Protein 8W8H (pdb70)

Solvent-accessible surface area: 39052 Å² total

Radius of gyration: 32.16 Å; Cα contacts (8 Å, |Δi|>4): 2302; chains: 4; bounding box: 57×82×91 Å

Structure (mmCIF, N/CA/C/O backbone):
data_8W8H
#
_entry.id   8W8H
#
_cell.length_a   45.145
_cell.length_b   129.628
_cell.length_c   153.684
_cell.angle_alpha   90.00
_cell.angle_beta   90.00
_cell.angle_gamma   90.00
#
_symmetry.space_group_name_H-M   'P 21 21 21'
#
loop_
_entity.id
_entity.type
_entity.pdbx_description
1 polymer '2OG-Fe dioxygenase family protein'
2 non-polymer ISOLEUCINE
#
loop_
_atom_site.group_PDB
_atom_site.id
_atom_site.type_symbol
_atom_site.label_atom_id
_atom_site.label_alt_id
_atom_site.label_comp_id
_atom_site.label_asym_id
_atom_site.label_entity_id
_atom_site.label_seq_id
_atom_site.pdbx_PDB_ins_code
_atom_site.Cartn_x
_atom_site.Cartn_y
_atom_site.Cartn_z
_atom_site.occupancy
_atom_site.B_iso_or_equiv
_atom_site.auth_seq_id
_atom_site.auth_comp_id
_atom_site.auth_asym_id
_atom_site.auth_atom_id
_atom_site.pdbx_PDB_model_num
ATOM 1 N N . GLY A 1 13 ? -32.589 8.530 -16.562 1.00 76.41 -21 GLY A N 1
ATOM 2 C CA . GLY A 1 13 ? -31.396 9.128 -17.232 1.00 78.15 -21 GLY A CA 1
ATOM 3 C C . GLY A 1 13 ? -31.815 10.224 -18.191 1.00 77.47 -21 GLY A C 1
ATOM 4 O O . GLY A 1 13 ? -32.582 9.977 -19.120 1.00 76.61 -21 GLY A O 1
ATOM 5 N N . LEU A 1 14 ? -31.323 11.437 -17.961 1.00 75.80 -20 LEU A N 1
ATOM 6 C CA . LEU A 1 14 ? -31.713 12.587 -18.773 1.00 75.57 -20 LEU A CA 1
ATOM 7 C C . LEU A 1 14 ? -30.793 12.778 -19.982 1.00 72.48 -20 LEU A C 1
ATOM 8 O O . LEU A 1 14 ? -31.198 13.357 -20.992 1.00 71.82 -20 LEU A O 1
ATOM 13 N N . VAL A 1 15 ? -29.559 12.295 -19.872 1.00 68.53 -19 VAL A N 1
ATOM 14 C CA . VAL A 1 15 ? -28.616 12.298 -20.992 1.00 67.20 -19 VAL A CA 1
ATOM 15 C C . VAL A 1 15 ? -29.034 11.279 -22.085 1.00 66.58 -19 VAL A C 1
ATOM 16 O O . VAL A 1 15 ? -29.516 10.184 -21.765 1.00 67.93 -19 VAL A O 1
ATOM 20 N N . PRO A 1 16 ? -28.879 11.648 -23.378 1.00 63.47 -18 PRO A N 1
ATOM 21 C CA . PRO A 1 16 ? -29.066 10.739 -24.533 1.00 62.24 -18 PRO A CA 1
ATOM 22 C C . PRO A 1 16 ? -28.109 9.545 -24.559 1.00 61.96 -18 PRO A C 1
ATOM 23 O O . PRO A 1 16 ? -27.146 9.524 -23.802 1.00 63.38 -18 PRO A O 1
ATOM 27 N N . ARG A 1 17 ? -28.352 8.579 -25.445 1.00 62.48 -17 ARG A N 1
ATOM 28 C CA . ARG A 1 17 ? -27.578 7.322 -25.455 1.00 63.39 -17 ARG A CA 1
ATOM 29 C C . ARG A 1 17 ? -26.165 7.450 -26.013 1.00 62.04 -17 ARG A C 1
ATOM 30 O O . ARG A 1 17 ? -25.170 7.103 -25.342 1.00 62.94 -17 ARG A O 1
ATOM 38 N N . GLY A 1 18 ? -26.079 7.926 -27.249 1.00 57.54 -16 GLY A N 1
ATOM 39 C CA . GLY A 1 18 ? -24.787 8.102 -27.896 1.00 55.97 -16 GLY A CA 1
ATOM 40 C C . GLY A 1 18 ? -23.971 9.251 -27.325 1.00 52.68 -16 GLY A C 1
ATOM 41 O O . GLY A 1 18 ? -22.781 9.376 -27.617 1.00 50.54 -16 GLY A O 1
ATOM 42 N N . SER A 1 19 ? -24.618 10.103 -26.533 1.00 50.08 -15 SER A N 1
ATOM 43 C CA . SER A 1 19 ? -23.962 11.224 -25.869 1.00 47.91 -15 SER A CA 1
ATOM 44 C C . SER A 1 19 ? -22.635 10.849 -25.243 1.00 47.18 -15 SER A C 1
ATOM 45 O O . SER A 1 19 ? -22.565 9.942 -24.413 1.00 46.23 -15 SER A O 1
ATOM 48 N N . HIS A 1 20 ? -21.589 11.572 -25.630 1.00 47.00 -14 HIS A N 1
ATOM 49 C CA . HIS A 1 20 ? -20.287 11.449 -24.986 1.00 46.12 -14 HIS A CA 1
ATOM 50 C C . HIS A 1 20 ? -20.420 11.534 -23.461 1.00 45.46 -14 HIS A C 1
ATOM 51 O O . HIS A 1 20 ? -19.661 10.884 -22.745 1.00 44.03 -14 HIS A O 1
ATOM 58 N N . MET A 1 21 ? -21.394 12.322 -22.983 1.00 45.66 -13 MET A N 1
ATOM 59 C CA . MET A 1 21 ? -21.654 12.513 -21.544 1.00 44.78 -13 MET A CA 1
ATOM 60 C C . MET A 1 21 ? -21.930 11.217 -20.811 1.00 44.37 -13 MET A C 1
ATOM 61 O O . MET A 1 21 ? -21.740 11.166 -19.602 1.00 46.31 -13 MET A O 1
ATOM 66 N N . ALA A 1 22 ? -22.396 10.188 -21.526 1.00 43.69 -12 ALA A N 1
ATOM 67 C CA . ALA A 1 22 ? -22.584 8.842 -20.955 1.00 41.98 -12 ALA A CA 1
ATOM 68 C C . ALA A 1 22 ? -21.273 8.240 -20.441 1.00 41.23 -12 ALA A C 1
ATOM 69 O O . ALA A 1 22 ? -21.284 7.420 -19.524 1.00 40.44 -12 ALA A O 1
ATOM 71 N N . SER A 1 23 ? -20.154 8.661 -21.036 1.00 42.02 -11 SER A N 1
ATOM 72 C CA . SER A 1 23 ? -18.814 8.270 -20.584 1.00 42.27 -11 SER A CA 1
ATOM 73 C C . SER A 1 23 ? -18.322 9.090 -19.398 1.00 42.33 -11 SER A C 1
ATOM 74 O O . SER A 1 23 ? -17.217 8.846 -18.910 1.00 44.51 -11 SER A O 1
ATOM 77 N N . MET A 1 24 ? -19.107 10.075 -18.962 1.00 42.66 -10 MET A N 1
ATOM 78 C CA . MET A 1 24 ? -18.742 10.900 -17.814 1.00 43.49 -10 MET A CA 1
ATOM 79 C C . MET A 1 24 ? -19.202 10.216 -16.532 1.00 46.40 -10 MET A C 1
ATOM 80 O O . MET A 1 24 ? -20.246 9.562 -16.525 1.00 49.50 -10 MET A O 1
ATOM 85 N N . THR A 1 25 ? -18.409 10.336 -15.465 1.00 48.41 -9 THR A N 1
ATOM 86 C CA . THR A 1 25 ? -18.765 9.760 -14.170 1.00 50.67 -9 THR A CA 1
ATOM 87 C C . THR A 1 25 ? -20.055 10.407 -13.703 1.00 51.06 -9 THR A C 1
ATOM 88 O O . THR A 1 25 ? -20.256 11.610 -13.874 1.00 51.28 -9 THR A O 1
ATOM 92 N N . GLY A 1 26 ? -20.944 9.598 -13.143 1.00 52.73 -8 GLY A N 1
ATOM 93 C CA . GLY A 1 26 ? -22.237 10.094 -12.712 1.00 54.15 -8 GLY A CA 1
ATOM 94 C C . GLY A 1 26 ? -22.976 10.819 -13.810 1.00 55.07 -8 GLY A C 1
ATOM 95 O O . GLY A 1 26 ? -23.609 11.838 -13.561 1.00 57.33 -8 GLY A O 1
ATOM 96 N N . GLY A 1 27 ? -22.850 10.310 -15.031 1.00 56.18 -7 GLY A N 1
ATOM 97 C CA . GLY A 1 27 ? -23.644 10.767 -16.161 1.00 57.55 -7 GLY A CA 1
ATOM 98 C C . GLY A 1 27 ? -24.097 9.607 -17.021 1.00 60.25 -7 GLY A C 1
ATOM 99 O O . GLY A 1 27 ? -24.515 9.808 -18.150 1.00 60.50 -7 GLY A O 1
ATOM 100 N N . GLN A 1 28 ? -24.028 8.394 -16.479 1.00 67.35 -6 GLN A N 1
ATOM 101 C CA . GLN A 1 28 ? -24.441 7.196 -17.197 1.00 73.34 -6 GLN A CA 1
ATOM 102 C C . GLN A 1 28 ? -25.943 7.017 -16.990 1.00 80.78 -6 GLN A C 1
ATOM 103 O O . GLN A 1 28 ? -26.514 7.525 -16.017 1.00 85.96 -6 GLN A O 1
ATOM 109 N N . GLN A 1 29 ? -26.586 6.318 -17.917 1.00 86.28 -5 GLN A N 1
ATOM 110 C CA . GLN A 1 29 ? -27.967 5.889 -17.723 1.00 89.83 -5 GLN A CA 1
ATOM 111 C C . GLN A 1 29 ? -27.866 4.392 -17.551 1.00 88.02 -5 GLN A C 1
ATOM 112 O O . GLN A 1 29 ? -26.876 3.785 -17.959 1.00 85.71 -5 GLN A O 1
ATOM 118 N N . MET A 1 30 ? -28.887 3.797 -16.954 1.00 89.26 -4 MET A N 1
ATOM 119 C CA . MET A 1 30 ? -28.805 2.413 -16.511 1.00 92.13 -4 MET A CA 1
ATOM 120 C C . MET A 1 30 ? -29.203 1.430 -17.615 1.00 89.91 -4 MET A C 1
ATOM 121 O O . MET A 1 30 ? -29.948 1.774 -18.532 1.00 89.63 -4 MET A O 1
ATOM 126 N N . GLY A 1 31 ? -28.687 0.208 -17.523 1.00 87.81 -3 GLY A N 1
ATOM 127 C CA . GLY A 1 31 ? -29.031 -0.856 -18.462 1.00 86.27 -3 GLY A CA 1
ATOM 128 C C . GLY A 1 31 ? -28.330 -0.746 -19.802 1.00 87.04 -3 GLY A C 1
ATOM 129 O O . GLY A 1 31 ? -27.655 0.243 -20.087 1.00 85.34 -3 GLY A O 1
ATOM 130 N N . ARG A 1 32 ? -28.486 -1.788 -20.617 1.00 90.15 -2 ARG A N 1
ATOM 131 C CA . ARG A 1 32 ? -28.017 -1.792 -22.004 1.00 87.77 -2 ARG A CA 1
ATOM 132 C C . ARG A 1 32 ? -28.947 -0.890 -22.806 1.00 83.70 -2 ARG A C 1
ATOM 133 O O . ARG A 1 32 ? -30.139 -0.824 -22.510 1.00 87.34 -2 ARG A O 1
ATOM 141 N N . GLY A 1 33 ? -28.411 -0.186 -23.800 1.00 77.79 -1 GLY A N 1
ATOM 142 C CA . GLY A 1 33 ? -29.231 0.630 -24.703 1.00 74.20 -1 GLY A CA 1
ATOM 143 C C . GLY A 1 33 ? -29.590 -0.180 -25.927 1.00 71.18 -1 GLY A C 1
ATOM 144 O O . GLY A 1 33 ? -28.819 -1.039 -26.344 1.00 76.74 -1 GLY A O 1
ATOM 145 N N . SER A 1 34 ? -30.757 0.062 -26.510 1.00 66.56 0 SER A N 1
ATOM 146 C CA . SER A 1 34 ? -31.101 -0.644 -27.733 1.00 66.16 0 SER A CA 1
ATOM 147 C C . SER A 1 34 ? -30.186 -0.099 -28.829 1.00 66.50 0 SER A C 1
ATOM 148 O O . SER A 1 34 ? -29.782 1.081 -28.797 1.00 64.50 0 SER A O 1
ATOM 151 N N . MET A 1 35 ? -29.841 -0.967 -29.781 1.00 69.60 1 MET A N 1
ATOM 152 C CA . MET A 1 35 ? -28.883 -0.624 -30.840 1.00 70.25 1 MET A CA 1
ATOM 153 C C . MET A 1 35 ? -29.257 0.625 -31.627 1.00 67.78 1 MET A C 1
ATOM 154 O O . MET A 1 35 ? -28.428 1.479 -31.843 1.00 69.33 1 MET A O 1
ATOM 159 N N . SER A 1 36 ? -30.503 0.670 -32.090 1.00 64.64 2 SER A N 1
ATOM 160 C CA . SER A 1 36 ? -31.005 1.742 -32.936 1.00 60.83 2 SER A CA 1
ATOM 161 C C . SER A 1 36 ? -30.885 3.114 -32.285 1.00 58.56 2 SER A C 1
ATOM 162 O O . SER A 1 36 ? -30.762 4.114 -32.990 1.00 58.48 2 SER A O 1
ATOM 165 N N . ASN A 1 37 ? -30.921 3.161 -30.955 1.00 58.64 3 ASN A N 1
ATOM 166 C CA . ASN A 1 37 ? -30.653 4.401 -30.210 1.00 60.47 3 ASN A CA 1
ATOM 167 C C . ASN A 1 37 ? -29.301 5.023 -30.576 1.00 59.00 3 ASN A C 1
ATOM 168 O O . ASN A 1 37 ? -29.205 6.210 -30.910 1.00 62.85 3 ASN A O 1
ATOM 173 N N . TYR A 1 38 ? -28.262 4.194 -30.512 1.00 55.77 4 TYR A N 1
ATOM 174 C CA . TYR A 1 38 ? -26.894 4.616 -30.824 1.00 52.61 4 TYR A CA 1
ATOM 175 C C . TYR A 1 38 ? -26.713 4.922 -32.315 1.00 52.89 4 TYR A C 1
ATOM 176 O O . TYR A 1 38 ? -26.010 5.852 -32.684 1.00 52.58 4 TYR A O 1
ATOM 185 N N . ALA A 1 39 ? -27.338 4.124 -33.169 1.00 53.65 5 ALA A N 1
ATOM 186 C CA . ALA A 1 39 ? -27.299 4.343 -34.611 1.00 55.40 5 ALA A CA 1
ATOM 187 C C . ALA A 1 39 ? -28.016 5.629 -35.020 1.00 55.10 5 ALA A C 1
ATOM 188 O O . ALA A 1 39 ? -27.602 6.291 -35.974 1.00 59.09 5 ALA A O 1
ATOM 190 N N . SER A 1 40 ? -29.086 5.982 -34.308 1.00 53.02 6 SER A N 1
ATOM 191 C CA . SER A 1 40 ? -29.799 7.239 -34.553 1.00 53.60 6 SER A CA 1
ATOM 192 C C . SER A 1 40 ? -28.942 8.427 -34.149 1.00 53.20 6 SER A C 1
ATOM 193 O O . SER A 1 40 ? -28.808 9.404 -34.896 1.00 53.83 6 SER A O 1
ATOM 196 N N . PHE A 1 41 ? -28.373 8.340 -32.952 1.00 52.09 7 PHE A N 1
ATOM 197 C CA . PHE A 1 41 ? -27.458 9.356 -32.457 1.00 53.11 7 PHE A CA 1
ATOM 198 C C . PHE A 1 41 ? -26.304 9.570 -33.445 1.00 53.17 7 PHE A C 1
ATOM 199 O O . PHE A 1 41 ? -25.953 10.707 -33.771 1.00 56.05 7 PHE A O 1
ATOM 207 N N . LEU A 1 42 ? -25.742 8.466 -33.926 1.00 53.04 8 LEU A N 1
ATOM 208 C CA . LEU A 1 42 ? -24.659 8.475 -34.916 1.00 54.02 8 LEU A CA 1
ATOM 209 C C . LEU A 1 42 ? -25.066 9.185 -36.203 1.00 54.35 8 LEU A C 1
ATOM 210 O O . LEU A 1 42 ? -24.304 10.008 -36.728 1.00 54.96 8 LEU A O 1
ATOM 215 N N . LYS A 1 43 ? -26.255 8.858 -36.707 1.00 55.16 9 LYS A N 1
ATOM 216 C CA . LYS A 1 43 ? -26.750 9.443 -37.939 1.00 57.70 9 LYS A CA 1
ATOM 217 C C . LYS A 1 43 ? -26.880 10.957 -37.874 1.00 57.47 9 LYS A C 1
ATOM 218 O O . LYS A 1 43 ? -26.597 11.646 -38.856 1.00 59.47 9 LYS A O 1
ATOM 224 N N . GLU A 1 44 ? -27.313 11.475 -36.727 1.00 57.89 10 GLU A N 1
ATOM 225 C CA . GLU A 1 44 ? -27.543 12.911 -36.589 1.00 58.56 10 GLU A CA 1
ATOM 226 C C . GLU A 1 44 ? -26.267 13.650 -36.211 1.00 54.44 10 GLU A C 1
ATOM 227 O O . GLU A 1 44 ? -25.883 14.611 -36.882 1.00 55.34 10 GLU A O 1
ATOM 233 N N . ASN A 1 45 ? -25.610 13.188 -35.151 1.00 50.28 11 ASN A N 1
ATOM 234 C CA . ASN A 1 45 ? -24.401 13.846 -34.641 1.00 48.65 11 ASN A CA 1
ATOM 235 C C . ASN A 1 45 ? -23.101 13.523 -35.381 1.00 45.28 11 ASN A C 1
ATOM 236 O O . ASN A 1 45 ? -22.129 14.278 -35.273 1.00 42.02 11 ASN A O 1
ATOM 241 N N . GLY A 1 46 ? -23.077 12.417 -36.125 1.00 44.99 12 GLY A N 1
ATOM 242 C CA . GLY A 1 46 ? -21.872 11.987 -36.837 1.00 45.57 12 GLY A CA 1
ATOM 243 C C . GLY A 1 46 ? -20.867 11.266 -35.943 1.00 44.25 12 GLY A C 1
ATOM 244 O O . GLY A 1 46 ? -19.682 11.107 -36.315 1.00 46.09 12 GLY A O 1
ATOM 245 N N . TYR A 1 47 ? -21.321 10.855 -34.761 1.00 43.24 13 TYR A N 1
ATOM 246 C CA . TYR A 1 47 ? -20.501 10.116 -33.813 1.00 42.08 13 TYR A CA 1
ATOM 247 C C . TYR A 1 47 ? -21.421 9.576 -32.728 1.00 40.69 13 TYR A C 1
ATOM 248 O O . TYR A 1 47 ? -22.526 10.092 -32.535 1.00 39.81 13 TYR A O 1
ATOM 257 N N . SER A 1 48 ? -20.958 8.569 -31.999 1.00 40.20 14 SER A N 1
ATOM 258 C CA . SER A 1 48 ? -21.763 8.006 -30.913 1.00 41.00 14 SER A CA 1
ATOM 259 C C . SER A 1 48 ? -20.908 7.271 -29.891 1.00 41.42 14 SER A C 1
ATOM 260 O O . SER A 1 48 ? -20.178 6.345 -30.233 1.00 40.04 14 SER A O 1
ATOM 263 N N . TYR A 1 49 ? -21.016 7.681 -28.628 1.00 43.26 15 TYR A N 1
ATOM 264 C CA . TYR A 1 49 ? -20.391 6.933 -27.548 1.00 46.44 15 TYR A CA 1
ATOM 265 C C . TYR A 1 49 ? -21.257 5.734 -27.245 1.00 47.62 15 TYR A C 1
ATOM 266 O O . TYR A 1 49 ? -22.474 5.867 -27.080 1.00 49.54 15 TYR A O 1
ATOM 275 N N . ILE A 1 50 ? -20.619 4.570 -27.161 1.00 48.46 16 ILE A N 1
ATOM 276 C CA . ILE A 1 50 ? -21.310 3.326 -26.868 1.00 49.36 16 ILE A CA 1
ATOM 277 C C . ILE A 1 50 ? -20.610 2.674 -25.681 1.00 51.89 16 ILE A C 1
ATOM 278 O O . ILE A 1 50 ? -19.436 2.307 -25.785 1.00 54.88 16 ILE A O 1
ATOM 283 N N . PRO A 1 51 ? -21.329 2.509 -24.555 1.00 53.99 17 PRO A N 1
ATOM 284 C CA . PRO A 1 51 ? -20.713 1.959 -23.349 1.00 56.16 17 PRO A CA 1
ATOM 285 C C . PRO A 1 51 ? -20.386 0.476 -23.495 1.00 57.52 17 PRO A C 1
ATOM 286 O O . PRO A 1 51 ? -20.981 -0.216 -24.342 1.00 57.22 17 PRO A O 1
ATOM 290 N N . ALA A 1 52 ? -19.455 -0.008 -22.674 1.00 59.44 18 ALA A N 1
ATOM 291 C CA . ALA A 1 52 ? -19.046 -1.412 -22.721 1.00 62.70 18 ALA A CA 1
ATOM 292 C C . ALA A 1 52 ? -20.225 -2.359 -22.475 1.00 66.36 18 ALA A C 1
ATOM 293 O O . ALA A 1 52 ? -20.244 -3.454 -23.029 1.00 69.54 18 ALA A O 1
ATOM 295 N N . ASP A 1 53 ? -21.195 -1.936 -21.659 1.00 69.07 19 ASP A N 1
ATOM 296 C CA . ASP A 1 53 ? -22.466 -2.666 -21.449 1.00 69.02 19 ASP A CA 1
ATOM 297 C C . ASP A 1 53 ? -22.971 -3.335 -22.718 1.00 69.10 19 ASP A C 1
ATOM 298 O O . ASP A 1 53 ? -23.229 -4.530 -22.760 1.00 70.04 19 ASP A O 1
ATOM 303 N N . PHE A 1 54 ? -23.111 -2.518 -23.748 1.00 69.17 20 PHE A N 1
ATOM 304 C CA . PHE A 1 54 ? -23.713 -2.920 -25.004 1.00 68.67 20 PHE A CA 1
ATOM 305 C C . PHE A 1 54 ? -22.977 -4.090 -25.671 1.00 69.01 20 PHE A C 1
ATOM 306 O O . PHE A 1 54 ? -23.594 -4.853 -26.418 1.00 66.72 20 PHE A O 1
ATOM 314 N N . TYR A 1 55 ? -21.678 -4.232 -25.398 1.00 72.14 21 TYR A N 1
ATOM 315 C CA . TYR A 1 55 ? -20.889 -5.354 -25.918 1.00 75.93 21 TYR A CA 1
ATOM 316 C C . TYR A 1 55 ? -20.588 -6.438 -24.852 1.00 81.74 21 TYR A C 1
ATOM 317 O O . TYR A 1 55 ? -20.686 -7.629 -25.129 1.00 78.03 21 TYR A O 1
ATOM 326 N N . GLN A 1 56 ? -20.245 -6.009 -23.640 1.00 92.67 22 GLN A N 1
ATOM 327 C CA . GLN A 1 56 ? -19.856 -6.910 -22.546 1.00 101.95 22 GLN A CA 1
ATOM 328 C C . GLN A 1 56 ? -21.055 -7.631 -21.939 1.00 113.06 22 GLN A C 1
ATOM 329 O O . GLN A 1 56 ? -20.873 -8.668 -21.295 1.00 119.77 22 GLN A O 1
ATOM 335 N N . GLN A 1 57 ? -22.270 -7.130 -22.167 1.00 122.08 23 GLN A N 1
ATOM 336 C CA . GLN A 1 57 ? -23.500 -7.746 -21.627 1.00 125.44 23 GLN A CA 1
ATOM 337 C C . GLN A 1 57 ? -23.451 -9.290 -21.609 1.00 123.75 23 GLN A C 1
ATOM 338 O O . GLN A 1 57 ? -23.853 -9.937 -20.645 1.00 119.72 23 GLN A O 1
ATOM 344 N N . LYS A 1 58 ? -22.906 -9.861 -22.682 1.00 124.57 24 LYS A N 1
ATOM 345 C CA . LYS A 1 58 ? -22.930 -11.288 -22.934 1.00 126.55 24 LYS A CA 1
ATOM 346 C C . LYS A 1 58 ? -21.542 -11.941 -22.940 1.00 130.39 24 LYS A C 1
ATOM 347 O O . LYS A 1 58 ? -21.391 -13.070 -23.446 1.00 135.32 24 LYS A O 1
ATOM 353 N N . ASN A 1 59 ? -20.527 -11.286 -22.382 1.00 127.77 25 ASN A N 1
ATOM 354 C CA . ASN A 1 59 ? -19.133 -11.784 -22.471 1.00 123.28 25 ASN A CA 1
ATOM 355 C C . ASN A 1 59 ? -18.458 -11.751 -21.097 1.00 115.65 25 ASN A C 1
ATOM 356 O O . ASN A 1 59 ? -18.456 -10.702 -20.430 1.00 118.26 25 ASN A O 1
ATOM 361 N N . THR A 1 60 ? -17.862 -12.868 -20.680 1.00 103.66 26 THR A N 1
ATOM 362 C CA . THR A 1 60 ? -17.104 -12.877 -19.429 1.00 96.27 26 THR A CA 1
ATOM 363 C C . THR A 1 60 ? -15.798 -12.120 -19.633 1.00 90.85 26 THR A C 1
ATOM 364 O O . THR A 1 60 ? -15.340 -11.955 -20.766 1.00 84.53 26 THR A O 1
ATOM 368 N N . ASP A 1 61 ? -15.213 -11.659 -18.526 1.00 89.16 27 ASP A N 1
ATOM 369 C CA . ASP A 1 61 ? -13.959 -10.926 -18.569 1.00 85.98 27 ASP A CA 1
ATOM 370 C C . ASP A 1 61 ? -12.814 -11.821 -19.011 1.00 80.10 27 ASP A C 1
ATOM 371 O O . ASP A 1 61 ? -11.902 -11.362 -19.699 1.00 79.27 27 ASP A O 1
ATOM 376 N N . ALA A 1 62 ? -12.876 -13.091 -18.617 1.00 76.40 28 ALA A N 1
ATOM 377 C CA . ALA A 1 62 ? -11.868 -14.076 -19.009 1.00 75.22 28 ALA A CA 1
ATOM 378 C C . ALA A 1 62 ? -11.781 -14.220 -20.530 1.00 74.43 28 ALA A C 1
ATOM 379 O O . ALA A 1 62 ? -10.678 -14.368 -21.089 1.00 74.27 28 ALA A O 1
ATOM 381 N N . ALA A 1 63 ? -12.943 -14.165 -21.188 1.00 71.96 29 ALA A N 1
ATOM 382 C CA . ALA A 1 63 ? -13.018 -14.227 -22.650 1.00 66.06 29 ALA A CA 1
ATOM 383 C C . ALA A 1 63 ? -12.409 -12.984 -23.291 1.00 59.42 29 ALA A C 1
ATOM 384 O O . ALA A 1 63 ? -11.692 -13.078 -24.289 1.00 55.42 29 ALA A O 1
ATOM 386 N N . VAL A 1 64 ? -12.698 -11.824 -22.702 1.00 56.10 30 VAL A N 1
ATOM 387 C CA . VAL A 1 64 ? -12.151 -10.558 -23.174 1.00 56.57 30 VAL A CA 1
ATOM 388 C C . VAL A 1 64 ? -10.649 -10.487 -22.915 1.00 58.08 30 VAL A C 1
ATOM 389 O O . VAL A 1 64 ? -9.917 -9.886 -23.696 1.00 59.09 30 VAL A O 1
ATOM 393 N N . ARG A 1 65 ? -10.199 -11.109 -21.832 1.00 58.91 31 ARG A N 1
ATOM 394 C CA . ARG A 1 65 ? -8.783 -11.087 -21.473 1.00 59.36 31 ARG A CA 1
ATOM 395 C C . ARG A 1 65 ? -7.926 -11.896 -22.446 1.00 57.63 31 ARG A C 1
ATOM 396 O O . ARG A 1 65 ? -6.750 -11.561 -22.663 1.00 55.86 31 ARG A O 1
ATOM 404 N N . GLU A 1 66 ? -8.494 -12.968 -23.007 1.00 56.36 32 GLU A N 1
ATOM 405 C CA . GLU A 1 66 ? -7.779 -13.746 -24.009 1.00 54.78 32 GLU A CA 1
ATOM 406 C C . GLU A 1 66 ? -7.386 -12.873 -25.183 1.00 52.74 32 GLU A C 1
ATOM 407 O O . GLU A 1 66 ? -6.230 -12.869 -25.593 1.00 52.10 32 GLU A O 1
ATOM 413 N N . LEU A 1 67 ? -8.371 -12.143 -25.697 1.00 52.59 33 LEU A N 1
ATOM 414 C CA . LEU A 1 67 ? -8.158 -11.195 -26.786 1.00 51.63 33 LEU A CA 1
ATOM 415 C C . LEU A 1 67 ? -7.119 -10.144 -26.419 1.00 50.65 33 LEU A C 1
ATOM 416 O O . LEU A 1 67 ? -6.236 -9.841 -27.220 1.00 50.60 33 LEU A O 1
ATOM 421 N N . GLN A 1 68 ? -7.218 -9.600 -25.208 1.00 50.54 34 GLN A N 1
ATOM 422 C CA . GLN A 1 68 ? -6.269 -8.586 -24.745 1.00 51.55 34 GLN A CA 1
ATOM 423 C C . GLN A 1 68 ? -4.828 -9.017 -24.906 1.00 49.42 34 GLN A C 1
ATOM 424 O O . GLN A 1 68 ? -3.973 -8.203 -25.237 1.00 50.07 34 GLN A O 1
ATOM 430 N N . LEU A 1 69 ? -4.562 -10.294 -24.655 1.00 48.36 35 LEU A N 1
ATOM 431 C CA . LEU A 1 69 ? -3.197 -10.811 -24.680 1.00 48.00 35 LEU A CA 1
ATOM 432 C C . LEU A 1 69 ? -2.628 -10.944 -26.081 1.00 46.56 35 LEU A C 1
ATOM 433 O O . LEU A 1 69 ? -1.420 -10.882 -26.252 1.00 44.84 35 LEU A O 1
ATOM 438 N N . THR A 1 70 ? -3.488 -11.117 -27.081 1.00 46.74 36 THR A N 1
ATOM 439 C CA . THR A 1 70 ? -3.028 -11.186 -28.475 1.00 47.38 36 THR A CA 1
ATOM 440 C C . THR A 1 70 ? -2.247 -9.927 -28.860 1.00 47.20 36 THR A C 1
ATOM 441 O O . THR A 1 70 ? -1.369 -9.972 -29.718 1.00 48.33 36 THR A O 1
ATOM 445 N N . TYR A 1 71 ? -2.573 -8.807 -28.212 1.00 46.85 37 TYR A N 1
ATOM 446 C CA . TYR A 1 71 ? -1.910 -7.529 -28.467 1.00 47.22 37 TYR A CA 1
ATOM 447 C C . TYR A 1 71 ? -0.398 -7.552 -28.216 1.00 51.08 37 TYR A C 1
ATOM 448 O O . TYR A 1 71 ? 0.334 -6.745 -28.781 1.00 54.56 37 TYR A O 1
ATOM 457 N N . GLU A 1 72 ? 0.072 -8.477 -27.385 1.00 53.94 38 GLU A N 1
ATOM 458 C CA . GLU A 1 72 ? 1.500 -8.564 -27.069 1.00 54.50 38 GLU A CA 1
ATOM 459 C C . GLU A 1 72 ? 2.326 -9.076 -28.258 1.00 52.98 38 GLU A C 1
ATOM 460 O O . GLU A 1 72 ? 3.526 -8.802 -28.341 1.00 51.65 38 GLU A O 1
ATOM 466 N N . ASP A 1 73 ? 1.681 -9.799 -29.175 1.00 50.46 39 ASP A N 1
ATOM 467 C CA . ASP A 1 73 ? 2.363 -10.391 -30.329 1.00 49.70 39 ASP A CA 1
ATOM 468 C C . ASP A 1 73 ? 2.396 -9.503 -31.575 1.00 47.89 39 ASP A C 1
ATOM 469 O O . ASP A 1 73 ? 3.067 -9.843 -32.550 1.00 48.41 39 ASP A O 1
ATOM 474 N N . LEU A 1 74 ? 1.684 -8.375 -31.555 1.00 46.59 40 LEU A N 1
ATOM 475 C CA . LEU A 1 74 ? 1.578 -7.520 -32.734 1.00 45.73 40 LEU A CA 1
ATOM 476 C C . LEU A 1 74 ? 2.933 -6.964 -33.133 1.00 45.93 40 LEU A C 1
ATOM 477 O O . LEU A 1 74 ? 3.759 -6.661 -32.272 1.00 47.57 40 LEU A O 1
ATOM 482 N N . LYS A 1 75 ? 3.161 -6.834 -34.437 1.00 46.75 41 LYS A N 1
ATOM 483 C CA . LYS A 1 75 ? 4.434 -6.323 -34.938 1.00 47.53 41 LYS A CA 1
ATOM 484 C C . LYS A 1 75 ? 4.371 -4.826 -35.162 1.00 43.13 41 LYS A C 1
ATOM 485 O O . LYS A 1 75 ? 3.295 -4.254 -35.342 1.00 42.53 41 LYS A O 1
ATOM 491 N N . ALA A 1 76 ? 5.545 -4.207 -35.173 1.00 40.90 42 ALA A N 1
ATOM 492 C CA . ALA A 1 76 ? 5.673 -2.763 -35.314 1.00 40.49 42 ALA A CA 1
ATOM 493 C C . ALA A 1 76 ? 5.035 -2.264 -36.597 1.00 39.55 42 ALA A C 1
ATOM 494 O O . ALA A 1 76 ? 5.179 -2.890 -37.642 1.00 38.39 4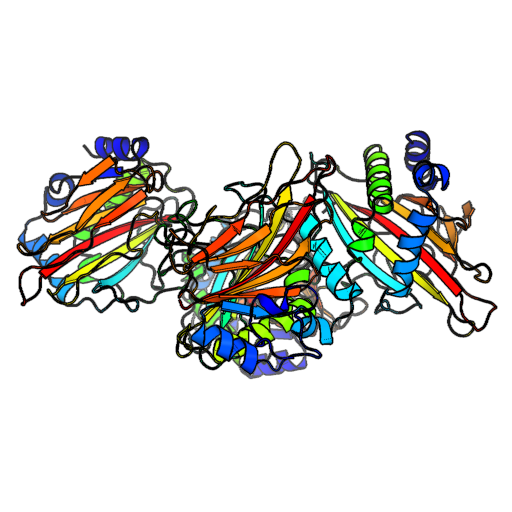2 ALA A O 1
ATOM 496 N N . ASP A 1 77 ? 4.316 -1.144 -36.501 1.00 40.91 43 ASP A N 1
ATOM 497 C CA . ASP A 1 77 ? 3.831 -0.413 -37.668 1.00 42.19 43 ASP A CA 1
ATOM 498 C C . ASP A 1 77 ? 5.070 0.141 -38.373 1.00 41.83 43 ASP A C 1
ATOM 499 O O . ASP A 1 77 ? 5.856 0.856 -37.751 1.00 39.98 43 ASP A O 1
ATOM 504 N N . PRO A 1 78 ? 5.255 -0.199 -39.664 1.00 41.29 44 PRO A N 1
ATOM 505 C CA . PRO A 1 78 ? 6.377 0.291 -40.451 1.00 41.97 44 PRO A CA 1
ATOM 506 C C . PRO A 1 78 ? 6.644 1.786 -40.283 1.00 43.61 44 PRO A C 1
ATOM 507 O O . PRO A 1 78 ? 7.787 2.174 -40.055 1.00 45.66 44 PRO A O 1
ATOM 511 N N . LYS A 1 79 ? 5.598 2.610 -40.377 1.00 46.25 45 LYS A N 1
ATOM 512 C CA . LYS A 1 79 ? 5.742 4.072 -40.270 1.00 47.35 45 LYS A CA 1
ATOM 513 C C . LYS A 1 79 ? 5.998 4.567 -38.835 1.00 44.22 45 LYS A C 1
ATOM 514 O O . LYS A 1 79 ? 6.238 5.757 -38.636 1.00 43.70 45 LYS A O 1
ATOM 520 N N . GLY A 1 80 ? 5.918 3.672 -37.848 1.00 41.71 46 GLY A N 1
ATOM 521 C CA . GLY A 1 80 ? 6.439 3.945 -36.505 1.00 41.77 46 GLY A CA 1
ATOM 522 C C . GLY A 1 80 ? 5.413 4.404 -35.487 1.00 41.46 46 GLY A C 1
ATOM 523 O O . GLY A 1 80 ? 4.408 3.739 -35.267 1.00 42.06 46 GLY A O 1
ATOM 524 N N . GLY A 1 81 ? 5.691 5.535 -34.846 1.00 41.37 47 GLY A N 1
ATOM 525 C CA . GLY A 1 81 ? 4.781 6.127 -33.861 1.00 41.03 47 GLY A CA 1
ATOM 526 C C . GLY A 1 81 ? 4.464 5.251 -32.665 1.00 40.17 47 GLY A C 1
ATOM 527 O O . GLY A 1 81 ? 3.422 5.406 -32.040 1.00 40.88 47 GLY A O 1
ATOM 528 N N . GLY A 1 82 ? 5.359 4.324 -32.343 1.00 39.71 48 GLY A N 1
ATOM 529 C CA . GLY A 1 82 ? 5.135 3.390 -31.238 1.00 38.70 48 GLY A CA 1
ATOM 530 C C . GLY A 1 82 ? 3.951 2.454 -31.424 1.00 36.73 48 GLY A C 1
ATOM 531 O O . GLY A 1 82 ? 3.489 1.842 -30.469 1.00 35.17 48 GLY A O 1
ATOM 532 N N . ARG A 1 83 ? 3.475 2.323 -32.657 1.00 36.15 49 ARG A N 1
ATOM 533 C CA . ARG A 1 83 ? 2.275 1.549 -32.937 1.00 35.53 49 ARG A CA 1
ATOM 534 C C . ARG A 1 83 ? 2.641 0.127 -33.294 1.00 35.50 49 ARG A C 1
ATOM 535 O O . ARG A 1 83 ? 3.703 -0.119 -33.863 1.00 34.74 49 ARG A O 1
ATOM 543 N N . TYR A 1 84 ? 1.760 -0.805 -32.936 1.00 36.97 50 TYR A N 1
ATOM 544 C CA . TYR A 1 84 ? 1.917 -2.215 -33.275 1.00 37.30 50 TYR A CA 1
ATOM 545 C C . TYR A 1 84 ? 0.578 -2.708 -33.799 1.00 36.44 50 TYR A C 1
ATOM 546 O O . TYR A 1 84 ? -0.461 -2.503 -33.167 1.00 35.42 50 TYR A O 1
ATOM 555 N N . ARG A 1 85 ? 0.573 -3.321 -34.973 1.00 35.86 51 ARG A N 1
ATOM 556 C CA . ARG A 1 85 ? -0.703 -3.682 -35.515 1.00 36.45 51 ARG A CA 1
ATOM 557 C C . ARG A 1 85 ? -0.835 -4.902 -36.371 1.00 37.28 51 ARG A C 1
ATOM 558 O O . ARG A 1 85 ? 0.124 -5.622 -36.618 1.00 38.90 51 ARG A O 1
ATOM 566 N N . ALA A 1 86 ? -2.092 -5.173 -36.707 1.00 37.54 52 ALA A N 1
ATOM 567 C CA . ALA A 1 86 ? -2.458 -6.087 -37.749 1.00 37.28 52 ALA A CA 1
ATOM 568 C C . ALA A 1 86 ? -3.670 -5.511 -38.470 1.00 38.82 52 ALA A C 1
ATOM 569 O O . ALA A 1 86 ? -4.390 -4.655 -37.932 1.00 40.64 52 ALA A O 1
ATOM 571 N N . HIS A 1 87 ? -3.879 -5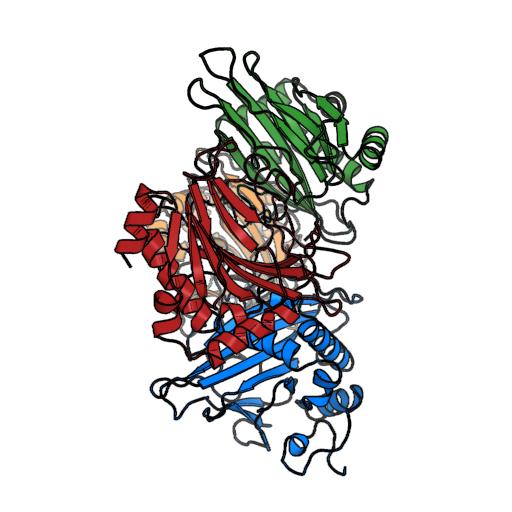.960 -39.700 1.00 39.39 53 HIS A N 1
ATOM 572 C CA . HIS A 1 87 ? -5.055 -5.582 -40.464 1.00 39.24 53 HIS A CA 1
ATOM 573 C C . HIS A 1 87 ? -5.602 -6.800 -41.178 1.00 39.52 53 HIS A C 1
ATOM 574 O O . HIS A 1 87 ? -4.857 -7.638 -41.665 1.00 40.03 53 HIS A O 1
ATOM 581 N N . SER A 1 88 ? -6.918 -6.903 -41.198 1.00 41.19 54 SER A N 1
ATOM 582 C CA . SER A 1 88 ? -7.608 -7.896 -41.993 1.00 42.96 54 SER A CA 1
ATOM 583 C C . SER A 1 88 ? -8.923 -7.269 -42.391 1.00 46.07 54 SER A C 1
ATOM 584 O O . SER A 1 88 ? -9.488 -6.472 -41.637 1.00 48.58 54 SER A O 1
ATOM 587 N N . ARG A 1 89 ? -9.396 -7.595 -43.584 1.00 50.07 55 ARG A N 1
ATOM 588 C CA . ARG A 1 89 ? -10.682 -7.078 -44.014 1.00 54.22 55 ARG A CA 1
ATOM 589 C C . ARG A 1 89 ? -11.552 -8.207 -44.508 1.00 53.55 55 ARG A C 1
ATOM 590 O O . ARG A 1 89 ? -11.051 -9.221 -44.998 1.00 54.16 55 ARG A O 1
ATOM 598 N N . TYR A 1 90 ? -12.857 -8.034 -44.315 1.00 54.07 56 TYR A N 1
ATOM 599 C CA . TYR A 1 90 ? -13.855 -8.941 -44.852 1.00 55.04 56 TYR A CA 1
ATOM 600 C C . TYR A 1 90 ? -14.629 -8.197 -45.932 1.00 54.60 56 TYR A C 1
ATOM 601 O O . TYR A 1 90 ? -14.668 -6.961 -45.941 1.00 53.52 56 TYR A O 1
ATOM 610 N N . ILE A 1 91 ? -15.258 -8.962 -46.820 1.00 55.34 57 ILE A N 1
ATOM 611 C CA . ILE A 1 91 ? -16.129 -8.414 -47.847 1.00 57.41 57 ILE A CA 1
ATOM 612 C C . ILE A 1 91 ? -17.558 -8.856 -47.578 1.00 58.34 57 ILE A C 1
ATOM 613 O O . ILE A 1 91 ? -17.799 -10.024 -47.269 1.00 60.61 57 ILE A O 1
ATOM 618 N N . LEU A 1 92 ? -18.497 -7.920 -47.709 1.00 58.46 58 LEU A N 1
ATOM 619 C CA . LEU A 1 92 ? -19.917 -8.229 -47.621 1.00 59.35 58 LEU A CA 1
ATOM 620 C C . LEU A 1 92 ? -20.582 -8.026 -48.970 1.00 60.83 58 LEU A C 1
ATOM 621 O O . LEU A 1 92 ? -20.838 -6.889 -49.381 1.00 59.36 58 LEU A O 1
ATOM 626 N N . ALA A 1 93 ? -20.868 -9.133 -49.651 1.00 63.23 59 ALA A N 1
ATOM 627 C CA . ALA A 1 93 ? -21.626 -9.090 -50.890 1.00 65.48 59 ALA A CA 1
ATOM 628 C C . ALA A 1 93 ? -23.017 -8.492 -50.620 1.00 67.06 59 ALA A C 1
ATOM 629 O O . ALA A 1 93 ? -23.584 -8.703 -49.543 1.00 66.06 59 ALA A O 1
ATOM 631 N N . PRO A 1 94 ? -23.567 -7.735 -51.592 1.00 68.70 60 PRO A N 1
ATOM 632 C CA . PRO A 1 94 ? -24.772 -6.923 -51.403 1.00 69.98 60 PRO A CA 1
ATOM 633 C C . PRO A 1 94 ? -25.900 -7.536 -50.555 1.00 74.99 60 PRO A C 1
ATOM 634 O O . PRO A 1 94 ? -26.294 -6.940 -49.562 1.00 76.35 60 PRO A O 1
ATOM 638 N N . GLN A 1 95 ? -26.425 -8.700 -50.941 1.00 81.16 61 GLN A N 1
ATOM 639 C CA . GLN A 1 95 ? -27.512 -9.344 -50.198 1.00 83.16 61 GLN A CA 1
ATOM 640 C C . GLN A 1 95 ? -27.005 -10.529 -49.379 1.00 82.08 61 GLN A C 1
ATOM 641 O O . GLN A 1 95 ? -27.627 -11.589 -49.377 1.00 84.96 61 GLN A O 1
ATOM 647 N N . SER A 1 96 ? -25.883 -10.351 -48.688 1.00 79.97 62 SER A N 1
ATOM 648 C CA . SER A 1 96 ? -25.238 -11.449 -47.968 1.00 78.79 62 SER A CA 1
ATOM 649 C C . SER A 1 96 ? -24.904 -11.044 -46.538 1.00 81.22 62 SER A C 1
ATOM 650 O O . SER A 1 96 ? -24.681 -9.869 -46.261 1.00 85.54 62 SER A O 1
ATOM 653 N N . ASP A 1 97 ? -24.895 -12.023 -45.636 1.00 80.59 63 ASP A N 1
ATOM 654 C CA . ASP A 1 97 ? -24.367 -11.842 -44.284 1.00 79.16 63 ASP A CA 1
ATOM 655 C C . ASP A 1 97 ? -23.073 -12.621 -44.080 1.00 79.10 63 ASP A C 1
ATOM 656 O O . ASP A 1 97 ? -22.509 -12.617 -42.973 1.00 77.98 63 ASP A O 1
ATOM 661 N N . THR A 1 98 ? -22.600 -13.276 -45.141 1.00 78.68 64 THR A N 1
ATOM 662 C CA . THR A 1 98 ? -21.346 -13.998 -45.081 1.00 79.44 64 THR A CA 1
ATOM 663 C C . THR A 1 98 ? -20.207 -13.003 -45.262 1.00 75.00 64 THR A C 1
ATOM 664 O O . THR A 1 98 ? -20.030 -12.420 -46.343 1.00 71.35 64 THR A O 1
ATOM 668 N N . LEU A 1 99 ? -19.464 -12.794 -44.181 1.00 69.50 65 LEU A N 1
ATOM 669 C CA . LEU A 1 99 ? -18.204 -12.082 -44.237 1.00 67.75 65 LEU A CA 1
ATOM 670 C C . LEU A 1 99 ? -17.208 -13.005 -44.925 1.00 65.27 65 LEU A C 1
ATOM 671 O O . LEU A 1 99 ? -16.991 -14.123 -44.468 1.00 63.17 65 LEU A O 1
ATOM 676 N N . GLU A 1 100 ? -16.627 -12.552 -46.030 1.00 66.10 66 GLU A N 1
ATOM 677 C CA . GLU A 1 100 ? -15.642 -13.341 -46.754 1.00 68.84 66 GLU A CA 1
ATOM 678 C C . GLU A 1 100 ? -14.271 -12.684 -46.601 1.00 65.18 66 GLU A C 1
ATOM 679 O O . GLU A 1 100 ? -14.036 -11.605 -47.134 1.00 67.24 66 GLU A O 1
ATOM 685 N N . LEU A 1 101 ? -13.375 -13.340 -45.865 1.00 60.33 67 LEU A N 1
ATOM 686 C CA . LEU A 1 101 ? -12.049 -12.791 -45.571 1.00 57.58 67 LEU A CA 1
ATOM 687 C C . LEU A 1 101 ? -11.224 -12.562 -46.835 1.00 56.13 67 LEU A C 1
ATOM 688 O O . LEU A 1 101 ? -10.975 -13.492 -47.591 1.00 58.48 67 LEU A O 1
ATOM 693 N N . ASP A 1 102 ? -10.794 -11.321 -47.041 1.00 57.01 68 ASP A N 1
ATOM 694 C CA . ASP A 1 102 ? -9.985 -10.935 -48.199 1.00 58.39 68 ASP A CA 1
ATOM 695 C C . ASP A 1 102 ? -8.550 -11.440 -48.013 1.00 60.78 68 ASP A C 1
ATOM 696 O O . ASP A 1 102 ? -7.921 -11.148 -46.995 1.00 61.56 68 ASP A O 1
ATOM 701 N N . PRO A 1 103 ? -8.027 -12.205 -48.988 1.00 63.21 69 PRO A N 1
ATOM 702 C CA . PRO A 1 103 ? -6.642 -12.665 -48.888 1.00 66.79 69 PRO A CA 1
ATOM 703 C C . PRO A 1 103 ? -5.591 -11.568 -49.088 1.00 71.22 69 PRO A C 1
ATOM 704 O O . PRO A 1 103 ? -4.443 -11.754 -48.674 1.00 70.29 69 PRO A O 1
ATOM 708 N N . ASP A 1 104 ? -5.963 -10.451 -49.718 1.00 77.03 70 ASP A N 1
ATOM 709 C CA . ASP A 1 104 ? -5.059 -9.301 -49.822 1.00 81.35 70 ASP A CA 1
ATOM 710 C C . ASP A 1 104 ? -5.125 -8.467 -48.545 1.00 81.33 70 ASP A C 1
ATOM 711 O O . ASP A 1 104 ? -6.180 -8.347 -47.920 1.00 78.94 70 ASP A O 1
ATOM 716 N N . ASN A 1 105 ? -3.987 -7.882 -48.184 1.00 81.29 71 ASN A N 1
ATOM 717 C CA . ASN A 1 105 ? -3.823 -7.207 -46.899 1.00 80.40 71 ASN A CA 1
ATOM 718 C C . ASN A 1 105 ? -3.347 -5.748 -46.957 1.00 76.38 71 ASN A C 1
ATOM 719 O O . ASN A 1 105 ? -3.333 -5.057 -45.929 1.00 72.24 71 ASN A O 1
ATOM 724 N N . GLY A 1 106 ? -2.953 -5.280 -48.144 1.00 71.06 72 GLY A N 1
ATOM 725 C CA . GLY A 1 106 ? -2.451 -3.919 -48.308 1.00 64.44 72 GLY A CA 1
ATOM 726 C C . GLY A 1 106 ? -3.477 -2.914 -47.830 1.00 58.13 72 GLY A C 1
ATOM 727 O O . GLY A 1 106 ? -4.658 -3.047 -48.127 1.00 55.20 72 GLY A O 1
ATOM 728 N N . TYR A 1 107 ? -3.028 -1.925 -47.064 1.00 52.44 73 TYR A N 1
ATOM 729 C CA . TYR A 1 107 ? -3.911 -0.894 -46.541 1.00 48.94 73 TYR A CA 1
ATOM 730 C C . TYR A 1 107 ? -3.548 0.457 -47.120 1.00 45.45 73 TYR A C 1
ATOM 731 O O . TYR A 1 107 ? -2.390 0.871 -47.081 1.00 45.83 73 TYR A O 1
ATOM 740 N N . PHE A 1 108 ? -4.547 1.152 -47.644 1.00 44.32 74 PHE A N 1
ATOM 741 C CA . PHE A 1 108 ? -4.335 2.449 -48.283 1.00 44.06 74 PHE A CA 1
ATOM 742 C C . PHE A 1 108 ? -5.364 3.461 -47.791 1.00 43.53 74 PHE A C 1
ATOM 743 O O . PHE A 1 108 ? -6.534 3.134 -47.580 1.00 43.34 74 PHE A O 1
ATOM 751 N N . GLN A 1 109 ? -4.892 4.683 -47.577 1.00 43.71 75 GLN A N 1
ATOM 752 C CA . GLN A 1 109 ? -5.748 5.840 -47.394 1.00 44.35 75 GLN A CA 1
ATOM 753 C C . GLN A 1 109 ? -5.163 6.940 -48.257 1.00 45.48 75 GLN A C 1
ATOM 754 O O . GLN A 1 109 ? -3.942 7.054 -48.370 1.00 46.61 75 GLN A O 1
ATOM 760 N N . SER A 1 110 ? -6.019 7.738 -48.886 1.00 47.25 76 SER A N 1
ATOM 761 C CA . SER A 1 110 ? -5.540 8.874 -49.683 1.00 49.75 76 SER A CA 1
ATOM 762 C C . SER A 1 110 ? -4.931 9.940 -48.771 1.00 49.69 76 SER A C 1
ATOM 763 O O . SER A 1 110 ? -5.312 10.047 -47.599 1.00 48.59 76 SER A O 1
ATOM 766 N N . LYS A 1 111 ? -3.984 10.719 -49.300 1.00 47.99 77 LYS A N 1
ATOM 767 C CA . LYS A 1 111 ? -3.382 11.800 -48.501 1.00 47.03 77 LYS A CA 1
ATOM 768 C C . LYS A 1 111 ? -4.381 12.915 -48.245 1.00 45.38 77 LYS A C 1
ATOM 769 O O . LYS A 1 111 ? -4.164 13.787 -47.403 1.00 42.38 77 LYS A O 1
ATOM 775 N N . GLU A 1 112 ? -5.482 12.863 -48.981 1.00 45.52 78 GLU A N 1
ATOM 776 C CA . GLU A 1 112 ? -6.578 13.805 -48.803 1.00 46.03 78 GLU A CA 1
ATOM 777 C C . GLU A 1 112 ? -7.326 13.603 -47.471 1.00 44.22 78 GLU A C 1
ATOM 778 O O . GLU A 1 112 ? -8.070 14.481 -47.043 1.00 40.62 78 GLU A O 1
ATOM 784 N N . TYR A 1 113 ? -7.105 12.464 -46.818 1.00 44.71 79 TYR A N 1
ATOM 785 C CA . TYR A 1 113 ? -7.691 12.168 -45.501 1.00 45.28 79 TYR A CA 1
ATOM 786 C C . TYR A 1 113 ? -6.632 11.921 -44.422 1.00 44.82 79 TYR A C 1
ATOM 787 O O . TYR A 1 113 ? -6.590 12.632 -43.423 1.00 46.24 79 TYR A O 1
ATOM 796 N N . ASN A 1 114 ? -5.788 10.920 -44.636 1.00 44.72 80 ASN A N 1
ATOM 797 C CA . ASN A 1 114 ? -4.638 10.678 -43.768 1.00 44.44 80 ASN A CA 1
ATOM 798 C C . ASN A 1 114 ? -3.432 11.438 -44.297 1.00 43.63 80 ASN A C 1
ATOM 799 O O . ASN A 1 114 ? -2.721 10.958 -45.179 1.00 44.91 80 ASN A O 1
ATOM 804 N N . TYR A 1 115 ? -3.195 12.611 -43.731 1.00 42.95 81 TYR A N 1
ATOM 805 C CA . TYR A 1 115 ? -2.136 13.512 -44.206 1.00 44.39 81 TYR A CA 1
ATOM 806 C C . TYR A 1 115 ? -0.703 13.094 -43.839 1.00 45.56 81 TYR A C 1
ATOM 807 O O . TYR A 1 115 ? 0.256 13.640 -44.394 1.00 46.77 81 TYR A O 1
ATOM 816 N N . ASP A 1 116 ? -0.544 12.141 -42.924 1.00 45.45 82 ASP A N 1
ATOM 817 C CA . ASP A 1 116 ? 0.786 11.657 -42.565 1.00 44.95 82 ASP A CA 1
ATOM 818 C C . ASP A 1 116 ? 1.193 10.499 -43.472 1.00 44.44 82 ASP A C 1
ATOM 819 O O . ASP A 1 116 ? 2.047 10.667 -44.329 1.00 47.66 82 ASP A O 1
ATOM 824 N N . ASP A 1 117 ? 0.570 9.337 -43.298 1.00 43.71 83 ASP A N 1
ATOM 825 C CA . ASP A 1 117 ? 0.999 8.119 -43.993 1.00 44.72 83 ASP A CA 1
ATOM 826 C C . ASP A 1 117 ? 0.142 7.751 -45.209 1.00 46.50 83 ASP A C 1
ATOM 827 O O . ASP A 1 117 ? 0.300 6.660 -45.775 1.00 47.73 83 ASP A O 1
ATOM 832 N N . GLY A 1 118 ? -0.753 8.652 -45.613 1.00 46.75 84 GLY A N 1
ATOM 833 C CA . GLY A 1 118 ? -1.618 8.404 -46.764 1.00 46.47 84 GLY A CA 1
ATOM 834 C C . GLY A 1 118 ? -0.872 8.562 -48.073 1.00 46.02 84 GLY A C 1
ATOM 835 O O . GLY A 1 118 ? 0.270 9.017 -48.099 1.00 45.87 84 GLY A O 1
ATOM 836 N N . GLY A 1 119 ? -1.529 8.187 -49.165 1.00 46.51 85 GLY A N 1
ATOM 837 C CA . GLY A 1 119 ? -0.946 8.306 -50.500 1.00 47.93 85 GLY A CA 1
ATOM 838 C C . GLY A 1 119 ? -0.133 7.101 -50.930 1.00 48.54 85 GLY A C 1
ATOM 839 O O . GLY A 1 119 ? 0.157 6.945 -52.111 1.00 48.00 85 GLY A O 1
ATOM 840 N N . ILE A 1 120 ? 0.230 6.246 -49.979 1.00 50.76 86 ILE A N 1
ATOM 841 C CA . ILE A 1 120 ? 0.970 5.017 -50.262 1.00 51.64 86 ILE A CA 1
ATOM 842 C C . ILE A 1 120 ? 0.278 3.833 -49.602 1.00 51.29 86 ILE A C 1
ATOM 843 O O . ILE A 1 120 ? -0.455 3.981 -48.612 1.00 52.32 86 ILE A O 1
ATOM 848 N N . VAL A 1 121 ? 0.526 2.651 -50.151 1.00 51.22 87 VAL A N 1
ATOM 849 C CA . VAL A 1 121 ? -0.046 1.424 -49.620 1.00 52.71 87 VAL A CA 1
ATOM 850 C C . VAL A 1 121 ? 0.845 0.905 -48.496 1.00 53.68 87 VAL A C 1
ATOM 851 O O . VAL A 1 121 ? 2.062 0.827 -48.665 1.00 57.56 87 VAL A O 1
ATOM 855 N N . ARG A 1 122 ? 0.250 0.559 -47.356 1.00 51.43 88 ARG A N 1
ATOM 856 C CA . ARG A 1 122 ? 1.006 0.010 -46.235 1.00 51.04 88 ARG A CA 1
ATOM 857 C C . ARG A 1 122 ? 0.741 -1.477 -46.058 1.00 51.73 88 ARG A C 1
ATOM 858 O O . ARG A 1 122 ? -0.405 -1.914 -46.066 1.00 54.67 88 ARG A O 1
ATOM 866 N N . GLU A 1 123 ? 1.813 -2.252 -45.910 1.00 51.92 89 GLU A N 1
ATOM 867 C CA . GLU A 1 123 ? 1.717 -3.677 -45.643 1.00 52.36 89 GLU A CA 1
ATOM 868 C C . GLU A 1 123 ? 1.827 -3.924 -44.154 1.00 49.63 89 GLU A C 1
ATOM 869 O O . GLU A 1 123 ? 2.870 -3.675 -43.556 1.00 49.49 89 GLU A O 1
ATOM 875 N N . PHE A 1 124 ? 0.739 -4.394 -43.566 1.00 48.12 90 PHE A N 1
ATOM 876 C CA . PHE A 1 124 ? 0.739 -4.817 -42.169 1.00 47.41 90 PHE A CA 1
ATOM 877 C C . PHE A 1 124 ? 0.629 -6.326 -42.108 1.00 47.27 90 PHE A C 1
ATOM 878 O O . PHE A 1 124 ? 0.401 -6.965 -43.130 1.00 47.63 90 PHE A O 1
ATOM 886 N N . ASP A 1 125 ? 0.791 -6.896 -40.918 1.00 46.75 91 ASP A N 1
ATOM 887 C CA . ASP A 1 125 ? 0.489 -8.308 -40.709 1.00 46.51 91 ASP A CA 1
ATOM 888 C C . ASP A 1 125 ? -1.010 -8.505 -40.726 1.00 48.05 91 ASP A C 1
ATOM 889 O O . ASP A 1 125 ? -1.767 -7.540 -40.700 1.00 49.47 91 ASP A O 1
ATOM 894 N N . LYS A 1 126 ? -1.434 -9.761 -40.788 1.00 49.47 92 LYS A N 1
ATOM 895 C CA . LYS A 1 126 ? -2.848 -10.085 -40.727 1.00 49.50 92 LYS A CA 1
ATOM 896 C C . LYS A 1 126 ? -3.255 -10.333 -39.282 1.00 47.25 92 LYS A C 1
ATOM 897 O O . LYS A 1 126 ? -2.446 -10.761 -38.460 1.00 42.51 92 LYS A O 1
ATOM 903 N N . ILE A 1 127 ? -4.511 -10.041 -38.979 1.00 47.69 93 ILE A N 1
ATOM 904 C CA . ILE A 1 127 ? -5.033 -10.265 -37.647 1.00 49.37 93 ILE A CA 1
ATOM 905 C C . ILE A 1 127 ? -5.161 -11.775 -37.444 1.00 52.70 93 ILE A C 1
ATOM 906 O O . ILE A 1 127 ? -5.807 -12.460 -38.231 1.00 53.85 93 ILE A O 1
ATOM 911 N N . SER A 1 128 ? -4.522 -12.282 -36.393 1.00 56.40 94 SER A N 1
ATOM 912 C CA . SER A 1 128 ? -4.546 -13.709 -36.070 1.00 56.71 94 SER A CA 1
ATOM 913 C C . SER A 1 128 ? -5.964 -14.258 -36.104 1.00 56.68 94 SER A C 1
ATOM 914 O O . SER A 1 128 ? -6.917 -13.583 -35.706 1.00 54.82 94 SER A O 1
ATOM 917 N N . ASN A 1 129 ? -6.095 -15.492 -36.572 1.00 58.06 95 ASN A N 1
ATOM 918 C CA . ASN A 1 129 ? -7.397 -16.143 -36.603 1.00 59.35 95 ASN A CA 1
ATOM 919 C C . ASN A 1 129 ? -7.962 -16.327 -35.205 1.00 60.32 95 ASN A C 1
ATOM 920 O O . ASN A 1 129 ? -9.168 -16.266 -35.025 1.00 57.72 95 ASN A O 1
ATOM 925 N N . GLU A 1 130 ? -7.100 -16.529 -34.213 1.00 65.83 96 GLU A N 1
ATOM 926 C CA . GLU A 1 130 ? -7.557 -16.545 -32.820 1.00 69.88 96 GLU A CA 1
ATOM 927 C C . GLU A 1 130 ? -8.413 -15.320 -32.546 1.00 63.78 96 GLU A C 1
ATOM 928 O O . GLU A 1 130 ? -9.509 -15.434 -31.998 1.00 63.42 96 GLU A O 1
ATOM 934 N N . PHE A 1 131 ? -7.908 -14.153 -32.942 1.00 57.20 97 PHE A N 1
ATOM 935 C CA . PHE A 1 131 ? -8.602 -12.890 -32.718 1.00 53.50 97 PHE A CA 1
ATOM 936 C C . PHE A 1 131 ? -9.863 -12.783 -33.572 1.00 53.20 97 PHE A C 1
ATOM 937 O O . PHE A 1 131 ? -10.939 -12.490 -33.055 1.00 51.34 97 PHE A O 1
ATOM 945 N N . LEU A 1 132 ? -9.717 -13.004 -34.875 1.00 53.33 98 LEU A N 1
ATOM 946 C CA . LEU A 1 132 ? -10.827 -12.871 -35.824 1.00 52.47 98 LEU A CA 1
ATOM 947 C C . LEU A 1 132 ? -12.037 -13.742 -35.482 1.00 53.37 98 LEU A C 1
ATOM 948 O O . LEU A 1 132 ? -13.171 -13.273 -35.527 1.00 54.96 98 LEU A O 1
ATOM 953 N N . GLN A 1 133 ? -11.786 -14.989 -35.123 1.00 55.29 99 GLN A N 1
ATOM 954 C CA . GLN A 1 133 ? -12.837 -16.003 -34.988 1.00 57.02 99 GLN A CA 1
ATOM 955 C C . GLN A 1 133 ? -13.383 -16.059 -33.554 1.00 56.72 99 GLN A C 1
ATOM 956 O O . GLN A 1 133 ? -14.435 -16.651 -33.312 1.00 54.94 99 GLN A O 1
ATOM 962 N N . HIS A 1 134 ? -12.668 -15.454 -32.609 1.00 56.71 100 HIS A N 1
ATOM 963 C CA . HIS A 1 134 ? -13.111 -15.407 -31.221 1.00 57.31 100 HIS A CA 1
ATOM 964 C C . HIS A 1 134 ? -14.554 -14.897 -31.131 1.00 58.10 100 HIS A C 1
ATOM 965 O O . HIS A 1 134 ? -14.906 -13.929 -31.812 1.00 61.40 100 HIS A O 1
ATOM 972 N N . PRO A 1 135 ? -15.394 -15.536 -30.293 1.00 55.89 101 PRO A N 1
ATOM 973 C CA . PRO A 1 135 ? -16.816 -15.174 -30.257 1.00 55.72 101 PRO A CA 1
ATOM 974 C C . PRO A 1 135 ? -17.079 -13.701 -29.965 1.00 56.49 101 PRO A C 1
ATOM 975 O O . PRO A 1 135 ? -17.988 -13.117 -30.550 1.00 57.23 101 PRO A O 1
ATOM 979 N N . VAL A 1 136 ? -16.293 -13.121 -29.061 1.00 56.88 102 VAL A N 1
ATOM 980 C CA . VAL A 1 136 ? -16.424 -11.709 -28.715 1.00 56.66 102 VAL A CA 1
ATOM 981 C C . VAL A 1 136 ? -16.245 -10.861 -29.971 1.00 58.63 102 VAL A C 1
ATOM 982 O O . VAL A 1 136 ? -17.116 -10.065 -30.327 1.00 59.32 102 VAL A O 1
ATOM 986 N N . THR A 1 137 ? -15.114 -11.059 -30.643 1.00 58.56 103 THR A N 1
ATOM 987 C CA . THR A 1 137 ? -14.800 -10.319 -31.860 1.00 56.98 103 THR A CA 1
ATOM 988 C C . THR A 1 137 ? -15.947 -10.425 -32.850 1.00 57.58 103 THR A C 1
ATOM 989 O O . THR A 1 137 ? -16.421 -9.411 -33.349 1.00 59.33 103 THR A O 1
ATOM 993 N N . GLN A 1 138 ? -16.405 -11.650 -33.105 1.00 59.92 104 GLN A N 1
ATOM 994 C CA . GLN A 1 138 ? -17.495 -11.893 -34.056 1.00 61.74 104 GLN A CA 1
ATOM 995 C C . GLN A 1 138 ? -18.805 -11.219 -33.643 1.00 62.48 104 GLN A C 1
ATOM 996 O O . GLN A 1 138 ? -19.561 -10.751 -34.496 1.00 62.04 104 GLN A O 1
ATOM 1002 N N . GLN A 1 139 ? -19.074 -11.184 -32.338 1.00 63.97 105 GLN A N 1
ATOM 1003 C CA . GLN A 1 139 ? -20.279 -10.553 -31.822 1.00 64.85 105 GLN A CA 1
ATOM 1004 C C . GLN A 1 139 ? -20.204 -9.051 -32.023 1.00 62.60 105 GLN A C 1
ATOM 1005 O O . GLN A 1 139 ? -21.201 -8.420 -32.369 1.00 65.66 105 GLN A O 1
ATOM 1011 N N . MET A 1 140 ? -19.019 -8.486 -31.808 1.00 60.24 106 MET A N 1
ATOM 1012 C CA . MET A 1 140 ? -18.805 -7.053 -31.982 1.00 59.67 106 MET A CA 1
ATOM 1013 C C . MET A 1 140 ? -18.953 -6.650 -33.435 1.00 59.83 106 MET A C 1
ATOM 1014 O O . MET A 1 140 ? -19.562 -5.628 -33.736 1.00 57.49 106 MET A O 1
ATOM 1019 N N . ILE A 1 141 ? -18.401 -7.459 -34.336 1.00 61.94 107 ILE A N 1
ATOM 1020 C CA . ILE A 1 141 ? -18.482 -7.183 -35.768 1.00 60.43 107 ILE A CA 1
ATOM 1021 C C . ILE A 1 141 ? -19.931 -7.161 -36.236 1.00 62.35 107 ILE A C 1
ATOM 1022 O O . ILE A 1 141 ? -20.317 -6.271 -36.986 1.00 61.56 107 ILE A O 1
ATOM 1027 N N . HIS A 1 142 ? -20.733 -8.123 -35.789 1.00 66.98 108 HIS A N 1
ATOM 1028 C CA . HIS A 1 142 ? -22.121 -8.194 -36.240 1.00 72.24 108 HIS A CA 1
ATOM 1029 C C . HIS A 1 142 ? -22.983 -7.077 -35.635 1.00 69.91 108 HIS A C 1
ATOM 1030 O O . HIS A 1 142 ? -23.852 -6.540 -36.316 1.00 70.09 108 HIS A O 1
ATOM 1037 N N . SER A 1 143 ? -22.711 -6.698 -34.389 1.00 66.35 109 SER A N 1
ATOM 1038 C CA . SER A 1 143 ? -23.387 -5.550 -33.773 1.00 65.77 109 SER A CA 1
ATOM 1039 C C . SER A 1 143 ? -23.058 -4.258 -34.512 1.00 61.73 109 SER A C 1
ATOM 1040 O O . SER A 1 143 ? -23.933 -3.419 -34.727 1.00 60.80 109 SER A O 1
ATOM 1043 N N . ASN A 1 144 ? -21.788 -4.102 -34.881 1.00 58.37 110 ASN A N 1
ATOM 1044 C CA . ASN A 1 144 ? -21.349 -2.964 -35.684 1.00 55.30 110 ASN A CA 1
ATOM 1045 C C . ASN A 1 144 ? -22.008 -2.981 -37.051 1.00 54.46 110 ASN A C 1
ATOM 1046 O O . ASN A 1 144 ? -22.492 -1.954 -37.524 1.00 53.59 110 ASN A O 1
ATOM 1051 N N . VAL A 1 145 ? -22.016 -4.154 -37.681 1.00 54.57 111 VAL A N 1
ATOM 1052 C CA . VAL A 1 145 ? -22.637 -4.326 -38.992 1.00 56.15 111 VAL A CA 1
ATOM 1053 C C . VAL A 1 145 ? -24.093 -3.874 -38.968 1.00 58.50 111 VAL A C 1
ATOM 1054 O O . VAL A 1 145 ? -24.530 -3.138 -39.854 1.00 56.51 111 VAL A O 1
ATOM 1058 N N . GLU A 1 146 ? -24.830 -4.312 -37.950 1.00 62.01 112 GLU A N 1
ATOM 1059 C CA . GLU A 1 146 ? -26.246 -3.972 -37.814 1.00 63.76 112 GLU A CA 1
ATOM 1060 C C . GLU A 1 146 ? -26.449 -2.477 -37.666 1.00 59.61 112 GLU A C 1
ATOM 1061 O O . GLU A 1 146 ? -27.242 -1.888 -38.396 1.00 60.40 112 GLU A O 1
ATOM 1067 N N . MET A 1 147 ? -25.735 -1.864 -36.730 1.00 56.82 113 MET A N 1
ATOM 1068 C CA . MET A 1 147 ? -25.748 -0.402 -36.596 1.00 55.57 113 MET A CA 1
ATOM 1069 C C . MET A 1 147 ? -25.467 0.263 -37.929 1.00 55.92 113 MET A C 1
ATOM 1070 O O . MET A 1 147 ? -26.209 1.137 -38.366 1.00 55.82 113 MET A O 1
ATOM 1075 N N . ALA A 1 148 ? -24.376 -0.165 -38.556 1.00 56.72 114 ALA A N 1
ATOM 1076 C CA . ALA A 1 148 ? -23.927 0.397 -39.822 1.00 56.05 114 ALA A CA 1
ATOM 1077 C C . ALA A 1 148 ? -25.020 0.319 -40.884 1.00 57.33 114 ALA A C 1
ATOM 1078 O O . ALA A 1 148 ? -25.177 1.249 -41.680 1.00 57.98 114 ALA A O 1
ATOM 1080 N N . ARG A 1 149 ? -25.777 -0.779 -40.888 1.00 57.51 115 ARG A N 1
ATOM 1081 C CA . ARG A 1 149 ? -26.873 -0.960 -41.848 1.00 57.71 115 ARG A CA 1
ATOM 1082 C C . ARG A 1 149 ? -28.027 0.016 -41.648 1.00 58.71 115 ARG A C 1
ATOM 1083 O O . ARG A 1 149 ? -28.722 0.358 -42.600 1.00 63.69 115 ARG A O 1
ATOM 1091 N N . GLN A 1 150 ? -28.220 0.482 -40.418 1.00 59.70 116 GLN A N 1
ATOM 1092 C CA . GLN A 1 150 ? -29.235 1.495 -40.135 1.00 60.72 116 GLN A CA 1
ATOM 1093 C C . GLN A 1 150 ? -28.773 2.903 -40.504 1.00 62.44 116 GLN A C 1
ATOM 1094 O O . GLN A 1 150 ? -29.437 3.878 -40.159 1.00 61.88 116 GLN A O 1
ATOM 1100 N N . THR A 1 151 ? -27.642 3.005 -41.202 1.00 64.69 117 THR A N 1
ATOM 1101 C CA . THR A 1 151 ? -27.134 4.289 -41.669 1.00 67.21 117 THR A CA 1
ATOM 1102 C C . THR A 1 151 ? -26.933 4.283 -43.179 1.00 68.75 117 THR A C 1
ATOM 1103 O O . THR A 1 151 ? -26.741 3.235 -43.807 1.00 66.70 117 THR A O 1
ATOM 1107 N N . ASP A 1 152 ? -26.956 5.486 -43.739 1.00 70.31 118 ASP A N 1
ATOM 1108 C CA . ASP A 1 152 ? -26.658 5.708 -45.149 1.00 69.64 118 ASP A CA 1
ATOM 1109 C C . ASP A 1 152 ? -25.163 5.965 -45.363 1.00 64.44 118 ASP A C 1
ATOM 1110 O O . ASP A 1 152 ? -24.765 6.394 -46.446 1.00 64.16 118 ASP A O 1
ATOM 1115 N N . PHE A 1 153 ? -24.340 5.695 -44.348 1.00 58.98 119 PHE A N 1
ATOM 1116 C CA . PHE A 1 153 ? -22.904 6.004 -44.411 1.00 54.64 119 PHE A CA 1
ATOM 1117 C C . PHE A 1 153 ? -22.172 5.213 -45.503 1.00 51.32 119 PHE A C 1
ATOM 1118 O O . PHE A 1 153 ? -21.124 5.645 -45.981 1.00 46.88 119 PHE A O 1
ATOM 1126 N N . VAL A 1 154 ? -22.723 4.067 -45.903 1.00 51.22 120 VAL A N 1
ATOM 1127 C CA . VAL A 1 154 ? -22.236 3.340 -47.085 1.00 52.68 120 VAL A CA 1
ATOM 1128 C C . VAL A 1 154 ? -23.388 2.832 -47.949 1.00 53.91 120 VAL A C 1
ATOM 1129 O O . VAL A 1 154 ? -24.516 2.682 -47.479 1.00 52.20 120 VAL A O 1
ATOM 1133 N N . ASP A 1 155 ? -23.075 2.569 -49.216 1.00 57.27 121 ASP A N 1
ATOM 1134 C CA . ASP A 1 155 ? -24.036 2.044 -50.175 1.00 60.05 121 ASP A CA 1
ATOM 1135 C C . ASP A 1 155 ? -24.092 0.535 -50.021 1.00 61.08 121 ASP A C 1
ATOM 1136 O O . ASP A 1 155 ? -23.191 -0.176 -50.465 1.00 64.07 121 ASP A O 1
ATOM 1141 N N . TRP A 1 156 ? -25.156 0.050 -49.384 1.00 61.46 122 TRP A N 1
ATOM 1142 C CA . TRP A 1 156 ? -25.325 -1.386 -49.128 1.00 62.30 122 TRP A CA 1
ATOM 1143 C C . TRP A 1 156 ? -25.753 -2.178 -50.371 1.00 63.48 122 TRP A C 1
ATOM 1144 O O . TRP A 1 156 ? -25.783 -3.412 -50.342 1.00 59.52 122 TRP A O 1
ATOM 1155 N N . GLU A 1 157 ? -26.066 -1.465 -51.454 1.00 68.77 123 GLU A N 1
ATOM 1156 C CA . GLU A 1 157 ? -26.335 -2.086 -52.754 1.00 72.20 123 GLU A CA 1
ATOM 1157 C C . GLU A 1 157 ? -25.049 -2.687 -53.311 1.00 72.02 123 GLU A C 1
ATOM 1158 O O . GLU A 1 157 ? -25.086 -3.707 -53.995 1.00 72.60 123 GLU A O 1
ATOM 1164 N N . LYS A 1 158 ? -23.920 -2.047 -53.017 1.00 69.14 124 LYS A N 1
ATOM 1165 C CA . LYS A 1 158 ? -22.622 -2.500 -53.498 1.00 69.60 124 LYS A CA 1
ATOM 1166 C C . LYS A 1 158 ? -21.855 -3.251 -52.417 1.00 66.32 124 LYS A C 1
ATOM 1167 O O . LYS A 1 158 ? -22.251 -3.265 -51.251 1.00 60.94 124 LYS A O 1
ATOM 1173 N N . GLU A 1 159 ? -20.760 -3.882 -52.825 1.00 68.22 125 GLU A N 1
ATOM 1174 C CA . GLU A 1 159 ? -19.875 -4.574 -51.894 1.00 70.14 125 GLU A CA 1
ATOM 1175 C C . GLU A 1 159 ? -19.415 -3.630 -50.803 1.00 70.21 125 GLU A C 1
ATOM 1176 O O . GLU A 1 159 ? -19.048 -2.487 -51.075 1.00 71.03 125 GLU A O 1
ATOM 1182 N N . VAL A 1 160 ? -19.431 -4.122 -49.570 1.00 70.51 126 VAL A N 1
ATOM 1183 C CA . VAL A 1 160 ? -18.983 -3.355 -48.416 1.00 70.84 126 VAL A CA 1
ATOM 1184 C C . VAL A 1 160 ? -17.739 -4.007 -47.827 1.00 69.56 126 VAL A C 1
ATOM 1185 O O . VAL A 1 160 ? -17.713 -5.221 -47.611 1.00 73.90 126 VAL A O 1
ATOM 1189 N N . ILE A 1 161 ? -16.713 -3.194 -47.575 1.00 65.02 127 ILE A N 1
ATOM 1190 C CA . ILE A 1 161 ? -15.482 -3.675 -46.953 1.00 61.03 127 ILE A CA 1
ATOM 1191 C C . ILE A 1 161 ? -15.511 -3.400 -45.452 1.00 54.82 127 ILE A C 1
ATOM 1192 O O . ILE A 1 161 ? -15.491 -2.242 -45.014 1.00 49.94 127 ILE A O 1
ATOM 1197 N N . VAL A 1 162 ? -15.558 -4.482 -44.681 1.00 51.52 128 VAL A N 1
ATOM 1198 C CA . VAL A 1 162 ? -15.486 -4.414 -43.235 1.00 50.57 128 VAL A CA 1
ATOM 1199 C C . VAL A 1 162 ? -14.030 -4.613 -42.818 1.00 49.50 128 VAL A C 1
ATOM 1200 O O . VAL A 1 162 ? -13.552 -5.748 -42.715 1.00 47.29 128 VAL A O 1
ATOM 1204 N N . GLY A 1 163 ? -13.327 -3.501 -42.593 1.00 48.30 129 GLY A N 1
ATOM 1205 C CA . GLY A 1 163 ? -11.903 -3.536 -42.278 1.00 45.92 129 GLY A CA 1
ATOM 1206 C C . GLY A 1 163 ? -11.676 -3.534 -40.786 1.00 44.73 129 GLY A C 1
ATOM 1207 O O . GLY A 1 163 ? -12.355 -2.815 -40.053 1.00 46.30 129 GLY A O 1
ATOM 1208 N N . LEU A 1 164 ? -10.716 -4.341 -40.334 1.00 43.52 130 LEU A N 1
ATOM 1209 C CA . LEU A 1 164 ? -10.383 -4.438 -38.914 1.00 42.14 130 LEU A CA 1
ATOM 1210 C C . LEU A 1 164 ? -8.948 -4.028 -38.691 1.00 40.82 130 LEU A C 1
ATOM 1211 O O . LEU A 1 164 ? -8.058 -4.526 -39.368 1.00 42.72 130 LEU A O 1
ATOM 1216 N N . HIS A 1 165 ? -8.711 -3.140 -37.728 1.00 38.64 131 HIS A N 1
ATOM 1217 C CA . HIS A 1 165 ? -7.350 -2.814 -37.345 1.00 38.13 131 HIS A CA 1
ATOM 1218 C C . HIS A 1 165 ? -7.157 -3.106 -35.875 1.00 36.76 131 HIS A C 1
ATOM 1219 O O . HIS A 1 165 ? -7.734 -2.436 -35.017 1.00 36.49 131 HIS A O 1
ATOM 1226 N N . GLN A 1 166 ? -6.352 -4.125 -35.589 1.00 35.58 132 GLN A N 1
ATOM 1227 C CA . GLN A 1 166 ? -5.900 -4.370 -34.236 1.00 35.09 132 GLN A CA 1
ATOM 1228 C C . GLN A 1 166 ? -4.663 -3.504 -34.015 1.00 33.85 132 GLN A C 1
ATOM 1229 O O . GLN A 1 166 ? -3.656 -3.666 -34.698 1.00 32.30 132 GLN A O 1
ATOM 1235 N N . ILE A 1 167 ? -4.761 -2.566 -33.080 1.00 34.15 133 ILE A N 1
ATOM 1236 C CA . ILE A 1 167 ? -3.692 -1.607 -32.841 1.00 35.09 133 ILE A CA 1
ATOM 1237 C C . ILE A 1 167 ? -3.348 -1.525 -31.355 1.00 35.02 133 ILE A C 1
ATOM 1238 O O . ILE A 1 167 ? -4.235 -1.386 -30.508 1.00 33.72 133 ILE A O 1
ATOM 1243 N N . ARG A 1 168 ? -2.054 -1.623 -31.062 1.00 35.13 134 ARG A N 1
ATOM 1244 C CA . ARG A 1 168 ? -1.526 -1.236 -29.765 1.00 36.07 134 ARG A CA 1
ATOM 1245 C C . ARG A 1 168 ? -0.715 0.034 -29.923 1.00 37.04 134 ARG A C 1
ATOM 1246 O O . ARG A 1 168 ? 0.228 0.064 -30.713 1.00 37.63 134 ARG A O 1
ATOM 1254 N N . TYR A 1 169 ? -1.076 1.065 -29.167 1.00 38.56 135 TYR A N 1
ATOM 1255 C CA . TYR A 1 169 ? -0.191 2.199 -28.950 1.00 39.85 135 TYR A CA 1
ATOM 1256 C C . TYR A 1 169 ? 0.664 1.816 -27.757 1.00 40.27 135 TYR A C 1
ATOM 1257 O O . TYR A 1 169 ? 0.149 1.596 -26.662 1.00 40.11 135 TYR A O 1
ATOM 1266 N N . HIS A 1 170 ? 1.968 1.699 -27.978 1.00 41.44 136 HIS A N 1
ATOM 1267 C CA . HIS A 1 170 ? 2.890 1.257 -26.943 1.00 41.30 136 HIS A CA 1
ATOM 1268 C C . HIS A 1 170 ? 3.760 2.429 -26.555 1.00 40.95 136 HIS A C 1
ATOM 1269 O O . HIS A 1 170 ? 4.261 3.122 -27.426 1.00 39.93 136 HIS A O 1
ATOM 1276 N N . VAL A 1 171 ? 3.948 2.646 -25.258 1.00 43.42 137 VAL A N 1
ATOM 1277 C CA . VAL A 1 171 ? 4.685 3.819 -24.787 1.00 46.71 137 VAL A CA 1
ATOM 1278 C C . VAL A 1 171 ? 5.713 3.511 -23.711 1.00 48.47 137 VAL A C 1
ATOM 1279 O O . VAL A 1 171 ? 5.544 2.590 -22.909 1.00 50.31 137 VAL A O 1
ATOM 1283 N N . THR A 1 172 ? 6.777 4.307 -23.711 1.00 48.74 138 THR A N 1
ATOM 1284 C CA . THR A 1 172 ? 7.747 4.327 -22.634 1.00 47.58 138 THR A CA 1
ATOM 1285 C C . THR A 1 172 ? 8.100 5.790 -22.422 1.00 47.88 138 THR A C 1
ATOM 1286 O O . THR A 1 172 ? 7.994 6.582 -23.353 1.00 49.22 138 THR A O 1
ATOM 1290 N N . PRO A 1 173 ? 8.540 6.159 -21.211 1.00 48.86 139 PRO A N 1
ATOM 1291 C CA . PRO A 1 173 ? 8.778 7.576 -20.897 1.00 49.71 139 PRO A CA 1
ATOM 1292 C C . PRO A 1 173 ? 9.569 8.352 -21.953 1.00 52.20 139 PRO A C 1
ATOM 1293 O O . PRO A 1 173 ? 9.352 9.553 -22.136 1.00 55.44 139 PRO A O 1
ATOM 1297 N N . ASP A 1 174 ? 10.480 7.662 -22.637 1.00 52.03 140 ASP A N 1
ATOM 1298 C CA . ASP A 1 174 ? 11.344 8.275 -23.653 1.00 52.81 140 ASP A CA 1
ATOM 1299 C C . ASP A 1 174 ? 10.664 8.425 -25.015 1.00 50.46 140 ASP A C 1
ATOM 1300 O O . ASP A 1 174 ? 11.017 9.306 -25.791 1.00 50.06 140 ASP A O 1
ATOM 1305 N N . ALA A 1 175 ? 9.706 7.550 -25.298 1.00 48.81 141 ALA A N 1
ATOM 1306 C CA . ALA A 1 175 ? 9.042 7.511 -26.595 1.00 47.36 141 ALA A CA 1
ATOM 1307 C C . ALA A 1 175 ? 7.530 7.282 -26.461 1.00 46.28 141 ALA A C 1
ATOM 1308 O O . ALA A 1 175 ? 7.086 6.170 -26.169 1.00 45.69 141 ALA A O 1
ATOM 1310 N N . PRO A 1 176 ? 6.737 8.340 -26.677 1.00 44.50 142 PRO A N 1
ATOM 1311 C CA . PRO A 1 176 ? 5.293 8.200 -26.701 1.00 42.21 142 PRO A CA 1
ATOM 1312 C C . PRO A 1 176 ? 4.778 7.655 -28.022 1.00 40.38 142 PRO A C 1
ATOM 1313 O O . PRO A 1 176 ? 5.546 7.473 -28.961 1.00 40.59 142 PRO A O 1
ATOM 1317 N N . SER A 1 177 ? 3.473 7.409 -28.076 1.00 39.32 143 SER A N 1
ATOM 1318 C CA . SER A 1 177 ? 2.814 6.866 -29.257 1.00 38.67 143 SER A CA 1
ATOM 1319 C C . SER A 1 177 ? 1.674 7.787 -29.677 1.00 38.64 143 SER A C 1
ATOM 1320 O O . SER A 1 177 ? 1.101 8.507 -28.851 1.00 37.36 143 SER A O 1
ATOM 1323 N N . TYR A 1 178 ? 1.343 7.757 -30.966 1.00 39.07 144 TYR A N 1
ATOM 1324 C CA . TYR A 1 178 ? 0.280 8.598 -31.514 1.00 41.01 144 TYR A CA 1
ATOM 1325 C C . TYR A 1 178 ? -0.313 7.991 -32.775 1.00 40.54 144 TYR A C 1
ATOM 1326 O O . TYR A 1 178 ? 0.262 7.072 -33.362 1.00 41.65 144 TYR A O 1
ATOM 1335 N N . SER A 1 179 ? -1.460 8.522 -33.190 1.00 39.79 145 SER A N 1
ATOM 1336 C CA . SER A 1 179 ? -2.188 7.969 -34.322 1.00 40.07 145 SER A CA 1
ATOM 1337 C C . SER A 1 179 ? -1.569 8.325 -35.654 1.00 39.63 145 SER A C 1
ATOM 1338 O O . SER A 1 179 ? -0.705 9.193 -35.736 1.00 39.84 145 SER A O 1
ATOM 1341 N N . SER A 1 180 ? -2.011 7.623 -36.690 1.00 40.16 146 SER A N 1
ATOM 1342 C CA . SER A 1 180 ? -1.797 8.041 -38.066 1.00 41.19 146 SER A CA 1
ATOM 1343 C C . SER A 1 180 ? -3.174 8.381 -38.654 1.00 43.35 146 SER A C 1
ATOM 1344 O O . SER A 1 180 ? -3.993 7.486 -38.819 1.00 47.26 146 SER A O 1
ATOM 1347 N N . PRO A 1 181 ? -3.463 9.650 -38.947 1.00 42.18 147 PRO A N 1
ATOM 1348 C CA . PRO A 1 181 ? -2.564 10.774 -38.716 1.00 40.79 147 PRO A CA 1
ATOM 1349 C C . PRO A 1 181 ? -2.611 11.260 -37.279 1.00 39.18 147 PRO A C 1
ATOM 1350 O O . PRO A 1 181 ? -3.442 10.828 -36.485 1.00 39.25 147 PRO A O 1
ATOM 1354 N N . ILE A 1 182 ? -1.726 12.193 -36.981 1.00 38.83 148 ILE A N 1
ATOM 1355 C CA . ILE A 1 182 ? -1.388 12.552 -35.614 1.00 38.74 148 ILE A CA 1
ATOM 1356 C C . ILE A 1 182 ? -2.471 13.335 -34.883 1.00 38.50 148 ILE A C 1
ATOM 1357 O O . ILE A 1 182 ? -2.685 13.127 -33.693 1.00 40.78 148 ILE A O 1
ATOM 1362 N N . TRP A 1 183 ? -3.159 14.215 -35.599 1.00 37.72 149 TRP A N 1
ATOM 1363 C CA . TRP A 1 183 ? -4.080 15.185 -34.994 1.00 38.07 149 TRP A CA 1
ATOM 1364 C C . TRP A 1 183 ? -5.492 14.962 -35.563 1.00 38.88 149 TRP A C 1
ATOM 1365 O O . TRP A 1 183 ? -5.834 13.833 -35.942 1.00 38.82 149 TRP A O 1
ATOM 1376 N N . LEU A 1 184 ? -6.307 16.022 -35.604 1.00 38.88 150 LEU A N 1
ATOM 1377 C CA . LEU A 1 184 ? -7.665 15.981 -36.124 1.00 37.56 150 LEU A CA 1
ATOM 1378 C C . LEU A 1 184 ? -7.669 15.593 -37.578 1.00 36.59 150 LEU A C 1
ATOM 1379 O O . LEU A 1 184 ? -6.878 16.099 -38.368 1.00 36.94 150 LEU A O 1
ATOM 1384 N N . HIS A 1 185 ? -8.573 14.694 -37.935 1.00 36.64 151 HIS A N 1
ATOM 1385 C CA . HIS A 1 185 ? -8.644 14.214 -39.294 1.00 37.97 151 HIS A CA 1
ATOM 1386 C C . HIS A 1 185 ? -9.990 13.574 -39.555 1.00 37.88 151 HIS A C 1
ATOM 1387 O O . HIS A 1 185 ? -10.809 13.422 -38.656 1.00 36.02 151 HIS A O 1
ATOM 1394 N N . ARG A 1 186 ? -10.209 13.237 -40.814 1.00 39.65 152 ARG A N 1
ATOM 1395 C CA . ARG A 1 186 ? -11.250 12.318 -41.193 1.00 41.66 152 ARG A CA 1
ATOM 1396 C C . ARG A 1 186 ? -10.553 11.135 -41.819 1.00 41.22 152 ARG A C 1
ATOM 1397 O O . ARG A 1 186 ? -9.444 11.257 -42.339 1.00 44.03 152 ARG A O 1
ATOM 1405 N N . ASP A 1 187 ? -11.200 9.981 -41.767 1.00 38.91 153 ASP A N 1
ATOM 1406 C CA . ASP A 1 187 ? -10.666 8.803 -42.415 1.00 37.84 153 ASP A CA 1
ATOM 1407 C C . ASP A 1 187 ? -11.410 8.572 -43.723 1.00 38.41 153 ASP A C 1
ATOM 1408 O O . ASP A 1 187 ? -12.561 8.985 -43.859 1.00 38.27 153 ASP A O 1
ATOM 1413 N N . ASP A 1 188 ? -10.743 7.938 -44.689 1.00 40.20 154 ASP A N 1
ATOM 1414 C CA . ASP A 1 188 ? -11.376 7.550 -45.962 1.00 40.27 154 ASP A CA 1
ATOM 1415 C C . ASP A 1 188 ? -12.671 6.777 -45.697 1.00 40.40 154 ASP A C 1
ATOM 1416 O O . ASP A 1 188 ? -13.672 6.983 -46.384 1.00 40.69 154 ASP A O 1
ATOM 1421 N N . GLU A 1 189 ? -12.635 5.909 -44.691 1.00 40.50 155 GLU A N 1
ATOM 1422 C CA . GLU A 1 189 ? -13.749 5.043 -44.368 1.00 40.88 155 GLU A CA 1
ATOM 1423 C C . GLU A 1 189 ? -14.875 5.841 -43.675 1.00 42.22 155 GLU A C 1
ATOM 1424 O O . GLU A 1 189 ? -14.668 6.379 -42.582 1.00 41.32 155 GLU A O 1
ATOM 1430 N N . PRO A 1 190 ? -16.063 5.920 -44.315 1.00 43.11 156 PRO A N 1
ATOM 1431 C CA . PRO A 1 190 ? -17.199 6.716 -43.830 1.00 42.89 156 PRO A CA 1
ATOM 1432 C C . PRO A 1 190 ? -17.644 6.439 -42.393 1.00 42.18 156 PRO A C 1
ATOM 1433 O O . PRO A 1 190 ? -18.205 7.325 -41.754 1.00 41.05 156 PRO A O 1
ATOM 1437 N N . LEU A 1 191 ? -17.431 5.217 -41.914 1.00 41.04 157 LEU A N 1
ATOM 1438 C CA . LEU A 1 191 ? -17.816 4.843 -40.560 1.00 41.25 157 LEU A CA 1
ATOM 1439 C C . LEU A 1 191 ? -16.695 4.038 -39.902 1.00 41.15 157 LEU A C 1
ATOM 1440 O O . LEU A 1 191 ? -16.268 3.010 -40.440 1.00 43.92 157 LEU A O 1
ATOM 1445 N N . VAL A 1 192 ? -16.229 4.504 -38.741 1.00 38.14 158 VAL A N 1
ATOM 1446 C CA . VAL A 1 192 ? -15.163 3.834 -38.009 1.00 36.16 158 VAL A CA 1
ATOM 1447 C C . VAL A 1 192 ? -15.580 3.616 -36.563 1.00 34.27 158 VAL A C 1
ATOM 1448 O O . VAL A 1 192 ? -15.952 4.566 -35.876 1.00 32.99 158 VAL A O 1
ATOM 1452 N N . PHE A 1 193 ? -15.503 2.366 -36.112 1.00 33.26 159 PHE A N 1
ATOM 1453 C CA . PHE A 1 193 ? -15.756 2.011 -34.712 1.00 32.79 159 PHE A CA 1
ATOM 1454 C C . PHE A 1 193 ? -14.437 1.876 -33.959 1.00 31.69 159 PHE A C 1
ATOM 1455 O O . PHE A 1 193 ? -13.541 1.168 -34.405 1.00 30.22 159 PHE A O 1
ATOM 1463 N N . VAL A 1 194 ? -14.342 2.546 -32.814 1.00 32.46 160 VAL A N 1
ATOM 1464 C CA . VAL A 1 194 ? -13.162 2.477 -31.958 1.00 34.10 160 VAL A CA 1
ATOM 1465 C C . VAL A 1 194 ? -13.499 1.684 -30.705 1.00 35.66 160 VAL A C 1
ATOM 1466 O O . VAL A 1 194 ? -14.111 2.216 -29.775 1.00 36.56 160 VAL A O 1
ATOM 1470 N N . HIS A 1 195 ? -13.091 0.421 -30.669 1.00 36.77 161 HIS A N 1
ATOM 1471 C CA . HIS A 1 195 ? -13.271 -0.385 -29.473 1.00 37.34 161 HIS A CA 1
ATOM 1472 C C . HIS A 1 195 ? -11.987 -0.379 -28.674 1.00 38.79 161 HIS A C 1
ATOM 1473 O O . HIS A 1 195 ? -10.925 -0.723 -29.193 1.00 39.71 161 HIS A O 1
ATOM 1480 N N . LEU A 1 196 ? -12.080 0.021 -27.412 1.00 39.33 162 LEU A N 1
ATOM 1481 C CA . LEU A 1 196 ? -10.952 -0.091 -26.516 1.00 39.54 162 LEU A CA 1
ATOM 1482 C C . LEU A 1 196 ? -10.895 -1.511 -25.978 1.00 41.16 162 LEU A C 1
ATOM 1483 O O . LEU A 1 196 ? -11.924 -2.073 -25.596 1.00 41.22 162 LEU A O 1
ATOM 1488 N N . PHE A 1 197 ? -9.692 -2.082 -25.935 1.00 42.50 163 PHE A N 1
ATOM 1489 C CA . PHE A 1 197 ? -9.484 -3.394 -25.320 1.00 42.99 163 PHE A CA 1
ATOM 1490 C C . PHE A 1 197 ? -8.697 -3.309 -24.009 1.00 44.17 163 PHE A C 1
ATOM 1491 O O . PHE A 1 197 ? -9.024 -4.002 -23.045 1.00 44.33 163 PHE A O 1
ATOM 1499 N N . LYS A 1 198 ? -7.679 -2.456 -23.956 1.00 45.27 164 LYS A N 1
ATOM 1500 C CA . LYS A 1 198 ? -6.979 -2.204 -22.697 1.00 46.55 164 LYS A CA 1
ATOM 1501 C C . LYS A 1 198 ? -6.357 -0.820 -22.648 1.00 45.00 164 LYS A C 1
ATOM 1502 O O . LYS A 1 198 ? -5.962 -0.288 -23.676 1.00 42.43 164 LYS A O 1
ATOM 1508 N N . LEU A 1 199 ? -6.306 -0.248 -21.445 1.00 45.10 165 LEU A N 1
ATOM 1509 C CA . LEU A 1 199 ? -5.594 1.002 -21.186 1.00 44.88 165 LEU A CA 1
ATOM 1510 C C . LEU A 1 199 ? -4.878 0.933 -19.826 1.00 45.27 165 LEU A C 1
ATOM 1511 O O . LEU A 1 199 ? -5.515 1.007 -18.779 1.00 44.27 165 LEU A O 1
ATOM 1516 N N . SER A 1 200 ? -3.550 0.793 -19.859 1.00 46.66 166 SER A N 1
ATOM 1517 C CA . SER A 1 200 ? -2.758 0.658 -18.639 1.00 50.76 166 SER A CA 1
ATOM 1518 C C . SER A 1 200 ? -2.977 1.838 -17.711 1.00 53.77 166 SER A C 1
ATOM 1519 O O . SER A 1 200 ? -2.972 2.977 -18.151 1.00 55.48 166 SER A O 1
ATOM 1522 N N . GLU A 1 201 ? -3.148 1.556 -16.421 1.00 57.24 167 GLU A N 1
ATOM 1523 C CA . GLU A 1 201 ? -3.551 2.582 -15.450 1.00 59.32 167 GLU A CA 1
ATOM 1524 C C . GLU A 1 201 ? -2.571 3.739 -15.338 1.00 57.72 167 GLU A C 1
ATOM 1525 O O . GLU A 1 201 ? -2.964 4.830 -14.937 1.00 57.41 167 GLU A O 1
ATOM 1531 N N . ASP A 1 202 ? -1.309 3.520 -15.702 1.00 58.02 168 ASP A N 1
ATOM 1532 C CA . ASP A 1 202 ? -0.330 4.617 -15.743 1.00 58.94 168 ASP A CA 1
ATOM 1533 C C . ASP A 1 202 ? 0.017 5.072 -17.176 1.00 53.60 168 ASP A C 1
ATOM 1534 O O . ASP A 1 202 ? 1.173 5.399 -17.499 1.00 51.48 168 ASP A O 1
ATOM 1539 N N . ALA A 1 203 ? -1.024 5.141 -18.014 1.00 49.18 169 ALA A N 1
ATOM 1540 C CA . ALA A 1 203 ? -0.956 5.724 -19.351 1.00 46.32 169 ALA A CA 1
ATOM 1541 C C . ALA A 1 203 ? -1.678 7.083 -19.373 1.00 44.79 169 ALA A C 1
ATOM 1542 O O . ALA A 1 203 ? -2.773 7.220 -18.831 1.00 46.15 169 ALA A O 1
ATOM 1544 N N . ILE A 1 204 ? -1.069 8.074 -20.016 1.00 41.65 170 ILE A N 1
ATOM 1545 C CA . ILE A 1 204 ? -1.684 9.390 -20.176 1.00 41.29 170 ILE A CA 1
ATOM 1546 C C . ILE A 1 204 ? -2.047 9.566 -21.641 1.00 40.21 170 ILE A C 1
ATOM 1547 O O . ILE A 1 204 ? -1.489 8.893 -22.497 1.00 39.01 170 ILE A O 1
ATOM 1552 N N . GLY A 1 205 ? -2.969 10.481 -21.923 1.00 40.16 171 GLY A N 1
ATOM 1553 C CA . GLY A 1 205 ? -3.408 10.717 -23.287 1.00 39.45 171 GLY A CA 1
ATOM 1554 C C . GLY A 1 205 ? -4.377 9.642 -23.720 1.00 38.78 171 GLY A C 1
ATOM 1555 O O . GLY A 1 205 ? -4.928 8.937 -22.896 1.00 41.12 171 GLY A O 1
ATOM 1556 N N . GLY A 1 206 ? -4.586 9.504 -25.019 1.00 37.13 172 GLY A N 1
ATOM 1557 C CA . GLY A 1 206 ? -5.617 8.597 -25.512 1.00 36.60 172 GLY A CA 1
ATOM 1558 C C . GLY A 1 206 ? -7.023 9.131 -25.266 1.00 35.88 172 GLY A C 1
ATOM 1559 O O . GLY A 1 206 ? -7.990 8.336 -25.263 1.00 33.31 172 GLY A O 1
ATOM 1560 N N . ASP A 1 207 ? -7.123 10.458 -25.057 1.00 34.67 173 ASP A N 1
ATOM 1561 C CA . ASP A 1 207 ? -8.405 11.147 -25.055 1.00 33.30 173 ASP A CA 1
ATOM 1562 C C . ASP A 1 207 ? -8.804 11.214 -26.520 1.00 32.07 173 ASP A C 1
ATOM 1563 O O . ASP A 1 207 ? -7.976 11.571 -27.362 1.00 30.44 173 ASP A O 1
ATOM 1568 N N . ASN A 1 208 ? -10.049 10.863 -26.815 1.00 31.59 174 ASN A N 1
ATOM 1569 C CA . ASN A 1 208 ? -10.602 11.044 -28.147 1.00 30.52 174 ASN A CA 1
ATOM 1570 C C . ASN A 1 208 ? -11.231 12.412 -28.220 1.00 30.50 174 ASN A C 1
ATOM 1571 O O . ASN A 1 208 ? -11.887 12.845 -27.273 1.00 29.99 174 ASN A O 1
ATOM 1576 N N . LEU A 1 209 ? -11.031 13.085 -29.349 1.00 31.02 175 LEU A N 1
ATOM 1577 C CA . LEU A 1 209 ? -11.567 14.420 -29.572 1.00 30.37 175 LEU A CA 1
ATOM 1578 C C . LEU A 1 209 ? -12.583 14.374 -30.694 1.00 30.83 175 LEU A C 1
ATOM 1579 O O . LEU A 1 209 ? -12.362 13.663 -31.687 1.00 30.88 175 LEU A O 1
ATOM 1584 N N . ILE A 1 210 ? -13.696 15.092 -30.512 1.00 30.82 176 ILE A N 1
ATOM 1585 C CA . ILE A 1 210 ? -14.661 15.327 -31.583 1.00 31.35 176 ILE A CA 1
ATOM 1586 C C . ILE A 1 210 ? -14.696 16.828 -31.861 1.00 32.39 176 ILE A C 1
ATOM 1587 O O . ILE A 1 210 ? -14.790 17.638 -30.935 1.00 32.44 176 ILE A O 1
ATOM 1592 N N . ALA A 1 211 ? -14.627 17.190 -33.141 1.00 34.12 177 ALA A N 1
ATOM 1593 C CA . ALA A 1 211 ? -14.543 18.587 -33.547 1.00 34.71 177 ALA A CA 1
ATOM 1594 C C . ALA A 1 211 ? -15.302 18.849 -34.854 1.00 36.05 177 ALA A C 1
ATOM 1595 O O . ALA A 1 211 ? -15.206 18.061 -35.800 1.00 36.47 177 ALA A O 1
ATOM 1597 N N . PRO A 1 212 ? -16.052 19.961 -34.904 1.00 37.81 178 PRO A N 1
ATOM 1598 C CA . PRO A 1 212 ? -16.758 20.366 -36.114 1.00 38.24 178 PRO A CA 1
ATOM 1599 C C . PRO A 1 212 ? -15.847 21.070 -37.114 1.00 36.99 178 PRO A C 1
ATOM 1600 O O . PRO A 1 212 ? -16.150 21.110 -38.301 1.00 36.50 178 PRO A O 1
ATOM 1604 N N . SER A 1 213 ? -14.755 21.639 -36.624 1.00 37.29 179 SER A N 1
ATOM 1605 C CA . SER A 1 213 ? -13.748 22.238 -37.474 1.00 38.43 179 SER A CA 1
ATOM 1606 C C . SER A 1 213 ? -12.390 21.974 -36.847 1.00 38.69 179 SER A C 1
ATOM 1607 O O . SER A 1 213 ? -12.293 21.335 -35.805 1.00 39.12 179 SER A O 1
ATOM 1610 N N . VAL A 1 214 ? -11.348 22.463 -37.495 1.00 39.52 180 VAL A N 1
ATOM 1611 C CA . VAL A 1 214 ? -9.993 22.346 -36.970 1.00 40.39 180 VAL A CA 1
ATOM 1612 C C . VAL A 1 214 ? -9.642 23.505 -36.033 1.00 42.13 180 VAL A C 1
ATOM 1613 O O . VAL A 1 214 ? -8.557 23.522 -35.469 1.00 44.35 180 VAL A O 1
ATOM 1617 N N . LYS A 1 215 ? -10.553 24.474 -35.879 1.00 44.05 181 LYS A N 1
ATOM 1618 C CA . LYS A 1 215 ? -10.338 25.614 -34.989 1.00 45.53 181 LYS A CA 1
ATOM 1619 C C . LYS A 1 215 ? -11.066 25.475 -33.659 1.00 44.75 181 LYS A C 1
ATOM 1620 O O . LYS A 1 215 ? -10.899 26.310 -32.773 1.00 43.91 181 LYS A O 1
ATOM 1626 N N . GLN A 1 216 ? -11.875 24.433 -33.514 1.00 44.59 182 GLN A N 1
ATOM 1627 C CA . GLN A 1 216 ? -12.712 24.289 -32.335 1.00 45.98 182 GLN A CA 1
ATOM 1628 C C . GLN A 1 216 ? -12.957 22.831 -32.009 1.00 46.03 182 GLN A C 1
ATOM 1629 O O . GLN A 1 216 ? -13.033 21.994 -32.904 1.00 46.68 182 GLN A O 1
ATOM 1635 N N . ILE A 1 217 ? -13.109 22.543 -30.718 1.00 46.23 183 ILE A N 1
ATOM 1636 C CA . ILE A 1 217 ? -13.319 21.182 -30.231 1.00 45.59 183 ILE A CA 1
ATOM 1637 C C . ILE A 1 217 ? -14.589 21.135 -29.390 1.00 45.96 183 ILE A C 1
ATOM 1638 O O . ILE A 1 217 ? -14.722 21.895 -28.422 1.00 47.37 183 ILE A O 1
ATOM 1643 N N . ASP A 1 218 ? -15.517 20.256 -29.769 1.00 44.47 184 ASP A N 1
ATOM 1644 C CA . ASP A 1 218 ? -16.803 20.136 -29.077 1.00 44.15 184 ASP A CA 1
ATOM 1645 C C . ASP A 1 218 ? -16.777 19.108 -27.963 1.00 42.84 184 ASP A C 1
ATOM 1646 O O . ASP A 1 218 ? -17.414 19.304 -26.929 1.00 43.98 184 ASP A O 1
ATOM 1651 N N . LYS A 1 219 ? -16.080 17.999 -28.184 1.00 41.37 185 LYS A N 1
ATOM 1652 C CA . LYS A 1 219 ? -16.074 16.909 -27.216 1.00 42.01 185 LYS A CA 1
ATOM 1653 C C . LYS A 1 219 ? -14.658 16.404 -26.931 1.00 41.99 185 LYS A C 1
ATOM 1654 O O . LYS A 1 219 ? -13.877 16.154 -27.848 1.00 42.34 185 LYS A O 1
ATOM 1660 N N . VAL A 1 220 ? -14.344 16.291 -25.643 1.00 41.28 186 VAL A N 1
ATOM 1661 C CA . VAL A 1 220 ? -13.188 15.549 -25.162 1.00 39.54 186 VAL A CA 1
ATOM 1662 C C . VAL A 1 220 ? -13.769 14.426 -24.325 1.00 39.87 186 VAL A C 1
ATOM 1663 O O . VAL A 1 220 ? -14.780 14.615 -23.623 1.00 42.22 186 VAL A O 1
ATOM 1667 N N . LEU A 1 221 ? -13.125 13.270 -24.378 1.00 39.32 187 LEU A N 1
ATOM 1668 C CA . LEU A 1 221 ? -13.755 12.052 -23.915 1.00 39.65 187 LEU A CA 1
ATOM 1669 C C . LEU A 1 221 ? -12.720 10.943 -24.015 1.00 39.87 187 LEU A C 1
ATOM 1670 O O . LEU A 1 221 ? -12.049 10.820 -25.031 1.00 39.57 187 LEU A O 1
ATOM 1675 N N . ARG A 1 222 ? -12.607 10.119 -22.984 1.00 39.96 188 ARG A N 1
ATOM 1676 C CA . ARG A 1 222 ? -11.506 9.163 -22.879 1.00 39.64 188 ARG A CA 1
ATOM 1677 C C . ARG A 1 222 ? -12.000 7.752 -22.591 1.00 39.72 188 ARG A C 1
ATOM 1678 O O . ARG A 1 222 ? -12.565 7.502 -21.530 1.00 39.19 188 ARG A O 1
ATOM 1686 N N . LEU A 1 223 ? -11.761 6.834 -23.521 1.00 40.69 189 LEU A N 1
ATOM 1687 C CA . LEU A 1 223 ? -12.131 5.433 -23.320 1.00 41.65 189 LEU A CA 1
ATOM 1688 C C . LEU A 1 223 ? -11.118 4.781 -22.378 1.00 40.25 189 LEU A C 1
ATOM 1689 O O . LEU A 1 223 ? -9.922 4.870 -22.626 1.00 42.41 189 LEU A O 1
ATOM 1694 N N . THR A 1 224 ? -11.599 4.141 -21.310 1.00 39.50 190 THR A N 1
ATOM 1695 C CA . THR A 1 224 ? -10.725 3.524 -20.288 1.00 40.92 190 THR A CA 1
ATOM 1696 C C . THR A 1 224 ? -11.011 2.052 -19.955 1.00 40.98 190 THR A C 1
ATOM 1697 O O . THR A 1 224 ? -10.080 1.283 -19.698 1.00 40.80 190 THR A O 1
ATOM 1701 N N . ASP A 1 225 ? -12.286 1.671 -19.925 1.00 41.18 191 ASP A N 1
ATOM 1702 C CA . ASP A 1 225 ? -12.675 0.302 -19.597 1.00 40.36 191 ASP A CA 1
ATOM 1703 C C . ASP A 1 225 ? -12.903 -0.510 -20.871 1.00 39.50 191 ASP A C 1
ATOM 1704 O O . ASP A 1 225 ? -13.422 0.020 -21.851 1.00 39.61 191 ASP A O 1
ATOM 1709 N N . PRO A 1 226 ? -12.507 -1.796 -20.860 1.00 39.63 192 PRO A N 1
ATOM 1710 C CA . PRO A 1 226 ? -12.600 -2.675 -22.041 1.00 39.45 192 PRO A CA 1
ATOM 1711 C C . PRO A 1 226 ? -13.957 -2.664 -22.741 1.00 38.77 192 PRO A C 1
ATOM 1712 O O . PRO A 1 226 ? -15.002 -2.753 -22.088 1.00 37.70 192 PRO A O 1
ATOM 1716 N N . LEU A 1 227 ? -13.910 -2.545 -24.063 1.00 39.84 193 LEU A N 1
ATOM 1717 C CA . LEU A 1 227 ? -15.088 -2.533 -24.941 1.00 41.69 193 LEU A CA 1
ATOM 1718 C C . LEU A 1 227 ? -15.891 -1.225 -24.935 1.00 41.40 193 LEU A C 1
ATOM 1719 O O . LEU A 1 227 ? -16.911 -1.135 -25.626 1.00 39.69 193 LEU A O 1
ATOM 1724 N N . GLU A 1 228 ? -15.438 -0.218 -24.181 1.00 42.60 194 GLU A N 1
ATOM 1725 C CA . GLU A 1 228 ? -15.964 1.139 -24.349 1.00 44.01 194 GLU A CA 1
ATOM 1726 C C . GLU A 1 228 ? -15.689 1.527 -25.797 1.00 43.99 194 GLU A C 1
ATOM 1727 O O . GLU A 1 228 ? -14.558 1.391 -26.272 1.00 44.59 194 GLU A O 1
ATOM 1733 N N . THR A 1 229 ? -16.717 1.996 -26.496 1.00 41.47 195 THR A N 1
ATOM 1734 C CA . THR A 1 229 ? -16.637 2.176 -27.936 1.00 38.44 195 THR A CA 1
ATOM 1735 C C . THR A 1 229 ? -17.001 3.599 -28.336 1.00 36.97 195 THR A C 1
ATOM 1736 O O . THR A 1 229 ? -17.670 4.314 -27.591 1.00 35.82 195 THR A O 1
ATOM 1740 N N . LEU A 1 230 ? -16.512 4.014 -29.502 1.00 36.88 196 LEU A N 1
ATOM 1741 C CA . LEU A 1 230 ? -16.867 5.296 -30.094 1.00 35.94 196 LEU A CA 1
ATOM 1742 C C . LEU A 1 230 ? -16.980 5.124 -31.600 1.00 36.11 196 LEU A C 1
ATOM 1743 O O . LEU A 1 230 ? -15.994 4.810 -32.266 1.00 36.22 196 LEU A O 1
ATOM 1748 N N . ALA A 1 231 ? -18.181 5.313 -32.137 1.00 37.36 197 ALA A N 1
ATOM 1749 C CA . ALA A 1 231 ? -18.404 5.279 -33.587 1.00 37.00 197 ALA A CA 1
ATOM 1750 C C . ALA A 1 231 ? -18.206 6.682 -34.158 1.00 37.69 197 ALA A C 1
ATOM 1751 O O . ALA A 1 231 ? -18.531 7.678 -33.505 1.00 38.96 197 ALA A O 1
ATOM 1753 N N . LEU A 1 232 ? -17.672 6.759 -35.372 1.00 38.10 198 LEU A N 1
ATOM 1754 C CA . LEU A 1 232 ? -17.284 8.031 -35.973 1.00 38.31 198 LEU A CA 1
ATOM 1755 C C . LEU A 1 232 ? -17.644 8.077 -37.450 1.00 37.20 198 LEU A C 1
ATOM 1756 O O . LEU A 1 232 ? -17.160 7.278 -38.242 1.00 35.09 198 LEU A O 1
ATOM 1761 N N . GLY A 1 233 ? -18.494 9.028 -37.809 1.00 39.06 199 GLY A N 1
ATOM 1762 C CA . GLY A 1 233 ? -18.844 9.278 -39.197 1.00 42.30 199 GLY A CA 1
ATOM 1763 C C . GLY A 1 233 ? -17.996 10.386 -39.775 1.00 44.38 199 GLY A C 1
ATOM 1764 O O . GLY A 1 233 ? -17.381 11.143 -39.035 1.00 44.61 199 GLY A O 1
ATOM 1765 N N . GLN A 1 234 ? -17.964 10.486 -41.101 1.00 46.73 200 GLN A N 1
ATOM 1766 C CA . GLN A 1 234 ? -17.146 11.501 -41.757 1.00 49.34 200 GLN A CA 1
ATOM 1767 C C . GLN A 1 234 ? -17.636 12.925 -41.514 1.00 49.19 200 GLN A C 1
ATOM 1768 O O . GLN A 1 234 ? -16.906 13.874 -41.767 1.00 44.65 200 GLN A O 1
ATOM 1774 N N . LYS A 1 235 ? -18.858 13.082 -41.016 1.00 54.83 201 LYS A N 1
ATOM 1775 C CA . LYS A 1 235 ? -19.408 14.401 -40.707 1.00 58.03 201 LYS A CA 1
ATOM 1776 C C . LYS A 1 235 ? -18.439 15.268 -39.902 1.00 56.51 201 LYS A C 1
ATOM 1777 O O . LYS A 1 235 ? -18.227 16.422 -40.254 1.00 58.58 201 LYS A O 1
ATOM 1783 N N . VAL A 1 236 ? -17.849 14.705 -38.843 1.00 51.87 202 VAL A N 1
ATOM 1784 C CA . VAL A 1 236 ? -16.984 15.452 -37.922 1.00 47.07 202 VAL A CA 1
ATOM 1785 C C . VAL A 1 236 ? -15.492 15.201 -38.136 1.00 43.21 202 VAL A C 1
ATOM 1786 O O . VAL A 1 236 ? -15.105 14.373 -38.958 1.00 43.04 202 VAL A O 1
ATOM 1790 N N . PHE A 1 237 ? -14.664 15.948 -37.404 1.00 39.88 203 PHE A N 1
ATOM 1791 C CA . PHE A 1 237 ? -13.245 15.632 -37.265 1.00 39.20 203 PHE A CA 1
ATOM 1792 C C . PHE A 1 237 ? -13.072 14.882 -35.969 1.00 38.50 203 PHE A C 1
ATOM 1793 O O . PHE A 1 237 ? -13.769 15.159 -34.995 1.00 35.99 203 PHE A O 1
ATOM 1801 N N . HIS A 1 238 ? -12.147 13.929 -35.958 1.00 40.01 204 HIS A N 1
ATOM 1802 C CA . HIS A 1 238 ? -11.797 13.231 -34.734 1.00 39.56 204 HIS A CA 1
ATOM 1803 C C . HIS A 1 238 ? -10.292 13.118 -34.599 1.00 38.99 204 HIS A C 1
ATOM 1804 O O . HIS A 1 238 ? -9.551 13.242 -35.570 1.00 37.04 204 HIS A O 1
ATOM 1811 N N . ALA A 1 239 ? -9.846 12.888 -33.378 1.00 40.14 205 ALA A N 1
ATOM 1812 C CA . ALA A 1 239 ? -8.442 12.662 -33.107 1.00 41.03 205 ALA A CA 1
ATOM 1813 C C . ALA A 1 239 ? -8.300 11.745 -31.929 1.00 41.53 205 ALA A C 1
ATOM 1814 O O . ALA A 1 239 ? -9.288 11.380 -31.290 1.00 42.79 205 ALA A O 1
ATOM 1816 N N . VAL A 1 240 ? -7.063 11.368 -31.659 1.00 41.66 206 VAL A N 1
ATOM 1817 C CA . VAL A 1 240 ? -6.743 10.752 -30.393 1.00 41.63 206 VAL A CA 1
ATOM 1818 C C . VAL A 1 240 ? -5.475 11.423 -29.884 1.00 42.40 206 VAL A C 1
ATOM 1819 O O . VAL A 1 240 ? -4.467 11.494 -30.587 1.00 43.75 206 VAL A O 1
ATOM 1823 N N . THR A 1 241 ? -5.550 11.960 -28.671 1.00 41.38 207 THR A N 1
ATOM 1824 C CA . THR A 1 241 ? -4.428 12.687 -28.121 1.00 41.48 207 THR A CA 1
ATOM 1825 C C . THR A 1 241 ? -3.339 11.661 -27.888 1.00 42.14 207 THR A C 1
ATOM 1826 O O . THR A 1 241 ? -3.632 10.532 -27.510 1.00 42.39 207 THR A O 1
ATOM 1830 N N . PRO A 1 242 ? -2.082 12.033 -28.154 1.00 42.45 208 PRO A N 1
ATOM 1831 C CA . PRO A 1 242 ? -0.976 11.096 -28.021 1.00 41.90 208 PRO A CA 1
ATOM 1832 C C . PRO A 1 242 ? -0.960 10.412 -26.675 1.00 41.57 208 PRO A C 1
ATOM 1833 O O . PRO A 1 242 ? -1.274 11.036 -25.669 1.00 41.26 208 PRO A O 1
ATOM 1837 N N . VAL A 1 243 ? -0.592 9.138 -26.684 1.00 42.89 209 VAL A N 1
ATOM 1838 C CA . VAL A 1 243 ? -0.426 8.356 -25.467 1.00 45.11 209 VAL A CA 1
ATOM 1839 C C . VAL A 1 243 ? 1.017 8.474 -24.978 1.00 45.62 209 VAL A C 1
ATOM 1840 O O . VAL A 1 243 ? 1.941 8.452 -25.777 1.00 47.24 209 VAL A O 1
ATOM 1844 N N . GLY A 1 244 ? 1.194 8.611 -23.667 1.00 45.29 210 GLY A N 1
ATOM 1845 C CA . GLY A 1 244 ? 2.514 8.608 -23.019 1.00 45.28 210 GLY A CA 1
ATOM 1846 C C . GLY A 1 244 ? 2.417 7.898 -21.682 1.00 48.24 210 GLY A C 1
ATOM 1847 O O . GLY A 1 244 ? 1.362 7.382 -21.346 1.00 51.06 210 GLY A O 1
ATOM 1848 N N . THR A 1 245 ? 3.509 7.844 -20.926 1.00 49.72 211 THR A N 1
ATOM 1849 C CA . THR A 1 245 ? 3.492 7.167 -19.631 1.00 50.89 211 THR A CA 1
ATOM 1850 C C . THR A 1 245 ? 4.512 7.704 -18.629 1.00 51.79 211 THR A C 1
ATOM 1851 O O . THR A 1 245 ? 5.631 8.087 -18.987 1.00 49.65 211 THR A O 1
ATOM 1855 N N . ALA A 1 246 ? 4.113 7.702 -17.360 1.00 55.89 212 ALA A N 1
ATOM 1856 C CA . ALA A 1 246 ? 4.997 8.026 -16.248 1.00 57.64 212 ALA A CA 1
ATOM 1857 C C . ALA A 1 246 ? 6.012 6.899 -16.023 1.00 56.62 212 ALA A C 1
ATOM 1858 O O . ALA A 1 246 ? 7.189 7.147 -15.842 1.00 50.58 212 ALA A O 1
ATOM 1860 N N . ASN A 1 247 ? 5.514 5.672 -16.050 1.00 61.01 213 ASN A N 1
ATOM 1861 C CA . ASN A 1 247 ? 6.233 4.493 -15.598 1.00 65.94 213 ASN A CA 1
ATOM 1862 C C . ASN A 1 247 ? 7.231 3.940 -16.626 1.00 69.17 213 ASN A C 1
ATOM 1863 O O . ASN A 1 247 ? 6.911 3.826 -17.801 1.00 69.75 213 ASN A O 1
ATOM 1868 N N . ILE A 1 248 ? 8.418 3.565 -16.155 1.00 73.15 214 ILE A N 1
ATOM 1869 C CA . ILE A 1 248 ? 9.516 3.116 -17.035 1.00 74.98 214 ILE A CA 1
ATOM 1870 C C . ILE A 1 248 ? 9.307 1.702 -17.605 1.00 75.12 214 ILE A C 1
ATOM 1871 O O . ILE A 1 248 ? 9.911 1.356 -18.629 1.00 75.91 214 ILE A O 1
ATOM 1876 N N . ASP A 1 249 ? 8.461 0.896 -16.963 1.00 74.10 215 ASP A N 1
ATOM 1877 C CA . ASP A 1 249 ? 8.107 -0.446 -17.485 1.00 74.70 215 ASP A CA 1
ATOM 1878 C C . ASP A 1 249 ? 7.153 -0.410 -18.694 1.00 68.50 215 ASP A C 1
ATOM 1879 O O . ASP A 1 249 ? 6.853 -1.449 -19.290 1.00 64.49 215 ASP A O 1
ATOM 1884 N N . GLY A 1 250 ? 6.658 0.774 -19.028 1.00 63.60 216 GLY A N 1
ATOM 1885 C CA . GLY A 1 250 ? 5.848 0.945 -20.213 1.00 60.24 216 GLY A CA 1
ATOM 1886 C C . GLY A 1 250 ? 4.381 0.941 -19.847 1.00 56.44 216 GLY A C 1
ATOM 1887 O O . GLY A 1 250 ? 3.959 0.448 -18.793 1.00 56.20 216 GLY A O 1
ATOM 1888 N N . ALA A 1 251 ? 3.596 1.508 -20.755 1.00 52.04 217 ALA A N 1
ATOM 1889 C CA . ALA A 1 251 ? 2.156 1.400 -20.711 1.00 48.39 217 ALA A CA 1
ATOM 1890 C C . ALA A 1 251 ? 1.678 1.189 -22.131 1.00 46.36 217 ALA A C 1
ATOM 1891 O O . ALA A 1 251 ? 2.473 1.217 -23.073 1.00 47.56 217 ALA A O 1
ATOM 1893 N N . HIS A 1 252 ? 0.385 0.942 -22.287 1.00 44.25 218 HIS A N 1
ATOM 1894 C CA . HIS A 1 252 ? -0.168 0.690 -23.612 1.00 42.85 218 HIS A CA 1
ATOM 1895 C C . HIS A 1 252 ? -1.656 0.976 -23.676 1.00 41.10 218 HIS A C 1
ATOM 1896 O O . HIS A 1 252 ? -2.350 0.923 -22.666 1.00 40.88 218 HIS A O 1
ATOM 1903 N N . ARG A 1 253 ? -2.113 1.308 -24.878 1.00 39.75 219 ARG A N 1
ATOM 1904 C CA . ARG A 1 253 ? -3.522 1.494 -25.178 1.00 39.48 219 ARG A CA 1
ATOM 1905 C C . ARG A 1 253 ? -3.825 0.560 -26.344 1.00 37.98 219 ARG A C 1
ATOM 1906 O O . ARG A 1 253 ? -3.269 0.723 -27.424 1.00 37.49 219 ARG A O 1
ATOM 1914 N N . ASP A 1 254 ? -4.672 -0.441 -26.110 1.00 37.78 220 ASP A N 1
ATOM 1915 C CA . ASP A 1 254 ? -5.000 -1.443 -27.124 1.00 37.06 220 ASP A CA 1
ATOM 1916 C C . ASP A 1 254 ? -6.405 -1.225 -27.646 1.00 37.04 220 ASP A C 1
ATOM 1917 O O . ASP A 1 254 ? -7.357 -1.157 -26.861 1.00 37.20 220 ASP A O 1
ATOM 1922 N N . ILE A 1 255 ? -6.541 -1.115 -28.969 1.00 36.46 221 ILE A N 1
ATOM 1923 C CA . ILE A 1 255 ? -7.845 -0.880 -29.573 1.00 36.36 221 ILE A CA 1
ATOM 1924 C C . ILE A 1 255 ? -8.124 -1.810 -30.738 1.00 37.03 221 ILE A C 1
ATOM 1925 O O . ILE A 1 255 ? -7.210 -2.423 -31.299 1.00 37.80 221 ILE A O 1
ATOM 1930 N N . LEU A 1 256 ? -9.404 -1.914 -31.083 1.00 38.13 222 LEU A N 1
ATOM 1931 C CA . LEU A 1 256 ? -9.814 -2.549 -32.321 1.00 39.67 222 LEU A CA 1
ATOM 1932 C C . LEU A 1 256 ? -10.655 -1.566 -33.095 1.00 41.60 222 LEU A C 1
ATOM 1933 O O . LEU A 1 256 ? -11.698 -1.108 -32.595 1.00 44.73 222 LEU A O 1
ATOM 1938 N N . LEU A 1 257 ? -10.207 -1.245 -34.310 1.00 42.11 223 LEU A N 1
ATOM 1939 C CA . LEU A 1 257 ? -11.006 -0.457 -35.225 1.00 41.40 223 LEU A CA 1
ATOM 1940 C C . LEU A 1 257 ? -11.788 -1.397 -36.112 1.00 41.85 223 LEU A C 1
ATOM 1941 O O . LEU A 1 257 ? -11.280 -2.449 -36.531 1.00 40.82 223 LEU A O 1
ATOM 1946 N N . VAL A 1 258 ? -13.035 -1.024 -36.378 1.00 42.90 224 VAL A N 1
ATOM 1947 C CA . VAL A 1 258 ? -13.848 -1.717 -37.358 1.00 42.83 224 VAL A CA 1
ATOM 1948 C C . VAL A 1 258 ? -14.375 -0.665 -38.323 1.00 43.06 224 VAL A C 1
ATOM 1949 O O . VAL A 1 258 ? -15.217 0.160 -37.950 1.00 41.48 224 VAL A O 1
ATOM 1953 N N . THR A 1 259 ? -13.852 -0.696 -39.549 1.00 44.51 225 THR A N 1
ATOM 1954 C CA . THR A 1 259 ? -14.164 0.296 -40.567 1.00 45.11 225 THR A CA 1
ATOM 1955 C C . THR A 1 259 ? -15.256 -0.255 -41.463 1.00 45.30 225 THR A C 1
ATOM 1956 O O . THR A 1 259 ? -15.382 -1.470 -41.620 1.00 45.82 225 THR A O 1
ATOM 1960 N N . PHE A 1 260 ? -16.033 0.646 -42.054 1.00 45.71 226 PHE A N 1
ATOM 1961 C CA . PHE A 1 260 ? -16.997 0.293 -43.093 1.00 45.89 226 PHE A CA 1
ATOM 1962 C C . PHE A 1 260 ? -16.814 1.235 -44.271 1.00 46.51 226 PHE A C 1
ATOM 1963 O O . PHE A 1 260 ? -16.756 2.457 -44.092 1.00 45.19 226 PHE A O 1
ATOM 1971 N N . SER A 1 261 ? -16.721 0.668 -45.470 1.00 49.30 227 SER A N 1
ATOM 1972 C CA . SER A 1 261 ? -16.523 1.454 -46.689 1.00 51.38 227 SER A CA 1
ATOM 1973 C C . SER A 1 261 ? -16.935 0.654 -47.918 1.00 50.53 227 SER A C 1
ATOM 1974 O O . SER A 1 261 ? -17.141 -0.555 -47.839 1.00 48.22 227 SER A O 1
ATOM 1977 N N . ASN A 1 262 ? -17.068 1.342 -49.045 1.00 52.06 228 ASN A N 1
ATOM 1978 C CA . ASN A 1 262 ? -17.418 0.693 -50.313 1.00 54.77 228 ASN A CA 1
ATOM 1979 C C . ASN A 1 262 ? -16.153 0.378 -51.119 1.00 57.93 228 ASN A C 1
ATOM 1980 O O . ASN A 1 262 ? -15.039 0.654 -50.663 1.00 56.87 228 ASN A O 1
ATOM 1985 N N . ARG A 1 263 ? -16.300 -0.234 -52.292 1.00 63.13 229 ARG A N 1
ATOM 1986 C CA . ARG A 1 263 ? -15.140 -0.724 -53.041 1.00 66.60 229 ARG A CA 1
ATOM 1987 C C . ARG A 1 263 ? -14.535 0.327 -53.979 1.00 65.93 229 ARG A C 1
ATOM 1988 O O . ARG A 1 263 ? -15.200 0.838 -54.879 1.00 63.43 229 ARG A O 1
ATOM 1996 N N . SER B 1 34 ? 20.122 5.858 -80.177 1.00 88.55 0 SER B N 1
ATOM 1997 C CA . SER B 1 34 ? 20.741 4.522 -79.909 1.00 92.05 0 SER B CA 1
ATOM 1998 C C . SER B 1 34 ? 19.987 3.850 -78.776 1.00 92.39 0 SER B C 1
ATOM 1999 O O . SER B 1 34 ? 19.794 4.456 -77.755 1.00 90.05 0 SER B O 1
ATOM 2002 N N . MET B 1 35 ? 19.584 2.599 -78.966 1.00 94.27 1 MET B N 1
ATOM 2003 C CA . MET B 1 35 ? 18.696 1.895 -78.029 1.00 94.21 1 MET B CA 1
ATOM 2004 C C . MET B 1 35 ? 19.238 1.817 -76.608 1.00 90.47 1 MET B C 1
ATOM 2005 O O . MET B 1 35 ? 18.544 2.128 -75.646 1.00 90.15 1 MET B O 1
ATOM 2010 N N . SER B 1 36 ? 20.475 1.356 -76.490 1.00 89.65 2 SER B N 1
ATOM 2011 C CA . SER B 1 36 ? 21.120 1.154 -75.187 1.00 86.01 2 SER B CA 1
ATOM 2012 C C . SER B 1 36 ? 21.222 2.454 -74.383 1.00 83.70 2 SER B C 1
ATOM 2013 O O . SER B 1 36 ? 21.246 2.419 -73.155 1.00 74.06 2 SER B O 1
ATOM 2016 N N . ASN B 1 37 ? 21.290 3.590 -75.075 1.00 85.77 3 ASN B N 1
ATOM 2017 C CA . ASN B 1 37 ? 21.214 4.904 -74.422 1.00 86.97 3 ASN B CA 1
ATOM 2018 C C . ASN B 1 37 ? 19.959 5.060 -73.569 1.00 88.92 3 ASN B C 1
ATOM 2019 O O . ASN B 1 37 ? 20.050 5.458 -72.405 1.00 90.91 3 ASN B O 1
ATOM 2024 N N . TYR B 1 38 ? 18.801 4.750 -74.154 1.00 86.88 4 TYR B N 1
ATOM 2025 C CA . TYR B 1 38 ? 17.517 4.845 -73.452 1.00 82.91 4 TYR B CA 1
ATOM 2026 C C . TYR B 1 38 ? 17.389 3.813 -72.327 1.00 81.08 4 TYR B C 1
ATOM 2027 O O . TYR B 1 38 ? 16.855 4.110 -71.254 1.00 82.64 4 TYR B O 1
ATOM 2036 N N . ALA B 1 39 ? 17.875 2.602 -72.581 1.00 79.51 5 ALA B N 1
ATOM 2037 C CA . ALA B 1 39 ? 17.863 1.546 -71.578 1.00 78.58 5 ALA B CA 1
ATOM 2038 C C . ALA B 1 39 ? 18.787 1.862 -70.397 1.00 77.89 5 ALA B C 1
ATOM 2039 O O . ALA B 1 39 ? 18.489 1.489 -69.264 1.00 77.55 5 ALA B O 1
ATOM 2041 N N . SER B 1 40 ? 19.903 2.540 -70.662 1.00 77.64 6 SER B N 1
ATOM 2042 C CA . SER B 1 40 ? 20.819 2.976 -69.602 1.00 75.53 6 SER B CA 1
ATOM 2043 C C . SER B 1 40 ? 20.184 4.056 -68.748 1.00 69.08 6 SER B C 1
ATOM 2044 O O . SER B 1 40 ? 20.225 3.994 -67.526 1.00 62.04 6 SER B O 1
ATOM 2047 N N . PHE B 1 41 ? 19.608 5.050 -69.413 1.00 68.53 7 PHE B N 1
ATOM 2048 C CA . PHE B 1 41 ? 18.888 6.126 -68.738 1.00 72.22 7 PHE B CA 1
ATOM 2049 C C . PHE B 1 41 ? 17.789 5.543 -67.842 1.00 70.71 7 PHE B C 1
ATOM 2050 O O . PHE B 1 41 ? 17.640 5.939 -66.683 1.00 69.72 7 PHE B O 1
ATOM 2058 N N . LEU B 1 42 ? 17.045 4.585 -68.390 1.00 68.85 8 LEU B N 1
ATOM 2059 C CA . LEU B 1 42 ? 15.987 3.882 -67.665 1.00 68.93 8 LEU B CA 1
ATOM 2060 C C . LEU B 1 42 ? 16.513 3.170 -66.416 1.00 70.71 8 LEU B C 1
ATOM 2061 O O . LEU B 1 42 ? 15.917 3.260 -65.344 1.00 72.88 8 LEU B O 1
ATOM 2066 N N . LYS B 1 43 ? 17.623 2.457 -66.569 1.00 71.67 9 LYS B N 1
ATOM 2067 C CA . LYS B 1 43 ? 18.217 1.708 -65.468 1.00 70.60 9 LYS B CA 1
ATOM 2068 C C . LYS B 1 43 ? 18.622 2.594 -64.298 1.00 70.44 9 LYS B C 1
ATOM 2069 O O . LYS B 1 43 ? 18.471 2.201 -63.145 1.00 65.55 9 LYS B O 1
ATOM 2075 N N . GLU B 1 44 ? 19.137 3.786 -64.595 1.00 75.09 10 GLU B N 1
ATOM 2076 C CA . GLU B 1 44 ? 19.624 4.681 -63.547 1.00 76.44 10 GLU B CA 1
ATOM 2077 C C . GLU B 1 44 ? 18.501 5.530 -62.972 1.00 73.86 10 GLU B C 1
ATOM 2078 O O . GLU B 1 44 ? 18.314 5.559 -61.753 1.00 72.13 10 GLU B O 1
ATOM 2084 N N . ASN B 1 45 ? 17.757 6.209 -63.841 1.00 69.81 11 ASN B N 1
ATOM 2085 C CA . ASN B 1 45 ? 16.679 7.103 -63.405 1.00 66.57 11 ASN B CA 1
ATOM 2086 C C . ASN B 1 45 ? 15.352 6.427 -63.049 1.00 62.52 11 ASN B C 1
ATOM 2087 O O . ASN B 1 45 ? 14.531 7.018 -62.348 1.00 60.17 11 ASN B O 1
ATOM 2092 N N . GLY B 1 46 ? 15.139 5.203 -63.531 1.00 59.33 12 GLY B N 1
ATOM 2093 C CA . GLY B 1 46 ? 13.872 4.500 -63.317 1.00 57.20 12 GLY B CA 1
ATOM 2094 C C . GLY B 1 46 ? 12.768 4.942 -64.276 1.00 55.02 12 GLY B C 1
ATOM 2095 O O . GLY B 1 46 ? 11.593 4.649 -64.045 1.00 54.67 12 GLY B O 1
ATOM 2096 N N . TYR B 1 47 ? 13.140 5.658 -65.336 1.00 52.32 13 TYR B N 1
ATOM 2097 C CA . TYR B 1 47 ? 12.199 6.107 -66.360 1.00 49.99 13 TYR B CA 1
ATOM 2098 C C . TYR B 1 47 ? 12.991 6.633 -67.550 1.00 50.12 13 TYR B C 1
ATOM 2099 O O . TYR B 1 47 ? 14.162 6.963 -67.394 1.00 51.79 13 TYR B O 1
ATOM 2108 N N . SER B 1 48 ? 12.362 6.742 -68.718 1.00 49.36 14 SER B N 1
ATOM 2109 C CA . SER B 1 48 ? 13.057 7.238 -69.906 1.00 49.10 14 SER B CA 1
ATOM 2110 C C . SER B 1 48 ? 12.119 7.743 -70.994 1.00 49.42 14 SER B C 1
ATOM 2111 O O . SER B 1 48 ? 11.235 7.012 -71.433 1.00 50.25 14 SER B O 1
ATOM 2114 N N . TYR B 1 49 ? 12.315 8.984 -71.434 1.00 50.00 15 TYR B N 1
ATOM 2115 C CA . TYR B 1 49 ? 11.577 9.495 -72.584 1.00 50.09 15 TYR B CA 1
ATOM 2116 C C . TYR B 1 49 ? 12.205 8.944 -73.845 1.00 50.62 15 TYR B C 1
ATOM 2117 O O . TYR B 1 49 ? 13.420 9.011 -74.007 1.00 51.92 15 TYR B O 1
ATOM 2126 N N . ILE B 1 50 ? 11.367 8.416 -74.733 1.00 50.37 16 ILE B N 1
ATOM 2127 C CA . ILE B 1 50 ? 11.812 7.867 -76.002 1.00 51.12 16 ILE B CA 1
ATOM 2128 C C . ILE B 1 50 ? 11.007 8.522 -77.120 1.00 50.75 16 ILE B C 1
ATOM 2129 O O . ILE B 1 50 ? 9.789 8.367 -77.171 1.00 47.97 16 ILE B O 1
ATOM 2134 N N . PRO B 1 51 ? 11.680 9.248 -78.030 1.00 53.73 17 PRO B N 1
ATOM 2135 C CA . PRO B 1 51 ? 10.976 9.971 -79.091 1.00 55.60 17 PRO B CA 1
ATOM 2136 C C . PRO B 1 51 ? 10.371 9.038 -80.132 1.00 58.35 17 PRO B C 1
ATOM 2137 O O . PRO B 1 51 ? 10.816 7.894 -80.279 1.00 58.58 17 PRO B O 1
ATOM 2141 N N . ALA B 1 52 ? 9.371 9.536 -80.855 1.00 61.84 18 ALA B N 1
ATOM 2142 C CA . ALA B 1 52 ? 8.698 8.752 -81.891 1.00 65.47 18 ALA B CA 1
ATOM 2143 C C . ALA B 1 52 ? 9.671 8.273 -82.973 1.00 71.80 18 ALA B C 1
ATOM 2144 O O . ALA B 1 52 ? 9.462 7.203 -83.531 1.00 75.88 18 ALA B O 1
ATOM 2146 N N . ASP B 1 53 ? 10.719 9.056 -83.254 1.00 77.21 19 ASP B N 1
ATOM 2147 C CA . ASP B 1 53 ? 11.834 8.657 -84.145 1.00 79.25 19 ASP B CA 1
ATOM 2148 C C . ASP B 1 53 ? 12.155 7.167 -84.037 1.00 78.21 19 ASP B C 1
ATOM 2149 O O . ASP B 1 53 ? 12.161 6.416 -85.013 1.00 82.05 19 ASP B O 1
ATOM 2154 N N . PHE B 1 54 ? 12.437 6.774 -82.800 1.00 73.38 20 PHE B N 1
ATOM 2155 C CA . PHE B 1 54 ? 12.931 5.451 -82.479 1.00 69.18 20 PHE B CA 1
ATOM 2156 C C . PHE B 1 54 ? 11.973 4.338 -82.915 1.00 70.31 20 PHE B C 1
ATOM 2157 O O . PHE B 1 54 ? 12.408 3.222 -83.168 1.00 70.01 20 PHE B O 1
ATOM 2165 N N . TYR B 1 55 ? 10.679 4.646 -83.002 1.00 73.30 21 TYR B N 1
ATOM 2166 C CA . TYR B 1 55 ? 9.662 3.688 -83.461 1.00 78.02 21 TYR B CA 1
ATOM 2167 C C . TYR B 1 55 ? 9.154 3.974 -84.890 1.00 88.00 21 TYR B C 1
ATOM 2168 O O . TYR B 1 55 ? 8.955 3.068 -85.688 1.00 84.55 21 TYR B O 1
ATOM 2177 N N . GLN B 1 56 ? 8.938 5.243 -85.207 1.00 101.93 22 GLN B N 1
ATOM 2178 C CA . GLN B 1 56 ? 8.384 5.663 -86.502 1.00 107.77 22 GLN B CA 1
ATOM 2179 C C . GLN B 1 56 ? 9.403 5.584 -87.636 1.00 112.78 22 GLN B C 1
ATOM 2180 O O . GLN B 1 56 ? 9.018 5.656 -88.795 1.00 121.04 22 GLN B O 1
ATOM 2186 N N . GLN B 1 57 ? 10.692 5.470 -87.289 1.00 113.60 23 GLN B N 1
ATOM 2187 C CA . GLN B 1 57 ? 11.797 5.514 -88.250 1.00 116.79 23 GLN B CA 1
ATOM 2188 C C . GLN B 1 57 ? 11.475 4.997 -89.651 1.00 121.40 23 GLN B C 1
ATOM 2189 O O . GLN B 1 57 ? 11.816 5.653 -90.634 1.00 119.14 23 GLN B O 1
ATOM 2195 N N . LYS B 1 58 ? 10.808 3.855 -89.727 1.00 124.31 24 LYS B N 1
ATOM 2196 C CA . LYS B 1 58 ? 10.583 3.161 -91.010 1.00 122.00 24 LYS B CA 1
ATOM 2197 C C . LYS B 1 58 ? 9.098 3.174 -91.472 1.00 124.16 24 LYS B C 1
ATOM 2198 O O . LYS B 1 58 ? 8.793 2.995 -92.641 1.00 119.36 24 LYS B O 1
ATOM 2204 N N . ASN B 1 59 ? 8.211 3.452 -90.523 1.00 130.35 25 ASN B N 1
ATOM 2205 C CA . ASN B 1 59 ? 6.781 3.197 -90.722 1.00 128.96 25 ASN B CA 1
ATOM 2206 C C . ASN B 1 59 ? 6.072 4.428 -91.235 1.00 121.83 25 ASN B C 1
ATOM 2207 O O . ASN B 1 59 ? 6.271 5.520 -90.695 1.00 127.64 25 ASN B O 1
ATOM 2212 N N . THR B 1 60 ? 5.252 4.266 -92.273 1.00 112.04 26 THR B N 1
ATOM 2213 C CA . THR B 1 60 ? 4.508 5.400 -92.820 1.00 106.84 26 THR B CA 1
ATOM 2214 C C . THR B 1 60 ? 3.401 5.799 -91.854 1.00 99.40 26 THR B C 1
ATOM 2215 O O . THR B 1 60 ? 2.988 5.009 -91.010 1.00 89.67 26 THR B O 1
ATOM 2219 N N . ASP B 1 61 ? 2.941 7.037 -91.986 1.00 97.02 27 ASP B N 1
ATOM 2220 C CA . ASP B 1 61 ? 1.875 7.566 -91.139 1.00 94.27 27 ASP B CA 1
ATOM 2221 C C . ASP B 1 61 ? 0.559 6.863 -91.426 1.00 88.26 27 ASP B C 1
ATOM 2222 O O . ASP B 1 61 ? -0.242 6.657 -90.517 1.00 85.29 27 ASP B O 1
ATOM 2227 N N . ALA B 1 62 ? 0.345 6.494 -92.686 1.00 84.27 28 ALA B N 1
ATOM 2228 C CA . ALA B 1 62 ? -0.857 5.762 -93.090 1.00 81.47 28 ALA B CA 1
ATOM 2229 C C . ALA B 1 62 ? -0.973 4.425 -92.356 1.00 78.12 28 ALA B C 1
ATOM 2230 O O . ALA B 1 62 ? -2.073 4.007 -91.983 1.00 74.90 28 ALA B O 1
ATOM 2232 N N . ALA B 1 63 ? 0.167 3.768 -92.148 1.00 76.08 29 ALA B N 1
ATOM 2233 C CA . ALA B 1 63 ? 0.223 2.512 -91.395 1.00 74.39 29 ALA B CA 1
ATOM 2234 C C . ALA B 1 63 ? -0.099 2.738 -89.920 1.00 70.16 29 ALA B C 1
ATOM 2235 O O . ALA B 1 63 ? -0.800 1.944 -89.304 1.00 65.60 29 ALA B O 1
ATOM 2237 N N . VAL B 1 64 ? 0.426 3.820 -89.358 1.00 69.65 30 VAL B N 1
ATOM 2238 C CA . VAL B 1 64 ? 0.149 4.188 -87.968 1.00 67.46 30 VAL B CA 1
ATOM 2239 C C . VAL B 1 64 ? -1.309 4.619 -87.801 1.00 65.03 30 VAL B C 1
ATOM 2240 O O . VAL B 1 64 ? -1.913 4.392 -86.757 1.00 60.59 30 VAL B O 1
ATOM 2244 N N . ARG B 1 65 ? -1.871 5.229 -88.837 1.00 66.70 31 ARG B N 1
ATOM 2245 C CA . ARG B 1 65 ? -3.256 5.691 -88.793 1.00 67.58 31 ARG B CA 1
ATOM 2246 C C . ARG B 1 65 ? -4.263 4.540 -88.775 1.00 61.43 31 ARG B C 1
ATOM 2247 O O . ARG B 1 65 ? -5.344 4.674 -88.210 1.00 54.98 31 ARG B O 1
ATOM 2255 N N . GLU B 1 66 ? -3.915 3.424 -89.407 1.00 59.07 32 GLU B N 1
ATOM 2256 C CA . GLU B 1 66 ? -4.765 2.231 -89.377 1.00 58.38 32 GLU B CA 1
ATOM 2257 C C . GLU B 1 66 ? -4.991 1.800 -87.940 1.00 55.74 32 GLU B C 1
ATOM 2258 O O . GLU B 1 66 ? -6.131 1.586 -87.513 1.00 54.25 32 GLU B O 1
ATOM 2264 N N . LEU B 1 67 ? -3.888 1.681 -87.201 1.00 54.72 33 LEU B N 1
ATOM 2265 C CA . LEU B 1 67 ? -3.928 1.331 -85.785 1.00 53.19 33 LEU B CA 1
ATOM 2266 C C . LEU B 1 67 ? -4.745 2.342 -84.984 1.00 52.48 33 LEU B C 1
ATOM 2267 O O . LEU B 1 67 ? -5.560 1.961 -84.144 1.00 53.26 33 LEU B O 1
ATOM 2272 N N . GLN B 1 68 ? -4.534 3.629 -85.249 1.00 49.52 34 GLN B N 1
ATOM 2273 C CA . GLN B 1 68 ? -5.266 4.679 -84.551 1.00 47.65 34 GLN B CA 1
ATOM 2274 C C . GLN B 1 68 ? -6.768 4.483 -84.600 1.00 46.52 34 GLN B C 1
ATOM 2275 O O . GLN B 1 68 ? -7.453 4.778 -83.633 1.00 47.00 34 GLN B O 1
ATOM 2281 N N . LEU B 1 69 ? -7.272 3.995 -85.727 1.00 46.81 35 LEU B N 1
ATOM 2282 C CA . LEU B 1 69 ? -8.712 3.841 -85.925 1.00 47.53 35 LEU B CA 1
ATOM 2283 C C . LEU B 1 69 ? -9.308 2.698 -85.122 1.00 45.03 35 LEU B C 1
ATOM 2284 O O . LEU B 1 69 ? -10.491 2.746 -84.776 1.00 46.73 35 LEU B O 1
ATOM 2289 N N . THR B 1 70 ? -8.507 1.682 -84.812 1.00 43.84 36 THR B N 1
ATOM 2290 C CA . THR B 1 70 ? -8.985 0.567 -83.982 1.00 43.22 36 THR B CA 1
ATOM 2291 C C . THR B 1 70 ? -9.498 1.070 -82.629 1.00 42.59 36 THR B C 1
ATOM 2292 O O . THR B 1 70 ? -10.370 0.448 -82.028 1.00 43.06 36 THR B O 1
ATOM 2296 N N . TYR B 1 71 ? -8.955 2.195 -82.162 1.00 41.50 37 TYR B N 1
ATOM 2297 C CA . TYR B 1 71 ? -9.355 2.797 -80.889 1.00 41.34 37 TYR B CA 1
ATOM 2298 C C . TYR B 1 71 ? -10.839 3.166 -80.812 1.00 43.11 37 TYR B C 1
ATOM 2299 O O . TYR B 1 71 ? -11.399 3.241 -79.715 1.00 44.91 37 TYR B O 1
ATOM 2308 N N . GLU B 1 72 ? -11.482 3.384 -81.963 1.00 43.24 38 GLU B N 1
ATOM 2309 C CA . GLU B 1 72 ? -12.899 3.731 -81.972 1.00 43.87 38 GLU B CA 1
ATOM 2310 C C . GLU B 1 72 ? -13.810 2.577 -81.566 1.00 42.50 38 GLU B C 1
ATOM 2311 O O . GLU B 1 72 ? -14.930 2.803 -81.115 1.00 41.15 38 GLU B O 1
ATOM 2317 N N . ASP B 1 73 ? -13.323 1.350 -81.718 1.00 43.87 39 ASP B N 1
ATOM 2318 C CA . ASP B 1 73 ? -14.107 0.145 -81.404 1.00 45.19 39 ASP B CA 1
ATOM 2319 C C . ASP B 1 73 ? -13.961 -0.352 -79.965 1.00 43.44 39 ASP B C 1
ATOM 2320 O O . ASP B 1 73 ? -14.676 -1.261 -79.571 1.00 41.99 39 ASP B O 1
ATOM 2325 N N . LEU B 1 74 ? -13.044 0.222 -79.187 1.00 44.90 40 LEU B N 1
ATOM 2326 C CA . LEU B 1 74 ? -12.765 -0.275 -77.837 1.00 46.98 40 LEU B CA 1
ATOM 2327 C C . LEU B 1 74 ? -13.986 -0.144 -76.939 1.00 50.83 40 LEU B C 1
ATOM 2328 O O . LEU B 1 74 ? -14.734 0.823 -77.049 1.00 54.71 40 LEU B O 1
ATOM 2333 N N . LYS B 1 75 ? -14.192 -1.123 -76.062 1.00 53.75 41 LYS B N 1
ATOM 2334 C CA . LYS B 1 75 ? -15.341 -1.109 -75.162 1.00 56.39 41 LYS B CA 1
ATOM 2335 C C . LYS B 1 75 ? -14.983 -0.483 -73.824 1.00 54.85 41 LYS B C 1
ATOM 2336 O O . LYS B 1 75 ? -13.817 -0.449 -73.431 1.00 53.50 41 LYS B O 1
ATOM 2342 N N . ALA B 1 76 ? -16.007 -0.007 -73.129 1.00 53.88 42 ALA B N 1
ATOM 2343 C CA . ALA B 1 76 ? -15.844 0.693 -71.860 1.00 53.02 42 ALA B CA 1
ATOM 2344 C C . ALA B 1 76 ? -15.139 -0.167 -70.828 1.00 52.75 42 ALA B C 1
ATOM 2345 O O . ALA B 1 76 ? -15.421 -1.356 -70.718 1.00 53.98 42 ALA B O 1
ATOM 2347 N N . ASP B 1 77 ? -14.212 0.443 -70.087 1.00 51.81 43 ASP B N 1
ATOM 2348 C CA . ASP B 1 77 ? -13.609 -0.171 -68.904 1.00 49.58 43 ASP B CA 1
ATOM 2349 C C . ASP B 1 77 ? -14.719 -0.292 -67.868 1.00 50.02 43 ASP B C 1
ATOM 2350 O O . ASP B 1 77 ? -15.341 0.711 -67.512 1.00 47.59 43 ASP B O 1
ATOM 2355 N N . PRO B 1 78 ? -14.982 -1.525 -67.389 1.00 51.95 44 PRO B N 1
ATOM 2356 C CA . PRO B 1 78 ? -15.996 -1.767 -66.362 1.00 51.53 44 PRO B CA 1
ATOM 2357 C C . PRO B 1 78 ? -15.953 -0.773 -65.202 1.00 52.37 44 PRO B C 1
ATOM 2358 O O . PRO B 1 78 ? -16.993 -0.230 -64.834 1.00 52.06 44 PRO B O 1
ATOM 2362 N N . LYS B 1 79 ? -14.761 -0.524 -64.657 1.00 52.90 45 LYS B N 1
ATOM 2363 C CA . LYS B 1 79 ? -14.599 0.370 -63.496 1.00 52.37 45 LYS B CA 1
ATOM 2364 C C . LYS B 1 79 ? -14.745 1.863 -63.856 1.00 49.91 45 LYS B C 1
ATOM 2365 O O . LYS B 1 79 ? -14.756 2.712 -62.962 1.00 51.52 45 LYS B O 1
ATOM 2371 N N . GLY B 1 80 ? -14.834 2.184 -65.146 1.00 46.38 46 GLY B N 1
ATOM 2372 C CA . GLY B 1 80 ? -15.276 3.513 -65.589 1.00 43.84 46 GLY B CA 1
ATOM 2373 C C . GLY B 1 80 ? -14.163 4.476 -65.959 1.00 41.30 46 GLY B C 1
ATOM 2374 O O . GLY B 1 80 ? -13.312 4.167 -66.789 1.00 40.10 46 GLY B O 1
ATOM 2375 N N . GLY B 1 81 ? -14.202 5.662 -65.361 1.00 41.37 47 GLY B N 1
ATOM 2376 C CA . GLY B 1 81 ? -13.200 6.705 -65.595 1.00 42.99 47 GLY B CA 1
ATOM 2377 C C . GLY B 1 81 ? -13.055 7.154 -67.040 1.00 45.36 47 GLY B C 1
ATOM 2378 O O . GLY B 1 81 ? -11.994 7.629 -67.441 1.00 46.09 47 GLY B O 1
ATOM 2379 N N . GLY B 1 82 ? -14.117 7.002 -67.827 1.00 47.13 48 GLY B N 1
ATOM 2380 C CA . GLY B 1 82 ? -14.086 7.361 -69.242 1.00 46.44 48 GLY B CA 1
ATOM 2381 C C . GLY B 1 82 ? -13.111 6.554 -70.085 1.00 45.32 48 GLY B C 1
ATOM 2382 O O . GLY B 1 82 ? -12.781 6.953 -71.202 1.00 44.10 48 GLY B O 1
ATOM 2383 N N . ARG B 1 83 ? -12.671 5.408 -69.570 1.00 44.43 49 ARG B N 1
ATOM 2384 C CA . ARG B 1 83 ? -11.641 4.619 -70.234 1.00 43.78 49 ARG B CA 1
ATOM 2385 C C . ARG B 1 83 ? -12.278 3.580 -71.133 1.00 43.54 49 ARG B C 1
ATOM 2386 O O . ARG B 1 83 ? -13.371 3.100 -70.840 1.00 45.56 49 ARG B O 1
ATOM 2394 N N . TYR B 1 84 ? -11.599 3.257 -72.230 1.00 42.79 50 TYR B N 1
ATOM 2395 C CA . TYR B 1 84 ? -12.038 2.214 -73.158 1.00 41.78 50 TYR B CA 1
ATOM 2396 C C . TYR B 1 84 ? -10.828 1.362 -73.487 1.00 40.91 50 TYR B C 1
ATOM 2397 O O . TYR B 1 84 ? -9.788 1.889 -73.881 1.00 40.56 50 TYR B O 1
ATOM 2406 N N . ARG B 1 85 ? -10.967 0.050 -73.317 1.00 39.92 51 ARG B N 1
ATOM 2407 C CA . ARG B 1 85 ? -9.817 -0.836 -73.234 1.00 40.78 51 ARG B CA 1
ATOM 2408 C C . ARG B 1 85 ? -9.905 -2.124 -74.032 1.00 41.97 51 ARG B C 1
ATOM 2409 O O . ARG B 1 85 ? -10.983 -2.618 -74.370 1.00 41.36 51 ARG B O 1
ATOM 2417 N N . ALA B 1 86 ? -8.724 -2.677 -74.258 1.00 43.83 52 ALA B N 1
ATOM 2418 C CA . ALA B 1 86 ? -8.534 -4.084 -74.543 1.00 43.37 52 ALA B CA 1
ATOM 2419 C C . ALA B 1 86 ? -7.236 -4.503 -73.860 1.00 43.20 52 ALA B C 1
ATOM 2420 O O . ALA B 1 86 ? -6.369 -3.673 -73.577 1.00 42.54 52 ALA B O 1
ATOM 2422 N N . HIS B 1 87 ? -7.122 -5.790 -73.575 1.00 43.41 53 HIS B N 1
ATOM 2423 C CA . HIS B 1 87 ? -5.902 -6.348 -73.025 1.00 43.53 53 HIS B CA 1
ATOM 2424 C C . HIS B 1 87 ? -5.603 -7.669 -73.707 1.00 43.27 53 HIS B C 1
ATOM 2425 O O . HIS B 1 87 ? -6.503 -8.443 -74.008 1.00 42.53 53 HIS B O 1
ATOM 2432 N N . SER B 1 88 ? -4.328 -7.892 -73.982 1.00 44.08 54 SER B N 1
ATOM 2433 C CA . SER B 1 88 ? -3.847 -9.170 -74.449 1.00 44.85 54 SER B CA 1
ATOM 2434 C C . SER B 1 88 ? -2.433 -9.304 -73.922 1.00 45.76 54 SER B C 1
ATOM 2435 O O . SER B 1 88 ? -1.725 -8.306 -73.783 1.00 46.52 54 SER B O 1
ATOM 2438 N N . ARG B 1 89 ? -2.019 -10.522 -73.608 1.00 45.77 55 ARG B N 1
ATOM 2439 C CA . ARG B 1 89 ? -0.667 -10.736 -73.140 1.00 45.19 55 ARG B CA 1
ATOM 2440 C C . ARG B 1 89 ? -0.015 -11.853 -73.933 1.00 46.05 55 ARG B C 1
ATOM 2441 O O . ARG B 1 89 ? -0.684 -12.755 -74.424 1.00 44.58 55 ARG B O 1
ATOM 2449 N N . TYR B 1 90 ? 1.302 -11.744 -74.076 1.00 47.95 56 TYR B N 1
ATOM 2450 C CA . TYR B 1 90 ? 2.125 -12.783 -74.662 1.00 48.25 56 TYR B CA 1
ATOM 2451 C C . TYR B 1 90 ? 3.003 -13.357 -73.562 1.00 50.86 56 TYR B C 1
ATOM 2452 O O . TYR B 1 90 ? 3.263 -12.696 -72.556 1.00 48.65 56 TYR B O 1
ATOM 2461 N N . ILE B 1 91 ? 3.466 -14.585 -73.772 1.00 55.98 57 ILE B N 1
ATOM 2462 C CA . ILE B 1 91 ? 4.401 -15.238 -72.862 1.00 58.16 57 ILE B CA 1
ATOM 2463 C C . ILE B 1 91 ? 5.733 -15.435 -73.569 1.00 58.48 57 ILE B C 1
ATOM 2464 O O . ILE B 1 91 ? 5.762 -15.845 -74.726 1.00 57.58 57 ILE B O 1
ATOM 2469 N N . LEU B 1 92 ? 6.824 -15.143 -72.868 1.00 60.28 58 LEU B N 1
ATOM 2470 C CA . LEU B 1 92 ? 8.170 -15.387 -73.383 1.00 61.52 58 LEU B CA 1
ATOM 2471 C C . LEU B 1 92 ? 8.860 -16.459 -72.566 1.00 62.35 58 LEU B C 1
ATOM 2472 O O . LEU B 1 92 ? 9.318 -16.197 -71.455 1.00 60.10 58 LEU B O 1
ATOM 2477 N N . ALA B 1 93 ? 8.935 -17.662 -73.126 1.00 64.65 59 ALA B N 1
ATOM 2478 C CA . ALA B 1 93 ? 9.674 -18.751 -72.505 1.00 65.55 59 ALA B CA 1
ATOM 2479 C C . ALA B 1 93 ? 11.154 -18.355 -72.359 1.00 67.99 59 ALA B C 1
ATOM 2480 O O . ALA B 1 93 ? 11.689 -17.644 -73.209 1.00 72.23 59 ALA B O 1
ATOM 2482 N N . PRO B 1 94 ? 11.814 -18.811 -71.278 1.00 68.24 60 PRO B N 1
ATOM 2483 C CA . PRO B 1 94 ? 13.157 -18.359 -70.901 1.00 70.02 60 PRO B CA 1
ATOM 2484 C C . PRO B 1 94 ? 14.171 -18.132 -72.037 1.00 75.29 60 PRO B C 1
ATOM 2485 O O . PRO B 1 94 ? 14.686 -17.025 -72.161 1.00 78.35 60 PRO B O 1
ATOM 2489 N N . GLN B 1 95 ? 14.451 -19.145 -72.856 1.00 78.59 61 GLN B N 1
ATOM 2490 C CA . GLN B 1 95 ? 15.427 -19.006 -73.939 1.00 82.08 61 GLN B CA 1
ATOM 2491 C C . GLN B 1 95 ? 14.735 -18.880 -75.299 1.00 81.91 61 GLN B C 1
ATOM 2492 O O . GLN B 1 95 ? 15.173 -19.493 -76.274 1.00 88.15 61 GLN B O 1
ATOM 2498 N N . SER B 1 96 ? 13.666 -18.088 -75.368 1.00 78.32 62 SER B N 1
ATOM 2499 C CA . SER B 1 96 ? 12.838 -18.020 -76.566 1.00 76.70 62 SER B CA 1
ATOM 2500 C C . SER B 1 96 ? 12.583 -16.582 -76.975 1.00 73.82 62 SER B C 1
ATOM 2501 O O . SER B 1 96 ? 12.584 -15.687 -76.143 1.00 77.53 62 SER B O 1
ATOM 2504 N N . ASP B 1 97 ? 12.413 -16.366 -78.272 1.00 71.08 63 ASP B N 1
ATOM 2505 C CA . ASP B 1 97 ? 11.952 -15.090 -78.813 1.00 69.14 63 ASP B CA 1
ATOM 2506 C C . ASP B 1 97 ? 10.545 -15.215 -79.388 1.00 64.99 63 ASP B C 1
ATOM 2507 O O . ASP B 1 97 ? 10.012 -14.261 -79.951 1.00 63.32 63 ASP B O 1
ATOM 2512 N N . THR B 1 98 ? 9.941 -16.390 -79.246 1.00 64.89 64 THR B N 1
ATOM 2513 C CA . THR B 1 98 ? 8.573 -16.593 -79.682 1.00 68.52 64 THR B CA 1
ATOM 2514 C C . THR B 1 98 ? 7.645 -16.058 -78.605 1.00 65.91 64 THR B C 1
ATOM 2515 O O . THR B 1 98 ? 7.562 -16.607 -77.504 1.00 65.81 64 THR B O 1
ATOM 2519 N N . LEU B 1 99 ? 6.971 -14.960 -78.932 1.00 62.52 65 LEU B N 1
ATOM 2520 C CA . LEU B 1 99 ? 5.851 -14.481 -78.144 1.00 60.66 65 LEU B CA 1
ATOM 2521 C C . LEU B 1 99 ? 4.703 -15.447 -78.389 1.00 59.86 65 LEU B C 1
ATOM 2522 O O . LEU B 1 99 ? 4.299 -15.646 -79.535 1.00 62.28 65 LEU B O 1
ATOM 2527 N N . GLU B 1 100 ? 4.190 -16.061 -77.329 1.00 59.37 66 GLU B N 1
ATOM 2528 C CA . GLU B 1 100 ? 3.058 -16.965 -77.445 1.00 60.20 66 GLU B CA 1
ATOM 2529 C C . GLU B 1 100 ? 1.828 -16.320 -76.810 1.00 54.59 66 GLU B C 1
ATOM 2530 O O . GLU B 1 100 ? 1.769 -16.142 -75.590 1.00 52.23 66 GLU B O 1
ATOM 2536 N N . LEU B 1 101 ? 0.856 -15.960 -77.651 1.00 50.93 67 LEU B N 1
ATOM 2537 C CA . LEU B 1 101 ? -0.345 -15.255 -77.207 1.00 49.64 67 LEU B CA 1
ATOM 2538 C C . LEU B 1 101 ? -1.164 -16.085 -76.229 1.00 49.17 67 LEU B C 1
ATOM 2539 O O . LEU B 1 101 ? -1.596 -17.177 -76.553 1.00 49.79 67 LEU B O 1
ATOM 2544 N N . ASP B 1 102 ? -1.391 -15.544 -75.037 1.00 50.49 68 ASP B N 1
ATOM 2545 C CA . ASP B 1 102 ? -2.190 -16.206 -74.009 1.00 50.33 68 ASP B CA 1
ATOM 2546 C C . ASP B 1 102 ? -3.673 -16.094 -74.349 1.00 48.50 68 ASP B C 1
ATOM 2547 O O . ASP B 1 102 ? -4.172 -14.998 -74.552 1.00 46.74 68 ASP B O 1
ATOM 2552 N N . PRO B 1 103 ? -4.387 -17.230 -74.424 1.00 50.43 69 PRO B N 1
ATOM 2553 C CA . PRO B 1 103 ? -5.832 -17.162 -74.673 1.00 53.39 69 PRO B CA 1
ATOM 2554 C C . PRO B 1 103 ? -6.658 -16.640 -73.489 1.00 58.83 69 PRO B C 1
ATOM 2555 O O . PRO B 1 103 ? -7.793 -16.225 -73.677 1.00 62.40 69 PRO B O 1
ATOM 2559 N N . ASP B 1 104 ? -6.102 -16.690 -72.283 1.00 63.92 70 ASP B N 1
ATOM 2560 C CA . ASP B 1 104 ? -6.760 -16.116 -71.095 1.00 65.75 70 ASP B CA 1
ATOM 2561 C C . ASP B 1 104 ? -6.489 -14.632 -71.015 1.00 63.79 70 ASP B C 1
ATOM 2562 O O . ASP B 1 104 ? -5.410 -14.158 -71.424 1.00 60.72 70 ASP B O 1
ATOM 2567 N N . ASN B 1 105 ? -7.482 -13.892 -70.521 1.00 63.37 71 ASN B N 1
ATOM 2568 C CA . ASN B 1 105 ? -7.491 -12.433 -70.646 1.00 60.41 71 ASN B CA 1
ATOM 2569 C C . ASN B 1 105 ? -7.638 -11.630 -69.349 1.00 58.33 71 ASN B C 1
ATOM 2570 O O . ASN B 1 105 ? -7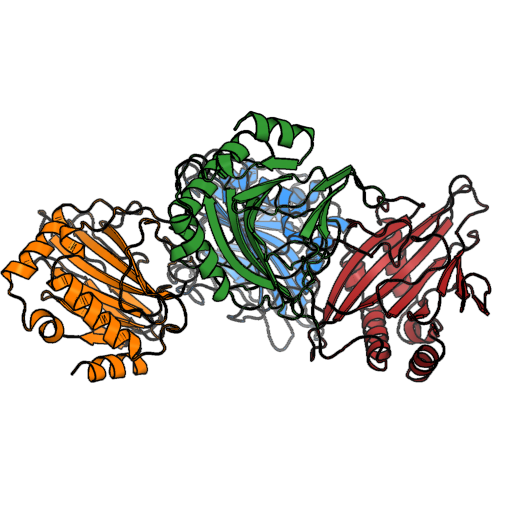.498 -10.409 -69.365 1.00 55.29 71 ASN B O 1
ATOM 2575 N N . GLY B 1 106 ? -7.933 -12.299 -68.242 1.00 59.95 72 GLY B N 1
ATOM 2576 C CA . GLY B 1 106 ? -8.147 -11.614 -66.971 1.00 58.15 72 GLY B CA 1
ATOM 2577 C C . GLY B 1 106 ? -6.943 -10.776 -66.595 1.00 55.61 72 GLY B C 1
ATOM 2578 O O . GLY B 1 106 ? -5.794 -11.222 -66.743 1.00 53.78 72 GLY B O 1
ATOM 2579 N N . TYR B 1 107 ? -7.205 -9.553 -66.142 1.00 55.40 73 TYR B N 1
ATOM 2580 C CA . TYR B 1 107 ? -6.139 -8.654 -65.719 1.00 52.62 73 TYR B CA 1
ATOM 2581 C C . TYR B 1 107 ? -6.229 -8.382 -64.230 1.00 52.69 73 TYR B C 1
ATOM 2582 O O . TYR B 1 107 ? -7.283 -7.997 -63.725 1.00 50.75 73 TYR B O 1
ATOM 2591 N N . PHE B 1 108 ? -5.107 -8.558 -63.539 1.00 54.12 74 PHE B N 1
ATOM 2592 C CA . PHE B 1 108 ? -5.050 -8.367 -62.099 1.00 56.06 74 PHE B CA 1
ATOM 2593 C C . PHE B 1 108 ? -3.851 -7.512 -61.705 1.00 56.86 74 PHE B C 1
ATOM 2594 O O . PHE B 1 108 ? -2.768 -7.639 -62.278 1.00 56.40 74 PHE B O 1
ATOM 2602 N N . GLN B 1 109 ? -4.073 -6.634 -60.734 1.00 57.83 75 GLN B N 1
ATOM 2603 C CA . GLN B 1 109 ? -3.001 -5.947 -60.030 1.00 58.87 75 GLN B CA 1
ATOM 2604 C C . GLN B 1 109 ? -3.341 -6.024 -58.554 1.00 61.63 75 GLN B C 1
ATOM 2605 O O . GLN B 1 109 ? -4.510 -5.929 -58.191 1.00 64.29 75 GLN B O 1
ATOM 2611 N N . SER B 1 110 ? -2.340 -6.213 -57.705 1.00 63.77 76 SER B N 1
ATOM 2612 C CA . SER B 1 110 ? -2.570 -6.241 -56.262 1.00 66.68 76 SER B CA 1
ATOM 2613 C C . SER B 1 110 ? -2.954 -4.849 -55.756 1.00 68.81 76 SER B C 1
ATOM 2614 O O . SER B 1 110 ? -2.572 -3.832 -56.344 1.00 69.16 76 SER B O 1
ATOM 2617 N N . LYS B 1 111 ? -3.713 -4.808 -54.664 1.00 71.97 77 LYS B N 1
ATOM 2618 C CA . LYS B 1 111 ? -4.071 -3.539 -54.010 1.00 73.84 77 LYS B CA 1
ATOM 2619 C C . LYS B 1 111 ? -2.830 -2.863 -53.422 1.00 68.14 77 LYS B C 1
ATOM 2620 O O . LYS B 1 111 ? -2.865 -1.696 -53.059 1.00 68.00 77 LYS B O 1
ATOM 2626 N N . GLU B 1 112 ? -1.752 -3.625 -53.305 1.00 65.14 78 GLU B N 1
ATOM 2627 C CA . GLU B 1 112 ? -0.453 -3.151 -52.869 1.00 65.77 78 GLU B CA 1
ATOM 2628 C C . GLU B 1 112 ? 0.169 -2.128 -53.834 1.00 62.95 78 GLU B C 1
ATOM 2629 O O . GLU B 1 112 ? 1.079 -1.390 -53.448 1.00 61.42 78 GLU B O 1
ATOM 2635 N N . TYR B 1 113 ? -0.314 -2.100 -55.082 1.00 61.96 79 TYR B N 1
ATOM 2636 C CA . TYR B 1 113 ? 0.194 -1.190 -56.114 1.00 58.64 79 TYR B CA 1
ATOM 2637 C C . TYR B 1 113 ? -0.901 -0.296 -56.702 1.00 57.99 79 TYR B C 1
ATOM 2638 O O . TYR B 1 113 ? -0.804 0.941 -56.647 1.00 58.94 79 TYR B O 1
ATOM 2647 N N . ASN B 1 114 ? -1.926 -0.918 -57.288 1.00 57.05 80 ASN B N 1
ATOM 2648 C CA . ASN B 1 114 ? -3.092 -0.197 -57.785 1.00 56.66 80 ASN B CA 1
ATOM 2649 C C . ASN B 1 114 ? -4.128 -0.095 -56.676 1.00 53.46 80 ASN B C 1
ATOM 2650 O O . ASN B 1 114 ? -4.918 -1.017 -56.469 1.00 49.54 80 ASN B O 1
ATOM 2655 N N . TYR B 1 115 ? -4.127 1.052 -55.992 1.00 53.28 81 TYR B N 1
ATOM 2656 C CA . TYR B 1 115 ? -4.984 1.265 -54.825 1.00 52.33 81 TYR B CA 1
ATOM 2657 C C . TYR B 1 115 ? -6.472 1.492 -55.139 1.00 53.10 81 TYR B C 1
ATOM 2658 O O . TYR B 1 115 ? -7.300 1.414 -54.234 1.00 53.71 81 TYR B O 1
ATOM 2667 N N . ASP B 1 116 ? -6.817 1.766 -56.398 1.00 53.35 82 ASP B N 1
ATOM 2668 C CA . ASP B 1 116 ? -8.218 1.940 -56.775 1.00 52.35 82 ASP B CA 1
ATOM 2669 C C . ASP B 1 116 ? -8.837 0.595 -57.163 1.00 53.91 82 ASP B C 1
ATOM 2670 O O . ASP B 1 116 ? -9.628 0.045 -56.411 1.00 55.26 82 ASP B O 1
ATOM 2675 N N . ASP B 1 117 ? -8.459 0.056 -58.316 1.00 56.49 83 ASP B N 1
ATOM 2676 C CA . ASP B 1 117 ? -9.110 -1.135 -58.875 1.00 58.73 83 ASP B CA 1
ATOM 2677 C C . ASP B 1 117 ? -8.337 -2.441 -58.663 1.00 61.52 83 ASP B C 1
ATOM 2678 O O . ASP B 1 117 ? -8.700 -3.484 -59.235 1.00 65.78 83 ASP B O 1
ATOM 2683 N N . GLY B 1 118 ? -7.289 -2.396 -57.844 1.00 61.13 84 GLY B N 1
ATOM 2684 C CA . GLY B 1 118 ? -6.495 -3.586 -57.548 1.00 58.97 84 GLY B CA 1
ATOM 2685 C C . GLY B 1 118 ? -7.198 -4.520 -56.589 1.00 56.90 84 GLY B C 1
ATOM 2686 O O . GLY B 1 118 ? -8.238 -4.179 -56.030 1.00 52.01 84 GLY B O 1
ATOM 2687 N N . GLY B 1 119 ? -6.637 -5.712 -56.419 1.00 58.24 85 GLY B N 1
ATOM 2688 C CA . GLY B 1 119 ? -7.201 -6.718 -55.527 1.00 61.28 85 GLY B CA 1
ATOM 2689 C C . GLY B 1 119 ? -8.242 -7.617 -56.163 1.00 60.61 85 GLY B C 1
ATOM 2690 O O . GLY B 1 119 ? -8.573 -8.662 -55.607 1.00 62.17 85 GLY B O 1
ATOM 2691 N N . ILE B 1 120 ? -8.756 -7.223 -57.324 1.00 59.65 86 ILE B N 1
ATOM 2692 C CA . ILE B 1 120 ? -9.731 -8.031 -58.058 1.00 59.87 86 ILE B CA 1
ATOM 2693 C C . ILE B 1 120 ? -9.288 -8.204 -59.501 1.00 60.14 86 ILE B C 1
ATOM 2694 O O . ILE B 1 120 ? -8.538 -7.384 -60.039 1.00 63.95 86 ILE B O 1
ATOM 2699 N N . VAL B 1 121 ? -9.776 -9.269 -60.121 1.00 58.49 87 VAL B N 1
ATOM 2700 C CA . VAL B 1 121 ? -9.486 -9.547 -61.515 1.00 58.84 87 VAL B CA 1
ATOM 2701 C C . VAL B 1 121 ? -10.454 -8.775 -62.399 1.00 57.50 87 VAL B C 1
ATOM 2702 O O . VAL B 1 121 ? -11.657 -8.813 -62.166 1.00 58.14 87 VAL B O 1
ATOM 2706 N N . ARG B 1 122 ? -9.929 -8.077 -63.407 1.00 57.26 88 ARG B N 1
ATOM 2707 C CA . ARG B 1 122 ? -10.767 -7.344 -64.347 1.00 57.91 88 ARG B CA 1
ATOM 2708 C C . ARG B 1 122 ? -10.814 -8.037 -65.704 1.00 56.22 88 ARG B C 1
ATOM 2709 O O . ARG B 1 122 ? -9.782 -8.435 -66.249 1.00 53.44 88 ARG B O 1
ATOM 2717 N N . GLU B 1 123 ? -12.030 -8.175 -66.234 1.00 57.66 89 GLU B N 1
ATOM 2718 C CA . GLU B 1 123 ? -12.244 -8.741 -67.550 1.00 59.62 89 GLU B CA 1
ATOM 2719 C C . GLU B 1 123 ? -12.377 -7.614 -68.557 1.00 53.85 89 GLU B C 1
ATOM 2720 O O . GLU B 1 123 ? -13.339 -6.849 -68.522 1.00 49.83 89 GLU B O 1
ATOM 2726 N N . PHE B 1 124 ? -11.392 -7.511 -69.441 1.00 49.82 90 PHE B N 1
ATOM 2727 C CA . PHE B 1 124 ? -11.458 -6.598 -70.567 1.00 47.52 90 PHE B CA 1
ATOM 2728 C C . PHE B 1 124 ? -11.628 -7.415 -71.832 1.00 45.84 90 PHE B C 1
ATOM 2729 O O . PHE B 1 124 ? -11.529 -8.636 -71.800 1.00 45.50 90 PHE B O 1
ATOM 2737 N N . ASP B 1 125 ? -11.892 -6.739 -72.945 1.00 46.16 91 ASP B N 1
ATOM 2738 C CA . ASP B 1 125 ? -11.880 -7.388 -74.253 1.00 45.88 91 ASP B CA 1
ATOM 2739 C C . ASP B 1 125 ? -10.447 -7.685 -74.635 1.00 46.64 91 ASP B C 1
ATOM 2740 O O . ASP B 1 125 ? -9.513 -7.224 -73.981 1.00 48.30 91 ASP B O 1
ATOM 2745 N N . LYS B 1 126 ? -10.274 -8.463 -75.691 1.00 47.70 92 LYS B N 1
ATOM 2746 C CA . LYS B 1 126 ? -8.945 -8.760 -76.204 1.00 48.33 92 LYS B CA 1
ATOM 2747 C C . LYS B 1 126 ? -8.583 -7.744 -77.269 1.00 48.11 92 LYS B C 1
ATOM 2748 O O . LYS B 1 126 ? -9.452 -7.193 -77.957 1.00 47.26 92 LYS B O 1
ATOM 2754 N N . ILE B 1 127 ? -7.290 -7.487 -77.398 1.00 47.19 93 ILE B N 1
ATOM 2755 C CA . ILE B 1 127 ? -6.809 -6.571 -78.411 1.00 47.93 93 ILE B CA 1
ATOM 2756 C C . ILE B 1 127 ? -6.979 -7.256 -79.767 1.00 48.59 93 ILE B C 1
ATOM 2757 O O . ILE B 1 127 ? -6.493 -8.367 -79.968 1.00 49.97 93 ILE B O 1
ATOM 2762 N N . SER B 1 128 ? -7.689 -6.601 -80.680 1.00 49.77 94 SER B N 1
ATOM 2763 C CA . SER B 1 128 ? -7.943 -7.153 -82.016 1.00 49.63 94 SER B CA 1
ATOM 2764 C C . SER B 1 128 ? -6.651 -7.656 -82.651 1.00 51.38 94 SER B C 1
ATOM 2765 O O . SER B 1 128 ? -5.582 -7.061 -82.470 1.00 49.69 94 SER B O 1
ATOM 2768 N N . ASN B 1 129 ? -6.757 -8.750 -83.396 1.00 51.84 95 ASN B N 1
ATOM 2769 C CA . ASN B 1 129 ? -5.604 -9.294 -84.093 1.00 51.42 95 ASN B CA 1
ATOM 2770 C C . ASN B 1 129 ? -5.040 -8.315 -85.111 1.00 50.34 95 ASN B C 1
ATOM 2771 O O . ASN B 1 129 ? -3.840 -8.268 -85.331 1.00 47.07 95 ASN B O 1
ATOM 2776 N N . GLU B 1 130 ? -5.905 -7.520 -85.723 1.00 53.84 96 GLU B N 1
ATOM 2777 C CA . GLU B 1 130 ? -5.452 -6.439 -86.598 1.00 57.62 96 GLU B CA 1
ATOM 2778 C C . GLU B 1 130 ? -4.401 -5.616 -85.886 1.00 54.46 96 GLU B C 1
ATOM 2779 O O . GLU B 1 130 ? -3.346 -5.358 -86.440 1.00 51.87 96 GLU B O 1
ATOM 2785 N N . PHE B 1 131 ? -4.690 -5.225 -84.649 1.00 53.10 97 PHE B N 1
ATOM 2786 C CA . PHE B 1 131 ? -3.777 -4.411 -83.848 1.00 50.59 97 PHE B CA 1
ATOM 2787 C C . PHE B 1 131 ? -2.521 -5.192 -83.456 1.00 49.01 97 PHE B C 1
ATOM 2788 O O . PHE B 1 131 ? -1.403 -4.728 -83.669 1.00 48.17 97 PHE B O 1
ATOM 2796 N N . LEU B 1 132 ? -2.717 -6.368 -82.865 1.00 46.30 98 LEU B N 1
ATOM 2797 C CA . LEU B 1 132 ? -1.608 -7.176 -82.368 1.00 45.63 98 LEU B CA 1
ATOM 2798 C C . LEU B 1 132 ? -0.564 -7.515 -83.429 1.00 45.73 98 LEU B C 1
ATOM 2799 O O . LEU B 1 132 ? 0.634 -7.431 -83.195 1.00 44.33 98 LEU B O 1
ATOM 2804 N N . GLN B 1 133 ? -1.039 -7.939 -84.597 1.00 48.46 99 GLN B N 1
ATOM 2805 C CA . GLN B 1 133 ? -0.178 -8.513 -85.634 1.00 49.59 99 GLN B CA 1
ATOM 2806 C C . GLN B 1 133 ? 0.319 -7.462 -86.617 1.00 51.22 99 GLN B C 1
ATOM 2807 O O . GLN B 1 133 ? 1.236 -7.721 -87.399 1.00 50.25 99 GLN B O 1
ATOM 2813 N N . HIS B 1 134 ? -0.264 -6.271 -86.571 1.00 54.76 100 HIS B N 1
ATOM 2814 C CA . HIS B 1 134 ? 0.199 -5.153 -87.391 1.00 57.72 100 HIS B CA 1
ATOM 2815 C C . HIS B 1 134 ? 1.707 -4.956 -87.246 1.00 57.74 100 HIS B C 1
ATOM 2816 O O . HIS B 1 134 ? 2.228 -5.006 -86.134 1.00 55.24 100 HIS B O 1
ATOM 2823 N N . PRO B 1 135 ? 2.417 -4.729 -88.367 1.00 62.28 101 PRO B N 1
ATOM 2824 C CA . PRO B 1 135 ? 3.882 -4.665 -88.307 1.00 63.30 101 PRO B CA 1
ATOM 2825 C C . PRO B 1 135 ? 4.416 -3.618 -87.345 1.00 61.59 101 PRO B C 1
ATOM 2826 O O . PRO B 1 135 ? 5.421 -3.868 -86.678 1.00 59.79 101 PRO B O 1
ATOM 2830 N N . VAL B 1 136 ? 3.756 -2.462 -87.285 1.00 61.37 102 VAL B N 1
ATOM 2831 C CA . VAL B 1 136 ? 4.149 -1.397 -86.362 1.00 62.71 102 VAL B CA 1
ATOM 2832 C C . VAL B 1 136 ? 4.147 -1.933 -84.929 1.00 61.02 102 VAL B C 1
ATOM 2833 O O . VAL B 1 136 ? 5.158 -1.879 -84.219 1.00 59.33 102 VAL B O 1
ATOM 2837 N N . THR B 1 137 ? 2.997 -2.466 -84.526 1.00 58.60 103 THR B N 1
ATOM 2838 C CA . THR B 1 137 ? 2.825 -3.003 -83.187 1.00 57.04 103 THR B CA 1
ATOM 2839 C C . THR B 1 137 ? 3.919 -4.010 -82.878 1.00 57.09 103 THR B C 1
ATOM 2840 O O . THR B 1 137 ? 4.576 -3.915 -81.853 1.00 55.02 103 THR B O 1
ATOM 2844 N N . GLN B 1 138 ? 4.127 -4.957 -83.786 1.00 62.07 104 GLN B N 1
ATOM 2845 C CA . GLN B 1 138 ? 5.149 -6.000 -83.611 1.00 64.23 104 GLN B CA 1
ATOM 2846 C C . GLN B 1 138 ? 6.565 -5.443 -83.510 1.00 64.29 104 GLN B C 1
ATOM 2847 O O . GLN B 1 138 ? 7.392 -5.972 -82.763 1.00 63.27 104 GLN B O 1
ATOM 2853 N N . GLN B 1 139 ? 6.843 -4.385 -84.266 1.00 66.73 105 GLN B N 1
ATOM 2854 C CA . GLN B 1 139 ? 8.156 -3.752 -84.237 1.00 70.88 105 GLN B CA 1
ATOM 2855 C C . GLN B 1 139 ? 8.374 -3.071 -82.897 1.00 66.84 105 GLN B C 1
ATOM 2856 O O . GLN B 1 139 ? 9.475 -3.123 -82.342 1.00 66.30 105 GLN B O 1
ATOM 2862 N N . MET B 1 140 ? 7.319 -2.434 -82.387 1.00 62.42 106 MET B N 1
ATOM 2863 C CA . MET B 1 140 ? 7.379 -1.759 -81.097 1.00 57.38 106 MET B CA 1
ATOM 2864 C C . MET B 1 140 ? 7.601 -2.757 -79.965 1.00 54.41 106 MET B C 1
ATOM 2865 O O . MET B 1 140 ? 8.392 -2.508 -79.060 1.00 54.51 106 MET B O 1
ATOM 2870 N N . ILE B 1 141 ? 6.901 -3.883 -80.021 1.00 51.76 107 ILE B N 1
ATOM 2871 C CA . ILE B 1 141 ? 7.021 -4.910 -78.996 1.00 49.64 107 ILE B CA 1
ATOM 2872 C C . ILE B 1 141 ? 8.443 -5.457 -78.931 1.00 52.08 107 ILE B C 1
ATOM 2873 O O . ILE B 1 141 ? 8.991 -5.632 -77.843 1.00 55.01 107 ILE B O 1
ATOM 2878 N N . HIS B 1 142 ? 9.045 -5.716 -80.085 1.00 54.80 108 HIS B N 1
ATOM 2879 C CA . HIS B 1 142 ? 10.394 -6.287 -80.101 1.00 58.22 108 HIS B CA 1
ATOM 2880 C C . HIS B 1 142 ? 11.459 -5.270 -79.669 1.00 55.49 108 HIS B C 1
ATOM 2881 O O . HIS B 1 142 ? 12.417 -5.632 -78.983 1.00 53.12 108 HIS B O 1
ATOM 2888 N N . SER B 1 143 ? 11.272 -4.002 -80.029 1.00 54.48 109 SER B N 1
ATOM 2889 C CA . SER B 1 143 ? 12.162 -2.938 -79.554 1.00 54.40 109 SER B CA 1
ATOM 2890 C C . SER B 1 143 ? 12.075 -2.789 -78.038 1.00 54.80 109 SER B C 1
ATOM 2891 O O . SER B 1 143 ? 13.092 -2.599 -77.370 1.00 55.56 109 SER B O 1
ATOM 2894 N N . ASN B 1 144 ? 10.855 -2.859 -77.508 1.00 54.23 110 ASN B N 1
ATOM 2895 C CA . ASN B 1 144 ? 10.633 -2.845 -76.066 1.00 54.61 110 ASN B CA 1
ATOM 2896 C C . ASN B 1 144 ? 11.281 -4.054 -75.405 1.00 57.01 110 ASN B C 1
ATOM 2897 O O . ASN B 1 144 ? 11.950 -3.927 -74.379 1.00 56.44 110 ASN B O 1
ATOM 2902 N N . VAL B 1 145 ? 11.067 -5.225 -75.999 1.00 59.56 111 VAL B N 1
ATOM 2903 C CA . VAL B 1 145 ? 11.643 -6.468 -75.492 1.00 61.07 111 VAL B CA 1
ATOM 2904 C C . VAL B 1 145 ? 13.160 -6.356 -75.356 1.00 62.83 111 VAL B C 1
ATOM 2905 O O . VAL B 1 145 ? 13.730 -6.723 -74.323 1.00 61.58 111 VAL B O 1
ATOM 2909 N N . GLU B 1 146 ? 13.803 -5.847 -76.405 1.00 67.32 112 GLU B N 1
ATOM 2910 C CA . GLU B 1 146 ? 15.259 -5.700 -76.421 1.00 70.51 112 GLU B CA 1
ATOM 2911 C C . GLU B 1 146 ? 15.737 -4.757 -75.323 1.00 68.64 112 GLU B C 1
ATOM 2912 O O . GLU B 1 146 ? 16.626 -5.111 -74.554 1.00 69.85 112 GLU B O 1
ATOM 2918 N N . MET B 1 147 ? 15.149 -3.566 -75.251 1.00 65.97 113 MET B N 1
ATOM 2919 C CA . MET B 1 147 ? 15.436 -2.641 -74.151 1.00 63.84 113 MET B CA 1
ATOM 2920 C C . MET B 1 147 ? 15.285 -3.337 -72.812 1.00 61.47 113 MET B C 1
ATOM 2921 O O . MET B 1 147 ? 16.177 -3.280 -71.966 1.00 58.60 113 MET B O 1
ATOM 2926 N N . ALA B 1 148 ? 14.134 -3.978 -72.633 1.00 62.19 114 ALA B N 1
ATOM 2927 C CA . ALA B 1 148 ? 13.804 -4.660 -71.392 1.00 62.78 114 ALA B CA 1
ATOM 2928 C C . ALA B 1 148 ? 14.866 -5.690 -71.015 1.00 63.08 114 ALA B C 1
ATOM 2929 O O . ALA B 1 148 ? 15.195 -5.844 -69.839 1.00 64.21 114 ALA B O 1
ATOM 2931 N N . ARG B 1 149 ? 15.401 -6.385 -72.016 1.00 64.69 115 ARG B N 1
ATOM 2932 C CA . ARG B 1 149 ? 16.448 -7.388 -71.783 1.00 65.95 115 ARG B CA 1
ATOM 2933 C C . ARG B 1 149 ? 17.773 -6.794 -71.295 1.00 66.15 115 ARG B C 1
ATOM 2934 O O . ARG B 1 149 ? 18.521 -7.462 -70.587 1.00 65.97 115 ARG B O 1
ATOM 2942 N N . GLN B 1 150 ? 18.045 -5.539 -71.646 1.00 66.67 116 GLN B N 1
ATOM 2943 C CA . GLN B 1 150 ? 19.230 -4.843 -71.147 1.00 64.98 116 GLN B CA 1
ATOM 2944 C C . GLN B 1 150 ? 19.041 -4.327 -69.717 1.00 63.97 116 GLN B C 1
ATOM 2945 O O . GLN B 1 150 ? 19.877 -3.568 -69.212 1.00 61.54 116 GLN B O 1
ATOM 2951 N N . THR B 1 151 ? 17.949 -4.730 -69.066 1.00 66.28 117 THR B N 1
ATOM 2952 C CA . THR B 1 151 ? 17.687 -4.357 -67.684 1.00 68.81 117 THR B CA 1
ATOM 2953 C C . THR B 1 151 ? 17.489 -5.583 -66.802 1.00 72.53 117 THR B C 1
ATOM 2954 O O . THR B 1 151 ? 17.104 -6.664 -67.269 1.00 74.47 117 THR B O 1
ATOM 2958 N N . ASP B 1 152 ? 17.732 -5.379 -65.512 1.00 76.02 118 ASP B N 1
ATOM 2959 C CA . ASP B 1 152 ? 17.474 -6.386 -64.491 1.00 77.49 118 ASP B CA 1
ATOM 2960 C C . ASP B 1 152 ? 16.044 -6.278 -63.945 1.00 77.21 118 ASP B C 1
ATOM 2961 O O . ASP B 1 152 ? 15.727 -6.895 -62.929 1.00 79.40 118 ASP B O 1
ATOM 2966 N N . PHE B 1 153 ? 15.188 -5.496 -64.613 1.00 74.56 119 PHE B N 1
ATOM 2967 C CA . PHE B 1 153 ? 13.846 -5.211 -64.099 1.00 70.25 119 PHE B CA 1
ATOM 2968 C C . PHE B 1 153 ? 12.962 -6.469 -64.022 1.00 65.19 119 PHE B C 1
ATOM 2969 O O . PHE B 1 153 ? 12.009 -6.502 -63.246 1.00 60.67 119 PHE B O 1
ATOM 2977 N N . VAL B 1 154 ? 13.279 -7.498 -64.808 1.00 63.13 120 VAL B N 1
ATOM 2978 C CA . VAL B 1 154 ? 12.644 -8.816 -64.650 1.00 63.40 120 VAL B CA 1
ATOM 2979 C C . VAL B 1 154 ? 13.662 -9.952 -64.733 1.00 61.89 120 VAL B C 1
ATOM 2980 O O . VAL B 1 154 ? 14.755 -9.784 -65.285 1.00 59.34 120 VAL B O 1
ATOM 2984 N N . ASP B 1 155 ? 13.275 -11.103 -64.186 1.00 61.69 121 ASP B N 1
ATOM 2985 C CA . ASP B 1 155 ? 14.099 -12.302 -64.212 1.00 64.08 121 ASP B CA 1
ATOM 2986 C C . ASP B 1 155 ? 13.878 -13.014 -65.537 1.00 67.70 121 ASP B C 1
ATOM 2987 O O . ASP B 1 155 ? 12.853 -13.669 -65.736 1.00 68.33 121 ASP B O 1
ATOM 2992 N N . TRP B 1 156 ? 14.848 -12.881 -66.439 1.00 72.63 122 TRP B N 1
ATOM 2993 C CA . TRP B 1 156 ? 14.760 -13.481 -67.775 1.00 72.64 122 TRP B CA 1
ATOM 2994 C C . TRP B 1 156 ? 15.012 -14.996 -67.776 1.00 76.42 122 TRP B C 1
ATOM 2995 O O . TRP B 1 156 ? 14.818 -15.658 -68.798 1.00 75.89 122 TRP B O 1
ATOM 3006 N N . GLU B 1 157 ? 15.428 -15.534 -66.627 1.00 78.18 123 GLU B N 1
ATOM 3007 C CA . GLU B 1 157 ? 15.557 -16.980 -66.437 1.00 77.43 123 GLU B CA 1
ATOM 3008 C C . GLU B 1 157 ? 14.174 -17.621 -66.435 1.00 75.38 123 GLU B C 1
ATOM 3009 O O . GLU B 1 157 ? 14.014 -18.754 -66.878 1.00 80.03 123 GLU B O 1
ATOM 3015 N N . LYS B 1 158 ? 13.185 -16.895 -65.923 1.00 70.93 124 LYS B N 1
ATOM 3016 C CA . LYS B 1 158 ? 11.818 -17.396 -65.837 1.00 67.23 124 LYS B CA 1
ATOM 3017 C C . LYS B 1 158 ? 10.947 -16.828 -66.954 1.00 64.40 124 LYS B C 1
ATOM 3018 O O . LYS B 1 158 ? 11.354 -15.912 -67.678 1.00 62.52 124 LYS B O 1
ATOM 3024 N N . GLU B 1 159 ? 9.751 -17.394 -67.087 1.00 61.53 125 GLU B N 1
ATOM 3025 C CA . GLU B 1 159 ? 8.754 -16.893 -68.023 1.00 60.54 125 GLU B CA 1
ATOM 3026 C C . GLU B 1 159 ? 8.505 -15.411 -67.803 1.00 60.09 125 GLU B C 1
ATOM 3027 O O . GLU B 1 159 ? 8.362 -14.964 -66.672 1.00 59.91 125 GLU B O 1
ATOM 3033 N N . VAL B 1 160 ? 8.444 -14.664 -68.897 1.00 59.12 126 VAL B N 1
ATOM 3034 C CA . VAL B 1 160 ? 8.159 -13.238 -68.863 1.00 57.24 126 VAL B CA 1
ATOM 3035 C C . VAL B 1 160 ? 6.818 -12.972 -69.540 1.00 56.87 126 VAL B C 1
ATOM 3036 O O . VAL B 1 160 ? 6.565 -13.460 -70.638 1.00 57.64 126 VAL B O 1
ATOM 3040 N N . ILE B 1 161 ? 5.960 -12.203 -68.873 1.00 54.93 127 ILE B N 1
ATOM 3041 C CA . ILE B 1 161 ? 4.665 -11.824 -69.428 1.00 53.16 127 ILE B CA 1
ATOM 3042 C C . ILE B 1 161 ? 4.751 -10.436 -70.051 1.00 52.51 127 ILE B C 1
ATOM 3043 O O . ILE B 1 161 ? 4.948 -9.436 -69.355 1.00 54.41 127 ILE B O 1
ATOM 3048 N N . VAL B 1 162 ? 4.602 -10.396 -71.372 1.00 49.95 128 VAL B N 1
ATOM 3049 C CA . VAL B 1 162 ? 4.547 -9.152 -72.122 1.00 47.20 128 VAL B CA 1
ATOM 3050 C C . VAL B 1 162 ? 3.082 -8.757 -72.292 1.00 45.01 128 VAL B C 1
ATOM 3051 O O . VAL B 1 162 ? 2.404 -9.237 -73.194 1.00 44.27 128 VAL B O 1
ATOM 3055 N N . GLY B 1 163 ? 2.600 -7.890 -71.409 1.00 43.20 129 GLY B N 1
ATOM 3056 C CA . GLY B 1 163 ? 1.199 -7.489 -71.400 1.00 42.85 129 GLY B CA 1
ATOM 3057 C C . GLY B 1 163 ? 0.977 -6.223 -72.204 1.00 42.00 129 GLY B C 1
ATOM 3058 O O . GLY B 1 163 ? 1.779 -5.302 -72.131 1.00 41.71 129 GLY B O 1
ATOM 3059 N N . LEU B 1 164 ? -0.110 -6.189 -72.972 1.00 41.38 130 LEU B N 1
ATOM 3060 C CA . LEU B 1 164 ? -0.456 -5.036 -73.789 1.00 41.23 130 LEU B CA 1
ATOM 3061 C C . LEU B 1 164 ? -1.790 -4.466 -73.366 1.00 40.47 130 LEU B C 1
ATOM 3062 O O . LEU B 1 164 ? -2.753 -5.198 -73.255 1.00 40.01 130 LEU B O 1
ATOM 3067 N N . HIS B 1 165 ? -1.853 -3.159 -73.155 1.00 39.89 131 HIS B N 1
ATOM 3068 C CA . HIS B 1 165 ? -3.123 -2.500 -72.896 1.00 39.00 131 HIS B CA 1
ATOM 3069 C C . HIS B 1 165 ? -3.365 -1.424 -73.926 1.00 38.72 131 HIS B C 1
ATOM 3070 O O . HIS B 1 165 ? -2.669 -0.420 -73.960 1.00 36.90 131 HIS B O 1
ATOM 3077 N N . GLN B 1 166 ? -4.351 -1.656 -74.778 1.00 40.34 132 GLN B N 1
ATOM 3078 C CA . GLN B 1 166 ? -4.844 -0.627 -75.671 1.00 41.97 132 GLN B CA 1
ATOM 3079 C C . GLN B 1 166 ? -5.886 0.170 -74.895 1.00 42.45 132 GLN B C 1
ATOM 3080 O O . GLN B 1 166 ? -6.908 -0.370 -74.470 1.00 42.31 132 GLN B O 1
ATOM 3086 N N . ILE B 1 167 ? -5.606 1.451 -74.687 1.00 43.11 133 ILE B N 1
ATOM 3087 C CA . ILE B 1 167 ? -6.461 2.307 -73.873 1.00 42.90 133 ILE B CA 1
ATOM 3088 C C . ILE B 1 167 ? -6.779 3.609 -74.596 1.00 41.46 133 ILE B C 1
ATOM 3089 O O . ILE B 1 167 ? -5.885 4.283 -75.110 1.00 38.17 133 ILE B O 1
ATOM 3094 N N . ARG B 1 168 ? -8.067 3.942 -74.631 1.00 41.96 134 ARG B N 1
ATOM 3095 C CA . ARG B 1 168 ? -8.512 5.284 -74.969 1.00 42.05 134 ARG B CA 1
ATOM 3096 C C . ARG B 1 168 ? -9.053 5.945 -73.716 1.00 42.64 134 ARG B C 1
ATOM 3097 O O . ARG B 1 168 ? -9.961 5.413 -73.079 1.00 42.95 134 ARG B O 1
ATOM 3105 N N . TYR B 1 169 ? -8.488 7.096 -73.360 1.00 42.77 135 TYR B N 1
ATOM 3106 C CA . TYR B 1 169 ? -9.121 7.992 -72.412 1.00 42.57 135 TYR B CA 1
ATOM 3107 C C . TYR B 1 169 ? -10.042 8.871 -73.244 1.00 44.76 135 TYR B C 1
ATOM 3108 O O . TYR B 1 169 ? -9.582 9.606 -74.127 1.00 44.06 135 TYR B O 1
ATOM 3117 N N . HIS B 1 170 ? -11.341 8.762 -72.990 1.00 47.42 136 HIS B N 1
ATOM 3118 C CA . HIS B 1 170 ? -12.334 9.476 -73.769 1.00 49.54 136 HIS B CA 1
ATOM 3119 C C . HIS B 1 170 ? -12.953 10.537 -72.889 1.00 50.81 136 HIS B C 1
ATOM 3120 O O . HIS B 1 170 ? -13.302 10.251 -71.759 1.00 52.73 136 HIS B O 1
ATOM 3127 N N . VAL B 1 171 ? -13.091 11.759 -73.400 1.00 52.16 137 VAL B N 1
ATOM 3128 C CA . VAL B 1 171 ? -13.565 12.876 -72.575 1.00 52.54 137 VAL B CA 1
ATOM 3129 C C . VAL B 1 171 ? -14.640 13.727 -73.227 1.00 53.57 137 VAL B C 1
ATOM 3130 O O . VAL B 1 171 ? -14.683 13.858 -74.439 1.00 59.44 137 VAL B O 1
ATOM 3134 N N . THR B 1 172 ? -15.497 14.300 -72.389 1.00 52.13 138 THR B N 1
ATOM 3135 C CA . THR B 1 172 ? -16.428 15.344 -72.791 1.00 51.40 138 THR B CA 1
ATOM 3136 C C . THR B 1 172 ? -16.437 16.349 -71.646 1.00 52.91 138 THR B C 1
ATOM 3137 O O . THR B 1 172 ? -16.186 15.971 -70.510 1.00 51.20 138 THR B O 1
ATOM 3141 N N . PRO B 1 173 ? -16.755 17.621 -71.918 1.00 55.21 139 PRO B N 1
ATOM 3142 C CA . PRO B 1 173 ? -16.632 18.669 -70.887 1.00 54.72 139 PRO B CA 1
ATOM 3143 C C . PRO B 1 173 ? -17.236 18.303 -69.521 1.00 54.50 139 PRO B C 1
ATOM 3144 O O . PRO B 1 173 ? -16.739 18.732 -68.480 1.00 55.01 139 PRO B O 1
ATOM 3148 N N . ASP B 1 174 ? -18.301 17.517 -69.535 1.00 54.55 140 ASP B N 1
ATOM 3149 C CA . ASP B 1 174 ? -19.029 17.137 -68.323 1.00 54.44 140 ASP B CA 1
ATOM 3150 C C . ASP B 1 174 ? -18.418 15.936 -67.622 1.00 50.13 140 ASP B C 1
ATOM 3151 O O . ASP B 1 174 ? -18.587 15.785 -66.406 1.00 48.09 140 ASP B O 1
ATOM 3156 N N . ALA B 1 175 ? -17.697 15.097 -68.362 1.00 45.57 141 ALA B N 1
ATOM 3157 C CA . ALA B 1 175 ? -17.070 13.901 -67.801 1.00 43.44 141 ALA B CA 1
ATOM 3158 C C . ALA B 1 175 ? -15.643 13.686 -68.321 1.00 40.67 141 ALA B C 1
ATOM 3159 O O . ALA B 1 175 ? -15.443 13.270 -69.473 1.00 39.51 141 ALA B O 1
ATOM 3161 N N . PRO B 1 176 ? -14.640 13.989 -67.483 1.00 38.72 142 PRO B N 1
ATOM 3162 C CA . PRO B 1 176 ? -13.254 13.759 -67.882 1.00 38.99 142 PRO B CA 1
ATOM 3163 C C . PRO B 1 176 ? -12.841 12.312 -67.661 1.00 39.24 142 PRO B C 1
ATOM 3164 O O . PRO B 1 176 ? -13.618 11.519 -67.120 1.00 38.95 142 PRO B O 1
ATOM 3168 N N . SER B 1 177 ? -11.612 11.993 -68.059 1.00 38.56 143 SER B N 1
ATOM 3169 C CA . SER B 1 177 ? -11.074 10.643 -67.947 1.00 38.34 143 SER B CA 1
ATOM 3170 C C . SER B 1 177 ? -9.763 10.670 -67.163 1.00 37.80 143 SER B C 1
ATOM 3171 O O . SER B 1 177 ? -9.064 11.683 -67.143 1.00 36.32 143 SER B O 1
ATOM 3174 N N . TYR B 1 178 ? -9.448 9.554 -66.511 1.00 38.29 144 TYR B N 1
ATOM 3175 C CA . TYR B 1 178 ? -8.259 9.446 -65.667 1.00 38.77 144 TYR B CA 1
ATOM 3176 C C . TYR B 1 178 ? -7.818 7.992 -65.511 1.00 39.68 144 TYR B C 1
ATOM 3177 O O . TYR B 1 178 ? -8.572 7.070 -65.825 1.00 38.49 144 TYR B O 1
ATOM 3186 N N . SER B 1 179 ? -6.601 7.800 -65.008 1.00 39.22 145 SER B N 1
ATOM 3187 C CA . SER B 1 179 ? -6.006 6.472 -64.913 1.00 37.58 145 SER B CA 1
ATOM 3188 C C . SER B 1 179 ? -6.567 5.669 -63.753 1.00 36.49 145 SER B C 1
ATOM 3189 O O . SER B 1 179 ? -7.253 6.190 -62.878 1.00 35.22 145 SER B O 1
ATOM 3192 N N . SER B 1 180 ? -6.282 4.374 -63.793 1.00 38.09 146 SER B N 1
ATOM 3193 C CA . SER B 1 180 ? -6.426 3.494 -62.647 1.00 39.47 146 SER B CA 1
ATOM 3194 C C . SER B 1 180 ? -5.014 3.042 -62.243 1.00 40.52 146 SER B C 1
ATOM 3195 O O . SER B 1 180 ? -4.369 2.329 -63.007 1.00 42.19 146 SER B O 1
ATOM 3198 N N . PRO B 1 181 ? -4.503 3.462 -61.086 1.00 41.32 147 PRO B N 1
ATOM 3199 C CA . PRO B 1 181 ? -5.166 4.367 -60.170 1.00 42.37 147 PRO B CA 1
ATOM 3200 C C . PRO B 1 181 ? -5.035 5.826 -60.589 1.00 44.19 147 PRO B C 1
ATOM 3201 O O . PRO B 1 181 ? -4.291 6.156 -61.518 1.00 47.71 147 PRO B O 1
ATOM 3205 N N . ILE B 1 182 ? -5.734 6.682 -59.862 1.00 43.94 148 ILE B N 1
ATOM 3206 C CA . ILE B 1 182 ? -5.982 8.046 -60.281 1.00 43.92 148 ILE B CA 1
ATOM 3207 C C . ILE B 1 182 ? -4.750 8.963 -60.228 1.00 44.49 148 ILE B C 1
ATOM 3208 O O . ILE B 1 182 ? -4.565 9.812 -61.117 1.00 46.90 148 ILE B O 1
ATOM 3213 N N . TRP B 1 183 ? -3.915 8.775 -59.205 1.00 42.85 149 TRP B N 1
ATOM 3214 C CA . TRP B 1 183 ? -2.821 9.698 -58.916 1.00 41.45 149 TRP B CA 1
ATOM 3215 C C . TRP B 1 183 ? -1.485 8.951 -58.986 1.00 41.17 149 TRP B C 1
ATOM 3216 O O . TRP B 1 183 ? -1.364 7.985 -59.742 1.00 41.69 149 TRP B O 1
ATOM 3227 N N . LEU B 1 184 ? -0.485 9.419 -58.240 1.00 41.03 150 LEU B N 1
ATOM 3228 C CA . LEU B 1 184 ? 0.845 8.819 -58.206 1.00 40.79 150 LEU B CA 1
ATOM 3229 C C . LEU B 1 184 ? 0.775 7.392 -57.698 1.00 40.43 150 LEU B C 1
ATOM 3230 O O . LEU B 1 184 ? 0.100 7.104 -56.709 1.00 41.20 150 LEU B O 1
ATOM 3235 N N . HIS B 1 185 ? 1.487 6.505 -58.380 1.00 38.96 151 HIS B N 1
ATOM 3236 C CA . HIS B 1 185 ? 1.461 5.103 -58.015 1.00 37.89 151 HIS B CA 1
ATOM 3237 C C . HIS B 1 185 ? 2.651 4.384 -58.611 1.00 37.32 151 HIS B C 1
ATOM 3238 O O . HIS B 1 185 ? 3.424 4.962 -59.380 1.00 38.15 151 HIS B O 1
ATOM 3245 N N . ARG B 1 186 ? 2.801 3.125 -58.229 1.00 36.66 152 ARG B N 1
ATOM 3246 C CA . ARG B 1 186 ? 3.643 2.202 -58.951 1.00 38.14 152 ARG B CA 1
ATOM 3247 C C . ARG B 1 186 ? 2.734 1.109 -59.468 1.00 38.31 152 ARG B C 1
ATOM 3248 O O . ARG B 1 186 ? 1.677 0.849 -58.889 1.00 39.97 152 ARG B O 1
ATOM 3256 N N . ASP B 1 187 ? 3.133 0.472 -60.557 1.00 37.59 153 ASP B N 1
ATOM 3257 C CA . ASP B 1 187 ? 2.376 -0.647 -61.079 1.00 37.41 153 ASP B CA 1
ATOM 3258 C C . ASP B 1 187 ? 3.076 -1.947 -60.703 1.00 38.20 153 ASP B C 1
ATOM 3259 O O . ASP B 1 187 ? 4.295 -1.967 -60.483 1.00 38.27 153 ASP B O 1
ATOM 3264 N N . ASP B 1 188 ? 2.287 -3.022 -60.597 1.00 37.74 154 ASP B N 1
ATOM 3265 C CA . ASP B 1 188 ? 2.819 -4.363 -60.340 1.00 37.44 154 ASP B CA 1
ATOM 3266 C C . ASP B 1 188 ? 3.933 -4.698 -61.291 1.00 36.97 154 ASP B C 1
ATOM 3267 O O . ASP B 1 188 ? 4.926 -5.300 -60.901 1.00 36.54 154 ASP B O 1
ATOM 3272 N N . GLU B 1 189 ? 3.744 -4.315 -62.552 1.00 37.03 155 GLU B N 1
ATOM 3273 C CA . GLU B 1 189 ? 4.672 -4.666 -63.611 1.00 36.50 155 GLU B CA 1
ATOM 3274 C C . GLU B 1 189 ? 5.929 -3.793 -63.522 1.00 35.88 155 GLU B C 1
ATOM 3275 O O . GLU B 1 189 ? 5.838 -2.575 -63.653 1.00 35.47 155 GLU B O 1
ATOM 3281 N N . PRO B 1 190 ? 7.107 -4.418 -63.278 1.00 35.34 156 PRO B N 1
ATOM 3282 C CA . PRO B 1 190 ? 8.374 -3.706 -63.073 1.00 36.79 156 PRO B CA 1
ATOM 3283 C C . PRO B 1 190 ? 8.774 -2.729 -64.166 1.00 38.47 156 PRO B C 1
ATOM 3284 O O . PRO B 1 190 ? 9.499 -1.775 -63.893 1.00 39.71 156 PRO B O 1
ATOM 3288 N N . LEU B 1 191 ? 8.331 -2.985 -65.390 1.00 40.41 157 LEU B N 1
ATOM 3289 C CA . LEU B 1 191 ? 8.624 -2.109 -66.516 1.00 42.54 157 LEU B CA 1
ATOM 3290 C C . LEU B 1 191 ? 7.371 -1.888 -67.361 1.00 42.03 157 LEU B C 1
ATOM 3291 O O . LEU B 1 191 ? 6.749 -2.850 -67.815 1.00 42.36 157 LEU B O 1
ATOM 3296 N N . VAL B 1 192 ? 7.002 -0.625 -67.554 1.00 40.91 158 VAL B N 1
ATOM 3297 C CA . VAL B 1 192 ? 5.823 -0.276 -68.339 1.00 42.86 158 VAL B CA 1
ATOM 3298 C C . VAL B 1 192 ? 6.191 0.756 -69.397 1.00 43.63 158 VAL B C 1
ATOM 3299 O O . VAL B 1 192 ? 6.740 1.804 -69.070 1.00 44.41 158 VAL B O 1
ATOM 3303 N N . PHE B 1 193 ? 5.887 0.440 -70.657 1.00 42.26 159 PHE B N 1
ATOM 3304 C CA . PHE B 1 193 ? 6.085 1.361 -71.771 1.00 41.68 159 PHE B CA 1
ATOM 3305 C C . PHE B 1 193 ? 4.767 2.050 -72.117 1.00 43.32 159 PHE B C 1
ATOM 3306 O O . PHE B 1 193 ? 3.744 1.392 -72.301 1.00 42.90 159 PHE B O 1
ATOM 3314 N N . VAL B 1 194 ? 4.803 3.378 -72.204 1.00 44.14 160 VAL B N 1
ATOM 3315 C CA . VAL B 1 194 ? 3.627 4.176 -72.550 1.00 43.06 160 VAL B CA 1
ATOM 3316 C C . VAL B 1 194 ? 3.796 4.736 -73.950 1.00 42.87 160 VAL B C 1
ATOM 3317 O O . VAL B 1 194 ? 4.504 5.710 -74.141 1.00 42.83 160 VAL B O 1
ATOM 3321 N N . HIS B 1 195 ? 3.154 4.113 -74.927 1.00 43.11 161 HIS B N 1
ATOM 3322 C CA . HIS B 1 195 ? 3.183 4.609 -76.289 1.00 42.35 161 HIS B CA 1
ATOM 3323 C C . HIS B 1 195 ? 1.930 5.422 -76.548 1.00 43.16 161 HIS B C 1
ATOM 3324 O O . HIS B 1 195 ? 0.821 4.936 -76.362 1.00 43.70 161 HIS B O 1
ATOM 3331 N N . LEU B 1 196 ? 2.102 6.667 -76.963 1.00 44.23 162 LEU B N 1
ATOM 3332 C CA . LEU B 1 196 ? 0.974 7.472 -77.390 1.00 45.84 162 LEU B CA 1
ATOM 3333 C C . LEU B 1 196 ? 0.633 7.119 -78.829 1.00 47.52 162 LEU B C 1
ATOM 3334 O O . LEU B 1 196 ? 1.538 6.982 -79.662 1.00 50.55 162 LEU B O 1
ATOM 3339 N N . PHE B 1 197 ? -0.658 6.978 -79.123 1.00 46.58 163 PHE B N 1
ATOM 3340 C CA . PHE B 1 197 ? -1.115 6.786 -80.498 1.00 45.33 163 PHE B CA 1
ATOM 3341 C C . PHE B 1 197 ? -1.855 8.000 -81.054 1.00 48.13 163 PHE B C 1
ATOM 3342 O O . PHE B 1 197 ? -1.666 8.344 -82.218 1.00 50.14 163 PHE B O 1
ATOM 3350 N N . LYS B 1 198 ? -2.687 8.652 -80.246 1.00 51.08 164 LYS B N 1
ATOM 3351 C CA . LYS B 1 198 ? -3.323 9.898 -80.673 1.00 53.33 164 LYS B CA 1
ATOM 3352 C C . LYS B 1 198 ? -3.688 10.792 -79.500 1.00 52.48 164 LYS B C 1
ATOM 3353 O O . LYS B 1 198 ? -3.977 10.306 -78.408 1.00 52.11 164 LYS B O 1
ATOM 3359 N N . LEU B 1 199 ? -3.665 12.104 -79.742 1.00 51.26 165 LEU B N 1
ATOM 3360 C CA . LEU B 1 199 ? -4.103 13.105 -78.765 1.00 48.42 165 LEU B CA 1
ATOM 3361 C C . LEU B 1 199 ? -4.837 14.253 -79.469 1.00 46.84 165 LEU B C 1
ATOM 3362 O O . LEU B 1 199 ? -4.217 15.080 -80.128 1.00 43.31 165 LEU B O 1
ATOM 3367 N N . SER B 1 200 ? -6.160 14.298 -79.327 1.00 49.22 166 SER B N 1
ATOM 3368 C CA . SER B 1 200 ? -6.983 15.320 -79.985 1.00 52.82 166 SER B CA 1
ATOM 3369 C C . SER B 1 200 ? -6.512 16.713 -79.604 1.00 56.74 166 SER B C 1
ATOM 3370 O O . SER B 1 200 ? -6.263 16.980 -78.432 1.00 59.91 166 SER B O 1
ATOM 3373 N N . GLU B 1 201 ? -6.423 17.605 -80.584 1.00 61.19 167 GLU B N 1
ATOM 3374 C CA . GLU B 1 201 ? -5.839 18.931 -80.360 1.00 63.40 167 GLU B CA 1
ATOM 3375 C C . GLU B 1 201 ? -6.574 19.762 -79.321 1.00 62.37 167 GLU B C 1
ATOM 3376 O O . GLU B 1 201 ? -5.968 20.659 -78.730 1.00 68.40 167 GLU B O 1
ATOM 3382 N N . ASP B 1 202 ? -7.850 19.464 -79.073 1.00 61.12 168 ASP B N 1
ATOM 3383 C CA . ASP B 1 202 ? -8.567 20.133 -77.974 1.00 62.27 168 ASP B CA 1
ATOM 3384 C C . ASP B 1 202 ? -8.767 19.246 -76.726 1.00 58.11 168 ASP B C 1
ATOM 3385 O O . ASP B 1 202 ? -9.803 19.296 -76.066 1.00 52.22 168 ASP B O 1
ATOM 3390 N N . ALA B 1 203 ? -7.737 18.461 -76.409 1.00 56.17 169 ALA B N 1
ATOM 3391 C CA . ALA B 1 203 ? -7.668 17.652 -75.189 1.00 53.46 169 ALA B CA 1
ATOM 3392 C C . ALA B 1 203 ? -6.627 18.247 -74.228 1.00 49.08 169 ALA B C 1
ATOM 3393 O O . ALA B 1 203 ? -5.517 18.573 -74.626 1.00 47.17 169 ALA B O 1
ATOM 3395 N N . ILE B 1 204 ? -6.999 18.370 -72.957 1.00 46.76 170 ILE B N 1
ATOM 3396 C CA . ILE B 1 204 ? -6.117 18.930 -71.934 1.00 47.45 170 ILE B CA 1
ATOM 3397 C C . ILE B 1 204 ? -5.746 17.816 -70.976 1.00 46.70 170 ILE B C 1
ATOM 3398 O O . ILE B 1 204 ? -6.439 16.813 -70.904 1.00 46.46 170 ILE B O 1
ATOM 3403 N N . GLY B 1 205 ? -4.664 17.993 -70.225 1.00 46.96 171 GLY B N 1
ATOM 3404 C CA . GLY B 1 205 ? -4.203 16.961 -69.302 1.00 47.43 171 GLY B CA 1
ATOM 3405 C C . GLY B 1 205 ? -3.482 15.867 -70.060 1.00 45.72 171 GLY B C 1
ATOM 3406 O O . GLY B 1 205 ? -3.070 16.068 -71.196 1.00 44.87 171 GLY B O 1
ATOM 3407 N N . GLY B 1 206 ? -3.318 14.709 -69.439 1.00 44.38 172 GLY B N 1
ATOM 3408 C CA . GLY B 1 206 ? -2.501 13.659 -70.029 1.00 45.31 172 GLY B CA 1
ATOM 3409 C C . GLY B 1 206 ? -1.020 13.983 -69.965 1.00 47.01 172 GLY B C 1
ATOM 3410 O O . GLY B 1 206 ? -0.222 13.442 -70.757 1.00 49.96 172 GLY B O 1
ATOM 3411 N N . ASP B 1 207 ? -0.654 14.885 -69.043 1.00 46.52 173 ASP B N 1
ATOM 3412 C CA . ASP B 1 207 ? 0.745 15.113 -68.692 1.00 45.98 173 ASP B CA 1
ATOM 3413 C C . ASP B 1 207 ? 1.118 13.901 -67.856 1.00 43.98 173 ASP B C 1
ATOM 3414 O O . ASP B 1 207 ? 0.366 13.516 -66.956 1.00 42.25 173 ASP B O 1
ATOM 3419 N N . ASN B 1 208 ? 2.258 13.293 -68.162 1.00 43.79 174 ASN B N 1
ATOM 3420 C CA . ASN B 1 208 ? 2.805 12.239 -67.330 1.00 43.10 174 ASN B CA 1
ATOM 3421 C C . ASN B 1 208 ? 3.713 12.877 -66.308 1.00 43.16 174 ASN B C 1
ATOM 3422 O O . ASN B 1 208 ? 4.453 13.809 -66.627 1.00 43.35 174 ASN B O 1
ATOM 3427 N N . LEU B 1 209 ? 3.650 12.371 -65.078 1.00 42.79 175 LEU B N 1
ATOM 3428 C CA . LEU B 1 209 ? 4.475 12.879 -63.986 1.00 41.06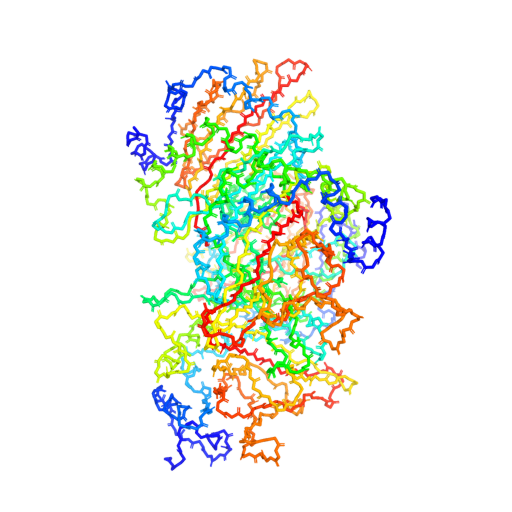 175 LEU B CA 1
ATOM 3429 C C . LEU B 1 209 ? 5.428 11.791 -63.538 1.00 39.77 175 LEU B C 1
ATOM 3430 O O . LEU B 1 209 ? 5.045 10.624 -63.470 1.00 38.60 175 LEU B O 1
ATOM 3435 N N . ILE B 1 210 ? 6.668 12.188 -63.244 1.00 39.64 176 ILE B N 1
ATOM 3436 C CA . ILE B 1 210 ? 7.650 11.315 -62.584 1.00 40.01 176 ILE B CA 1
ATOM 3437 C C . ILE B 1 210 ? 7.985 11.936 -61.235 1.00 38.58 176 ILE B C 1
ATOM 3438 O O . ILE B 1 210 ? 8.259 13.129 -61.157 1.00 37.01 176 ILE B O 1
ATOM 3443 N N . ALA B 1 211 ? 7.978 11.118 -60.186 1.00 38.84 177 ALA B N 1
ATOM 3444 C CA . ALA B 1 211 ? 8.126 11.606 -58.819 1.00 38.70 177 ALA B CA 1
ATOM 3445 C C . ALA B 1 211 ? 8.868 10.615 -57.930 1.00 38.36 177 ALA B C 1
ATOM 3446 O O . ALA B 1 211 ? 8.619 9.413 -57.996 1.00 38.10 177 ALA B O 1
ATOM 3448 N N . PRO B 1 212 ? 9.801 11.113 -57.099 1.00 38.78 178 PRO B N 1
ATOM 3449 C CA . PRO B 1 212 ? 10.515 10.279 -56.137 1.00 39.69 178 PRO B CA 1
ATOM 3450 C C . PRO B 1 212 ? 9.690 10.005 -54.886 1.00 42.08 178 PRO B C 1
ATOM 3451 O O . PRO B 1 212 ? 9.948 9.031 -54.179 1.00 44.23 178 PRO B O 1
ATOM 3455 N N . SER B 1 213 ? 8.725 10.876 -54.604 1.00 42.92 179 SER B N 1
ATOM 3456 C CA . SER B 1 213 ? 7.802 10.677 -53.499 1.00 42.51 179 SER B CA 1
ATOM 3457 C C . SER B 1 213 ? 6.459 11.248 -53.903 1.00 44.58 179 SER B C 1
ATOM 3458 O O . SER B 1 213 ? 6.304 11.734 -55.021 1.00 45.92 179 SER B O 1
ATOM 3461 N N . VAL B 1 214 ? 5.493 11.190 -52.991 1.00 46.00 180 VAL B N 1
ATOM 3462 C CA . VAL B 1 214 ? 4.184 11.780 -53.218 1.00 46.58 180 VAL B CA 1
ATOM 3463 C C . VAL B 1 214 ? 4.121 13.255 -52.808 1.00 49.94 180 VAL B C 1
ATOM 3464 O O . VAL B 1 214 ? 3.083 13.903 -52.988 1.00 51.59 180 VAL B O 1
ATOM 3468 N N . LYS B 1 215 ? 5.216 13.783 -52.272 1.00 51.99 181 LYS B N 1
ATOM 3469 C CA . LYS B 1 215 ? 5.281 15.196 -51.872 1.00 53.22 181 LYS B CA 1
ATOM 3470 C C . LYS B 1 215 ? 6.023 16.054 -52.894 1.00 50.42 181 LYS B C 1
ATOM 3471 O O . LYS B 1 215 ? 6.041 17.278 -52.781 1.00 52.21 181 LYS B O 1
ATOM 3477 N N . GLN B 1 216 ? 6.621 15.425 -53.901 1.00 48.03 182 GLN B N 1
ATOM 3478 C CA . GLN B 1 216 ? 7.481 16.145 -54.825 1.00 46.39 182 GLN B CA 1
ATOM 3479 C C . GLN B 1 216 ? 7.454 15.524 -56.207 1.00 43.34 182 GLN B C 1
ATOM 3480 O O . GLN B 1 216 ? 7.292 14.326 -56.343 1.00 39.47 182 GLN B O 1
ATOM 3486 N N . ILE B 1 217 ? 7.618 16.369 -57.216 1.00 44.89 183 ILE B N 1
ATOM 3487 C CA . ILE B 1 217 ? 7.563 15.958 -58.611 1.00 47.01 183 ILE B CA 1
ATOM 3488 C C . ILE B 1 217 ? 8.843 16.417 -59.317 1.00 47.31 183 ILE B C 1
ATOM 3489 O O . ILE B 1 217 ? 9.168 17.606 -59.323 1.00 45.37 183 ILE B O 1
ATOM 3494 N N . ASP B 1 218 ? 9.564 15.458 -59.900 1.00 48.56 184 ASP B N 1
ATOM 3495 C CA . ASP B 1 218 ? 10.834 15.725 -60.578 1.00 49.38 184 ASP B CA 1
ATOM 3496 C C . ASP B 1 218 ? 10.663 16.011 -62.059 1.00 49.45 184 ASP B C 1
ATOM 3497 O O . ASP B 1 218 ? 11.394 16.833 -62.605 1.00 50.11 184 ASP B O 1
ATOM 3502 N N . LYS B 1 219 ? 9.729 15.326 -62.714 1.00 49.81 185 LYS B N 1
ATOM 3503 C CA . LYS B 1 219 ? 9.517 15.517 -64.140 1.00 50.88 185 LYS B CA 1
ATOM 3504 C C . LYS B 1 219 ? 8.044 15.659 -64.507 1.00 47.86 185 LYS B C 1
ATOM 3505 O O . LYS B 1 219 ? 7.203 14.875 -64.061 1.00 44.84 185 LYS B O 1
ATOM 3511 N N . VAL B 1 220 ? 7.741 16.680 -65.305 1.00 46.21 186 VAL B N 1
ATOM 3512 C CA . VAL B 1 220 ? 6.465 16.801 -66.001 1.00 45.14 186 VAL B CA 1
ATOM 3513 C C . VAL B 1 220 ? 6.796 16.735 -67.475 1.00 45.35 186 VAL B C 1
ATOM 3514 O O . VAL B 1 220 ? 7.833 17.231 -67.910 1.00 46.92 186 VAL B O 1
ATOM 3518 N N . LEU B 1 221 ? 5.915 16.113 -68.240 1.00 45.63 187 LEU B N 1
ATOM 3519 C CA . LEU B 1 221 ? 6.265 15.651 -69.570 1.00 44.44 187 LEU B CA 1
ATOM 3520 C C . LEU B 1 221 ? 4.975 15.165 -70.216 1.00 42.69 187 LEU B C 1
ATOM 3521 O O . LEU B 1 221 ? 4.212 14.429 -69.601 1.00 43.75 187 LEU B O 1
ATOM 3526 N N . ARG B 1 222 ? 4.707 15.636 -71.426 1.00 40.98 188 ARG B N 1
ATOM 3527 C CA . ARG B 1 222 ? 3.410 15.420 -72.072 1.00 40.03 188 ARG B CA 1
ATOM 3528 C C . ARG B 1 222 ? 3.598 14.847 -73.469 1.00 41.53 188 ARG B C 1
ATOM 3529 O O . ARG B 1 222 ? 4.134 15.510 -74.366 1.00 43.13 188 ARG B O 1
ATOM 3537 N N . LEU B 1 223 ? 3.134 13.615 -73.659 1.00 41.86 189 LEU B N 1
ATOM 3538 C CA . LEU B 1 223 ? 3.231 12.963 -74.962 1.00 41.50 189 LEU B CA 1
ATOM 3539 C C . LEU B 1 223 ? 2.130 13.511 -75.864 1.00 42.50 189 LEU B C 1
ATOM 3540 O O . LEU B 1 223 ? 0.966 13.525 -75.466 1.00 43.97 189 LEU B O 1
ATOM 3545 N N . THR B 1 224 ? 2.501 13.975 -77.060 1.00 44.18 190 THR B N 1
ATOM 3546 C CA . THR B 1 224 ? 1.550 14.596 -78.010 1.00 46.46 190 THR B CA 1
ATOM 3547 C C . THR B 1 224 ? 1.544 14.015 -79.430 1.00 48.28 190 THR B C 1
ATOM 3548 O O . THR B 1 224 ? 0.483 13.928 -80.055 1.00 47.98 190 THR B O 1
ATOM 3552 N N . ASP B 1 225 ? 2.716 13.646 -79.944 1.00 50.49 191 ASP B N 1
ATOM 3553 C CA . ASP B 1 225 ? 2.828 13.087 -81.287 1.00 52.99 191 ASP B CA 1
ATOM 3554 C C . ASP B 1 225 ? 2.852 11.562 -81.233 1.00 53.05 191 ASP B C 1
ATOM 3555 O O . ASP B 1 225 ? 3.445 10.990 -80.315 1.00 51.23 191 ASP B O 1
ATOM 3560 N N . PRO B 1 226 ? 2.200 10.898 -82.210 1.00 52.97 192 PRO B N 1
ATOM 3561 C CA . PRO B 1 226 ? 2.128 9.436 -82.279 1.00 52.49 192 PRO B CA 1
ATOM 3562 C C . PRO B 1 226 ? 3.464 8.712 -82.081 1.00 51.96 192 PRO B C 1
ATOM 3563 O O . PRO B 1 226 ? 4.473 9.073 -82.685 1.00 48.22 192 PRO B O 1
ATOM 3567 N N . LEU B 1 227 ? 3.427 7.697 -81.218 1.00 52.43 193 LEU B N 1
ATOM 3568 C CA . LEU B 1 227 ? 4.567 6.841 -80.881 1.00 52.50 193 LEU B CA 1
ATOM 3569 C C . LEU B 1 227 ? 5.612 7.481 -79.960 1.00 52.09 193 LEU B C 1
ATOM 3570 O O . LEU B 1 227 ? 6.613 6.841 -79.644 1.00 51.45 193 LEU B O 1
ATOM 3575 N N . GLU B 1 228 ? 5.389 8.723 -79.521 1.00 52.11 194 GLU B N 1
ATOM 3576 C CA . GLU B 1 228 ? 6.170 9.288 -78.416 1.00 50.30 194 GLU B CA 1
ATOM 3577 C C . GLU B 1 228 ? 5.959 8.371 -77.227 1.00 49.59 194 GLU B C 1
ATOM 3578 O O . GLU B 1 228 ? 4.820 8.052 -76.887 1.00 50.19 194 GLU B O 1
ATOM 3584 N N . THR B 1 229 ? 7.049 7.949 -76.601 1.00 50.42 195 THR B N 1
ATOM 3585 C CA . THR B 1 229 ? 6.990 6.887 -75.611 1.00 51.98 195 THR B CA 1
ATOM 3586 C C . THR B 1 229 ? 7.618 7.323 -74.292 1.00 53.65 195 THR B C 1
ATOM 3587 O O . THR B 1 229 ? 8.424 8.252 -74.252 1.00 54.66 195 THR B O 1
ATOM 3591 N N . LEU B 1 230 ? 7.209 6.665 -73.212 1.00 55.05 196 LEU B N 1
ATOM 3592 C CA . LEU B 1 230 ? 7.802 6.862 -71.901 1.00 54.48 196 LEU B CA 1
ATOM 3593 C C . LEU B 1 230 ? 7.884 5.517 -71.188 1.00 53.55 196 LEU B C 1
ATOM 3594 O O . LEU B 1 230 ? 6.856 4.897 -70.924 1.00 53.01 196 LEU B O 1
ATOM 3599 N N . ALA B 1 231 ? 9.100 5.064 -70.895 1.00 52.03 197 ALA B N 1
ATOM 3600 C CA . ALA B 1 231 ? 9.306 3.833 -70.133 1.00 50.81 197 ALA B CA 1
ATOM 3601 C C . ALA B 1 231 ? 9.347 4.154 -68.643 1.00 49.18 197 ALA B C 1
ATOM 3602 O O . ALA B 1 231 ? 9.836 5.207 -68.252 1.00 48.75 197 ALA B O 1
ATOM 3604 N N . LEU B 1 232 ? 8.833 3.244 -67.821 1.00 49.08 198 LEU B N 1
ATOM 3605 C CA . LEU B 1 232 ? 8.679 3.486 -66.388 1.00 49.14 198 LEU B CA 1
ATOM 3606 C C . LEU B 1 232 ? 9.035 2.259 -65.565 1.00 48.77 198 LEU B C 1
ATOM 3607 O O . LEU B 1 232 ? 8.412 1.213 -65.696 1.00 47.59 198 LEU B O 1
ATOM 3612 N N . GLY B 1 233 ? 10.042 2.400 -64.715 1.00 50.90 199 GLY B N 1
ATOM 3613 C CA . GLY B 1 233 ? 10.444 1.352 -63.789 1.00 52.59 199 GLY B CA 1
ATOM 3614 C C . GLY B 1 233 ? 9.814 1.569 -62.433 1.00 53.71 199 GLY B C 1
ATOM 3615 O O . GLY B 1 233 ? 9.362 2.666 -62.125 1.00 56.35 199 GLY B O 1
ATOM 3616 N N . GLN B 1 234 ? 9.799 0.529 -61.609 1.00 53.69 200 GLN B N 1
ATOM 3617 C CA . GLN B 1 234 ? 9.199 0.628 -60.280 1.00 52.86 200 GLN B CA 1
ATOM 3618 C C . GLN B 1 234 ? 9.970 1.553 -59.335 1.00 54.98 200 GLN B C 1
ATOM 3619 O O . GLN B 1 234 ? 9.449 1.937 -58.293 1.00 54.94 200 GLN B O 1
ATOM 3625 N N . LYS B 1 235 ? 11.203 1.913 -59.691 1.00 56.90 201 LYS B N 1
ATOM 3626 C CA . LYS B 1 235 ? 12.008 2.798 -58.853 1.00 55.33 201 LYS B CA 1
ATOM 3627 C C . LYS B 1 235 ? 11.255 4.055 -58.429 1.00 51.88 201 LYS B C 1
ATOM 3628 O O . LYS B 1 235 ? 11.282 4.409 -57.263 1.00 52.78 201 LYS B O 1
ATOM 3634 N N . VAL B 1 236 ? 10.582 4.710 -59.373 1.00 49.83 202 VAL B N 1
ATOM 3635 C CA . VAL B 1 236 ? 9.890 5.991 -59.122 1.00 49.07 202 VAL B CA 1
ATOM 3636 C C . VAL B 1 236 ? 8.370 5.847 -58.978 1.00 49.59 202 VAL B C 1
ATOM 3637 O O . VAL B 1 236 ? 7.819 4.757 -59.142 1.00 49.46 202 VAL B O 1
ATOM 3641 N N . PHE B 1 237 ? 7.701 6.960 -58.673 1.00 48.49 203 PHE B N 1
ATOM 3642 C CA . PHE B 1 237 ? 6.247 7.060 -58.788 1.00 47.27 203 PHE B CA 1
ATOM 3643 C C . PHE B 1 237 ? 5.937 7.717 -60.112 1.00 46.89 203 PHE B C 1
ATOM 3644 O O . PHE B 1 237 ? 6.690 8.574 -60.577 1.00 44.94 203 PHE B O 1
ATOM 3652 N N . HIS B 1 238 ? 4.826 7.321 -60.718 1.00 47.84 204 HIS B N 1
ATOM 3653 C CA . HIS B 1 238 ? 4.351 7.990 -61.919 1.00 47.91 204 HIS B CA 1
ATOM 3654 C C . HIS B 1 238 ? 2.859 8.220 -61.830 1.00 47.57 204 HIS B C 1
ATOM 3655 O O . HIS B 1 238 ? 2.153 7.562 -61.051 1.00 46.67 204 HIS B O 1
ATOM 3662 N N . ALA B 1 239 ? 2.387 9.162 -62.638 1.00 47.76 205 ALA B N 1
ATOM 3663 C CA . ALA B 1 239 ? 0.959 9.398 -62.757 1.00 47.50 205 ALA B CA 1
ATOM 3664 C C . ALA B 1 239 ? 0.663 9.880 -64.156 1.00 46.71 205 ALA B C 1
ATOM 3665 O O . ALA B 1 239 ? 1.567 10.069 -64.979 1.00 48.21 205 ALA B O 1
ATOM 3667 N N . VAL B 1 240 ? -0.620 10.035 -64.435 1.00 44.60 206 VAL B N 1
ATOM 3668 C CA . VAL B 1 240 ? -1.033 10.747 -65.612 1.00 44.41 206 VAL B CA 1
ATOM 3669 C C . VAL B 1 240 ? -2.137 11.697 -65.191 1.00 44.85 206 VAL B C 1
ATOM 3670 O O . VAL B 1 240 ? -3.129 11.286 -64.562 1.00 45.47 206 VAL B O 1
ATOM 3674 N N . THR B 1 241 ? -1.934 12.979 -65.488 1.00 45.07 207 THR B N 1
ATOM 3675 C CA . THR B 1 241 ? -2.874 13.985 -65.052 1.00 44.42 207 THR B CA 1
ATOM 3676 C C . THR B 1 241 ? -4.135 13.735 -65.843 1.00 41.91 207 THR B C 1
ATOM 3677 O O . THR B 1 241 ? -4.063 13.378 -67.009 1.00 39.27 207 THR B O 1
ATOM 3681 N N . PRO B 1 242 ? -5.299 13.891 -65.200 1.00 41.87 208 PRO B N 1
ATOM 3682 C CA . PRO B 1 242 ? -6.557 13.605 -65.860 1.00 42.29 208 PRO B CA 1
ATOM 3683 C C . PRO B 1 242 ? -6.682 14.318 -67.186 1.00 42.83 208 PRO B C 1
ATOM 3684 O O . PRO B 1 242 ? -6.242 15.461 -67.315 1.00 42.14 208 PRO B O 1
ATOM 3688 N N . VAL B 1 243 ? -7.287 13.636 -68.151 1.00 45.41 209 VAL B N 1
ATOM 3689 C CA . VAL B 1 243 ? -7.598 14.212 -69.449 1.00 46.73 209 VAL B CA 1
ATOM 3690 C C . VAL B 1 243 ? -8.989 14.845 -69.390 1.00 47.04 209 VAL B C 1
ATOM 3691 O O . VAL B 1 243 ? -9.910 14.284 -68.792 1.00 45.40 209 VAL B O 1
ATOM 3695 N N . GLY B 1 244 ? -9.121 16.019 -70.008 1.00 48.06 210 GLY B N 1
ATOM 3696 C CA . GLY B 1 244 ? -10.402 16.713 -70.143 1.00 49.33 210 GLY B CA 1
ATOM 3697 C C . GLY B 1 244 ? -10.443 17.402 -71.487 1.00 51.36 210 GLY B C 1
ATOM 3698 O O . GLY B 1 244 ? -9.536 17.247 -72.289 1.00 52.01 210 GLY B O 1
ATOM 3699 N N . THR B 1 245 ? -11.512 18.143 -71.751 1.00 53.69 211 THR B N 1
ATOM 3700 C CA . THR B 1 245 ? -11.652 18.827 -73.033 1.00 55.29 211 THR B CA 1
ATOM 3701 C C . THR B 1 245 ? -12.502 20.090 -72.975 1.00 60.20 211 THR B C 1
ATOM 3702 O O . THR B 1 245 ? -13.488 20.167 -72.238 1.00 59.18 211 THR B O 1
ATOM 3706 N N . ALA B 1 246 ? -12.109 21.076 -73.778 1.00 66.27 212 ALA B N 1
ATOM 3707 C CA . ALA B 1 246 ? -12.875 22.294 -73.987 1.00 68.56 212 ALA B CA 1
ATOM 3708 C C . ALA B 1 246 ? -14.135 21.999 -74.806 1.00 71.26 212 ALA B C 1
ATOM 3709 O O . ALA B 1 246 ? -15.219 22.454 -74.466 1.00 72.41 212 ALA B O 1
ATOM 3711 N N . ASN B 1 247 ? -13.960 21.218 -75.866 1.00 72.32 213 ASN B N 1
ATOM 3712 C CA . ASN B 1 247 ? -14.966 21.021 -76.899 1.00 72.21 213 ASN B CA 1
ATOM 3713 C C . ASN B 1 247 ? -16.058 20.013 -76.523 1.00 70.61 213 ASN B C 1
ATOM 3714 O O . ASN B 1 247 ? -15.764 18.948 -76.005 1.00 69.45 213 ASN B O 1
ATOM 3719 N N . ILE B 1 248 ? -17.310 20.352 -76.834 1.00 72.04 214 ILE B N 1
ATOM 3720 C CA . ILE B 1 248 ? -18.478 19.536 -76.430 1.00 71.77 214 ILE B CA 1
ATOM 3721 C C . ILE B 1 248 ? -18.622 18.231 -77.236 1.00 69.65 214 ILE B C 1
ATOM 3722 O O . ILE B 1 248 ? -19.268 17.283 -76.772 1.00 66.27 214 ILE B O 1
ATOM 3727 N N . ASP B 1 249 ? -18.024 18.187 -78.428 1.00 69.22 215 ASP B N 1
ATOM 3728 C CA . ASP B 1 249 ? -18.032 16.966 -79.262 1.00 69.38 215 ASP B CA 1
ATOM 3729 C C . ASP B 1 249 ? -17.079 15.871 -78.763 1.00 64.91 215 ASP B C 1
ATOM 3730 O O . ASP B 1 249 ? -17.081 14.759 -79.295 1.00 62.95 215 ASP B O 1
ATOM 3735 N N . GLY B 1 250 ? -16.270 16.186 -77.758 1.00 61.67 216 GLY B N 1
ATOM 3736 C CA . GLY B 1 250 ? -15.395 15.206 -77.162 1.00 57.37 216 GLY B CA 1
ATOM 3737 C C . GLY B 1 250 ? -13.997 15.260 -77.726 1.00 54.66 216 GLY B C 1
ATOM 3738 O O . GLY B 1 250 ? -13.753 15.766 -78.815 1.00 55.36 216 GLY B O 1
ATOM 3739 N N . ALA B 1 251 ? -13.063 14.757 -76.925 1.00 50.85 217 ALA B N 1
ATOM 3740 C CA . ALA B 1 251 ? -11.680 14.577 -77.334 1.00 50.26 217 ALA B CA 1
ATOM 3741 C C . ALA B 1 251 ? -11.215 13.246 -76.772 1.00 48.55 217 ALA B C 1
ATOM 3742 O O . ALA B 1 251 ? -11.962 12.584 -76.049 1.00 48.09 217 ALA B O 1
ATOM 3744 N N . HIS B 1 252 ? -9.990 12.849 -77.099 1.00 47.44 218 HIS B N 1
ATOM 3745 C CA . HIS B 1 252 ? -9.478 11.569 -76.644 1.00 46.68 218 HIS B CA 1
ATOM 3746 C C . HIS B 1 252 ? -7.958 11.523 -76.624 1.00 44.48 218 HIS B C 1
ATOM 3747 O O . HIS B 1 252 ? -7.294 12.247 -77.361 1.00 42.86 218 HIS B O 1
ATOM 3754 N N . ARG B 1 253 ? -7.430 10.669 -75.753 1.00 43.74 219 ARG B N 1
ATOM 3755 C CA . ARG B 1 253 ? -6.008 10.362 -75.688 1.00 42.20 219 ARG B CA 1
ATOM 3756 C C . ARG B 1 253 ? -5.904 8.845 -75.836 1.00 41.71 219 ARG B C 1
ATOM 3757 O O . ARG B 1 253 ? -6.416 8.105 -74.994 1.00 45.05 219 ARG B O 1
ATOM 3765 N N . ASP B 1 254 ? -5.273 8.384 -76.915 1.00 39.69 220 ASP B N 1
ATOM 3766 C CA . ASP B 1 254 ? -5.144 6.955 -77.190 1.00 39.73 220 ASP B CA 1
ATOM 3767 C C . ASP B 1 254 ? -3.722 6.485 -76.934 1.00 41.21 220 ASP B C 1
ATOM 3768 O O . ASP B 1 254 ? -2.778 7.048 -77.483 1.00 42.74 220 ASP B O 1
ATOM 3773 N N . ILE B 1 255 ? -3.565 5.445 -76.116 1.00 41.71 221 ILE B N 1
ATOM 3774 C CA . ILE B 1 255 ? -2.237 4.924 -75.794 1.00 41.55 221 ILE B CA 1
ATOM 3775 C C . ILE B 1 255 ? -2.154 3.410 -75.924 1.00 41.71 221 ILE B C 1
ATOM 3776 O O . ILE B 1 255 ? -3.168 2.720 -75.954 1.00 40.04 221 ILE B O 1
ATOM 3781 N N . LEU B 1 256 ? -0.927 2.911 -76.014 1.00 43.69 222 LEU B N 1
ATOM 3782 C CA . LEU B 1 256 ? -0.653 1.491 -75.888 1.00 44.81 222 LEU B CA 1
ATOM 3783 C C . LEU B 1 256 ? 0.367 1.303 -74.785 1.00 45.09 222 LEU B C 1
ATOM 3784 O O . LEU B 1 256 ? 1.465 1.849 -74.850 1.00 44.58 222 LEU B O 1
ATOM 3789 N N . LEU B 1 257 ? -0.007 0.535 -73.770 1.00 45.42 223 LEU B N 1
ATOM 3790 C CA . LEU B 1 257 ? 0.930 0.115 -72.746 1.00 45.24 223 LEU B CA 1
ATOM 3791 C C . LEU B 1 257 ? 1.517 -1.220 -73.128 1.00 45.60 223 LEU B C 1
ATOM 3792 O O . LEU B 1 257 ? 0.814 -2.079 -73.645 1.00 45.61 223 LEU B O 1
ATOM 3797 N N . VAL B 1 258 ? 2.812 -1.373 -72.886 1.00 46.42 224 VAL B N 1
ATOM 3798 C CA . VAL B 1 258 ? 3.473 -2.657 -73.013 1.00 48.14 224 VAL B CA 1
ATOM 3799 C C . VAL B 1 258 ? 4.195 -2.929 -71.696 1.00 49.51 224 VAL B C 1
ATOM 3800 O O . VAL B 1 258 ? 5.173 -2.264 -71.368 1.00 50.01 224 VAL B O 1
ATOM 3804 N N . THR B 1 259 ? 3.675 -3.895 -70.944 1.00 50.59 225 THR B N 1
ATOM 3805 C CA . THR B 1 259 ? 4.169 -4.224 -69.616 1.00 49.51 225 THR B CA 1
ATOM 3806 C C . THR B 1 259 ? 5.132 -5.389 -69.722 1.00 47.48 225 THR B C 1
ATOM 3807 O O . THR B 1 259 ? 5.026 -6.201 -70.633 1.00 44.77 225 THR B O 1
ATOM 3811 N N . PHE B 1 260 ? 6.058 -5.466 -68.775 1.00 48.07 226 PHE B N 1
ATOM 3812 C CA . PHE B 1 260 ? 6.931 -6.627 -68.618 1.00 49.75 226 PHE B CA 1
ATOM 3813 C C . PHE B 1 260 ? 6.929 -7.054 -67.164 1.00 50.91 226 PHE B C 1
ATOM 3814 O O . PHE B 1 260 ? 7.125 -6.236 -66.283 1.00 48.94 226 PHE B O 1
ATOM 3822 N N . SER B 1 261 ? 6.722 -8.343 -66.929 1.00 54.12 227 SER B N 1
ATOM 3823 C CA . SER B 1 261 ? 6.667 -8.890 -65.576 1.00 57.15 227 SER B CA 1
ATOM 3824 C C . SER B 1 261 ? 6.907 -10.387 -65.591 1.00 59.89 227 SER B C 1
ATOM 3825 O O . SER B 1 261 ? 6.880 -11.011 -66.650 1.00 61.87 227 SER B O 1
ATOM 3828 N N . ASN B 1 262 ? 7.140 -10.959 -64.415 1.00 63.58 228 ASN B N 1
ATOM 3829 C CA . ASN B 1 262 ? 7.353 -12.395 -64.284 1.00 67.22 228 ASN B CA 1
ATOM 3830 C C . ASN B 1 262 ? 6.056 -13.116 -63.933 1.00 67.22 228 ASN B C 1
ATOM 3831 O O . ASN B 1 262 ? 4.995 -12.500 -63.842 1.00 63.76 228 ASN B O 1
ATOM 3836 N N . ARG B 1 263 ? 6.186 -14.434 -63.848 1.00 70.33 229 ARG B N 1
ATOM 3837 C CA . ARG B 1 263 ? 5.091 -15.321 -63.582 1.00 74.32 229 ARG B CA 1
ATOM 3838 C C . ARG B 1 263 ? 5.612 -16.441 -62.693 1.00 75.77 229 ARG B C 1
ATOM 3839 O O . ARG B 1 263 ? 6.236 -16.194 -61.657 1.00 73.58 229 ARG B O 1
ATOM 3847 N N . MET C 1 35 ? -19.262 -40.675 -66.999 1.00 74.80 1 MET C N 1
ATOM 3848 C CA . MET C 1 35 ? -18.696 -39.657 -66.062 1.00 77.13 1 MET C CA 1
ATOM 3849 C C . MET C 1 35 ? -19.374 -39.702 -64.696 1.00 77.62 1 MET C C 1
ATOM 3850 O O . MET C 1 35 ? -18.701 -39.812 -63.659 1.00 82.00 1 MET C O 1
ATOM 3855 N N . SER C 1 36 ? -20.700 -39.614 -64.687 1.00 77.01 2 SER C N 1
ATOM 3856 C CA . SER C 1 36 ? -21.469 -39.679 -63.435 1.00 75.37 2 SER C CA 1
ATOM 3857 C C . SER C 1 36 ? -21.251 -41.005 -62.691 1.00 72.59 2 SER C C 1
ATOM 3858 O O . SER C 1 36 ? -21.374 -41.063 -61.466 1.00 73.23 2 SER C O 1
ATOM 3861 N N . ASN C 1 37 ? -20.936 -42.063 -63.446 1.00 68.63 3 ASN C N 1
ATOM 3862 C CA . ASN C 1 37 ? -20.508 -43.344 -62.886 1.00 67.26 3 ASN C CA 1
ATOM 3863 C C . ASN C 1 37 ? -19.355 -43.193 -61.890 1.00 64.74 3 ASN C C 1
ATOM 3864 O O . ASN C 1 37 ? -19.412 -43.695 -60.766 1.00 65.77 3 ASN C O 1
ATOM 3869 N N . TYR C 1 38 ? -18.304 -42.508 -62.327 1.00 60.24 4 TYR C N 1
ATOM 3870 C CA . TYR C 1 38 ? -17.110 -42.297 -61.525 1.00 56.24 4 TYR C CA 1
ATOM 3871 C C . TYR C 1 38 ? -17.362 -41.360 -60.346 1.00 57.03 4 TYR C C 1
ATOM 3872 O O . TYR C 1 38 ? -16.850 -41.586 -59.244 1.00 54.68 4 TYR C O 1
ATOM 3881 N N . ALA C 1 39 ? -18.153 -40.320 -60.579 1.00 59.35 5 ALA C N 1
ATOM 3882 C CA . ALA C 1 39 ? -18.524 -39.386 -59.521 1.00 61.59 5 ALA C CA 1
ATOM 3883 C C . ALA C 1 39 ? -19.401 -40.052 -58.453 1.00 65.64 5 ALA C C 1
ATOM 3884 O O . ALA C 1 39 ? -19.308 -39.705 -57.283 1.00 66.10 5 ALA C O 1
ATOM 3886 N N . SER C 1 40 ? -20.249 -40.994 -58.862 1.00 72.39 6 SER C N 1
ATOM 3887 C CA . SER C 1 40 ? -21.072 -41.758 -57.920 1.00 80.04 6 SER C CA 1
ATOM 3888 C C . SER C 1 40 ? -20.221 -42.679 -57.062 1.00 81.48 6 SER C C 1
ATOM 3889 O O . SER C 1 40 ? -20.368 -42.723 -55.833 1.00 81.04 6 SER C O 1
ATOM 3892 N N . PHE C 1 41 ? -19.333 -43.416 -57.723 1.00 83.06 7 PHE C N 1
ATOM 3893 C CA . PHE C 1 41 ? -18.390 -44.297 -57.035 1.00 84.06 7 PHE C CA 1
ATOM 3894 C C . PHE C 1 41 ? -17.576 -43.496 -56.012 1.00 78.03 7 PHE C C 1
ATOM 3895 O O . PHE C 1 41 ? -17.405 -43.918 -54.862 1.00 73.78 7 PHE C O 1
ATOM 3903 N N . LEU C 1 42 ? -17.103 -42.328 -56.443 1.00 75.05 8 LEU C N 1
ATOM 3904 C CA . LEU C 1 42 ? -16.350 -41.407 -55.591 1.00 71.33 8 LEU C CA 1
ATOM 3905 C C . LEU C 1 42 ? -17.138 -40.967 -54.364 1.00 68.66 8 LEU C C 1
ATOM 3906 O O . LEU C 1 42 ? -16.621 -40.953 -53.256 1.00 68.08 8 LEU C O 1
ATOM 3911 N N . LYS C 1 43 ? -18.392 -40.594 -54.574 1.00 66.82 9 LYS C N 1
ATOM 3912 C CA . LYS C 1 43 ? -19.248 -40.120 -53.491 1.00 66.26 9 LYS C CA 1
ATOM 3913 C C . LYS C 1 43 ? -19.466 -41.169 -52.412 1.00 66.25 9 LYS C C 1
ATOM 3914 O O . LYS C 1 43 ? -19.517 -40.830 -51.231 1.00 66.00 9 LYS C O 1
ATOM 3920 N N . GLU C 1 44 ? -19.591 -42.432 -52.810 1.00 66.42 10 GLU C N 1
ATOM 3921 C CA . GLU C 1 44 ? -19.857 -43.499 -51.844 1.00 67.12 10 GLU C CA 1
ATOM 3922 C C . GLU C 1 44 ? -18.575 -44.024 -51.209 1.00 66.16 10 GLU C C 1
ATOM 3923 O O . GLU C 1 44 ? -18.462 -44.073 -49.986 1.00 66.48 10 GLU C O 1
ATOM 3929 N N . ASN C 1 45 ? -17.616 -44.407 -52.050 1.00 64.24 11 ASN C N 1
ATOM 3930 C CA . ASN C 1 45 ? -16.357 -44.980 -51.572 1.00 63.12 11 ASN C CA 1
ATOM 3931 C C . ASN C 1 45 ? -15.308 -43.968 -51.081 1.00 63.22 11 ASN C C 1
ATOM 3932 O O . ASN C 1 45 ? -14.404 -44.338 -50.342 1.00 67.20 11 ASN C O 1
ATOM 3937 N N . GLY C 1 46 ? -15.423 -42.710 -51.493 1.00 59.18 12 GLY C N 1
ATOM 3938 C CA . GLY C 1 46 ? -14.433 -41.685 -51.141 1.00 55.98 12 GLY C CA 1
ATOM 3939 C C . GLY C 1 46 ? -13.195 -41.702 -52.029 1.00 53.53 12 GLY C C 1
ATOM 3940 O O . GLY C 1 46 ? -12.206 -41.030 -51.737 1.00 51.12 12 GLY C O 1
ATOM 3941 N N . TYR C 1 47 ? -13.268 -42.440 -53.136 1.00 51.57 13 TYR C N 1
ATOM 3942 C CA . TYR C 1 47 ? -12.183 -42.543 -54.099 1.00 50.77 13 TYR C CA 1
ATOM 3943 C C . TYR C 1 47 ? -12.713 -43.203 -55.364 1.00 50.08 13 TYR C C 1
ATOM 3944 O O . TYR C 1 47 ? -13.745 -43.861 -55.319 1.00 54.21 13 TYR C O 1
ATOM 3953 N N . SER C 1 48 ? -12.001 -43.065 -56.478 1.00 47.01 14 SER C N 1
ATOM 3954 C CA . SER C 1 48 ? -12.454 -43.656 -57.737 1.00 45.68 14 SER C CA 1
ATOM 3955 C C . SER C 1 48 ? -11.365 -43.840 -58.768 1.00 42.51 14 SER C C 1
ATOM 3956 O O . SER C 1 48 ? -10.699 -42.881 -59.108 1.00 42.41 14 SER C O 1
ATOM 3959 N N . TYR C 1 49 ? -11.192 -45.061 -59.261 1.00 40.12 15 TYR C N 1
ATOM 3960 C CA . TYR C 1 49 ? -10.290 -45.306 -60.367 1.00 39.57 15 TYR C CA 1
ATOM 3961 C C . TYR C 1 49 ? -10.960 -44.871 -61.655 1.00 40.95 15 TYR C C 1
ATOM 3962 O O . TYR C 1 49 ? -12.102 -45.234 -61.912 1.00 41.49 15 TYR C O 1
ATOM 3971 N N . ILE C 1 50 ? -10.234 -44.108 -62.461 1.00 42.29 16 ILE C N 1
ATOM 3972 C CA . ILE C 1 50 ? -10.718 -43.615 -63.745 1.00 42.73 16 ILE C CA 1
ATOM 3973 C C . ILE C 1 50 ? -9.699 -43.974 -64.819 1.00 43.82 16 ILE C C 1
ATOM 3974 O O . ILE C 1 50 ? -8.575 -43.498 -64.764 1.00 43.95 16 ILE C O 1
ATOM 3979 N N . PRO C 1 51 ? -10.089 -44.800 -65.806 1.00 45.73 17 PRO C N 1
ATOM 3980 C CA . PRO C 1 51 ? -9.149 -45.259 -66.824 1.00 47.16 17 PRO C CA 1
ATOM 3981 C C . PRO C 1 51 ? -8.736 -44.155 -67.794 1.00 48.35 17 PRO C C 1
ATOM 3982 O O . PRO C 1 51 ? -9.443 -43.176 -67.952 1.00 47.88 17 PRO C O 1
ATOM 3986 N N . ALA C 1 52 ? -7.587 -44.346 -68.433 1.00 50.43 18 ALA C N 1
ATOM 3987 C CA . ALA C 1 52 ? -7.029 -43.372 -69.364 1.00 50.76 18 ALA C CA 1
ATOM 3988 C C . ALA C 1 52 ? -7.968 -43.034 -70.512 1.00 52.38 18 ALA C C 1
ATOM 3989 O O . ALA C 1 52 ? -7.979 -41.903 -71.000 1.00 50.92 18 ALA C O 1
ATOM 3991 N N . ASP C 1 53 ? -8.750 -44.023 -70.947 1.00 58.30 19 ASP C N 1
ATOM 3992 C CA . ASP C 1 53 ? -9.744 -43.812 -72.003 1.00 60.76 19 ASP C CA 1
ATOM 3993 C C . ASP C 1 53 ? -10.540 -42.542 -71.814 1.00 58.89 19 ASP C C 1
ATOM 3994 O O . ASP C 1 53 ? -10.664 -41.748 -72.749 1.00 58.87 19 ASP C O 1
ATOM 3999 N N . PHE C 1 54 ? -11.037 -42.343 -70.602 1.00 55.82 20 PHE C N 1
ATOM 4000 C CA . PHE C 1 54 ? -11.881 -41.218 -70.269 1.00 56.52 20 PHE C CA 1
ATOM 4001 C C . PHE C 1 54 ? -11.225 -39.861 -70.552 1.00 60.02 20 PHE C C 1
ATOM 4002 O O . PHE C 1 54 ? -11.918 -38.879 -70.795 1.00 63.97 20 PHE C O 1
ATOM 4010 N N . TYR C 1 55 ? -9.894 -39.813 -70.527 1.00 63.27 21 TYR C N 1
ATOM 4011 C CA . TYR C 1 55 ? -9.130 -38.592 -70.827 1.00 64.39 21 TYR C CA 1
ATOM 4012 C C . TYR C 1 55 ? -8.446 -38.615 -72.189 1.00 67.81 21 TYR C C 1
ATOM 4013 O O . TYR C 1 55 ? -8.448 -37.577 -72.889 1.00 66.10 21 TYR C O 1
ATOM 4022 N N . GLN C 1 56 ? -7.877 -39.766 -72.585 1.00 75.02 22 GLN C N 1
ATOM 4023 C CA . GLN C 1 56 ? -7.195 -39.824 -73.899 1.00 80.89 22 GLN C CA 1
ATOM 4024 C C . GLN C 1 56 ? -8.188 -39.875 -75.084 1.00 86.36 22 GLN C C 1
ATOM 4025 O O . GLN C 1 56 ? -7.800 -40.073 -76.228 1.00 91.01 22 GLN C O 1
ATOM 4031 N N . GLN C 1 57 ? -9.451 -39.574 -74.805 1.00 92.11 23 GLN C N 1
ATOM 4032 C CA . GLN C 1 57 ? -10.578 -39.975 -75.657 1.00 97.71 23 GLN C CA 1
ATOM 4033 C C . GLN C 1 57 ? -10.320 -39.786 -77.140 1.00 103.59 23 GLN C C 1
ATOM 4034 O O . GLN C 1 57 ? -10.609 -40.700 -77.928 1.00 111.28 23 GLN C O 1
ATOM 4040 N N . LYS C 1 58 ? -9.860 -38.599 -77.525 1.00 101.02 24 LYS C N 1
ATOM 4041 C CA . LYS C 1 58 ? -9.551 -38.292 -78.938 1.00 98.59 24 LYS C CA 1
ATOM 4042 C C . LYS C 1 58 ? -8.111 -37.842 -79.119 1.00 97.46 24 LYS C C 1
ATOM 4043 O O . LYS C 1 58 ? -7.706 -37.555 -80.252 1.00 99.23 24 LYS C O 1
ATOM 4049 N N . ASN C 1 59 ? -7.319 -37.798 -78.037 1.00 94.83 25 ASN C N 1
ATOM 4050 C CA . ASN C 1 59 ? -5.954 -37.296 -78.079 1.00 91.50 25 ASN C CA 1
ATOM 4051 C C . ASN C 1 59 ? -4.949 -38.346 -78.510 1.00 88.38 25 ASN C C 1
ATOM 4052 O O . ASN C 1 59 ? -4.946 -39.460 -77.999 1.00 90.20 25 ASN C O 1
ATOM 4057 N N . THR C 1 60 ? -4.085 -37.970 -79.450 1.00 84.30 26 THR C N 1
ATOM 4058 C CA . THR C 1 60 ? -3.036 -38.862 -79.916 1.00 82.74 26 THR C CA 1
ATOM 4059 C C . THR C 1 60 ? -1.979 -39.001 -78.828 1.00 78.38 26 THR C C 1
ATOM 4060 O O . THR C 1 60 ? -1.870 -38.162 -77.924 1.00 76.46 26 THR C O 1
ATOM 4064 N N . ASP C 1 61 ? -1.206 -40.073 -78.928 1.00 74.22 27 ASP C N 1
ATOM 4065 C CA . ASP C 1 61 ? -0.127 -40.354 -77.984 1.00 70.45 27 ASP C CA 1
ATOM 4066 C C . ASP C 1 61 ? 0.980 -39.319 -78.113 1.00 69.22 27 ASP C C 1
ATOM 4067 O O . ASP C 1 61 ? 1.606 -38.951 -77.125 1.00 69.65 27 ASP C O 1
ATOM 4072 N N . ALA C 1 62 ? 1.216 -38.856 -79.339 1.00 68.84 28 ALA C N 1
ATOM 4073 C CA . ALA C 1 62 ? 2.216 -37.826 -79.608 1.00 68.72 28 ALA C CA 1
ATOM 4074 C C . ALA C 1 62 ? 1.906 -36.531 -78.850 1.00 69.79 28 ALA C C 1
ATOM 4075 O O . ALA C 1 62 ? 2.814 -35.860 -78.374 1.00 69.59 28 ALA C O 1
ATOM 4077 N N . ALA C 1 63 ? 0.624 -36.195 -78.743 1.00 69.87 29 ALA C N 1
ATOM 4078 C CA . ALA C 1 63 ? 0.177 -35.028 -77.973 1.00 68.20 29 ALA C CA 1
ATOM 4079 C C . ALA C 1 63 ? 0.411 -35.222 -76.476 1.00 66.05 29 ALA C C 1
ATOM 4080 O O . ALA C 1 63 ? 0.833 -34.300 -75.787 1.00 64.81 29 ALA C O 1
ATOM 4082 N N . VAL C 1 64 ? 0.140 -36.428 -75.985 1.00 65.09 30 VAL C N 1
ATOM 4083 C CA . VAL C 1 64 ? 0.382 -36.765 -74.581 1.00 63.77 30 VAL C CA 1
ATOM 4084 C C . VAL C 1 64 ? 1.885 -36.810 -74.287 1.00 62.50 30 VAL C C 1
ATOM 4085 O O . VAL C 1 64 ? 2.328 -36.474 -73.185 1.00 63.10 30 VAL C O 1
ATOM 4089 N N . ARG C 1 65 ? 2.672 -37.219 -75.279 1.00 64.59 31 ARG C N 1
ATOM 4090 C CA . ARG C 1 65 ? 4.116 -37.306 -75.118 1.00 66.67 31 ARG C CA 1
ATOM 4091 C C . ARG C 1 65 ? 4.791 -35.942 -75.001 1.00 64.60 31 ARG C C 1
ATOM 4092 O O . ARG C 1 65 ? 5.818 -35.817 -74.346 1.00 63.90 31 ARG C O 1
ATOM 4100 N N . GLU C 1 66 ? 4.219 -34.927 -75.643 1.00 61.77 32 GLU C N 1
ATOM 4101 C CA . GLU C 1 66 ? 4.731 -33.559 -75.522 1.00 59.99 32 GLU C CA 1
ATOM 4102 C C . GLU C 1 66 ? 4.712 -33.137 -74.066 1.00 56.96 32 GLU C C 1
ATOM 4103 O O . GLU C 1 66 ? 5.716 -32.649 -73.539 1.00 57.22 32 GLU C O 1
ATOM 4109 N N . LEU C 1 67 ? 3.561 -33.331 -73.420 1.00 54.42 33 LEU C N 1
ATOM 4110 C CA . LEU C 1 67 ? 3.405 -33.037 -72.000 1.00 53.16 33 LEU C CA 1
ATOM 4111 C C . LEU C 1 67 ? 4.391 -33.830 -71.146 1.00 51.68 33 LEU C C 1
ATOM 4112 O O . LEU C 1 67 ? 5.014 -33.279 -70.239 1.00 52.09 33 LEU C O 1
ATOM 4117 N N . GLN C 1 68 ? 4.543 -35.115 -71.448 1.00 49.87 34 GLN C N 1
ATOM 4118 C CA . GLN C 1 68 ? 5.475 -35.967 -70.711 1.00 49.36 34 GLN C CA 1
ATOM 4119 C C . GLN C 1 68 ? 6.871 -35.381 -70.628 1.00 50.51 34 GLN C C 1
ATOM 4120 O O . GLN C 1 68 ? 7.534 -35.521 -69.606 1.00 49.76 34 GLN C O 1
ATOM 4126 N N . LEU C 1 69 ? 7.313 -34.739 -71.708 1.00 52.95 35 LEU C N 1
ATOM 4127 C CA . LEU C 1 69 ? 8.675 -34.206 -71.791 1.00 53.43 35 LEU C CA 1
ATOM 4128 C C . LEU C 1 69 ? 8.887 -32.976 -70.918 1.00 53.64 35 LEU C C 1
ATOM 4129 O O . LEU C 1 69 ? 10.010 -32.726 -70.475 1.00 54.83 35 LEU C O 1
ATOM 4134 N N . THR C 1 70 ? 7.822 -32.217 -70.657 1.00 53.02 36 THR C N 1
ATOM 4135 C CA . THR C 1 70 ? 7.928 -31.049 -69.778 1.00 53.01 36 THR C CA 1
ATOM 4136 C C . THR C 1 70 ? 8.458 -31.441 -68.395 1.00 51.81 36 THR C C 1
ATOM 4137 O O . THR C 1 70 ? 9.096 -30.632 -67.721 1.00 53.02 36 THR C O 1
ATOM 4141 N N . TYR C 1 71 ? 8.194 -32.682 -67.988 1.00 51.03 37 TYR C N 1
ATOM 4142 C CA . TYR C 1 71 ? 8.642 -33.198 -66.689 1.00 50.02 37 TYR C CA 1
ATOM 4143 C C . TYR C 1 71 ? 10.157 -33.175 -66.494 1.00 50.76 37 TYR C C 1
ATOM 4144 O O . TYR C 1 71 ? 10.627 -33.144 -65.353 1.00 54.20 37 TYR C O 1
ATOM 4153 N N . GLU C 1 72 ? 10.912 -33.161 -67.587 1.00 50.42 38 GLU C N 1
ATOM 4154 C CA . GLU C 1 72 ? 12.372 -33.160 -67.499 1.00 50.51 38 GLU C CA 1
ATOM 4155 C C . GLU C 1 72 ? 12.917 -31.812 -66.996 1.00 50.45 38 GLU C C 1
ATOM 4156 O O . GLU C 1 72 ? 14.022 -31.757 -66.451 1.00 50.57 38 GLU C O 1
ATOM 4162 N N . ASP C 1 73 ? 12.140 -30.740 -67.168 1.00 49.55 39 ASP C N 1
ATOM 4163 C CA . ASP C 1 73 ? 12.561 -29.393 -66.770 1.00 49.81 39 ASP C CA 1
ATOM 4164 C C . ASP C 1 73 ? 12.177 -28.993 -65.339 1.00 48.67 39 ASP C C 1
ATOM 4165 O O . ASP C 1 73 ? 12.585 -27.931 -64.875 1.00 48.56 39 ASP C O 1
ATOM 4170 N N . LEU C 1 74 ? 11.385 -29.811 -64.650 1.00 47.71 40 LEU C N 1
ATOM 4171 C CA . LEU C 1 74 ? 10.888 -29.436 -63.319 1.00 47.45 40 LEU C CA 1
ATOM 4172 C C . LEU C 1 74 ? 12.031 -29.282 -62.322 1.00 49.11 40 LEU C C 1
ATOM 4173 O O . LEU C 1 74 ? 13.008 -30.024 -62.379 1.00 49.49 40 LEU C O 1
ATOM 4178 N N . LYS C 1 75 ? 11.908 -28.316 -61.417 1.00 50.05 41 LYS C N 1
ATOM 4179 C CA . LYS C 1 75 ? 12.948 -28.061 -60.423 1.00 50.43 41 LYS C CA 1
ATOM 4180 C C . LYS C 1 75 ? 12.662 -28.801 -59.129 1.00 49.18 41 LYS C C 1
ATOM 4181 O O . LYS C 1 75 ? 11.518 -29.147 -58.837 1.00 46.97 41 LYS C O 1
ATOM 4187 N N . ALA C 1 76 ? 13.718 -29.020 -58.352 1.00 47.83 42 ALA C N 1
ATOM 4188 C CA . ALA C 1 76 ? 13.636 -29.778 -57.107 1.00 46.81 42 ALA C CA 1
ATOM 4189 C C . ALA C 1 76 ? 12.642 -29.170 -56.127 1.00 46.89 42 ALA C C 1
ATOM 4190 O O . ALA C 1 76 ? 12.584 -27.962 -55.982 1.00 49.10 42 ALA C O 1
ATOM 4192 N N . ASP C 1 77 ? 11.853 -30.018 -55.479 1.00 48.30 43 ASP C N 1
ATOM 4193 C CA . ASP C 1 77 ? 11.026 -29.622 -54.337 1.00 48.75 43 ASP C CA 1
ATOM 4194 C C . ASP C 1 77 ? 11.984 -29.258 -53.206 1.00 50.43 43 ASP C C 1
ATOM 4195 O O . ASP C 1 77 ? 12.811 -30.087 -52.813 1.00 47.97 43 ASP C O 1
ATOM 4200 N N . PRO C 1 78 ? 11.884 -28.021 -52.687 1.00 53.59 44 PRO C N 1
ATOM 4201 C CA . PRO C 1 78 ? 12.714 -27.569 -51.571 1.00 54.59 44 PRO C CA 1
ATOM 4202 C C . PRO C 1 78 ? 12.829 -28.583 -50.434 1.00 57.66 44 PRO C C 1
ATOM 4203 O O . PRO C 1 78 ? 13.943 -28.861 -49.990 1.00 60.58 44 PRO C O 1
ATOM 4207 N N . LYS C 1 79 ? 11.698 -29.140 -49.990 1.00 59.11 45 LYS C N 1
ATOM 4208 C CA . LYS C 1 79 ? 11.682 -30.098 -48.873 1.00 58.80 45 LYS C CA 1
ATOM 4209 C C . LYS C 1 79 ? 12.230 -31.486 -49.240 1.00 55.32 45 LYS C C 1
ATOM 4210 O O . LYS C 1 79 ? 12.385 -32.332 -48.360 1.00 59.15 45 LYS C O 1
ATOM 4216 N N . GLY C 1 80 ? 12.498 -31.728 -50.523 1.00 50.26 46 GLY C N 1
ATOM 4217 C CA . GLY C 1 80 ? 13.280 -32.890 -50.951 1.00 47.96 46 GLY C CA 1
ATOM 4218 C C . GLY C 1 80 ? 12.475 -34.091 -51.414 1.00 43.47 46 GLY C C 1
ATOM 4219 O O . GLY C 1 80 ? 11.654 -33.974 -52.311 1.00 40.52 46 GLY C O 1
ATOM 4220 N N . GLY C 1 81 ? 12.743 -35.252 -50.816 1.00 41.33 47 GLY C N 1
ATOM 4221 C CA . GLY C 1 81 ? 12.073 -36.509 -51.152 1.00 40.32 47 GLY C CA 1
ATOM 4222 C C . GLY C 1 81 ? 12.179 -36.921 -52.618 1.00 39.44 47 GLY C C 1
ATOM 4223 O O . GLY C 1 81 ? 11.320 -37.634 -53.124 1.00 38.90 47 GLY C O 1
ATOM 4224 N N . GLY C 1 82 ? 13.231 -36.477 -53.303 1.00 38.17 48 GLY C N 1
ATOM 4225 C CA . GLY C 1 82 ? 13.416 -36.781 -54.719 1.00 35.93 48 GLY C CA 1
ATOM 4226 C C . GLY C 1 82 ? 12.346 -36.220 -55.640 1.00 34.35 48 GLY C C 1
ATOM 4227 O O . GLY C 1 82 ? 12.227 -36.650 -56.784 1.00 33.37 48 GLY C O 1
ATOM 4228 N N . ARG C 1 83 ? 11.585 -35.248 -55.154 1.00 35.39 49 ARG C N 1
ATOM 4229 C CA . ARG C 1 83 ? 10.449 -34.715 -55.895 1.00 36.65 49 ARG C CA 1
ATOM 4230 C C . ARG C 1 83 ? 10.881 -33.517 -56.716 1.00 37.31 49 ARG C C 1
ATOM 4231 O O . ARG C 1 83 ? 11.790 -32.785 -56.325 1.00 38.57 49 ARG C O 1
ATOM 4239 N N . TYR C 1 84 ? 10.237 -33.339 -57.866 1.00 38.33 50 TYR C N 1
ATOM 4240 C CA . TYR C 1 84 ? 10.469 -32.187 -58.744 1.00 37.51 50 TYR C CA 1
ATOM 4241 C C . TYR C 1 84 ? 9.112 -31.659 -59.163 1.00 37.24 50 TYR C C 1
ATOM 4242 O O . TYR C 1 84 ? 8.279 -32.418 -59.649 1.00 36.41 50 TYR C O 1
ATOM 4251 N N . ARG C 1 85 ? 8.895 -30.362 -58.962 1.00 37.24 51 ARG C N 1
ATOM 4252 C CA . ARG C 1 85 ? 7.556 -29.798 -58.956 1.00 37.69 51 ARG C CA 1
ATOM 4253 C C . ARG C 1 85 ? 7.377 -28.504 -59.730 1.00 38.72 51 ARG C C 1
ATOM 4254 O O . ARG C 1 85 ? 8.311 -27.748 -59.971 1.00 40.56 51 ARG C O 1
ATOM 4262 N N . ALA C 1 86 ? 6.117 -28.253 -60.044 1.00 39.83 52 ALA C N 1
ATOM 4263 C CA . ALA C 1 86 ? 5.602 -26.922 -60.299 1.00 40.55 52 ALA C CA 1
ATOM 4264 C C . ALA C 1 86 ? 4.191 -26.881 -59.712 1.00 42.43 52 ALA C C 1
ATOM 4265 O O . ALA C 1 86 ? 3.547 -27.919 -59.518 1.00 43.35 52 ALA C O 1
ATOM 4267 N N . HIS C 1 87 ? 3.728 -25.678 -59.410 1.00 43.52 53 HIS C N 1
ATOM 4268 C CA . HIS C 1 87 ? 2.366 -25.472 -58.954 1.00 43.46 53 HIS C CA 1
ATOM 4269 C C . HIS C 1 87 ? 1.789 -24.246 -59.631 1.00 41.37 53 HIS C C 1
ATOM 4270 O O . HIS C 1 87 ? 2.472 -23.259 -59.835 1.00 42.36 53 HIS C O 1
ATOM 4277 N N . SER C 1 88 ? 0.528 -24.341 -60.009 1.00 40.06 54 SER C N 1
ATOM 4278 C CA . SER C 1 88 ? -0.231 -23.206 -60.485 1.00 39.83 54 SER C CA 1
ATOM 4279 C C . SER C 1 88 ? -1.664 -23.457 -60.072 1.00 40.79 54 SER C C 1
ATOM 4280 O O . SER C 1 88 ? -2.101 -24.605 -60.012 1.00 40.35 54 SER C O 1
ATOM 4283 N N . ARG C 1 89 ? -2.395 -22.401 -59.757 1.00 42.74 55 ARG C N 1
ATOM 4284 C CA . ARG C 1 89 ? -3.795 -22.561 -59.413 1.00 45.86 55 ARG C CA 1
ATOM 4285 C C . ARG C 1 89 ? -4.648 -21.611 -60.230 1.00 47.53 55 ARG C C 1
ATOM 4286 O O . ARG C 1 89 ? -4.188 -20.554 -60.633 1.00 49.55 55 ARG C O 1
ATOM 4294 N N . TYR C 1 90 ? -5.876 -22.035 -60.504 1.00 48.62 56 TYR C N 1
ATOM 4295 C CA . TYR C 1 90 ? -6.879 -21.20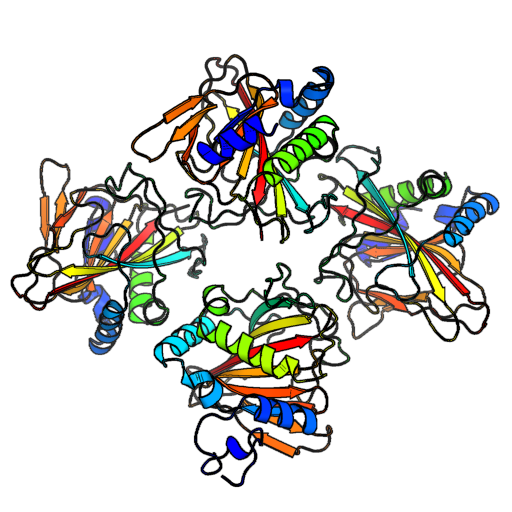8 -61.144 1.00 49.67 56 TYR C CA 1
ATOM 4296 C C . TYR C 1 90 ? -7.973 -20.929 -60.121 1.00 51.45 56 TYR C C 1
ATOM 4297 O O . TYR C 1 90 ? -8.137 -21.684 -59.156 1.00 51.05 56 TYR C O 1
ATOM 4306 N N . ILE C 1 91 ? -8.728 -19.856 -60.351 1.00 54.83 57 ILE C N 1
ATOM 4307 C CA . ILE C 1 91 ? -9.878 -19.513 -59.526 1.00 56.34 57 ILE C CA 1
ATOM 4308 C C . ILE C 1 91 ? -11.144 -19.632 -60.355 1.00 58.42 57 ILE C C 1
ATOM 4309 O O . ILE C 1 91 ? -11.180 -19.183 -61.503 1.00 58.91 57 ILE C O 1
ATOM 4314 N N . LEU C 1 92 ? -12.181 -20.223 -59.767 1.00 63.60 58 LEU C N 1
ATOM 4315 C CA . LEU C 1 92 ? -13.496 -20.290 -60.394 1.00 68.66 58 LEU C CA 1
ATOM 4316 C C . LEU C 1 92 ? -14.496 -19.452 -59.619 1.00 74.58 58 LEU C C 1
ATOM 4317 O O . LEU C 1 92 ? -14.963 -19.859 -58.552 1.00 76.89 58 LEU C O 1
ATOM 4322 N N . ALA C 1 93 ? -14.821 -18.282 -60.161 1.00 81.71 59 ALA C N 1
ATOM 4323 C CA . ALA C 1 93 ? -15.878 -17.446 -59.607 1.00 87.98 59 ALA C CA 1
ATOM 4324 C C . ALA C 1 93 ? -17.210 -18.215 -59.628 1.00 90.91 59 ALA C C 1
ATOM 4325 O O . ALA C 1 93 ? -17.453 -18.999 -60.541 1.00 92.17 59 ALA C O 1
ATOM 4327 N N . PRO C 1 94 ? -18.069 -17.996 -58.617 1.00 91.58 60 PRO C N 1
ATOM 4328 C CA . PRO C 1 94 ? -19.247 -18.839 -58.361 1.00 94.92 60 PRO C CA 1
ATOM 4329 C C . PRO C 1 94 ? -20.050 -19.315 -59.584 1.00 100.58 60 PRO C C 1
ATOM 4330 O O . PRO C 1 94 ? -20.174 -20.528 -59.782 1.00 105.03 60 PRO C O 1
ATOM 4334 N N . GLN C 1 95 ? -20.576 -18.401 -60.391 1.00 104.86 61 GLN C N 1
ATOM 4335 C CA . GLN C 1 95 ? -21.343 -18.797 -61.593 1.00 104.18 61 GLN C CA 1
ATOM 4336 C C . GLN C 1 95 ? -20.533 -18.519 -62.852 1.00 102.98 61 GLN C C 1
ATOM 4337 O O . GLN C 1 95 ? -21.028 -17.918 -63.801 1.00 109.67 61 GLN C O 1
ATOM 4343 N N . SER C 1 96 ? -19.298 -18.996 -62.856 1.00 97.20 62 SER C N 1
ATOM 4344 C CA . SER C 1 96 ? -18.387 -18.793 -63.981 1.00 93.03 62 SER C CA 1
ATOM 4345 C C . SER C 1 96 ? -17.751 -20.114 -64.391 1.00 90.44 62 SER C C 1
ATOM 4346 O O . SER C 1 96 ? -17.581 -21.017 -63.568 1.00 94.82 62 SER C O 1
ATOM 4349 N N . ASP C 1 97 ? -17.418 -20.223 -65.675 1.00 85.65 63 ASP C N 1
ATOM 4350 C CA . ASP C 1 97 ? -16.589 -21.318 -66.178 1.00 82.58 63 ASP C CA 1
ATOM 4351 C C . ASP C 1 97 ? -15.208 -20.827 -66.595 1.00 80.77 63 ASP C C 1
ATOM 4352 O O . ASP C 1 97 ? -14.392 -21.609 -67.081 1.00 86.04 63 ASP C O 1
ATOM 4357 N N . THR C 1 98 ? -14.952 -19.537 -66.398 1.00 76.50 64 THR C N 1
ATOM 4358 C CA . THR C 1 98 ? -13.655 -18.973 -66.715 1.00 75.64 64 THR C CA 1
ATOM 4359 C C . THR C 1 98 ? -12.705 -19.262 -65.563 1.00 74.51 64 THR C C 1
ATOM 4360 O O . THR C 1 98 ? -12.860 -18.729 -64.458 1.00 73.34 64 THR C O 1
ATOM 4364 N N . LEU C 1 99 ? -11.743 -20.140 -65.831 1.00 73.29 65 LEU C N 1
ATOM 4365 C CA . LEU C 1 99 ? -10.617 -20.350 -64.945 1.00 70.73 65 LEU C CA 1
ATOM 4366 C C . LEU C 1 99 ? -9.733 -19.117 -65.056 1.00 67.16 65 LEU C C 1
ATOM 4367 O O . LEU C 1 99 ? -9.296 -18.766 -66.158 1.00 66.29 65 LEU C O 1
ATOM 4372 N N . GLU C 1 100 ? -9.498 -18.443 -63.933 1.00 64.53 66 GLU C N 1
ATOM 4373 C CA . GLU C 1 100 ? -8.630 -17.284 -63.912 1.00 66.01 66 GLU C CA 1
ATOM 4374 C C . GLU C 1 100 ? -7.340 -17.623 -63.172 1.00 66.14 66 GLU C C 1
ATOM 4375 O O . GLU C 1 100 ? -7.358 -17.828 -61.958 1.00 70.40 66 GLU C O 1
ATOM 4381 N N . LEU C 1 101 ? -6.230 -17.680 -63.910 1.00 63.47 67 LEU C N 1
ATOM 4382 C CA . LEU C 1 101 ? -4.933 -18.068 -63.345 1.00 60.90 67 LEU C CA 1
ATOM 4383 C C . LEU C 1 101 ? -4.470 -17.108 -62.252 1.00 59.71 67 LEU C C 1
ATOM 4384 O O . LEU C 1 101 ? -4.315 -15.920 -62.496 1.00 58.92 67 LEU C O 1
ATOM 4389 N N . ASP C 1 102 ? -4.237 -17.643 -61.056 1.00 62.96 68 ASP C N 1
ATOM 4390 C CA . ASP C 1 102 ? -3.787 -16.865 -59.902 1.00 65.96 68 ASP C CA 1
ATOM 4391 C C . ASP C 1 102 ? -2.304 -16.517 -60.073 1.00 68.64 68 ASP C C 1
ATOM 4392 O O . ASP C 1 102 ? -1.480 -17.411 -60.278 1.00 72.57 68 ASP C O 1
ATOM 4397 N N . PRO C 1 103 ? -1.956 -15.219 -60.001 1.00 69.01 69 PRO C N 1
ATOM 4398 C CA . PRO C 1 103 ? -0.542 -14.844 -60.107 1.00 71.39 69 PRO C CA 1
ATOM 4399 C C . PRO C 1 103 ? 0.299 -15.205 -58.879 1.00 75.10 69 PRO C C 1
ATOM 4400 O O . PRO C 1 103 ? 1.526 -15.268 -58.991 1.00 75.87 69 PRO C O 1
ATOM 4404 N N . ASP C 1 104 ? -0.337 -15.432 -57.728 1.00 78.54 70 ASP C N 1
ATOM 4405 C CA . ASP C 1 104 ? 0.376 -15.931 -56.548 1.00 79.30 70 ASP C CA 1
ATOM 4406 C C . ASP C 1 104 ? 0.536 -17.445 -56.631 1.00 73.69 70 ASP C C 1
ATOM 4407 O O . ASP C 1 104 ? -0.336 -18.149 -57.135 1.00 67.87 70 ASP C O 1
ATOM 4412 N N . ASN C 1 105 ? 1.659 -17.926 -56.110 1.00 70.23 71 ASN C N 1
ATOM 4413 C CA . ASN C 1 105 ? 2.072 -19.314 -56.289 1.00 64.75 71 ASN C CA 1
ATOM 4414 C C . ASN C 1 105 ? 2.365 -20.093 -55.002 1.00 63.31 71 ASN C C 1
ATOM 4415 O O . ASN C 1 105 ? 2.562 -21.308 -55.055 1.00 62.78 71 ASN C O 1
ATOM 4420 N N . GLY C 1 106 ? 2.403 -19.412 -53.858 1.00 61.92 72 GLY C N 1
ATOM 4421 C CA . GLY C 1 106 ? 2.720 -20.062 -52.597 1.00 58.37 72 GLY C CA 1
ATOM 4422 C C . GLY C 1 106 ? 1.745 -21.188 -52.327 1.00 55.44 72 GLY C C 1
ATOM 4423 O O . GLY C 1 106 ? 0.541 -21.033 -52.528 1.00 50.57 72 GLY C O 1
ATOM 4424 N N . TYR C 1 107 ? 2.268 -22.332 -51.892 1.00 54.51 73 TYR C N 1
ATOM 4425 C CA . TYR C 1 107 ? 1.434 -23.484 -51.580 1.00 53.89 73 TYR C CA 1
ATOM 4426 C C . TYR C 1 107 ? 1.481 -23.793 -50.097 1.00 53.74 73 TYR C C 1
ATOM 4427 O O . TYR C 1 107 ? 2.547 -23.912 -49.513 1.00 52.63 73 TYR C O 1
ATOM 4436 N N . PHE C 1 108 ? 0.304 -23.922 -49.503 1.00 58.24 74 PHE C N 1
ATOM 4437 C CA . PHE C 1 108 ? 0.177 -24.159 -48.076 1.00 62.06 74 PHE C CA 1
ATOM 4438 C C . PHE C 1 108 ? -0.807 -25.292 -47.809 1.00 62.68 74 PHE C C 1
ATOM 4439 O O . PHE C 1 108 ? -1.842 -25.417 -48.474 1.00 63.29 74 PHE C O 1
ATOM 4447 N N . GLN C 1 109 ? -0.446 -26.127 -46.841 1.00 60.57 75 GLN C N 1
ATOM 4448 C CA . GLN C 1 109 ? -1.358 -27.088 -46.254 1.00 58.81 75 GLN C CA 1
ATOM 4449 C C . GLN C 1 109 ? -1.166 -26.979 -44.756 1.00 59.34 75 GLN C C 1
ATOM 4450 O O . GLN C 1 109 ? -0.037 -26.792 -44.289 1.00 62.23 75 GLN C O 1
ATOM 4456 N N . SER C 1 110 ? -2.256 -27.076 -44.002 1.00 58.39 76 SER C N 1
ATOM 4457 C CA . SER C 1 110 ? -2.157 -27.042 -42.553 1.00 60.19 76 SER C CA 1
ATOM 4458 C C . SER C 1 110 ? -1.469 -28.309 -42.029 1.00 63.57 76 SER C C 1
ATOM 4459 O O . SER C 1 110 ? -1.534 -29.365 -42.662 1.00 63.11 76 SER C O 1
ATOM 4462 N N . LYS C 1 111 ? -0.821 -28.198 -40.867 1.00 67.43 77 LYS C N 1
ATOM 4463 C CA . LYS C 1 111 ? -0.234 -29.360 -40.200 1.00 69.32 77 LYS C CA 1
ATOM 4464 C C . LYS C 1 111 ? -1.309 -30.334 -39.737 1.00 70.20 77 LYS C C 1
ATOM 4465 O O . LYS C 1 111 ? -1.011 -31.477 -39.391 1.00 76.15 77 LYS C O 1
ATOM 4471 N N . GLU C 1 112 ? -2.552 -29.860 -39.717 1.00 68.53 78 GLU C N 1
ATOM 4472 C CA . GLU C 1 112 ? -3.725 -30.649 -39.404 1.00 68.99 78 GLU C CA 1
ATOM 4473 C C . GLU C 1 112 ? -3.978 -31.771 -40.428 1.00 65.74 78 GLU C C 1
ATOM 4474 O O . GLU C 1 112 ? -4.696 -32.732 -40.131 1.00 61.66 78 GLU C O 1
ATOM 4480 N N . TYR C 1 113 ? -3.397 -31.637 -41.630 1.00 66.75 79 TYR C N 1
ATOM 4481 C CA . TYR C 1 113 ? -3.558 -32.616 -42.706 1.00 66.65 79 TYR C CA 1
ATOM 4482 C C . TYR C 1 113 ? -2.219 -33.187 -43.193 1.00 62.07 79 TYR C C 1
ATOM 4483 O O . TYR C 1 113 ? -2.003 -34.408 -43.153 1.00 61.60 79 TYR C O 1
ATOM 4492 N N . ASN C 1 114 ? -1.340 -32.311 -43.683 1.00 56.29 80 ASN C N 1
ATOM 4493 C CA . ASN C 1 114 ? 0.009 -32.701 -44.089 1.00 54.58 80 ASN C CA 1
ATOM 4494 C C . ASN C 1 114 ? 0.950 -32.573 -42.902 1.00 52.86 80 ASN C C 1
ATOM 4495 O O . ASN C 1 114 ? 1.459 -31.493 -42.616 1.00 53.72 80 ASN C O 1
ATOM 4500 N N . TYR C 1 115 ? 1.186 -33.696 -42.229 1.00 52.43 81 TYR C N 1
ATOM 4501 C CA . TYR C 1 115 ? 1.983 -33.724 -40.999 1.00 50.24 81 TYR C CA 1
ATOM 4502 C C . TYR C 1 115 ? 3.503 -33.564 -41.197 1.00 52.05 81 TYR C C 1
ATOM 4503 O O . TYR C 1 115 ? 4.212 -33.311 -40.225 1.00 54.37 81 TYR C O 1
ATOM 4512 N N . ASP C 1 116 ? 4.002 -33.700 -42.426 1.00 53.79 82 ASP C N 1
ATOM 4513 C CA . ASP C 1 116 ? 5.428 -33.505 -42.684 1.00 54.50 82 ASP C CA 1
ATOM 4514 C C . ASP C 1 116 ? 5.718 -32.037 -43.003 1.00 56.00 82 ASP C C 1
ATOM 4515 O O . ASP C 1 116 ? 6.284 -31.333 -42.180 1.00 56.68 82 ASP C O 1
ATOM 4520 N N . ASP C 1 117 ? 5.305 -31.571 -44.175 1.00 59.22 83 ASP C N 1
ATOM 4521 C CA . ASP C 1 117 ? 5.680 -30.236 -44.659 1.00 60.99 83 ASP C CA 1
ATOM 4522 C C . ASP C 1 117 ? 4.582 -29.181 -44.499 1.00 62.50 83 ASP C C 1
ATOM 4523 O O . ASP C 1 117 ? 4.714 -28.063 -45.010 1.00 66.08 83 ASP C O 1
ATOM 4528 N N . GLY C 1 118 ? 3.513 -29.519 -43.778 1.00 61.41 84 GLY C N 1
ATOM 4529 C CA . GLY C 1 118 ? 2.419 -28.581 -43.539 1.00 61.12 84 GLY C CA 1
ATOM 4530 C C . GLY C 1 118 ? 2.789 -27.546 -42.497 1.00 62.95 84 GLY C C 1
ATOM 4531 O O . GLY C 1 118 ? 3.852 -27.636 -41.858 1.00 64.16 84 GLY C O 1
ATOM 4532 N N . GLY C 1 119 ? 1.926 -26.549 -42.334 1.00 64.49 85 GLY C N 1
ATOM 4533 C CA . GLY C 1 119 ? 2.157 -25.481 -41.363 1.00 65.59 85 GLY C CA 1
ATOM 4534 C C . GLY C 1 119 ? 2.978 -24.322 -41.898 1.00 66.65 85 GLY C C 1
ATOM 4535 O O . GLY C 1 119 ? 2.999 -23.265 -41.286 1.00 69.60 85 GLY C O 1
ATOM 4536 N N . ILE C 1 120 ? 3.658 -24.522 -43.026 1.00 67.88 86 ILE C N 1
ATOM 4537 C CA . ILE C 1 120 ? 4.448 -23.475 -43.661 1.00 67.27 86 ILE C CA 1
ATOM 4538 C C . ILE C 1 120 ? 4.092 -23.360 -45.132 1.00 65.75 86 ILE C C 1
ATOM 4539 O O . ILE C 1 120 ? 3.620 -24.318 -45.749 1.00 66.33 86 ILE C O 1
ATOM 4544 N N . VAL C 1 121 ? 4.341 -22.181 -45.689 1.00 62.19 87 VAL C N 1
ATOM 4545 C CA . VAL C 1 121 ? 4.092 -21.927 -47.098 1.00 58.66 87 VAL C CA 1
ATOM 4546 C C . VAL C 1 121 ? 5.295 -22.388 -47.914 1.00 57.04 87 VAL C C 1
ATOM 4547 O O . VAL C 1 121 ? 6.425 -22.051 -47.583 1.00 57.26 87 VAL C O 1
ATOM 4551 N N . ARG C 1 122 ? 5.051 -23.159 -48.971 1.00 55.95 88 ARG C N 1
ATOM 4552 C CA . ARG C 1 122 ? 6.120 -23.624 -49.849 1.00 55.88 88 ARG C CA 1
ATOM 4553 C C . ARG C 1 122 ? 6.091 -22.899 -51.189 1.00 55.58 88 ARG C C 1
ATOM 4554 O O . ARG C 1 122 ? 5.036 -22.760 -51.809 1.00 51.79 88 ARG C O 1
ATOM 4562 N N . GLU C 1 123 ? 7.263 -22.431 -51.615 1.00 56.53 89 GLU C N 1
ATOM 4563 C CA . GLU C 1 123 ? 7.406 -21.743 -52.888 1.00 56.93 89 GLU C CA 1
ATOM 4564 C C . GLU C 1 123 ? 7.912 -22.721 -53.916 1.00 54.33 89 GLU C C 1
ATOM 4565 O O . GLU C 1 123 ? 9.040 -23.206 -53.824 1.00 55.40 89 GLU C O 1
ATOM 4571 N N . PHE C 1 124 ? 7.061 -23.043 -54.883 1.00 52.59 90 PHE C N 1
ATOM 4572 C CA . PHE C 1 124 ? 7.452 -23.870 -56.016 1.00 52.07 90 PHE C CA 1
ATOM 4573 C C . PHE C 1 124 ? 7.501 -22.988 -57.252 1.00 51.20 90 PHE C C 1
ATOM 4574 O O . PHE C 1 124 ? 7.075 -21.836 -57.209 1.00 50.85 90 PHE C O 1
ATOM 4582 N N . ASP C 1 125 ? 8.022 -23.526 -58.346 1.00 50.92 91 ASP C N 1
ATOM 4583 C CA . ASP C 1 125 ? 7.929 -22.855 -59.638 1.00 51.81 91 ASP C CA 1
ATOM 4584 C C . ASP C 1 125 ? 6.501 -22.936 -60.136 1.00 50.80 91 ASP C C 1
ATOM 4585 O O . ASP C 1 125 ? 5.679 -23.651 -59.574 1.00 49.77 91 ASP C O 1
ATOM 4590 N N . LYS C 1 126 ? 6.212 -22.186 -61.187 1.00 52.09 92 LYS C N 1
ATOM 4591 C CA . LYS C 1 126 ? 4.905 -22.227 -61.809 1.00 53.85 92 LYS C CA 1
ATOM 4592 C C . LYS C 1 126 ? 4.900 -23.247 -62.926 1.00 51.55 92 LYS C C 1
ATOM 4593 O O . LYS C 1 126 ? 5.931 -23.516 -63.539 1.00 52.89 92 LYS C O 1
ATOM 4599 N N . ILE C 1 127 ? 3.735 -23.829 -63.173 1.00 49.45 93 ILE C N 1
ATOM 4600 C CA . ILE C 1 127 ? 3.592 -24.805 -64.234 1.00 49.16 93 ILE C CA 1
ATOM 4601 C C . ILE C 1 127 ? 3.701 -24.075 -65.568 1.00 48.38 93 ILE C C 1
ATOM 4602 O O . ILE C 1 127 ? 2.963 -23.125 -65.819 1.00 47.19 93 ILE C O 1
ATOM 4607 N N . SER C 1 128 ? 4.643 -24.520 -66.401 1.00 49.23 94 SER C N 1
ATOM 4608 C CA . SER C 1 128 ? 4.886 -23.917 -67.705 1.00 50.71 94 SER C CA 1
ATOM 4609 C C . SER C 1 128 ? 3.591 -23.719 -68.476 1.00 53.22 94 SER C C 1
ATOM 4610 O O . SER C 1 128 ? 2.675 -24.546 -68.407 1.00 53.61 94 SER C O 1
ATOM 4613 N N . ASN C 1 129 ? 3.531 -22.619 -69.216 1.00 55.88 95 ASN C N 1
ATOM 4614 C CA . ASN C 1 129 ? 2.396 -22.313 -70.067 1.00 55.71 95 ASN C CA 1
ATOM 4615 C C . ASN C 1 129 ? 2.151 -23.417 -71.100 1.00 53.11 95 ASN C C 1
ATOM 4616 O O . ASN C 1 129 ? 1.005 -23.725 -71.425 1.00 52.81 95 ASN C O 1
ATOM 4621 N N . GLU C 1 130 ? 3.238 -23.990 -71.612 1.00 51.41 96 GLU C N 1
ATOM 4622 C CA . GLU C 1 130 ? 3.138 -25.116 -72.527 1.00 50.45 96 GLU C CA 1
ATOM 4623 C C . GLU C 1 130 ? 2.201 -26.163 -71.930 1.00 46.59 96 GLU C C 1
ATOM 4624 O O . GLU C 1 130 ? 1.289 -26.648 -72.594 1.00 44.80 96 GLU C O 1
ATOM 4630 N N . PHE C 1 131 ? 2.460 -26.501 -70.667 1.00 44.94 97 PHE C N 1
ATOM 4631 C CA . PHE C 1 131 ? 1.696 -27.521 -69.969 1.00 45.43 97 PHE C CA 1
ATOM 4632 C C . PHE C 1 131 ? 0.265 -27.072 -69.694 1.00 46.81 97 PHE C C 1
ATOM 4633 O O . PHE C 1 131 ? -0.684 -27.788 -70.017 1.00 49.30 97 PHE C O 1
ATOM 4641 N N . LEU C 1 132 ? 0.118 -25.898 -69.089 1.00 47.45 98 LEU C N 1
ATOM 4642 C CA . LEU C 1 132 ? -1.197 -25.383 -68.703 1.00 48.41 98 LEU C CA 1
ATOM 4643 C C . LEU C 1 132 ? -2.176 -25.270 -69.867 1.00 49.94 98 LEU C C 1
ATOM 4644 O O . LEU C 1 132 ? -3.340 -25.662 -69.739 1.00 51.59 98 LEU C O 1
ATOM 4649 N N . GLN C 1 133 ? -1.700 -24.728 -70.988 1.00 49.66 99 GLN C N 1
ATOM 4650 C CA . GLN C 1 133 ? -2.564 -24.381 -72.105 1.00 49.67 99 GLN C CA 1
ATOM 4651 C C . GLN C 1 133 ? -2.749 -25.511 -73.104 1.00 47.14 99 GLN C C 1
ATOM 4652 O O . GLN C 1 133 ? -3.642 -25.463 -73.947 1.00 45.99 99 GLN C O 1
ATOM 4658 N N . HIS C 1 134 ? -1.903 -26.528 -73.007 1.00 46.64 100 HIS C N 1
ATOM 4659 C CA . HIS C 1 134 ? -2.004 -27.696 -73.873 1.00 47.79 100 HIS C CA 1
ATOM 4660 C C . HIS C 1 134 ? -3.431 -28.255 -73.875 1.00 49.12 100 HIS C C 1
ATOM 4661 O O . HIS C 1 134 ? -4.046 -28.362 -72.810 1.00 50.11 100 HIS C O 1
ATOM 4668 N N . PRO C 1 135 ? -3.963 -28.617 -75.059 1.00 49.57 101 PRO C N 1
ATOM 4669 C CA . PRO C 1 135 ? -5.365 -29.044 -75.135 1.00 48.48 101 PRO C CA 1
ATOM 4670 C C . PRO C 1 135 ? -5.711 -30.210 -74.221 1.00 46.76 101 PRO C C 1
ATOM 4671 O O . PRO C 1 135 ? -6.797 -30.231 -73.641 1.00 47.40 101 PRO C O 1
ATOM 4675 N N . VAL C 1 136 ? -4.797 -31.172 -74.108 1.00 44.57 102 VAL C N 1
ATOM 4676 C CA . VAL C 1 136 ? -4.995 -32.330 -73.235 1.00 43.68 102 VAL C CA 1
ATOM 4677 C C . VAL C 1 136 ? -5.220 -31.846 -71.809 1.00 43.45 102 VAL C C 1
ATOM 4678 O O . VAL C 1 136 ? -6.230 -32.176 -71.186 1.00 42.97 102 VAL C O 1
ATOM 4682 N N . THR C 1 137 ? -4.276 -31.058 -71.302 1.00 42.57 103 THR C N 1
ATOM 4683 C CA . THR C 1 137 ? -4.357 -30.530 -69.945 1.00 41.86 103 THR C CA 1
ATOM 4684 C C . THR C 1 137 ? -5.694 -29.844 -69.723 1.00 41.97 103 THR C C 1
ATOM 4685 O O . THR C 1 137 ? -6.384 -30.131 -68.756 1.00 41.24 103 THR C O 1
ATOM 4689 N N . GLN C 1 138 ? -6.063 -28.957 -70.641 1.00 44.81 104 GLN C N 1
ATOM 4690 C CA . GLN C 1 138 ? -7.324 -28.210 -70.539 1.00 48.34 104 GLN C CA 1
ATOM 4691 C C . GLN C 1 138 ? -8.560 -29.116 -70.558 1.00 49.31 104 GLN C C 1
ATOM 4692 O O . GLN C 1 138 ? -9.555 -28.847 -69.869 1.00 46.96 104 GLN C O 1
ATOM 4698 N N . GLN C 1 139 ? -8.493 -30.181 -71.347 1.00 51.92 105 GLN C N 1
ATOM 4699 C CA . GLN C 1 139 ? -9.587 -31.137 -71.429 1.00 53.03 105 GLN C CA 1
ATOM 4700 C C . GLN C 1 139 ? -9.726 -31.906 -70.130 1.00 52.41 105 GLN C C 1
ATOM 4701 O O . GLN C 1 139 ? -10.836 -32.159 -69.672 1.00 51.45 105 GLN C O 1
ATOM 4707 N N . MET C 1 140 ? -8.590 -32.261 -69.541 1.00 53.20 106 MET C N 1
ATOM 4708 C CA . MET C 1 140 ? -8.560 -32.968 -68.263 1.00 54.72 106 MET C CA 1
ATOM 4709 C C . MET C 1 140 ? -9.128 -32.113 -67.141 1.00 52.93 106 MET C C 1
ATOM 4710 O O . MET C 1 140 ? -9.896 -32.599 -66.312 1.00 54.06 106 MET C O 1
ATOM 4715 N N . ILE C 1 141 ? -8.750 -30.839 -67.125 1.00 50.78 107 ILE C N 1
ATOM 4716 C CA . ILE C 1 141 ? -9.215 -29.924 -66.095 1.00 51.62 107 ILE C CA 1
ATOM 4717 C C . ILE C 1 141 ? -10.733 -29.772 -66.147 1.00 54.44 107 ILE C C 1
ATOM 4718 O O . ILE C 1 141 ? -11.393 -29.791 -65.108 1.00 54.28 107 ILE C O 1
ATOM 4723 N N . HIS C 1 142 ? -11.290 -29.636 -67.347 1.00 57.42 108 HIS C N 1
ATOM 4724 C CA . HIS C 1 142 ? -12.732 -29.433 -67.468 1.00 60.83 108 HIS C CA 1
ATOM 4725 C C . HIS C 1 142 ? -13.525 -30.710 -67.154 1.00 58.75 108 HIS C C 1
ATOM 4726 O O . HIS C 1 142 ? -14.597 -30.639 -66.551 1.00 58.25 108 HIS C O 1
ATOM 4733 N N . SER C 1 143 ? -12.984 -31.870 -67.517 1.00 57.17 109 SER C N 1
ATOM 4734 C CA . SER C 1 143 ? -13.596 -33.147 -67.141 1.00 57.44 109 SER C CA 1
ATOM 4735 C C . SER C 1 143 ? -13.592 -33.332 -65.626 1.00 57.11 109 SER C C 1
ATOM 4736 O O . SER C 1 143 ? -14.573 -33.811 -65.053 1.00 61.26 109 SER C O 1
ATOM 4739 N N . ASN C 1 144 ? -12.482 -32.965 -64.988 1.00 53.27 110 ASN C N 1
ATOM 4740 C CA . ASN C 1 144 ? -12.387 -32.979 -63.531 1.00 51.75 110 ASN C CA 1
ATOM 4741 C C . ASN C 1 144 ? -13.374 -32.007 -62.914 1.00 51.46 110 ASN C C 1
ATOM 4742 O O . ASN C 1 144 ? -14.063 -32.341 -61.954 1.00 51.49 110 ASN C O 1
ATOM 4747 N N . VAL C 1 145 ? -13.427 -30.799 -63.465 1.00 53.44 111 VAL C N 1
ATOM 4748 C CA . VAL C 1 145 ? -14.351 -29.771 -62.990 1.00 57.26 111 VAL C CA 1
ATOM 4749 C C . VAL C 1 145 ? -15.792 -30.280 -62.996 1.00 58.02 111 VAL C C 1
ATOM 4750 O O . VAL C 1 145 ? -16.514 -30.117 -62.011 1.00 55.00 111 VAL C O 1
ATOM 4754 N N . GLU C 1 146 ? -16.194 -30.897 -64.106 1.00 62.19 112 GLU C N 1
ATOM 4755 C CA . GLU C 1 146 ? -17.550 -31.424 -64.251 1.00 65.98 112 GLU C CA 1
ATOM 4756 C C . GLU C 1 146 ? -17.849 -32.499 -63.205 1.00 64.65 112 GLU C C 1
ATOM 4757 O O . GLU C 1 146 ? -18.856 -32.420 -62.510 1.00 68.90 112 GLU C O 1
ATOM 4763 N N . MET C 1 147 ? -16.976 -33.496 -63.098 1.00 61.56 113 MET C N 1
ATOM 4764 C CA . MET C 1 147 ? -17.097 -34.498 -62.043 1.00 62.30 113 MET C CA 1
ATOM 4765 C C . MET C 1 147 ? -17.232 -33.840 -60.682 1.00 62.15 113 MET C C 1
ATOM 4766 O O . MET C 1 147 ? -18.134 -34.165 -59.909 1.00 64.79 113 MET C O 1
ATOM 4771 N N . ALA C 1 148 ? -16.311 -32.924 -60.397 1.00 59.12 114 ALA C N 1
ATOM 4772 C CA . ALA C 1 148 ? -16.269 -32.227 -59.121 1.00 56.29 114 ALA C CA 1
ATOM 4773 C C . ALA C 1 148 ? -17.588 -31.524 -58.822 1.00 55.92 114 ALA C C 1
ATOM 4774 O O . ALA C 1 148 ? -18.039 -31.504 -57.674 1.00 55.96 114 ALA C O 1
ATOM 4776 N N . ARG C 1 149 ? -18.206 -30.958 -59.857 1.00 54.74 115 ARG C N 1
ATOM 4777 C CA . ARG C 1 149 ? -19.492 -30.269 -59.703 1.00 54.52 115 ARG C CA 1
ATOM 4778 C C . ARG C 1 149 ? -20.647 -31.207 -59.344 1.00 53.42 115 ARG C C 1
ATOM 4779 O O . ARG C 1 149 ? -21.599 -30.780 -58.695 1.00 51.97 115 ARG C O 1
ATOM 4787 N N . GLN C 1 150 ? -20.547 -32.474 -59.732 1.00 54.65 116 GLN C N 1
ATOM 4788 C CA . GLN C 1 150 ? -21.535 -33.480 -59.346 1.00 56.94 116 GLN C CA 1
ATOM 4789 C C . GLN C 1 150 ? -21.346 -33.964 -57.908 1.00 57.24 116 GLN C C 1
ATOM 4790 O O . GLN C 1 150 ? -22.003 -34.914 -57.492 1.00 57.58 116 GLN C O 1
ATOM 4796 N N . THR C 1 151 ? -20.459 -33.311 -57.158 1.00 58.28 117 THR C N 1
ATOM 4797 C CA . THR C 1 151 ? -20.234 -33.640 -55.758 1.00 59.53 117 THR C CA 1
ATOM 4798 C C . THR C 1 151 ? -20.438 -32.437 -54.854 1.00 59.63 117 THR C C 1
ATOM 4799 O O . THR C 1 151 ? -20.306 -31.286 -55.274 1.00 59.96 117 THR C O 1
ATOM 4803 N N . ASP C 1 152 ? -20.747 -32.729 -53.598 1.00 61.67 118 ASP C N 1
ATOM 4804 C CA . ASP C 1 152 ? -20.851 -31.713 -52.553 1.00 67.36 118 ASP C CA 1
ATOM 4805 C C . ASP C 1 152 ? -19.503 -31.501 -51.853 1.00 66.80 118 ASP C C 1
ATOM 4806 O O . ASP C 1 152 ? -19.444 -30.861 -50.798 1.00 65.42 118 ASP C O 1
ATOM 4811 N N . PHE C 1 153 ? -18.422 -32.031 -52.432 1.00 66.07 119 PHE C N 1
ATOM 4812 C CA . PHE C 1 153 ? -17.099 -31.975 -51.801 1.00 64.02 119 PHE C CA 1
ATOM 4813 C C . PHE C 1 153 ? -16.581 -30.534 -51.626 1.00 60.69 119 PHE C C 1
ATOM 4814 O O . PHE C 1 153 ? -15.737 -30.288 -50.771 1.00 57.06 119 PHE C O 1
ATOM 4822 N N . VAL C 1 154 ? -17.081 -29.594 -52.428 1.00 61.19 120 VAL C N 1
ATOM 4823 C CA . VAL C 1 154 ? -16.823 -28.165 -52.203 1.00 61.82 120 VAL C CA 1
ATOM 4824 C C . VAL C 1 154 ? -18.088 -27.329 -52.378 1.00 64.31 120 VAL C C 1
ATOM 4825 O O . VAL C 1 154 ? -19.045 -27.753 -53.039 1.00 65.16 120 VAL C O 1
ATOM 4829 N N . ASP C 1 155 ? -18.070 -26.140 -51.778 1.00 67.12 121 ASP C N 1
ATOM 4830 C CA . ASP C 1 155 ? -19.176 -25.195 -51.871 1.00 68.07 121 ASP C CA 1
ATOM 4831 C C . ASP C 1 155 ? -19.025 -24.401 -53.158 1.00 69.40 121 ASP C C 1
ATOM 4832 O O . ASP C 1 155 ? -18.193 -23.494 -53.244 1.00 69.67 121 ASP C O 1
ATOM 4837 N N . TRP C 1 156 ? -19.833 -24.748 -54.156 1.00 73.46 122 TRP C N 1
ATOM 4838 C CA . TRP C 1 156 ? -19.781 -24.097 -55.465 1.00 78.08 122 TRP C CA 1
ATOM 4839 C C . TRP C 1 156 ? -20.419 -22.699 -55.473 1.00 81.16 122 TRP C C 1
ATOM 4840 O O . TRP C 1 156 ? -20.311 -21.973 -56.460 1.00 79.11 122 TRP C O 1
ATOM 4851 N N . GLU C 1 157 ? -21.070 -22.330 -54.368 1.00 84.58 123 GLU C N 1
ATOM 4852 C CA . GLU C 1 157 ? -21.587 -20.976 -54.174 1.00 85.60 123 GLU C CA 1
ATOM 4853 C C . GLU C 1 157 ? -20.429 -20.001 -54.023 1.00 84.76 123 GLU C C 1
ATOM 4854 O O . GLU C 1 157 ? -20.531 -18.849 -54.432 1.00 90.44 123 GLU C O 1
ATOM 4860 N N . LYS C 1 158 ? -19.334 -20.463 -53.425 1.00 81.11 124 LYS C N 1
ATOM 4861 C CA . LYS C 1 158 ? -18.158 -19.629 -53.200 1.00 78.25 124 LYS C CA 1
ATOM 4862 C C . LYS C 1 158 ? -17.069 -19.906 -54.234 1.00 73.04 124 LYS C C 1
ATOM 4863 O O . LYS C 1 158 ? -17.157 -20.864 -55.007 1.00 70.79 124 LYS C O 1
ATOM 4869 N N . GLU C 1 159 ? -16.045 -19.052 -54.231 1.00 66.22 125 GLU C N 1
ATOM 4870 C CA . GLU C 1 159 ? -14.865 -19.236 -55.060 1.00 61.35 125 GLU C CA 1
ATOM 4871 C C . GLU C 1 159 ? -14.285 -20.625 -54.864 1.00 58.61 125 GLU C C 1
ATOM 4872 O O . GLU C 1 159 ? -14.127 -21.081 -53.724 1.00 58.65 125 GLU C O 1
ATOM 4878 N N . VAL C 1 160 ? -13.943 -21.274 -55.974 1.00 55.43 126 VAL C N 1
ATOM 4879 C CA . VAL C 1 160 ? -13.303 -22.574 -55.942 1.00 53.43 126 VAL C CA 1
ATOM 4880 C C . VAL C 1 160 ? -11.889 -22.464 -56.493 1.00 49.65 126 VAL C C 1
ATOM 4881 O O . VAL C 1 160 ? -11.683 -21.885 -57.556 1.00 48.75 126 VAL C O 1
ATOM 4885 N N . ILE C 1 161 ? -10.923 -23.013 -55.759 1.00 46.79 127 ILE C N 1
ATOM 4886 C CA . ILE C 1 161 ? -9.530 -23.024 -56.193 1.00 45.71 127 ILE C CA 1
ATOM 4887 C C . ILE C 1 161 ? -9.200 -24.362 -56.844 1.00 45.21 127 ILE C C 1
ATOM 4888 O O . ILE C 1 161 ? -9.187 -25.406 -56.192 1.00 44.09 127 ILE C O 1
ATOM 4893 N N . VAL C 1 162 ? -8.931 -24.305 -58.144 1.00 45.21 128 VAL C N 1
ATOM 4894 C CA . VAL C 1 162 ? -8.498 -25.460 -58.910 1.00 44.10 128 VAL C CA 1
ATOM 4895 C C . VAL C 1 162 ? -6.974 -25.457 -58.958 1.00 43.85 128 VAL C C 1
ATOM 4896 O O . VAL C 1 162 ? -6.375 -24.779 -59.785 1.00 43.93 128 VAL C O 1
ATOM 4900 N N . GLY C 1 163 ? -6.355 -26.207 -58.053 1.00 44.51 129 GLY C N 1
ATOM 4901 C CA . GLY C 1 163 ? -4.898 -26.245 -57.930 1.00 44.52 129 GLY C CA 1
ATOM 4902 C C . GLY C 1 163 ? -4.296 -27.370 -58.739 1.00 44.13 129 GLY C C 1
ATOM 4903 O O . GLY C 1 163 ? -4.838 -28.473 -58.764 1.00 42.84 129 GLY C O 1
ATOM 4904 N N . LEU C 1 164 ? -3.179 -27.091 -59.400 1.00 43.75 130 LEU C N 1
ATOM 4905 C CA . LEU C 1 164 ? -2.484 -28.084 -60.217 1.00 43.86 130 LEU C CA 1
ATOM 4906 C C . LEU C 1 164 ? -1.086 -28.318 -59.688 1.00 40.16 130 LEU C C 1
ATOM 4907 O O . LEU C 1 164 ? -0.354 -27.374 -59.476 1.00 37.28 130 LEU C O 1
ATOM 4912 N N . HIS C 1 165 ? -0.706 -29.573 -59.502 1.00 37.86 131 HIS C N 1
ATOM 4913 C CA . HIS C 1 165 ? 0.664 -29.899 -59.143 1.00 35.42 131 HIS C CA 1
ATOM 4914 C C . HIS C 1 165 ? 1.252 -30.838 -60.171 1.00 34.30 131 HIS C C 1
ATOM 4915 O O . HIS C 1 165 ? 0.845 -31.984 -60.280 1.00 31.56 131 HIS C O 1
ATOM 4922 N N . GLN C 1 166 ? 2.205 -30.331 -60.938 1.00 35.62 132 GLN C N 1
ATOM 4923 C CA . GLN C 1 166 ? 3.013 -31.169 -61.802 1.00 36.17 132 GLN C CA 1
ATOM 4924 C C . GLN C 1 166 ? 4.162 -31.706 -60.950 1.00 35.01 132 GLN C C 1
ATOM 4925 O O . GLN C 1 166 ? 4.975 -30.939 -60.439 1.00 34.77 132 GLN C O 1
ATOM 4931 N N . ILE C 1 167 ? 4.205 -33.021 -60.782 1.00 33.89 133 ILE C N 1
ATOM 4932 C CA . ILE C 1 167 ? 5.182 -33.660 -59.912 1.00 33.82 133 ILE C CA 1
ATOM 4933 C C . ILE C 1 167 ? 5.875 -34.814 -60.626 1.00 34.98 133 ILE C C 1
ATOM 4934 O O . ILE C 1 167 ? 5.230 -35.675 -61.222 1.00 35.85 133 ILE C O 1
ATOM 4939 N N . ARG C 1 168 ? 7.201 -34.814 -60.556 1.00 37.09 134 ARG C N 1
ATOM 4940 C CA . ARG C 1 168 ? 7.999 -35.991 -60.872 1.00 38.68 134 ARG C CA 1
ATOM 4941 C C . ARG C 1 168 ? 8.584 -36.537 -59.585 1.00 38.65 134 ARG C C 1
ATOM 4942 O O . ARG C 1 168 ? 9.279 -35.815 -58.874 1.00 39.86 134 ARG C O 1
ATOM 4950 N N . TYR C 1 169 ? 8.291 -37.801 -59.286 1.00 38.04 135 TYR C N 1
ATOM 4951 C CA . TYR C 1 169 ? 9.051 -38.543 -58.304 1.00 37.11 135 TYR C CA 1
ATOM 4952 C C . TYR C 1 169 ? 10.230 -39.132 -59.066 1.00 37.66 135 TYR C C 1
ATOM 4953 O O . TYR C 1 169 ? 10.042 -39.933 -59.974 1.00 38.31 135 TYR C O 1
ATOM 4962 N N . HIS C 1 170 ? 11.438 -38.713 -58.710 1.00 36.89 136 HIS C N 1
ATOM 4963 C CA . HIS C 1 170 ? 12.635 -39.127 -59.422 1.00 35.84 136 HIS C CA 1
ATOM 4964 C C . HIS C 1 170 ? 13.440 -40.016 -58.518 1.00 34.81 136 HIS C C 1
ATOM 4965 O O . HIS C 1 170 ? 13.612 -39.686 -57.347 1.00 34.06 136 HIS C O 1
ATOM 4972 N N . VAL C 1 171 ? 13.930 -41.136 -59.042 1.00 35.64 137 VAL C N 1
ATOM 4973 C CA . VAL C 1 171 ? 14.631 -42.108 -58.203 1.00 37.90 137 VAL C CA 1
ATOM 4974 C C . VAL C 1 171 ? 15.940 -42.586 -58.796 1.00 38.46 137 VAL C C 1
ATOM 4975 O O . VAL C 1 171 ? 16.100 -42.721 -60.020 1.00 38.88 137 VAL C O 1
ATOM 4979 N N . THR C 1 172 ? 16.896 -42.780 -57.904 1.00 39.50 138 THR C N 1
ATOM 4980 C CA . THR C 1 172 ? 18.231 -43.211 -58.261 1.00 39.98 138 THR C CA 1
ATOM 4981 C C . THR C 1 172 ? 18.639 -44.174 -57.158 1.00 42.00 138 THR C C 1
ATOM 4982 O O . THR C 1 172 ? 18.138 -44.065 -56.026 1.00 44.75 138 THR C O 1
ATOM 4986 N N . PRO C 1 173 ? 19.534 -45.125 -57.472 1.00 42.52 139 PRO C N 1
ATOM 4987 C CA . PRO C 1 173 ? 19.847 -46.195 -56.524 1.00 44.26 139 PRO C CA 1
ATOM 4988 C C . PRO C 1 173 ? 20.114 -45.733 -55.084 1.00 45.04 139 PRO C C 1
ATOM 4989 O O . PRO C 1 173 ? 19.791 -46.471 -54.135 1.00 43.72 139 PRO C O 1
ATOM 4993 N N . ASP C 1 174 ? 20.680 -44.528 -54.934 1.00 46.16 140 ASP C N 1
ATOM 4994 C CA . ASP C 1 174 ? 21.027 -44.003 -53.617 1.00 48.51 140 ASP C CA 1
ATOM 4995 C C . ASP C 1 174 ? 19.835 -43.368 -52.887 1.00 48.31 140 ASP C C 1
ATOM 4996 O O . ASP C 1 174 ? 19.797 -43.320 -51.655 1.00 51.82 140 ASP C O 1
ATOM 5001 N N . ALA C 1 175 ? 18.895 -42.843 -53.676 1.00 45.94 141 ALA C N 1
ATOM 5002 C CA . ALA C 1 175 ? 17.816 -42.032 -53.148 1.00 44.87 141 ALA C CA 1
ATOM 5003 C C . ALA C 1 175 ? 16.492 -42.347 -53.840 1.00 44.28 141 ALA C C 1
ATOM 5004 O O . ALA C 1 175 ? 16.267 -41.956 -54.978 1.00 43.37 141 ALA C O 1
ATOM 5006 N N . PRO C 1 176 ? 15.587 -43.032 -53.128 1.00 44.00 142 PRO C N 1
ATOM 5007 C CA . PRO C 1 176 ? 14.214 -43.172 -53.589 1.00 42.62 142 PRO C CA 1
ATOM 5008 C C . PRO C 1 176 ? 13.396 -41.911 -53.353 1.00 40.48 142 PRO C C 1
ATOM 5009 O O . PRO C 1 176 ? 13.882 -40.953 -52.727 1.00 38.90 142 PRO C O 1
ATOM 5013 N N . SER C 1 177 ? 12.161 -41.928 -53.846 1.00 39.23 143 SER C N 1
ATOM 5014 C CA . SER C 1 177 ? 11.272 -40.774 -53.757 1.00 39.15 143 SER C CA 1
ATOM 5015 C C . SER C 1 177 ? 9.961 -41.162 -53.078 1.00 39.14 143 SER C C 1
ATOM 5016 O O . SER C 1 177 ? 9.562 -42.326 -53.130 1.00 38.68 143 SER C O 1
ATOM 5019 N N . TYR C 1 178 ? 9.325 -40.185 -52.428 1.00 39.73 144 TYR C N 1
ATOM 5020 C CA . TYR C 1 178 ? 8.082 -40.410 -51.704 1.00 40.99 144 TYR C CA 1
ATOM 5021 C C . TYR C 1 178 ? 7.277 -39.117 -51.546 1.00 41.50 144 TYR C C 1
ATOM 5022 O O . TYR C 1 178 ? 7.786 -38.022 -51.777 1.00 37.81 144 TYR C O 1
ATOM 5031 N N . SER C 1 179 ? 6.015 -39.266 -51.147 1.00 43.64 145 SER C N 1
ATOM 5032 C CA . SER C 1 179 ? 5.092 -38.144 -51.068 1.00 43.95 145 SER C CA 1
ATOM 5033 C C . SER C 1 179 ? 5.341 -37.264 -49.845 1.00 43.19 145 SER C C 1
ATOM 5034 O O . SER C 1 179 ? 6.073 -37.625 -48.927 1.00 41.73 145 SER C O 1
ATOM 5037 N N . SER C 1 180 ? 4.733 -36.085 -49.885 1.00 42.08 146 SER C N 1
ATOM 5038 C CA . SER C 1 180 ? 4.563 -35.244 -48.718 1.00 41.32 146 SER C CA 1
ATOM 5039 C C . SER C 1 180 ? 3.053 -35.180 -48.430 1.00 41.05 146 SER C C 1
ATOM 5040 O O . SER C 1 180 ? 2.305 -34.627 -49.237 1.00 42.62 146 SER C O 1
ATOM 5043 N N . PRO C 1 181 ? 2.576 -35.761 -47.328 1.00 38.43 147 PRO C N 1
ATOM 5044 C CA . PRO C 1 181 ? 3.375 -36.501 -46.371 1.00 36.59 147 PRO C CA 1
ATOM 5045 C C . PRO C 1 181 ? 3.657 -37.920 -46.825 1.00 35.42 147 PRO C C 1
ATOM 5046 O O . PRO C 1 181 ? 3.103 -38.394 -47.819 1.00 35.97 147 PRO C O 1
ATOM 5050 N N . ILE C 1 182 ? 4.495 -38.592 -46.055 1.00 35.08 148 ILE C N 1
ATOM 5051 C CA . ILE C 1 182 ? 5.121 -39.829 -46.476 1.00 35.86 148 ILE C CA 1
ATOM 5052 C C . ILE C 1 182 ? 4.167 -41.029 -46.529 1.00 36.16 148 ILE C C 1
ATOM 5053 O O . ILE C 1 182 ? 4.267 -41.873 -47.444 1.00 37.71 148 ILE C O 1
ATOM 5058 N N . TRP C 1 183 ? 3.239 -41.084 -45.569 1.00 34.94 149 TRP C N 1
ATOM 5059 C CA . TRP C 1 183 ? 2.389 -42.253 -45.384 1.00 34.90 149 TRP C CA 1
ATOM 5060 C C . TRP C 1 183 ? 0.920 -41.872 -45.557 1.00 35.34 149 TRP C C 1
ATOM 5061 O O . TRP C 1 183 ? 0.620 -40.942 -46.305 1.00 38.48 149 TRP C O 1
ATOM 5072 N N . LEU C 1 184 ? 0.017 -42.613 -44.916 1.00 34.47 150 LEU C N 1
ATOM 5073 C CA . LEU C 1 184 ? -1.419 -42.374 -44.993 1.00 34.56 150 LEU C CA 1
ATOM 5074 C C . LEU C 1 184 ? -1.764 -40.997 -44.454 1.00 34.60 150 LEU C C 1
ATOM 5075 O O . LEU C 1 184 ? -1.276 -40.584 -43.404 1.00 33.72 150 LEU C O 1
ATOM 5080 N N . HIS C 1 185 ? -2.612 -40.291 -45.182 1.00 35.27 151 HIS C N 1
ATOM 5081 C CA . HIS C 1 185 ? -2.978 -38.946 -44.803 1.00 35.96 151 HIS C CA 1
ATOM 5082 C C . HIS C 1 185 ? -4.263 -38.538 -45.492 1.00 37.93 151 HIS C C 1
ATOM 5083 O O . HIS C 1 185 ? -4.799 -39.270 -46.336 1.00 39.70 151 HIS C O 1
ATOM 5090 N N . ARG C 1 186 ? -4.761 -37.374 -45.103 1.00 39.47 152 ARG C N 1
ATOM 5091 C CA . ARG C 1 186 ? -5.757 -36.672 -45.882 1.00 41.13 152 ARG C CA 1
ATOM 5092 C C . ARG C 1 186 ? -5.121 -35.366 -46.302 1.00 40.22 152 ARG C C 1
ATOM 5093 O O . ARG C 1 186 ? -4.218 -34.863 -45.633 1.00 39.79 152 ARG C O 1
ATOM 5101 N N . ASP C 1 187 ? -5.585 -34.819 -47.412 1.00 39.58 153 ASP C N 1
ATOM 5102 C CA . ASP C 1 187 ? -5.105 -33.526 -47.856 1.00 40.94 153 ASP C CA 1
ATOM 5103 C C . ASP C 1 187 ? -6.145 -32.464 -47.531 1.00 42.61 153 ASP C C 1
ATOM 5104 O O . ASP C 1 187 ? -7.339 -32.773 -47.424 1.00 43.96 153 ASP C O 1
ATOM 5109 N N . ASP C 1 188 ? -5.677 -31.223 -47.340 1.00 43.05 154 ASP C N 1
ATOM 5110 C CA . ASP C 1 188 ? -6.565 -30.077 -47.113 1.00 43.96 154 ASP C CA 1
ATOM 5111 C C . ASP C 1 188 ? -7.649 -30.016 -48.159 1.00 43.60 154 ASP C C 1
ATOM 5112 O O . ASP C 1 188 ? -8.796 -29.716 -47.855 1.00 41.82 154 ASP C O 1
ATOM 5117 N N . GLU C 1 189 ? -7.262 -30.290 -49.402 1.00 44.79 155 GLU C N 1
ATOM 5118 C CA . GLU C 1 189 ? -8.157 -30.165 -50.537 1.00 45.92 155 GLU C CA 1
ATOM 5119 C C . GLU C 1 189 ? -9.144 -31.341 -50.575 1.00 46.28 155 GLU C C 1
ATOM 5120 O O . GLU C 1 189 ? -8.728 -32.487 -50.712 1.00 47.03 155 GLU C O 1
ATOM 5126 N N . PRO C 1 190 ? -10.460 -31.059 -50.428 1.00 46.82 156 PRO C N 1
ATOM 5127 C CA . PRO C 1 190 ? -11.515 -32.087 -50.346 1.00 47.41 156 PRO C CA 1
ATOM 5128 C C . PRO C 1 190 ? -11.544 -33.101 -51.479 1.00 48.51 156 PRO C C 1
ATOM 5129 O O . PRO C 1 190 ? -12.009 -34.228 -51.283 1.00 47.50 156 PRO C O 1
ATOM 5133 N N . LEU C 1 191 ? -11.085 -32.689 -52.660 1.00 49.18 157 LEU C N 1
ATOM 5134 C CA . LEU C 1 191 ? -11.049 -33.563 -53.821 1.00 47.04 157 LEU C CA 1
ATOM 5135 C C . LEU C 1 191 ? -9.720 -33.408 -54.554 1.00 45.28 157 LEU C C 1
ATOM 5136 O O . LEU C 1 191 ? -9.335 -32.293 -54.933 1.00 46.72 157 LEU C O 1
ATOM 5141 N N . VAL C 1 192 ? -9.019 -34.526 -54.744 1.00 42.09 158 VAL C N 1
ATOM 5142 C CA . VAL C 1 192 ? -7.730 -34.515 -55.432 1.00 40.35 158 VAL C CA 1
ATOM 5143 C C . VAL C 1 192 ? -7.725 -35.561 -56.532 1.00 39.39 158 VAL C C 1
ATOM 5144 O O . VAL C 1 192 ? -8.000 -36.731 -56.273 1.00 39.25 158 VAL C O 1
ATOM 5148 N N . PHE C 1 193 ? -7.414 -35.128 -57.754 1.00 38.43 159 PHE C N 1
ATOM 5149 C CA . PHE C 1 193 ? -7.267 -36.030 -58.898 1.00 37.42 159 PHE C CA 1
ATOM 5150 C C . PHE C 1 193 ? -5.797 -36.343 -59.137 1.00 37.79 159 PHE C C 1
ATOM 5151 O O . PHE C 1 193 ? -4.981 -35.440 -59.225 1.00 37.67 159 PHE C O 1
ATOM 5159 N N . VAL C 1 194 ? -5.475 -37.628 -59.241 1.00 38.24 160 VAL C N 1
ATOM 5160 C CA . VAL C 1 194 ? -4.113 -38.088 -59.493 1.00 38.51 160 VAL C CA 1
ATOM 5161 C C . VAL C 1 194 ? -4.018 -38.620 -60.911 1.00 38.33 160 VAL C C 1
ATOM 5162 O O . VAL C 1 194 ? -4.422 -39.735 -61.180 1.00 38.91 160 VAL C O 1
ATOM 5166 N N . HIS C 1 195 ? -3.487 -37.822 -61.822 1.00 37.68 161 HIS C N 1
ATOM 5167 C CA . HIS C 1 195 ? -3.275 -38.263 -63.190 1.00 36.56 161 HIS C CA 1
ATOM 5168 C C . HIS C 1 195 ? -1.842 -38.727 -63.345 1.00 36.36 161 HIS C C 1
ATOM 5169 O O . HIS C 1 195 ? -0.919 -37.987 -63.053 1.00 37.44 161 HIS C O 1
ATOM 5176 N N . LEU C 1 196 ? -1.659 -39.959 -63.786 1.00 36.29 162 LEU C N 1
ATOM 5177 C CA . LEU C 1 196 ? -0.341 -40.446 -64.121 1.00 37.51 162 LEU C CA 1
ATOM 5178 C C . LEU C 1 196 ? 0.011 -39.991 -65.518 1.00 39.24 162 LEU C C 1
ATOM 5179 O O . LEU C 1 196 ? -0.807 -40.073 -66.417 1.00 40.99 162 LEU C O 1
ATOM 5184 N N . PHE C 1 197 ? 1.239 -39.521 -65.707 1.00 40.11 163 PHE C N 1
ATOM 5185 C CA . PHE C 1 197 ? 1.740 -39.160 -67.044 1.00 39.54 163 PHE C CA 1
ATOM 5186 C C . PHE C 1 197 ? 2.818 -40.125 -67.545 1.00 39.01 163 PHE C C 1
ATOM 5187 O O . PHE C 1 197 ? 2.832 -40.472 -68.726 1.00 39.37 163 PHE C O 1
ATOM 5195 N N . LYS C 1 198 ? 3.703 -40.573 -66.658 1.00 38.63 164 LYS C N 1
ATOM 5196 C CA . LYS C 1 198 ? 4.655 -41.617 -67.017 1.00 38.74 164 LYS C CA 1
ATOM 5197 C C . LYS C 1 198 ? 5.094 -42.422 -65.799 1.00 36.47 164 LYS C C 1
ATOM 5198 O O . LYS C 1 198 ? 5.168 -41.900 -64.698 1.00 34.26 164 LYS C O 1
ATOM 5204 N N . LEU C 1 199 ? 5.376 -43.703 -66.024 1.00 36.20 165 LEU C N 1
ATOM 5205 C CA . LEU C 1 199 ? 5.991 -44.577 -65.035 1.00 36.39 165 LEU C CA 1
ATOM 5206 C C . LEU C 1 199 ? 7.039 -45.487 -65.698 1.00 37.18 165 LEU C C 1
ATOM 5207 O O . LEU C 1 199 ? 6.679 -46.402 -66.438 1.00 37.25 165 LEU C O 1
ATOM 5212 N N . SER C 1 200 ? 8.320 -45.221 -65.436 1.00 39.25 166 SER C N 1
ATOM 5213 C CA . SER C 1 200 ? 9.415 -45.957 -66.066 1.00 44.18 166 SER C CA 1
ATOM 5214 C C . SER C 1 200 ? 9.279 -47.448 -65.854 1.00 49.75 166 SER C C 1
ATOM 5215 O O . SER C 1 200 ? 8.995 -47.888 -64.739 1.00 56.71 166 SER C O 1
ATOM 5218 N N . GLU C 1 201 ? 9.512 -48.219 -66.909 1.00 53.53 167 GLU C N 1
ATOM 5219 C CA . GLU C 1 201 ? 9.347 -49.675 -66.876 1.00 55.21 167 GLU C CA 1
ATOM 5220 C C . GLU C 1 201 ? 10.143 -50.380 -65.777 1.00 53.17 167 GLU C C 1
ATOM 5221 O O . GLU C 1 201 ? 9.772 -51.462 -65.346 1.00 52.49 167 GLU C O 1
ATOM 5227 N N . ASP C 1 202 ? 11.244 -49.775 -65.340 1.00 53.27 168 ASP C N 1
ATOM 5228 C CA . ASP C 1 202 ? 12.026 -50.313 -64.233 1.00 54.25 168 ASP C CA 1
ATOM 5229 C C . ASP C 1 202 ? 11.829 -49.546 -62.903 1.00 51.74 168 ASP C C 1
ATOM 5230 O O . ASP C 1 202 ? 12.786 -49.373 -62.145 1.00 54.00 168 ASP C O 1
ATOM 5235 N N . ALA C 1 203 ? 10.584 -49.138 -62.628 1.00 47.88 169 ALA C N 1
ATOM 5236 C CA . ALA C 1 203 ? 10.247 -48.412 -61.384 1.00 45.58 169 ALA C CA 1
ATOM 5237 C C . ALA C 1 203 ? 9.413 -49.268 -60.443 1.00 42.66 169 ALA C C 1
ATOM 5238 O O . ALA C 1 203 ? 8.491 -49.933 -60.888 1.00 40.96 169 ALA C O 1
ATOM 5240 N N . ILE C 1 204 ? 9.724 -49.248 -59.159 1.00 41.91 170 ILE C N 1
ATOM 5241 C CA . ILE C 1 204 ? 8.969 -49.999 -58.158 1.00 41.09 170 ILE C CA 1
ATOM 5242 C C . ILE C 1 204 ? 8.238 -49.003 -57.275 1.00 40.39 170 ILE C C 1
ATOM 5243 O O . ILE C 1 204 ? 8.634 -47.834 -57.181 1.00 43.51 170 ILE C O 1
ATOM 5248 N N . GLY C 1 205 ? 7.185 -49.464 -56.612 1.00 38.53 171 GLY C N 1
ATOM 5249 C CA . GLY C 1 205 ? 6.424 -48.604 -55.731 1.00 38.79 171 GLY C CA 1
ATOM 5250 C C . GLY C 1 205 ? 5.503 -47.713 -56.534 1.00 37.61 171 GLY C C 1
ATOM 5251 O O . GLY C 1 205 ? 5.237 -47.988 -57.707 1.00 37.40 171 GLY C O 1
ATOM 5252 N N . GLY C 1 206 ? 5.007 -46.648 -55.914 1.00 38.31 172 GLY C N 1
ATOM 5253 C CA . GLY C 1 206 ? 3.995 -45.831 -56.558 1.00 40.19 172 GLY C CA 1
ATOM 5254 C C . GLY C 1 206 ? 2.644 -46.527 -56.620 1.00 41.18 172 GLY C C 1
ATOM 5255 O O . GLY C 1 206 ? 1.792 -46.171 -57.467 1.00 42.15 172 GLY C O 1
ATOM 5256 N N . ASP C 1 207 ? 2.456 -47.522 -55.734 1.00 40.05 173 ASP C N 1
ATOM 5257 C CA . ASP C 1 207 ? 1.149 -48.116 -55.502 1.00 39.32 173 ASP C CA 1
ATOM 5258 C C . ASP C 1 207 ? 0.416 -47.065 -54.690 1.00 38.82 173 ASP C C 1
ATOM 5259 O O . ASP C 1 207 ? 0.979 -46.538 -53.718 1.00 38.35 173 ASP C O 1
ATOM 5264 N N . ASN C 1 208 ? -0.822 -46.761 -55.078 1.00 38.78 174 ASN C N 1
ATOM 5265 C CA . ASN C 1 208 ? -1.679 -45.906 -54.277 1.00 38.64 174 ASN C CA 1
ATOM 5266 C C . ASN C 1 208 ? -2.456 -46.787 -53.327 1.00 38.28 174 ASN C C 1
ATOM 5267 O O . ASN C 1 208 ? -2.911 -47.864 -53.719 1.00 38.19 174 ASN C O 1
ATOM 5272 N N . LEU C 1 209 ? -2.590 -46.331 -52.082 1.00 37.80 175 LEU C N 1
ATOM 5273 C CA . LEU C 1 209 ? -3.305 -47.078 -51.058 1.00 36.53 175 LEU C CA 1
ATOM 5274 C C . LEU C 1 209 ? -4.520 -46.290 -50.626 1.00 35.06 175 LEU C C 1
ATOM 5275 O O . LEU C 1 209 ? -4.459 -45.073 -50.499 1.00 34.73 175 LEU C O 1
ATOM 5280 N N . ILE C 1 210 ? -5.636 -46.992 -50.440 1.00 34.47 176 ILE C N 1
ATOM 5281 C CA . ILE C 1 210 ? -6.873 -46.411 -49.886 1.00 33.69 176 ILE C CA 1
ATOM 5282 C C . ILE C 1 210 ? -7.170 -47.147 -48.584 1.00 33.55 176 ILE C C 1
ATOM 5283 O O . ILE C 1 210 ? -7.128 -48.374 -48.543 1.00 33.45 176 ILE C O 1
ATOM 5288 N N . ALA C 1 211 ? -7.479 -46.397 -47.534 1.00 34.48 177 ALA C N 1
ATOM 5289 C CA . ALA C 1 211 ? -7.593 -46.964 -46.186 1.00 36.26 177 ALA C CA 1
ATOM 5290 C C . ALA C 1 211 ? -8.638 -46.222 -45.350 1.00 37.49 177 ALA C C 1
ATOM 5291 O O . ALA C 1 211 ? -8.699 -44.987 -45.370 1.00 36.34 177 ALA C O 1
ATOM 5293 N N . PRO C 1 212 ? -9.472 -46.977 -44.613 1.00 39.58 178 PRO C N 1
ATOM 5294 C CA . PRO C 1 212 ? -10.458 -46.402 -43.711 1.00 40.06 178 PRO C CA 1
ATOM 5295 C C . PRO C 1 212 ? -9.851 -45.974 -42.386 1.00 40.38 178 PRO C C 1
ATOM 5296 O O . PRO C 1 212 ? -10.433 -45.157 -41.675 1.00 40.52 178 PRO C O 1
ATOM 5300 N N . SER C 1 213 ? -8.711 -46.560 -42.035 1.00 41.12 179 SER C N 1
ATOM 5301 C CA . SER C 1 213 ? -7.973 -46.174 -40.844 1.00 42.38 179 SER C CA 1
ATOM 5302 C C . SER C 1 213 ? -6.503 -46.398 -41.131 1.00 43.61 179 SER C C 1
ATOM 5303 O O . SER C 1 213 ? -6.131 -46.794 -42.227 1.00 42.82 179 SER C O 1
ATOM 5306 N N . VAL C 1 214 ? -5.667 -46.147 -40.134 1.00 46.81 180 VAL C N 1
ATOM 5307 C CA . VAL C 1 214 ? -4.233 -46.393 -40.234 1.00 47.09 180 VAL C CA 1
ATOM 5308 C C . VAL C 1 214 ? -3.855 -47.807 -39.801 1.00 46.81 180 VAL C C 1
ATOM 5309 O O . VAL C 1 214 ? -2.677 -48.171 -39.832 1.00 46.03 180 VAL C O 1
ATOM 5313 N N . LYS C 1 215 ? -4.829 -48.605 -39.393 1.00 49.90 181 LYS C N 1
ATOM 5314 C CA . LYS C 1 215 ? -4.586 -50.006 -39.004 1.00 53.09 181 LYS C CA 1
ATOM 5315 C C . LYS C 1 215 ? -4.971 -50.984 -40.115 1.00 52.08 181 LYS C C 1
ATOM 5316 O O . LYS C 1 215 ? -4.692 -52.181 -40.009 1.00 52.66 181 LYS C O 1
ATOM 5322 N N . GLN C 1 216 ? -5.588 -50.487 -41.183 1.00 50.52 182 GLN C N 1
ATOM 5323 C CA . GLN C 1 216 ? -6.116 -51.369 -42.207 1.00 50.18 182 GLN C CA 1
ATOM 5324 C C . GLN C 1 216 ? -6.116 -50.700 -43.567 1.00 48.97 182 GLN C C 1
ATOM 5325 O O . GLN C 1 216 ? -6.303 -49.487 -43.668 1.00 50.96 182 GLN C O 1
ATOM 5331 N N . ILE C 1 217 ? -5.941 -51.505 -44.608 1.00 47.05 183 ILE C N 1
ATOM 5332 C CA . ILE C 1 217 ? -5.906 -51.020 -45.984 1.00 44.81 183 ILE C CA 1
ATOM 5333 C C . ILE C 1 217 ? -6.946 -51.766 -46.815 1.00 42.62 183 ILE C C 1
ATOM 5334 O O . ILE C 1 217 ? -6.934 -52.996 -46.874 1.00 42.93 183 ILE C O 1
ATOM 5339 N N . ASP C 1 218 ? -7.851 -51.007 -47.433 1.00 40.74 184 ASP C N 1
ATOM 5340 C CA . ASP C 1 218 ? -8.948 -51.574 -48.217 1.00 41.24 184 ASP C CA 1
ATOM 5341 C C . ASP C 1 218 ? -8.603 -51.755 -49.684 1.00 41.10 184 ASP C C 1
ATOM 5342 O O . ASP C 1 218 ? -9.035 -52.729 -50.301 1.00 41.69 184 ASP C O 1
ATOM 5347 N N . LYS C 1 219 ? -7.847 -50.816 -50.247 1.00 41.30 185 LYS C N 1
ATOM 5348 C CA . LYS C 1 219 ? -7.492 -50.886 -51.655 1.00 42.38 185 LYS C CA 1
ATOM 5349 C C . LYS C 1 219 ? -6.008 -50.634 -51.899 1.00 40.18 185 LYS C C 1
ATOM 5350 O O . LYS C 1 219 ? -5.430 -49.688 -51.370 1.00 37.33 185 LYS C O 1
ATOM 5356 N N . VAL C 1 220 ? -5.407 -51.524 -52.686 1.00 39.86 186 VAL C N 1
ATOM 5357 C CA . VAL C 1 220 ? -4.109 -51.294 -53.296 1.00 40.79 186 VAL C CA 1
ATOM 5358 C C . VAL C 1 220 ? -4.360 -51.260 -54.789 1.00 42.44 186 VAL C C 1
ATOM 5359 O O . VAL C 1 220 ? -5.198 -51.988 -55.310 1.00 44.47 186 VAL C O 1
ATOM 5363 N N . LEU C 1 221 ? -3.625 -50.404 -55.475 1.00 43.40 187 LEU C N 1
ATOM 5364 C CA . LEU C 1 221 ? -3.975 -50.014 -56.822 1.00 43.45 187 LEU C CA 1
ATOM 5365 C C . LEU C 1 221 ? -2.800 -49.204 -57.355 1.00 41.93 187 LEU C C 1
ATOM 5366 O O . LEU C 1 221 ? -2.306 -48.315 -56.669 1.00 44.06 187 LEU C O 1
ATOM 5371 N N . ARG C 1 222 ? -2.317 -49.552 -58.546 1.00 39.24 188 ARG C N 1
ATOM 5372 C CA . ARG C 1 222 ? -1.101 -48.959 -59.087 1.00 37.72 188 ARG C CA 1
ATOM 5373 C C . ARG C 1 222 ? -1.323 -48.397 -60.486 1.00 38.17 188 ARG C C 1
ATOM 5374 O O . ARG C 1 222 ? -1.595 -49.142 -61.433 1.00 39.22 188 ARG C O 1
ATOM 5382 N N . LEU C 1 223 ? -1.181 -47.083 -60.619 1.00 37.75 189 LEU C N 1
ATOM 5383 C CA . LEU C 1 223 ? -1.327 -46.435 -61.919 1.00 38.84 189 LEU C CA 1
ATOM 5384 C C . LEU C 1 223 ? -0.060 -46.652 -62.735 1.00 39.48 189 LEU C C 1
ATOM 5385 O O . LEU C 1 223 ? 1.031 -46.381 -62.238 1.00 39.22 189 LEU C O 1
ATOM 5390 N N . THR C 1 224 ? -0.205 -47.154 -63.967 1.00 39.64 190 THR C N 1
ATOM 5391 C CA . THR C 1 224 ? 0.951 -47.483 -64.837 1.00 38.81 190 THR C CA 1
ATOM 5392 C C . THR C 1 224 ? 0.931 -46.870 -66.247 1.00 39.07 190 THR C C 1
ATOM 5393 O O . THR C 1 224 ? 1.982 -46.500 -66.772 1.00 40.36 190 THR C O 1
ATOM 5397 N N . ASP C 1 225 ? -0.244 -46.788 -66.864 1.00 37.97 191 ASP C N 1
ATOM 5398 C CA . ASP C 1 225 ? -0.378 -46.238 -68.215 1.00 36.29 191 ASP C CA 1
ATOM 5399 C C . ASP C 1 225 ? -0.786 -44.772 -68.163 1.00 34.98 191 ASP C C 1
ATOM 5400 O O . ASP C 1 225 ? -1.575 -44.390 -67.310 1.00 32.83 191 ASP C O 1
ATOM 5405 N N . PRO C 1 226 ? -0.239 -43.944 -69.075 1.00 35.47 192 PRO C N 1
ATOM 5406 C CA . PRO C 1 226 ? -0.518 -42.507 -69.130 1.00 36.53 192 PRO C CA 1
ATOM 5407 C C . PRO C 1 226 ? -1.993 -42.121 -69.047 1.00 38.21 192 PRO C C 1
ATOM 5408 O O . PRO C 1 226 ? -2.820 -42.683 -69.738 1.00 38.31 192 PRO C O 1
ATOM 5412 N N . LEU C 1 227 ? -2.283 -41.163 -68.177 1.00 41.10 193 LEU C N 1
ATOM 5413 C CA . LEU C 1 227 ? -3.626 -40.627 -67.924 1.00 42.86 193 LEU C CA 1
ATOM 5414 C C . LEU C 1 227 ? -4.554 -41.526 -67.107 1.00 41.69 193 LEU C C 1
ATOM 5415 O O . LEU C 1 227 ? -5.697 -41.147 -66.867 1.00 41.47 193 LEU C O 1
ATOM 5420 N N . GLU C 1 228 ? -4.071 -42.694 -66.674 1.00 41.10 194 GLU C N 1
ATOM 5421 C CA . GLU C 1 228 ? -4.774 -43.470 -65.653 1.00 41.52 194 GLU C CA 1
ATOM 5422 C C . GLU C 1 228 ? -4.885 -42.571 -64.433 1.00 39.29 194 GLU C C 1
ATOM 5423 O O . GLU C 1 228 ? -3.907 -42.003 -63.980 1.00 41.14 194 GLU C O 1
ATOM 5429 N N . THR C 1 229 ? -6.091 -42.450 -63.900 1.00 37.06 195 THR C N 1
ATOM 5430 C CA . THR C 1 229 ? -6.385 -41.451 -62.890 1.00 36.30 195 THR C CA 1
ATOM 5431 C C . THR C 1 229 ? -6.982 -42.086 -61.647 1.00 36.36 195 THR C C 1
ATOM 5432 O O . THR C 1 229 ? -7.504 -43.185 -61.704 1.00 37.22 195 THR C O 1
ATOM 5436 N N . LEU C 1 230 ? -6.845 -41.390 -60.525 1.00 36.94 196 LEU C N 1
ATOM 5437 C CA . LEU C 1 230 ? -7.446 -41.779 -59.271 1.00 37.77 196 LEU C CA 1
ATOM 5438 C C . LEU C 1 230 ? -7.940 -40.539 -58.546 1.00 37.97 196 LEU C C 1
ATOM 5439 O O . LEU C 1 230 ? -7.149 -39.683 -58.184 1.00 38.47 196 LEU C O 1
ATOM 5444 N N . ALA C 1 231 ? -9.254 -40.438 -58.353 1.00 38.96 197 ALA C N 1
ATOM 5445 C CA . ALA C 1 231 ? -9.845 -39.339 -57.587 1.00 39.78 197 ALA C CA 1
ATOM 5446 C C . ALA C 1 231 ? -9.895 -39.718 -56.103 1.00 40.21 197 ALA C C 1
ATOM 5447 O O . ALA C 1 231 ? -10.097 -40.885 -55.770 1.00 39.66 197 ALA C O 1
ATOM 5449 N N . LEU C 1 232 ? -9.709 -38.731 -55.229 1.00 40.26 198 LEU C N 1
ATOM 5450 C CA . LEU C 1 232 ? -9.599 -38.980 -53.796 1.00 40.42 198 LEU C CA 1
ATOM 5451 C C . LEU C 1 232 ? -10.356 -37.936 -52.985 1.00 40.85 198 LEU C C 1
ATOM 5452 O O . LEU C 1 232 ? -10.039 -36.749 -53.045 1.00 41.27 198 LEU C O 1
ATOM 5457 N N . GLY C 1 233 ? -11.343 -38.401 -52.224 1.00 41.95 199 GLY C N 1
ATOM 5458 C CA . GLY C 1 233 ? -12.104 -37.532 -51.330 1.00 44.83 199 GLY C CA 1
ATOM 5459 C C . GLY C 1 233 ? -11.546 -37.611 -49.926 1.00 46.31 199 GLY C C 1
ATOM 5460 O O . GLY C 1 233 ? -10.831 -38.554 -49.586 1.00 49.22 199 GLY C O 1
ATOM 5461 N N . GLN C 1 234 ? -11.879 -36.628 -49.094 1.00 46.36 200 GLN C N 1
ATOM 5462 C CA . GLN C 1 234 ? -11.389 -36.606 -47.718 1.00 46.50 200 GLN C CA 1
ATOM 5463 C C . GLN C 1 234 ? -11.959 -37.736 -46.851 1.00 46.91 200 GLN C C 1
ATOM 5464 O O . GLN C 1 234 ? -11.446 -37.994 -45.766 1.00 47.72 200 GLN C O 1
ATOM 5470 N N . LYS C 1 235 ? -13.008 -38.408 -47.322 1.00 47.36 201 LYS C N 1
ATOM 5471 C CA . LYS C 1 235 ? -13.616 -39.503 -46.569 1.00 46.88 201 LYS C CA 1
ATOM 5472 C C . LYS C 1 235 ? -12.589 -40.509 -46.064 1.00 43.75 201 LYS C C 1
ATOM 5473 O O . LYS C 1 235 ? -12.626 -40.893 -44.905 1.00 42.28 201 LYS C O 1
ATOM 5479 N N . VAL C 1 236 ? -11.681 -40.930 -46.943 1.00 43.25 202 VAL C N 1
ATOM 5480 C CA . VAL C 1 236 ? -10.703 -41.992 -46.633 1.00 43.73 202 VAL C CA 1
ATOM 5481 C C . VAL C 1 236 ? -9.299 -41.457 -46.342 1.00 44.12 202 VAL C C 1
ATOM 5482 O O . VAL C 1 236 ? -9.045 -40.249 -46.463 1.00 46.01 202 VAL C O 1
ATOM 5486 N N . PHE C 1 237 ? -8.395 -42.367 -45.971 1.00 43.06 203 PHE C N 1
ATOM 5487 C CA . PHE C 1 237 ? -6.960 -42.077 -45.966 1.00 43.45 203 PHE C CA 1
ATOM 5488 C C . PHE C 1 237 ? -6.382 -42.593 -47.259 1.00 42.84 203 PHE C C 1
ATOM 5489 O O . PHE C 1 237 ? -6.829 -43.605 -47.770 1.00 45.06 203 PHE C O 1
ATOM 5497 N N . HIS C 1 238 ? -5.406 -41.877 -47.801 1.00 41.87 204 HIS C N 1
ATOM 5498 C CA . HIS C 1 238 ? -4.679 -42.355 -48.966 1.00 41.65 204 HIS C CA 1
ATOM 5499 C C . HIS C 1 238 ? -3.188 -42.172 -48.766 1.00 42.17 204 HIS C C 1
ATOM 5500 O O . HIS C 1 238 ? -2.755 -41.394 -47.923 1.00 43.34 204 HIS C O 1
ATOM 5507 N N . ALA C 1 239 ? -2.416 -42.918 -49.542 1.00 42.82 205 ALA C N 1
ATOM 5508 C CA . ALA C 1 239 ? -0.980 -42.772 -49.552 1.00 43.29 205 ALA C CA 1
ATOM 5509 C C . ALA C 1 239 ? -0.474 -43.135 -50.934 1.00 43.35 205 ALA C C 1
ATOM 5510 O O . ALA C 1 239 ? -1.231 -43.539 -51.826 1.00 41.87 205 ALA C O 1
ATOM 5512 N N . VAL C 1 240 ? 0.827 -42.980 -51.106 1.00 42.71 206 VAL C N 1
ATOM 5513 C CA . VAL C 1 240 ? 1.499 -43.544 -52.245 1.00 41.35 206 VAL C CA 1
ATOM 5514 C C . VAL C 1 240 ? 2.770 -44.200 -51.730 1.00 40.33 206 VAL C C 1
ATOM 5515 O O . VAL C 1 240 ? 3.566 -43.569 -51.012 1.00 40.64 206 VAL C O 1
ATOM 5519 N N . THR C 1 241 ? 2.934 -45.478 -52.052 1.00 39.78 207 THR C N 1
ATOM 5520 C CA . THR C 1 241 ? 4.074 -46.213 -51.560 1.00 40.76 207 THR C CA 1
ATOM 5521 C C . THR C 1 241 ? 5.283 -45.611 -52.247 1.00 39.66 207 THR C C 1
ATOM 5522 O O . THR C 1 241 ? 5.206 -45.248 -53.415 1.00 37.68 207 THR C O 1
ATOM 5526 N N . PRO C 1 242 ? 6.398 -45.484 -51.517 1.00 39.10 208 PRO C N 1
ATOM 5527 C CA . PRO C 1 242 ? 7.587 -44.881 -52.072 1.00 38.41 208 PRO C CA 1
ATOM 5528 C C . PRO C 1 242 ? 7.987 -45.498 -53.387 1.00 39.24 208 PRO C C 1
ATOM 5529 O O . PRO C 1 242 ? 7.864 -46.709 -53.566 1.00 38.86 208 PRO C O 1
ATOM 5533 N N . VAL C 1 243 ? 8.467 -44.653 -54.292 1.00 41.33 209 VAL C N 1
ATOM 5534 C CA . VAL C 1 243 ? 8.998 -45.084 -55.573 1.00 41.33 209 VAL C CA 1
ATOM 5535 C C . VAL C 1 243 ? 10.498 -45.340 -55.418 1.00 41.72 209 VAL C C 1
ATOM 5536 O O . VAL C 1 243 ? 11.204 -44.576 -54.730 1.00 41.60 209 VAL C O 1
ATOM 5540 N N . GLY C 1 244 ? 10.964 -46.419 -56.050 1.00 42.29 210 GLY C N 1
ATOM 5541 C CA . GLY C 1 244 ? 12.386 -46.755 -56.122 1.00 43.85 210 GLY C CA 1
ATOM 5542 C C . GLY C 1 244 ? 12.640 -47.432 -57.460 1.00 45.55 210 GLY C C 1
ATOM 5543 O O . GLY C 1 244 ? 11.771 -47.382 -58.370 1.00 44.59 210 GLY C O 1
ATOM 5544 N N . THR C 1 245 ? 13.746 -48.159 -57.618 1.00 49.22 211 THR C N 1
ATOM 5545 C CA . THR C 1 245 ? 14.013 -48.696 -58.948 1.00 49.95 211 THR C CA 1
ATOM 5546 C C . THR C 1 245 ? 14.658 -50.063 -59.025 1.00 49.85 211 THR C C 1
ATOM 5547 O O . THR C 1 245 ? 15.559 -50.386 -58.273 1.00 47.85 211 THR C O 1
ATOM 5551 N N . ALA C 1 246 ? 14.135 -50.842 -59.963 1.00 52.61 212 ALA C N 1
ATOM 5552 C CA . ALA C 1 246 ? 14.656 -52.176 -60.256 1.00 55.84 212 ALA C CA 1
ATOM 5553 C C . ALA C 1 246 ? 15.955 -52.044 -61.027 1.00 57.98 212 ALA C C 1
ATOM 5554 O O . ALA C 1 246 ? 16.964 -52.674 -60.736 1.00 59.43 212 ALA C O 1
ATOM 5556 N N . ASN C 1 247 ? 15.952 -51.161 -62.014 1.00 59.71 213 ASN C N 1
ATOM 5557 C CA . ASN C 1 247 ? 17.137 -50.943 -62.849 1.00 60.08 213 ASN C CA 1
ATOM 5558 C C . ASN C 1 247 ? 18.078 -49.917 -62.225 1.00 57.56 213 ASN C C 1
ATOM 5559 O O . ASN C 1 247 ? 17.631 -48.927 -61.633 1.00 53.79 213 ASN C O 1
ATOM 5564 N N . ILE C 1 248 ? 19.387 -50.166 -62.311 1.00 57.04 214 ILE C N 1
ATOM 5565 C CA . ILE C 1 248 ? 20.431 -49.283 -61.763 1.00 56.28 214 ILE C CA 1
ATOM 5566 C C . ILE C 1 248 ? 20.531 -47.891 -62.435 1.00 55.43 214 ILE C C 1
ATOM 5567 O O . ILE C 1 248 ? 21.076 -46.959 -61.853 1.00 54.36 214 ILE C O 1
ATOM 5572 N N . ASP C 1 249 ? 20.012 -47.772 -63.660 1.00 54.06 215 ASP C N 1
ATOM 5573 C CA . ASP C 1 249 ? 19.917 -46.501 -64.374 1.00 53.69 215 ASP C CA 1
ATOM 5574 C C . ASP C 1 249 ? 18.881 -45.516 -63.824 1.00 48.88 215 ASP C C 1
ATOM 5575 O O . ASP C 1 249 ? 18.799 -44.382 -64.289 1.00 49.25 215 ASP C O 1
ATOM 5580 N N . GLY C 1 250 ? 18.084 -45.933 -62.848 1.00 45.47 216 GLY C N 1
ATOM 5581 C CA . GLY C 1 250 ? 17.133 -45.040 -62.173 1.00 43.83 216 GLY C CA 1
ATOM 5582 C C . GLY C 1 250 ? 15.769 -45.104 -62.828 1.00 42.34 216 GLY C C 1
ATOM 5583 O O . GLY C 1 250 ? 15.582 -45.941 -63.731 1.00 41.71 216 GLY C O 1
ATOM 5584 N N . ALA C 1 251 ? 14.874 -44.205 -62.464 1.00 41.43 217 ALA C N 1
ATOM 5585 C CA . ALA C 1 251 ? 13.507 -44.284 -62.940 1.00 41.05 217 ALA C CA 1
ATOM 5586 C C . ALA C 1 251 ? 12.735 -43.070 -62.470 1.00 41.12 217 ALA C C 1
ATOM 5587 O O . ALA C 1 251 ? 13.264 -42.245 -61.746 1.00 43.79 217 ALA C O 1
ATOM 5589 N N . HIS C 1 252 ? 11.485 -42.949 -62.885 1.00 41.28 218 HIS C N 1
ATOM 5590 C CA . HIS C 1 252 ? 10.650 -41.829 -62.467 1.00 42.12 218 HIS C CA 1
ATOM 5591 C C . HIS C 1 252 ? 9.162 -42.159 -62.574 1.00 41.52 218 HIS C C 1
ATOM 5592 O O . HIS C 1 252 ? 8.757 -43.006 -63.369 1.00 44.39 218 HIS C O 1
ATOM 5599 N N . ARG C 1 253 ? 8.367 -41.480 -61.755 1.00 38.27 219 ARG C N 1
ATOM 5600 C CA . ARG C 1 253 ? 6.919 -41.525 -61.823 1.00 36.32 219 ARG C CA 1
ATOM 5601 C C . ARG C 1 253 ? 6.453 -40.076 -61.974 1.00 35.74 219 ARG C C 1
ATOM 5602 O O . ARG C 1 253 ? 6.689 -39.256 -61.098 1.00 34.60 219 ARG C O 1
ATOM 5610 N N . ASP C 1 254 ? 5.820 -39.756 -63.093 1.00 36.31 220 ASP C N 1
ATOM 5611 C CA . ASP C 1 254 ? 5.354 -38.391 -63.373 1.00 36.34 220 ASP C CA 1
ATOM 5612 C C . ASP C 1 254 ? 3.847 -38.299 -63.243 1.00 35.13 220 ASP C C 1
ATOM 5613 O O . ASP C 1 254 ? 3.129 -39.065 -63.872 1.00 34.85 220 ASP C O 1
ATOM 5618 N N . ILE C 1 255 ? 3.370 -37.357 -62.432 1.00 35.10 221 ILE C N 1
ATOM 5619 C CA . ILE C 1 255 ? 1.942 -37.194 -62.210 1.00 35.06 221 ILE C CA 1
ATOM 5620 C C . ILE C 1 255 ? 1.486 -35.749 -62.336 1.00 35.56 221 ILE C C 1
ATOM 5621 O O . ILE C 1 255 ? 2.284 -34.823 -62.278 1.00 36.42 221 ILE C O 1
ATOM 5626 N N . LEU C 1 256 ? 0.186 -35.575 -62.528 1.00 36.13 222 LEU C N 1
ATOM 5627 C CA . LEU C 1 256 ? -0.452 -34.281 -62.414 1.00 37.22 222 LEU C CA 1
ATOM 5628 C C . LEU C 1 256 ? -1.565 -34.398 -61.397 1.00 39.36 222 LEU C C 1
ATOM 5629 O O . LEU C 1 256 ? -2.468 -35.206 -61.559 1.00 38.59 222 LEU C O 1
ATOM 5634 N N . LEU C 1 257 ? -1.487 -33.590 -60.344 1.00 41.22 223 LEU C N 1
ATOM 5635 C CA . LEU C 1 257 ? -2.578 -33.462 -59.397 1.00 40.29 223 LEU C CA 1
ATOM 5636 C C . LEU C 1 257 ? -3.452 -32.309 -59.819 1.00 40.90 223 LEU C C 1
ATOM 5637 O O . LEU C 1 257 ? -2.956 -31.273 -60.267 1.00 39.85 223 LEU C O 1
ATOM 5642 N N . VAL C 1 258 ? -4.760 -32.504 -59.685 1.00 41.04 224 VAL C N 1
ATOM 5643 C CA . VAL C 1 258 ? -5.718 -31.425 -59.840 1.00 39.81 224 VAL C CA 1
ATOM 5644 C C . VAL C 1 258 ? -6.578 -31.400 -58.584 1.00 39.19 224 VAL C C 1
ATOM 5645 O O . VAL C 1 258 ? -7.370 -32.307 -58.347 1.00 37.83 224 VAL C O 1
ATOM 5649 N N . THR C 1 259 ? -6.384 -30.363 -57.772 1.00 40.32 225 THR C N 1
ATOM 5650 C CA . THR C 1 259 ? -7.048 -30.230 -56.480 1.00 42.14 225 THR C CA 1
ATOM 5651 C C . THR C 1 259 ? -8.270 -29.347 -56.645 1.00 43.74 225 THR C C 1
ATOM 5652 O O . THR C 1 259 ? -8.305 -28.496 -57.530 1.00 44.10 225 THR C O 1
ATOM 5656 N N . PHE C 1 260 ? -9.263 -29.552 -55.785 1.00 45.00 226 PHE C N 1
ATOM 5657 C CA . PHE C 1 260 ? -10.418 -28.662 -55.697 1.00 46.02 226 PHE C CA 1
ATOM 5658 C C . PHE C 1 260 ? -10.661 -28.302 -54.243 1.00 48.77 226 PHE C C 1
ATOM 5659 O O . PHE C 1 260 ? -10.706 -29.187 -53.394 1.00 50.90 226 PHE C O 1
ATOM 5667 N N . SER C 1 261 ? -10.819 -27.010 -53.968 1.00 49.73 227 SER C N 1
ATOM 5668 C CA . SER C 1 261 ? -11.021 -26.526 -52.605 1.00 51.68 227 SER C CA 1
ATOM 5669 C C . SER C 1 261 ? -11.642 -25.139 -52.609 1.00 52.56 227 SER C C 1
ATOM 5670 O O . SER C 1 261 ? -11.685 -24.479 -53.641 1.00 55.44 227 SER C O 1
ATOM 5673 N N . ASN C 1 262 ? -12.118 -24.704 -51.448 1.00 52.81 228 ASN C N 1
ATOM 5674 C CA . ASN C 1 262 ? -12.700 -23.375 -51.291 1.00 53.83 228 ASN C CA 1
ATOM 5675 C C . ASN C 1 262 ? -11.664 -22.406 -50.734 1.00 57.26 228 ASN C C 1
ATOM 5676 O O . ASN C 1 262 ? -10.484 -22.738 -50.625 1.00 58.49 228 ASN C O 1
ATOM 5681 N N . ARG C 1 263 ? -12.089 -21.207 -50.350 1.00 61.44 229 ARG C N 1
ATOM 5682 C CA . ARG C 1 263 ? -11.205 -20.279 -49.654 1.00 61.11 229 ARG C CA 1
ATOM 5683 C C . ARG C 1 263 ? -11.590 -20.151 -48.183 1.00 59.83 229 ARG C C 1
ATOM 5684 O O . ARG C 1 263 ? -10.929 -20.708 -47.313 1.00 56.08 229 ARG C O 1
ATOM 5692 N N . MET D 1 35 ? 23.224 -25.990 -14.348 1.00 86.47 1 MET D N 1
ATOM 5693 C CA . MET D 1 35 ? 22.440 -26.280 -15.584 1.00 89.72 1 MET D CA 1
ATOM 5694 C C . MET D 1 35 ? 23.145 -27.293 -16.471 1.00 95.54 1 MET D C 1
ATOM 5695 O O . MET D 1 35 ? 22.543 -28.304 -16.849 1.00 107.01 1 MET D O 1
ATOM 5700 N N . SER D 1 36 ? 24.408 -27.026 -16.811 1.00 94.95 2 SER D N 1
ATOM 5701 C CA . SER D 1 36 ? 25.194 -27.936 -17.652 1.00 92.34 2 SER D CA 1
ATOM 5702 C C . SER D 1 36 ? 25.334 -29.331 -17.024 1.00 90.20 2 SER D C 1
ATOM 5703 O O . SER D 1 36 ? 25.491 -30.324 -17.733 1.00 87.54 2 SER D O 1
ATOM 5706 N N . ASN D 1 37 ? 25.283 -29.388 -15.694 1.00 89.82 3 ASN D N 1
ATOM 5707 C CA . ASN D 1 37 ? 25.233 -30.661 -14.965 1.00 87.75 3 ASN D CA 1
ATOM 5708 C C . ASN D 1 37 ? 24.087 -31.555 -15.421 1.00 83.00 3 ASN D C 1
ATOM 5709 O O . ASN D 1 37 ? 24.297 -32.731 -15.733 1.00 82.44 3 ASN D O 1
ATOM 5714 N N . TYR D 1 38 ? 22.884 -30.987 -15.456 1.00 77.66 4 TYR D N 1
ATOM 5715 C CA . TYR D 1 38 ? 21.679 -31.709 -15.877 1.00 72.43 4 TYR D CA 1
ATOM 5716 C C . TYR D 1 38 ? 21.710 -32.073 -17.364 1.00 72.21 4 TYR D C 1
ATOM 5717 O O . TYR D 1 38 ? 21.289 -33.165 -17.753 1.00 74.55 4 TYR D O 1
ATOM 5726 N N . ALA D 1 39 ? 22.201 -31.150 -18.188 1.00 69.33 5 ALA D N 1
ATOM 5727 C CA . ALA D 1 39 ? 22.329 -31.389 -19.618 1.00 69.60 5 ALA D CA 1
ATOM 5728 C C . ALA D 1 39 ? 23.364 -32.472 -19.931 1.00 70.04 5 ALA D C 1
ATOM 5729 O O . ALA D 1 39 ? 23.198 -33.220 -20.890 1.00 68.23 5 ALA D O 1
ATOM 5731 N N . SER D 1 40 ? 24.426 -32.548 -19.130 1.00 71.96 6 SER D N 1
ATOM 5732 C CA . SER D 1 40 ? 25.441 -33.600 -19.283 1.00 72.26 6 SER D CA 1
ATOM 5733 C C . SER D 1 40 ? 24.869 -34.960 -18.919 1.00 69.96 6 SER D C 1
ATOM 5734 O O . SER D 1 40 ? 25.038 -35.932 -19.652 1.00 62.09 6 SER D O 1
ATOM 5737 N N . PHE D 1 41 ? 24.199 -35.011 -17.772 1.00 72.69 7 PHE D N 1
ATOM 5738 C CA . PHE D 1 41 ? 23.527 -36.224 -17.318 1.00 74.52 7 PHE D CA 1
ATOM 5739 C C . PHE D 1 41 ? 22.541 -36.714 -18.386 1.00 73.19 7 PHE D C 1
ATOM 5740 O O . PHE D 1 41 ? 22.499 -37.901 -18.712 1.00 72.17 7 PHE D O 1
ATOM 5748 N N . LEU D 1 42 ? 21.770 -35.778 -18.934 1.00 71.55 8 LEU D N 1
ATOM 5749 C CA . LEU D 1 42 ? 20.811 -36.057 -20.005 1.00 69.40 8 LEU D CA 1
ATOM 5750 C C . LEU D 1 42 ? 21.479 -36.648 -21.245 1.00 70.33 8 LEU D C 1
ATOM 5751 O O . LEU D 1 42 ? 20.997 -37.619 -21.815 1.00 68.38 8 LEU D O 1
ATOM 5756 N N . LYS D 1 43 ? 22.586 -36.047 -21.658 1.00 76.94 9 LYS D N 1
ATOM 5757 C CA . LYS D 1 43 ? 23.313 -36.489 -22.854 1.00 78.88 9 LYS D CA 1
ATOM 5758 C C . LYS D 1 43 ? 23.813 -37.925 -22.729 1.00 74.44 9 LYS D C 1
ATOM 5759 O O . LYS D 1 43 ? 23.793 -38.667 -23.702 1.00 72.25 9 LYS D O 1
ATOM 5765 N N . GLU D 1 44 ? 24.265 -38.311 -21.537 1.00 74.61 10 GLU D N 1
ATOM 5766 C CA . GLU D 1 44 ? 24.827 -39.646 -21.336 1.00 75.30 10 GLU D CA 1
ATOM 5767 C C . GLU D 1 44 ? 23.747 -40.672 -21.042 1.00 72.38 10 GLU D C 1
ATOM 5768 O O . GLU D 1 44 ? 23.687 -41.705 -21.697 1.00 75.19 10 GLU D O 1
ATOM 5774 N N . ASN D 1 45 ? 22.897 -40.388 -20.062 1.00 69.01 11 ASN D N 1
ATOM 5775 C CA . ASN D 1 45 ? 21.842 -41.323 -19.652 1.00 67.23 11 ASN D CA 1
ATOM 5776 C C . ASN D 1 45 ? 20.577 -41.323 -20.513 1.00 61.29 11 ASN D C 1
ATOM 5777 O O . ASN D 1 45 ? 19.816 -42.280 -20.475 1.00 58.29 11 ASN D O 1
ATOM 5782 N N . GLY D 1 46 ? 20.356 -40.261 -21.282 1.00 57.24 12 GLY D N 1
ATOM 5783 C CA . GLY D 1 46 ? 19.121 -40.108 -22.054 1.00 56.28 12 GLY D CA 1
ATOM 5784 C C . GLY D 1 46 ? 17.923 -39.638 -21.244 1.00 54.15 12 GLY D C 1
ATOM 5785 O O . GLY D 1 46 ? 16.799 -39.697 -21.700 1.00 52.37 12 GLY D O 1
ATOM 5786 N N . TYR D 1 47 ? 18.169 -39.154 -20.034 1.00 52.02 13 TYR D N 1
ATOM 5787 C CA . TYR D 1 47 ? 17.105 -38.618 -19.167 1.00 51.23 13 TYR D CA 1
ATOM 5788 C C . TYR D 1 47 ? 17.762 -37.885 -18.018 1.00 50.86 13 TYR D C 1
ATOM 5789 O O . TYR D 1 47 ? 18.940 -38.120 -17.736 1.00 50.58 13 TYR D O 1
ATOM 5798 N N . SER D 1 48 ? 17.010 -37.024 -17.335 1.00 49.42 14 SER D N 1
ATOM 5799 C CA . SER D 1 48 ? 17.565 -36.278 -16.201 1.00 47.87 14 SER D CA 1
ATOM 5800 C C . SER D 1 48 ? 16.481 -35.729 -15.279 1.00 46.22 14 SER D C 1
ATOM 5801 O O . SER D 1 48 ? 15.581 -35.014 -15.720 1.00 45.10 14 SER D O 1
ATOM 5804 N N . TYR D 1 49 ? 16.574 -36.050 -13.993 1.00 46.18 15 TYR D N 1
ATOM 5805 C CA . TYR D 1 49 ? 15.691 -35.442 -13.004 1.00 48.87 15 TYR D CA 1
ATOM 5806 C C . TYR D 1 49 ? 16.208 -34.052 -12.703 1.00 50.02 15 TYR D C 1
ATOM 5807 O O . TYR D 1 49 ? 17.400 -33.872 -12.449 1.00 53.72 15 TYR D O 1
ATOM 5816 N N . ILE D 1 50 ? 15.302 -33.080 -12.719 1.00 51.43 16 ILE D N 1
ATOM 5817 C CA . ILE D 1 50 ? 15.637 -31.693 -12.442 1.00 53.44 16 ILE D CA 1
ATOM 5818 C C . ILE D 1 50 ? 14.701 -31.193 -11.342 1.00 57.11 16 ILE D C 1
ATOM 5819 O O . ILE D 1 50 ? 13.482 -31.151 -11.534 1.00 58.73 16 ILE D O 1
ATOM 5824 N N . PRO D 1 51 ? 15.264 -30.798 -10.185 1.00 59.33 17 PRO D N 1
ATOM 5825 C CA . PRO D 1 51 ? 14.435 -30.377 -9.053 1.00 59.49 17 PRO D CA 1
ATOM 5826 C C . PRO D 1 51 ? 13.743 -29.041 -9.299 1.00 61.03 17 PRO D C 1
ATOM 5827 O O . PRO D 1 51 ? 14.196 -28.251 -10.133 1.00 58.87 17 PRO D O 1
ATOM 5831 N N . ALA D 1 52 ? 12.662 -28.791 -8.565 1.00 63.79 18 ALA D N 1
ATOM 5832 C CA . ALA D 1 52 ? 11.905 -27.548 -8.698 1.00 66.71 18 ALA D CA 1
ATOM 5833 C C . ALA D 1 52 ? 12.776 -26.315 -8.428 1.00 70.89 18 ALA D C 1
ATOM 5834 O O . ALA D 1 52 ? 12.550 -25.267 -9.031 1.00 73.65 18 ALA D O 1
ATOM 5836 N N . ASP D 1 53 ? 13.760 -26.447 -7.532 1.00 73.43 19 ASP D N 1
ATOM 5837 C CA . ASP D 1 53 ? 14.774 -25.405 -7.274 1.00 76.35 19 ASP D CA 1
ATOM 5838 C C . ASP D 1 53 ? 15.178 -24.659 -8.534 1.00 74.70 19 ASP D C 1
ATOM 5839 O O . ASP D 1 53 ? 15.119 -23.434 -8.614 1.00 77.33 19 ASP D O 1
ATOM 5844 N N . PHE D 1 54 ? 15.601 -25.442 -9.511 1.00 73.24 20 PHE D N 1
ATOM 5845 C CA . PHE D 1 54 ? 16.172 -24.940 -10.742 1.00 72.77 20 PHE D CA 1
ATOM 5846 C C . PHE D 1 54 ? 15.223 -24.010 -11.510 1.00 72.41 20 PHE D C 1
ATOM 5847 O O . PHE D 1 54 ? 15.679 -23.151 -12.255 1.00 69.64 20 PHE D O 1
ATOM 5855 N N . TYR D 1 55 ? 13.914 -24.186 -11.324 1.00 74.95 21 TYR D N 1
ATOM 5856 C CA . TYR D 1 55 ? 12.902 -23.323 -11.949 1.00 76.60 21 TYR D CA 1
ATOM 5857 C C . TYR D 1 55 ? 12.247 -22.337 -10.958 1.00 80.78 21 TYR D C 1
ATOM 5858 O O . TYR D 1 55 ? 12.029 -21.171 -11.287 1.00 79.40 21 TYR D O 1
ATOM 5867 N N . GLN D 1 56 ? 11.938 -22.811 -9.752 1.00 86.53 22 GLN D N 1
ATOM 5868 C CA . GLN D 1 56 ? 11.243 -22.016 -8.739 1.00 90.83 22 GLN D CA 1
ATOM 5869 C C . GLN D 1 56 ? 12.149 -20.973 -8.088 1.00 96.07 22 GLN D C 1
ATOM 5870 O O . GLN D 1 56 ? 11.653 -20.001 -7.513 1.00 97.14 22 GLN D O 1
ATOM 5876 N N . GLN D 1 57 ? 13.464 -21.159 -8.201 1.00 102.13 23 GLN D N 1
ATOM 5877 C CA . GLN D 1 57 ? 14.451 -20.222 -7.640 1.00 107.30 23 GLN D CA 1
ATOM 5878 C C . GLN D 1 57 ? 14.017 -18.747 -7.699 1.00 111.78 23 GLN D C 1
ATOM 5879 O O . GLN D 1 57 ? 14.195 -17.995 -6.748 1.00 113.07 23 GLN D O 1
ATOM 5885 N N . LYS D 1 58 ? 13.399 -18.364 -8.818 1.00 113.90 24 LYS D N 1
ATOM 5886 C CA . LYS D 1 58 ? 13.086 -16.988 -9.139 1.00 116.00 24 LYS D CA 1
ATOM 5887 C C . LYS D 1 58 ? 11.595 -16.619 -9.085 1.00 122.99 24 LYS D C 1
ATOM 5888 O O . LYS D 1 58 ? 11.251 -15.488 -9.410 1.00 128.92 24 LYS D O 1
ATOM 5894 N N . ASN D 1 59 ? 10.728 -17.540 -8.649 1.00 123.92 25 ASN D N 1
ATOM 5895 C CA . ASN D 1 59 ? 9.280 -17.358 -8.749 1.00 120.11 25 ASN D CA 1
ATOM 5896 C C . ASN D 1 59 ? 8.546 -17.623 -7.448 1.00 111.04 25 ASN D C 1
ATOM 5897 O O . ASN D 1 59 ? 8.793 -18.622 -6.800 1.00 109.72 25 ASN D O 1
ATOM 5902 N N . THR D 1 60 ? 7.634 -16.737 -7.070 1.00 104.53 26 THR D N 1
ATOM 5903 C CA . THR D 1 60 ? 6.805 -16.972 -5.884 1.00 98.42 26 THR D CA 1
ATOM 5904 C C . THR D 1 60 ? 5.796 -18.076 -6.183 1.00 91.04 26 THR D C 1
ATOM 5905 O O . THR D 1 60 ? 5.488 -18.361 -7.343 1.00 83.67 26 THR D O 1
ATOM 5909 N N . ASP D 1 61 ? 5.293 -18.691 -5.122 1.00 89.32 27 ASP D N 1
ATOM 5910 C CA . ASP D 1 61 ? 4.313 -19.766 -5.238 1.00 89.13 27 ASP D CA 1
ATOM 5911 C C . ASP D 1 61 ? 2.989 -19.224 -5.763 1.00 87.88 27 ASP D C 1
ATOM 5912 O O . ASP D 1 61 ? 2.282 -19.909 -6.498 1.00 84.93 27 ASP D O 1
ATOM 5917 N N . ALA D 1 62 ? 2.662 -17.990 -5.380 1.00 88.34 28 ALA D N 1
ATOM 5918 C CA . ALA D 1 62 ? 1.447 -17.323 -5.848 1.00 86.16 28 ALA D CA 1
ATOM 5919 C C . ALA D 1 62 ? 1.433 -17.186 -7.371 1.00 82.47 28 ALA D C 1
ATOM 5920 O O . ALA D 1 62 ? 0.382 -17.328 -8.001 1.00 81.12 28 ALA D O 1
ATOM 5922 N N . ALA D 1 63 ? 2.604 -16.917 -7.950 1.00 78.59 29 ALA D N 1
ATOM 5923 C CA . ALA D 1 63 ? 2.760 -16.830 -9.404 1.00 74.48 29 ALA D CA 1
ATOM 5924 C C . ALA D 1 63 ? 2.565 -18.194 -10.065 1.00 70.80 29 ALA D C 1
ATOM 5925 O O . ALA D 1 63 ? 1.930 -18.301 -11.109 1.00 72.18 29 ALA D O 1
ATOM 5927 N N . VAL D 1 64 ? 3.112 -19.232 -9.444 1.00 67.04 30 VAL D N 1
ATOM 5928 C CA . VAL D 1 64 ? 2.954 -20.601 -9.935 1.00 63.82 30 VAL D CA 1
ATOM 5929 C C . VAL D 1 64 ? 1.505 -21.073 -9.770 1.00 62.20 30 VAL D C 1
ATOM 5930 O O . VAL D 1 64 ? 1.003 -21.849 -10.574 1.00 60.68 30 VAL D O 1
ATOM 5934 N N . ARG D 1 65 ? 0.838 -20.598 -8.727 1.00 62.79 31 ARG D N 1
ATOM 5935 C CA . ARG D 1 65 ? -0.551 -20.978 -8.465 1.00 63.55 31 ARG D CA 1
ATOM 5936 C C . ARG D 1 65 ? -1.525 -20.410 -9.500 1.00 63.24 31 ARG D C 1
ATOM 5937 O O . ARG D 1 65 ? -2.560 -21.017 -9.788 1.00 61.35 31 ARG D O 1
ATOM 5945 N N . GLU D 1 66 ? -1.208 -19.240 -10.043 1.00 63.53 32 GLU D N 1
ATOM 5946 C CA . GLU D 1 66 ? -2.030 -18.651 -11.103 1.00 64.03 32 GLU D CA 1
ATOM 5947 C C . GLU D 1 66 ? -2.089 -19.599 -12.291 1.00 63.17 32 GLU D C 1
ATOM 5948 O O . GLU D 1 66 ? -3.165 -19.894 -12.808 1.00 63.23 32 GLU D O 1
ATOM 5954 N N . LEU D 1 67 ? -0.924 -20.074 -12.713 1.00 59.47 33 LEU D N 1
ATOM 5955 C CA . LEU D 1 67 ? -0.819 -21.054 -13.790 1.00 58.42 33 LEU D CA 1
ATOM 5956 C C . LEU D 1 67 ? -1.582 -22.329 -13.472 1.00 60.41 33 LEU D C 1
ATOM 5957 O O . LEU D 1 67 ? -2.295 -22.849 -14.321 1.00 60.27 33 LEU D O 1
ATOM 5962 N N . GLN D 1 68 ? -1.442 -22.819 -12.245 1.00 62.87 34 GLN D N 1
ATOM 5963 C CA . GLN D 1 68 ? -2.150 -24.024 -11.817 1.00 63.54 34 GLN D CA 1
ATOM 5964 C C . GLN D 1 68 ? -3.647 -23.954 -12.083 1.00 64.06 34 GLN D C 1
ATOM 5965 O O . GLN D 1 68 ? -4.250 -24.959 -12.440 1.00 68.75 34 GLN D O 1
ATOM 5971 N N . LEU D 1 69 ? -4.235 -22.776 -11.899 1.00 60.90 35 LEU D N 1
ATOM 5972 C CA . LEU D 1 69 ? -5.676 -22.601 -12.057 1.00 60.30 35 LEU D CA 1
ATOM 5973 C C . LEU D 1 69 ? -6.142 -22.664 -13.512 1.00 55.81 35 LEU D C 1
ATOM 5974 O O . LEU D 1 69 ? -7.282 -23.037 -13.777 1.00 55.95 35 LEU D O 1
ATOM 5979 N N . THR D 1 70 ? -5.268 -22.310 -14.451 1.00 51.36 36 THR D N 1
ATOM 5980 C CA . THR D 1 70 ? -5.615 -22.393 -15.875 1.00 50.74 36 THR D CA 1
ATOM 5981 C C . THR D 1 70 ? -6.018 -23.819 -16.260 1.00 52.61 36 THR D C 1
ATOM 5982 O O . THR D 1 70 ? -6.805 -24.015 -17.190 1.00 55.82 36 THR D O 1
ATOM 5986 N N . TYR D 1 71 ? -5.479 -24.806 -15.538 1.00 50.65 37 TYR D N 1
ATOM 5987 C CA . TYR D 1 71 ? -5.777 -26.220 -15.787 1.00 46.98 37 TYR D CA 1
ATOM 5988 C C . TYR D 1 71 ? -7.259 -26.574 -15.657 1.00 47.79 37 TYR D C 1
ATOM 5989 O O . TYR D 1 71 ? -7.708 -27.556 -16.246 1.00 48.71 37 TYR D O 1
ATOM 5998 N N . GLU D 1 72 ? -8.020 -25.776 -14.916 1.00 49.00 38 GLU D N 1
ATOM 5999 C CA . GLU D 1 72 ? -9.446 -26.044 -14.723 1.00 50.37 38 GLU D CA 1
ATOM 6000 C C . GLU D 1 72 ? -10.261 -25.787 -15.999 1.00 50.76 38 GLU D C 1
ATOM 6001 O O . GLU D 1 72 ? -11.338 -26.352 -16.164 1.00 50.84 38 GLU D O 1
ATOM 6007 N N . ASP D 1 73 ? -9.739 -24.953 -16.898 1.00 53.44 39 ASP D N 1
ATOM 6008 C CA . ASP D 1 73 ? -10.432 -24.601 -18.142 1.00 55.85 39 ASP D CA 1
ATOM 6009 C C . ASP D 1 73 ? -10.120 -25.512 -19.334 1.00 56.98 39 ASP D C 1
ATOM 6010 O O . ASP D 1 73 ? -10.754 -25.376 -20.382 1.00 57.02 39 ASP D O 1
ATOM 6015 N N . LEU D 1 74 ? -9.156 -26.421 -19.195 1.00 55.26 40 LEU D N 1
ATOM 6016 C CA . LEU D 1 74 ? -8.734 -27.260 -20.328 1.00 52.10 40 LEU D CA 1
ATOM 6017 C C . LEU D 1 74 ? -9.869 -28.150 -20.808 1.00 52.30 40 LEU D C 1
ATOM 6018 O O . LEU D 1 74 ? -10.653 -28.635 -20.002 1.00 54.86 40 LEU D O 1
ATOM 6023 N N . LYS D 1 75 ? -9.958 -28.356 -22.117 1.00 52.79 41 LYS D N 1
ATOM 6024 C CA . LYS D 1 75 ? -11.016 -29.184 -22.687 1.00 54.73 41 LYS D CA 1
ATOM 6025 C C . LYS D 1 75 ? -10.534 -30.617 -22.874 1.00 53.07 41 LYS D C 1
ATOM 6026 O O . LYS D 1 75 ? -9.332 -30.884 -22.957 1.00 50.86 41 LYS D O 1
ATOM 6032 N N . ALA D 1 76 ? -11.497 -31.531 -22.956 1.00 50.53 42 ALA D N 1
ATOM 6033 C CA . ALA D 1 76 ? -11.220 -32.954 -23.055 1.00 47.76 42 ALA D CA 1
ATOM 6034 C C . ALA D 1 76 ? -10.373 -33.284 -24.283 1.00 45.71 42 ALA D C 1
ATOM 6035 O O . ALA D 1 76 ? -10.599 -32.736 -25.354 1.00 44.68 42 ALA D O 1
ATOM 6037 N N . ASP D 1 77 ? -9.391 -34.167 -24.098 1.00 45.04 43 ASP D N 1
ATOM 6038 C CA . ASP D 1 77 ? -8.643 -34.768 -25.197 1.00 44.73 43 ASP D CA 1
ATOM 6039 C C . ASP D 1 77 ? -9.624 -35.639 -25.979 1.00 44.17 43 ASP D C 1
ATOM 6040 O O . ASP D 1 77 ? -10.244 -36.530 -25.400 1.00 43.84 43 ASP D O 1
ATOM 6045 N N . PRO D 1 78 ? -9.777 -35.374 -27.289 1.00 45.04 44 PRO D N 1
ATOM 6046 C CA . PRO D 1 78 ? -10.662 -36.159 -28.154 1.00 45.75 44 PRO D CA 1
ATOM 6047 C C . PRO D 1 78 ? -10.543 -37.669 -27.958 1.00 47.11 44 PRO D C 1
ATOM 6048 O O . PRO D 1 78 ? -11.561 -38.341 -27.813 1.00 48.13 44 PRO D O 1
ATOM 6052 N N . LYS D 1 79 ? -9.313 -38.187 -27.938 1.00 48.15 45 LYS D N 1
ATOM 6053 C CA . LYS D 1 79 ? -9.075 -39.632 -27.793 1.00 47.63 45 LYS D CA 1
ATOM 6054 C C . LYS D 1 79 ? -9.321 -40.163 -26.370 1.00 45.67 45 LYS D C 1
ATOM 6055 O O . LYS D 1 79 ? -9.267 -41.373 -26.154 1.00 44.52 45 LYS D O 1
ATOM 6061 N N . GLY D 1 80 ? -9.564 -39.268 -25.410 1.00 43.76 46 GLY D N 1
ATOM 6062 C CA . GLY D 1 80 ? -10.107 -39.656 -24.107 1.00 44.65 46 GLY D CA 1
ATOM 6063 C C . GLY D 1 80 ? -9.077 -39.817 -22.998 1.00 43.73 46 GLY D C 1
ATOM 6064 O O . GLY D 1 80 ? -8.303 -38.895 -22.722 1.00 47.66 46 GLY D O 1
ATOM 6065 N N . GLY D 1 81 ? -9.086 -40.979 -22.345 1.00 39.58 47 GLY D N 1
ATOM 6066 C CA . GLY D 1 81 ? -8.143 -41.272 -21.272 1.00 37.74 47 GLY D CA 1
ATOM 6067 C C . GLY D 1 81 ? -8.186 -40.336 -20.083 1.00 36.12 47 GLY D C 1
ATOM 6068 O O . GLY D 1 81 ? -7.203 -40.201 -19.370 1.00 35.55 47 GLY D O 1
ATOM 6069 N N . GLY D 1 82 ? -9.319 -39.678 -19.871 1.00 36.12 48 GLY D N 1
ATOM 6070 C CA . GLY D 1 82 ? -9.458 -38.704 -18.789 1.00 36.11 48 GLY D CA 1
ATOM 6071 C C . GLY D 1 82 ? -8.556 -37.491 -18.903 1.00 35.82 48 GLY D C 1
ATOM 6072 O O . GLY D 1 82 ? -8.361 -36.767 -17.927 1.00 35.33 48 GLY D O 1
ATOM 6073 N N . ARG D 1 83 ? -8.017 -37.252 -20.095 1.00 36.52 49 ARG D N 1
ATOM 6074 C CA . ARG D 1 83 ? -7.033 -36.195 -20.293 1.00 36.81 49 ARG D CA 1
ATOM 6075 C C . ARG D 1 83 ? -7.727 -34.921 -20.726 1.00 38.37 49 ARG D C 1
ATOM 6076 O O . ARG D 1 83 ? -8.767 -34.967 -21.386 1.00 38.74 49 ARG D O 1
ATOM 6084 N N . TYR D 1 84 ? -7.150 -33.788 -20.329 1.00 39.59 50 TYR D N 1
ATOM 6085 C CA . TYR D 1 84 ? -7.635 -32.472 -20.732 1.00 42.35 50 TYR D CA 1
ATOM 6086 C C . TYR D 1 84 ? -6.428 -31.665 -21.166 1.00 43.51 50 TYR D C 1
ATOM 6087 O O . TYR D 1 84 ? -5.449 -31.566 -20.424 1.00 42.78 50 TYR D O 1
ATOM 6096 N N . ARG D 1 85 ? -6.504 -31.097 -22.369 1.00 44.09 51 ARG D N 1
ATOM 6097 C CA . ARG D 1 85 ? -5.317 -30.604 -23.053 1.00 43.49 51 ARG D CA 1
ATOM 6098 C C . ARG D 1 85 ? -5.442 -29.240 -23.691 1.00 44.33 51 ARG D C 1
ATOM 6099 O O . ARG D 1 85 ? -6.538 -28.757 -24.010 1.00 47.56 51 ARG D O 1
ATOM 6107 N N . ALA D 1 86 ? -4.268 -28.664 -23.924 1.00 42.84 52 ALA D N 1
ATOM 6108 C CA . ALA D 1 86 ? -4.072 -27.648 -24.938 1.00 42.29 52 ALA D CA 1
ATOM 6109 C C . ALA D 1 86 ? -2.698 -27.892 -25.548 1.00 42.94 52 ALA D C 1
ATOM 6110 O O . ALA D 1 86 ? -1.830 -28.530 -24.932 1.00 44.42 52 ALA D O 1
ATOM 6112 N N . HIS D 1 87 ? -2.518 -27.414 -26.773 1.00 42.52 53 HIS D N 1
ATOM 6113 C CA . HIS D 1 87 ? -1.226 -27.459 -27.429 1.00 41.59 53 HIS D CA 1
ATOM 6114 C C . HIS D 1 87 ? -0.969 -26.138 -28.127 1.00 41.68 53 HIS D C 1
ATOM 6115 O O . HIS D 1 87 ? -1.872 -25.529 -28.693 1.00 40.53 53 HIS D O 1
ATOM 6122 N N . SER D 1 88 ? 0.269 -25.684 -28.046 1.00 43.05 54 SER D N 1
ATOM 6123 C CA . SER D 1 88 ? 0.731 -24.548 -28.809 1.00 44.64 54 SER D CA 1
ATOM 6124 C C . SER D 1 88 ? 2.200 -24.798 -29.071 1.00 46.86 54 SER D C 1
ATOM 6125 O O . SER D 1 88 ? 2.892 -25.414 -28.255 1.00 46.43 54 SER D O 1
ATOM 6128 N N . ARG D 1 89 ? 2.681 -24.357 -30.222 1.00 50.58 55 ARG D N 1
ATOM 6129 C CA . ARG D 1 89 ? 4.090 -24.513 -30.530 1.00 54.35 55 ARG D CA 1
ATOM 6130 C C . ARG D 1 89 ? 4.669 -23.190 -30.979 1.00 52.52 55 ARG D C 1
ATOM 6131 O O . ARG D 1 89 ? 3.959 -22.348 -31.530 1.00 49.98 55 ARG D O 1
ATOM 6139 N N . TYR D 1 90 ? 5.952 -23.007 -30.686 1.00 52.67 56 TYR D N 1
ATOM 6140 C CA . TYR D 1 90 ? 6.713 -21.866 -31.156 1.00 52.70 56 TYR D CA 1
ATOM 6141 C C . TYR D 1 90 ? 7.755 -22.377 -32.143 1.00 53.07 56 TYR D C 1
ATOM 6142 O O . TYR D 1 90 ? 8.130 -23.552 -32.111 1.00 51.22 56 TYR D O 1
ATOM 6151 N N . ILE D 1 91 ? 8.237 -21.479 -32.998 1.00 53.71 57 ILE D N 1
ATOM 6152 C CA . ILE D 1 91 ? 9.305 -21.786 -33.942 1.00 54.04 57 ILE D CA 1
ATOM 6153 C C . ILE D 1 91 ? 10.539 -20.974 -33.587 1.00 54.06 57 ILE D C 1
ATOM 6154 O O . ILE D 1 91 ? 10.432 -19.789 -33.293 1.00 52.95 57 ILE D O 1
ATOM 6159 N N . LEU D 1 92 ? 11.703 -21.614 -33.627 1.00 56.69 58 LEU D N 1
ATOM 6160 C CA . LEU D 1 92 ? 12.979 -20.927 -33.434 1.00 58.55 58 LEU D CA 1
ATOM 6161 C C . LEU D 1 92 ? 13.782 -20.940 -34.715 1.00 61.74 58 LEU D C 1
ATOM 6162 O O . LEU D 1 92 ? 14.357 -21.968 -35.079 1.00 63.31 58 LEU D O 1
ATOM 6167 N N . ALA D 1 93 ? 13.818 -19.796 -35.396 1.00 65.55 59 ALA D N 1
ATOM 6168 C CA . ALA D 1 93 ? 14.659 -19.640 -36.580 1.00 68.81 59 ALA D CA 1
ATOM 6169 C C . ALA D 1 93 ? 16.133 -19.853 -36.195 1.00 73.87 59 ALA D C 1
ATOM 6170 O O . ALA D 1 93 ? 16.535 -19.499 -35.088 1.00 73.31 59 ALA D O 1
ATOM 6172 N N . PRO D 1 94 ? 16.936 -20.443 -37.098 1.00 80.03 60 PRO D N 1
ATOM 6173 C CA . PRO D 1 94 ? 18.291 -20.928 -36.783 1.00 80.23 60 PRO D CA 1
ATOM 6174 C C . PRO D 1 94 ? 19.146 -20.047 -35.861 1.00 80.01 60 PRO D C 1
ATOM 6175 O O . PRO D 1 94 ? 19.578 -20.521 -34.814 1.00 84.10 60 PRO D O 1
ATOM 6179 N N . GLN D 1 95 ? 19.406 -18.795 -36.235 1.00 79.69 61 GLN D N 1
ATOM 6180 C CA . GLN D 1 95 ? 20.230 -17.899 -35.403 1.00 77.66 61 GLN D CA 1
ATOM 6181 C C . GLN D 1 95 ? 19.365 -16.860 -34.710 1.00 74.96 61 GLN D C 1
ATOM 6182 O O . GLN D 1 95 ? 19.678 -15.670 -34.713 1.00 76.46 61 GLN D O 1
ATOM 6188 N N . SER D 1 96 ? 18.278 -17.313 -34.095 1.00 74.36 62 SER D N 1
ATOM 6189 C CA . SER D 1 96 ? 17.313 -16.421 -33.456 1.00 74.40 62 SER D CA 1
ATOM 6190 C C . SER D 1 96 ? 16.983 -16.913 -32.052 1.00 72.21 62 SER D C 1
ATOM 6191 O O . SER D 1 96 ? 17.054 -18.109 -31.768 1.00 71.34 62 SER D O 1
ATOM 6194 N N . ASP D 1 97 ? 16.633 -15.971 -31.180 1.00 70.93 63 ASP D N 1
ATOM 6195 C CA . ASP D 1 97 ? 16.061 -16.283 -29.872 1.00 71.81 63 ASP D CA 1
ATOM 6196 C C . ASP D 1 97 ? 14.589 -15.883 -29.797 1.00 71.84 63 ASP D C 1
ATOM 6197 O O . ASP D 1 97 ? 13.956 -16.015 -28.746 1.00 71.39 63 ASP D O 1
ATOM 6202 N N . THR D 1 98 ? 14.050 -15.389 -30.907 1.00 70.79 64 THR D N 1
ATOM 6203 C CA . THR D 1 98 ? 12.649 -15.020 -30.970 1.00 71.28 64 THR D CA 1
ATOM 6204 C C . THR D 1 98 ? 11.824 -16.277 -31.209 1.00 68.73 64 THR D C 1
ATOM 6205 O O . THR D 1 98 ? 11.902 -16.899 -32.274 1.00 67.26 64 THR D O 1
ATOM 6209 N N . LEU D 1 99 ? 11.071 -16.659 -30.187 1.00 67.57 65 LEU D N 1
ATOM 6210 C CA . LEU D 1 99 ? 10.034 -17.665 -30.329 1.00 68.10 65 LEU D CA 1
ATOM 6211 C C . LEU D 1 99 ? 8.901 -17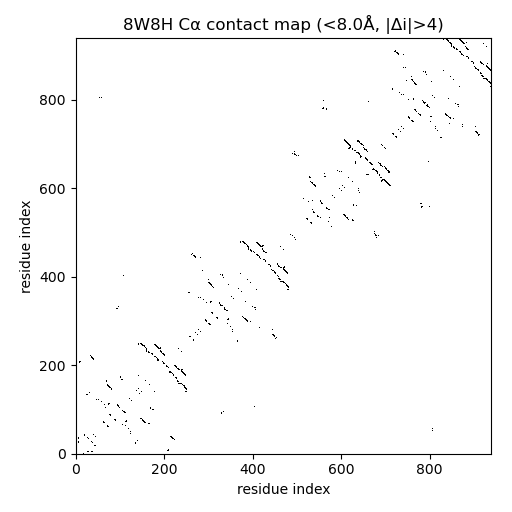.034 -31.132 1.00 65.26 65 LEU D C 1
ATOM 6212 O O . LEU D 1 99 ? 8.371 -16.004 -30.746 1.00 65.35 65 LEU D O 1
ATOM 6217 N N . GLU D 1 100 ? 8.549 -17.640 -32.256 1.00 62.50 66 GLU D N 1
ATOM 6218 C CA . GLU D 1 100 ? 7.433 -17.157 -33.069 1.00 62.99 66 GLU D CA 1
ATOM 6219 C C . GLU D 1 100 ? 6.278 -18.156 -32.977 1.00 59.35 66 GLU D C 1
ATOM 6220 O O . GLU D 1 100 ? 6.377 -19.269 -33.486 1.00 60.81 66 GLU D O 1
ATOM 6226 N N . LEU D 1 101 ? 5.192 -17.761 -32.316 1.00 55.52 67 LEU D N 1
ATOM 6227 C CA . LEU D 1 101 ? 4.033 -18.640 -32.111 1.00 55.11 67 LEU D CA 1
ATOM 6228 C C . LEU D 1 101 ? 3.391 -19.087 -33.427 1.00 54.77 67 LEU D C 1
ATOM 6229 O O . LEU D 1 101 ? 2.962 -18.258 -34.218 1.00 54.42 67 LEU D O 1
ATOM 6234 N N . ASP D 1 102 ? 3.323 -20.398 -33.633 1.00 56.10 68 ASP D N 1
ATOM 6235 C CA . ASP D 1 102 ? 2.739 -20.991 -34.842 1.00 57.40 68 ASP D CA 1
ATOM 6236 C C . ASP D 1 102 ? 1.209 -20.887 -34.784 1.00 58.78 68 ASP D C 1
ATOM 6237 O O . ASP D 1 102 ? 0.598 -21.331 -33.812 1.00 58.35 68 ASP D O 1
ATOM 6242 N N . PRO D 1 103 ? 0.587 -20.288 -35.813 1.00 60.39 69 PRO D N 1
ATOM 6243 C CA . PRO D 1 103 ? -0.877 -20.219 -35.838 1.00 61.90 69 PRO D CA 1
ATOM 6244 C C . PRO D 1 103 ? -1.575 -21.556 -36.104 1.00 64.16 69 PRO D C 1
ATOM 6245 O O . PRO D 1 103 ? -2.759 -21.683 -35.796 1.00 64.36 69 PRO D O 1
ATOM 6249 N N . ASP D 1 104 ? -0.869 -22.531 -36.677 1.00 70.28 70 ASP D N 1
ATOM 6250 C CA . ASP D 1 104 ? -1.422 -23.884 -36.833 1.00 74.09 70 ASP D CA 1
ATOM 6251 C C . ASP D 1 104 ? -1.250 -24.674 -35.537 1.00 79.07 70 ASP D C 1
ATOM 6252 O O . ASP D 1 104 ? -0.257 -24.507 -34.821 1.00 84.99 70 ASP D O 1
ATOM 6257 N N . ASN D 1 105 ? -2.222 -25.543 -35.264 1.00 79.39 71 ASN D N 1
ATOM 6258 C CA . ASN D 1 105 ? -2.311 -26.236 -33.983 1.00 82.70 71 ASN D CA 1
ATOM 6259 C C . ASN D 1 105 ? -2.369 -27.769 -34.038 1.00 81.17 71 ASN D C 1
ATOM 6260 O O . ASN D 1 105 ? -2.281 -28.430 -32.994 1.00 86.35 71 ASN D O 1
ATOM 6265 N N . GLY D 1 106 ? -2.516 -28.335 -35.239 1.00 71.36 72 GLY D N 1
ATOM 6266 C CA . GLY D 1 106 ? -2.620 -29.788 -35.397 1.00 61.73 72 GLY D CA 1
ATOM 6267 C C . GLY D 1 106 ? -1.413 -30.478 -34.798 1.00 55.02 72 GLY D C 1
ATOM 6268 O O . GLY D 1 106 ? -0.287 -30.031 -34.999 1.00 55.26 72 GLY D O 1
ATOM 6269 N N . TYR D 1 107 ? -1.649 -31.545 -34.038 1.00 48.43 73 TYR D N 1
ATOM 6270 C CA . TYR D 1 107 ? -0.570 -32.298 -33.415 1.00 44.82 73 TYR D CA 1
ATOM 6271 C C . TYR D 1 107 ? -0.502 -33.704 -33.981 1.00 43.25 73 TYR D C 1
ATOM 6272 O O . TYR D 1 107 ? -1.507 -34.416 -34.020 1.00 39.55 73 TYR D O 1
ATOM 6281 N N . PHE D 1 108 ? 0.693 -34.112 -34.396 1.00 43.45 74 PHE D N 1
ATOM 6282 C CA . PHE D 1 108 ? 0.894 -35.434 -34.983 1.00 43.17 74 PHE D CA 1
ATOM 6283 C C . PHE D 1 108 ? 2.105 -36.124 -34.376 1.00 42.09 74 PHE D C 1
ATOM 6284 O O . PHE D 1 108 ? 3.118 -35.493 -34.097 1.00 40.18 74 PHE D O 1
ATOM 6292 N N . GLN D 1 109 ? 1.966 -37.422 -34.157 1.00 43.26 75 GLN D N 1
ATOM 6293 C CA . GLN D 1 109 ? 3.082 -38.303 -33.868 1.00 44.19 75 GLN D CA 1
ATOM 6294 C C . GLN D 1 109 ? 2.879 -39.537 -34.726 1.00 44.49 75 GLN D C 1
ATOM 6295 O O . GLN D 1 109 ? 1.743 -39.984 -34.906 1.00 46.87 75 GLN D O 1
ATOM 6301 N N . SER D 1 110 ? 3.964 -40.079 -35.269 1.00 44.08 76 SER D N 1
ATOM 6302 C CA . SER D 1 110 ? 3.877 -41.311 -36.051 1.00 44.94 76 SER D CA 1
ATOM 6303 C C . SER D 1 110 ? 3.504 -42.490 -35.157 1.00 44.29 76 SER D C 1
ATOM 6304 O O . SER D 1 110 ? 3.800 -42.482 -33.968 1.00 41.52 76 SER D O 1
ATOM 6307 N N . LYS D 1 111 ? 2.853 -43.502 -35.730 1.00 45.98 77 LYS D N 1
ATOM 6308 C CA . LYS D 1 111 ? 2.494 -44.700 -34.951 1.00 46.35 77 LYS D CA 1
ATOM 6309 C C . LYS D 1 111 ? 3.730 -45.502 -34.586 1.00 45.05 77 LYS D C 1
ATOM 6310 O O . LYS D 1 111 ? 3.681 -46.392 -33.738 1.00 40.82 77 LYS D O 1
ATOM 6316 N N . GLU D 1 112 ? 4.836 -45.161 -35.238 1.00 46.11 78 GLU D N 1
ATOM 6317 C CA . GLU D 1 112 ? 6.130 -45.769 -34.948 1.00 45.33 78 GLU D CA 1
ATOM 6318 C C . GLU D 1 112 ? 6.674 -45.368 -33.564 1.00 44.48 78 GLU D C 1
ATOM 6319 O O . GLU D 1 112 ? 7.589 -46.014 -33.053 1.00 45.75 78 GLU D O 1
ATOM 6325 N N . TYR D 1 113 ? 6.100 -44.324 -32.964 1.00 41.74 79 TYR D N 1
ATOM 6326 C CA . TYR D 1 113 ? 6.470 -43.874 -31.618 1.00 40.54 79 TYR D CA 1
ATOM 6327 C C . TYR D 1 113 ? 5.286 -43.907 -30.639 1.00 39.72 79 TYR D C 1
ATOM 6328 O O . TYR D 1 113 ? 5.341 -44.586 -29.623 1.00 38.93 79 TYR D O 1
ATOM 6337 N N . ASN D 1 114 ? 4.232 -43.168 -30.951 1.00 39.70 80 ASN D N 1
ATOM 6338 C CA . ASN D 1 114 ? 2.984 -43.229 -30.190 1.00 39.78 80 ASN D CA 1
ATOM 6339 C C . ASN D 1 114 ? 2.071 -44.283 -30.795 1.00 38.59 80 ASN D C 1
ATOM 6340 O O . ASN D 1 114 ? 1.340 -44.019 -31.745 1.00 38.14 80 ASN D O 1
ATOM 6345 N N . TYR D 1 115 ? 2.102 -45.470 -30.219 1.00 38.28 81 TYR D N 1
ATOM 6346 C CA . TYR D 1 115 ? 1.365 -46.625 -30.754 1.00 39.14 81 TYR D CA 1
ATOM 6347 C C . TYR D 1 115 ? -0.154 -46.601 -30.527 1.00 39.64 81 TYR D C 1
ATOM 6348 O O . TYR D 1 115 ? -0.882 -47.385 -31.137 1.00 41.55 81 TYR D O 1
ATOM 6357 N N . ASP D 1 116 ? -0.638 -45.720 -29.662 1.00 39.46 82 ASP D N 1
ATOM 6358 C CA . ASP D 1 116 ? -2.073 -45.608 -29.424 1.00 39.94 82 ASP D CA 1
ATOM 6359 C C . ASP D 1 116 ? -2.699 -44.610 -30.383 1.00 38.34 82 ASP D C 1
ATOM 6360 O O . ASP D 1 116 ? -3.406 -45.011 -31.292 1.00 38.37 82 ASP D O 1
ATOM 6365 N N . ASP D 1 117 ? -2.423 -43.320 -30.193 1.00 38.68 83 ASP D N 1
ATOM 6366 C CA . ASP D 1 117 ? -3.098 -42.267 -30.961 1.00 39.81 83 ASP D CA 1
ATOM 6367 C C . ASP D 1 117 ? -2.268 -41.702 -32.121 1.00 40.69 83 ASP D C 1
ATOM 6368 O O . ASP D 1 117 ? -2.652 -40.698 -32.731 1.00 39.56 83 ASP D O 1
ATOM 6373 N N . GLY D 1 118 ? -1.135 -42.341 -32.417 1.00 41.19 84 GLY D N 1
ATOM 6374 C CA . GLY D 1 118 ? -0.270 -41.898 -33.498 1.00 40.97 84 GLY D CA 1
ATOM 6375 C C . GLY D 1 118 ? -0.827 -42.256 -34.857 1.00 40.71 84 GLY D C 1
ATOM 6376 O O . GLY D 1 118 ? -1.808 -42.987 -34.964 1.00 38.78 84 GLY D O 1
ATOM 6377 N N . GLY D 1 119 ? -0.192 -41.726 -35.899 1.00 42.36 85 GLY D N 1
ATOM 6378 C CA . GLY D 1 119 ? -0.588 -42.001 -37.275 1.00 43.24 85 GLY D CA 1
ATOM 6379 C C . GLY D 1 119 ? -1.645 -41.056 -37.811 1.00 44.47 85 GLY D C 1
ATOM 6380 O O . GLY D 1 119 ? -1.857 -40.990 -39.017 1.00 48.54 85 GLY D O 1
ATOM 6381 N N . ILE D 1 120 ? -2.305 -40.319 -36.925 1.00 45.16 86 ILE D N 1
ATOM 6382 C CA . ILE D 1 120 ? -3.319 -39.341 -37.313 1.00 47.66 86 ILE D CA 1
ATOM 6383 C C . ILE D 1 120 ? -3.033 -38.006 -36.646 1.00 49.39 86 ILE D C 1
ATOM 6384 O O . ILE D 1 120 ? -2.380 -37.944 -35.591 1.00 52.41 86 ILE D O 1
ATOM 6389 N N . VAL D 1 121 ? -3.548 -36.945 -37.253 1.00 49.79 87 VAL D N 1
ATOM 6390 C CA . VAL D 1 121 ? -3.389 -35.603 -36.721 1.00 49.69 87 VAL D CA 1
ATOM 6391 C C . VAL D 1 121 ? -4.478 -35.348 -35.683 1.00 49.61 87 VAL D C 1
ATOM 6392 O O . VAL D 1 121 ? -5.651 -35.604 -35.950 1.00 53.13 87 VAL D O 1
ATOM 6396 N N . ARG D 1 122 ? -4.097 -34.838 -34.511 1.00 46.35 88 ARG D N 1
ATOM 6397 C CA . ARG D 1 122 ? -5.066 -34.507 -33.471 1.00 44.59 88 ARG D CA 1
ATOM 6398 C C . ARG D 1 122 ? -5.236 -33.002 -33.340 1.00 45.90 88 ARG D C 1
ATOM 6399 O O . ARG D 1 122 ? -4.254 -32.260 -33.287 1.00 47.75 88 ARG D O 1
ATOM 6407 N N . GLU D 1 123 ? -6.489 -32.568 -33.267 1.00 47.68 89 GLU D N 1
ATOM 6408 C CA . GLU D 1 123 ? -6.815 -31.162 -33.055 1.00 47.97 89 GLU D CA 1
ATOM 6409 C C . GLU D 1 123 ? -7.083 -30.951 -31.573 1.00 47.02 89 GLU D C 1
ATOM 6410 O O . GLU D 1 123 ? -8.059 -31.469 -31.032 1.00 46.34 89 GLU D O 1
ATOM 6416 N N . PHE D 1 124 ? -6.199 -30.208 -30.918 1.00 47.33 90 PHE D N 1
ATOM 6417 C CA . PHE D 1 124 ? -6.417 -29.784 -29.547 1.00 47.94 90 PHE D CA 1
ATOM 6418 C C . PHE D 1 124 ? -6.718 -28.301 -29.530 1.00 48.73 90 PHE D C 1
ATOM 6419 O O . PHE D 1 124 ? -6.591 -27.632 -30.547 1.00 50.97 90 PHE D O 1
ATOM 6427 N N . ASP D 1 125 ? -7.138 -27.790 -28.378 1.00 50.43 91 ASP D N 1
ATOM 6428 C CA . ASP D 1 125 ? -7.261 -26.348 -28.194 1.00 52.12 91 ASP D CA 1
ATOM 6429 C C . ASP D 1 125 ? -5.876 -25.748 -28.085 1.00 51.20 91 ASP D C 1
ATOM 6430 O O . ASP D 1 125 ? -4.887 -26.469 -27.972 1.00 51.88 91 ASP D O 1
ATOM 6435 N N . LYS D 1 126 ? -5.804 -24.425 -28.141 1.00 51.40 92 LYS D N 1
ATOM 6436 C CA . LYS D 1 126 ? -4.547 -23.729 -27.962 1.00 53.26 92 LYS D CA 1
ATOM 6437 C C . LYS D 1 126 ? -4.346 -23.390 -26.503 1.00 52.02 92 LYS D C 1
ATOM 6438 O O . LYS D 1 126 ? -5.313 -23.204 -25.756 1.00 53.60 92 LYS D O 1
ATOM 6444 N N . ILE D 1 127 ? -3.084 -23.322 -26.097 1.00 51.29 93 ILE D N 1
ATOM 6445 C CA . ILE D 1 127 ? -2.754 -22.970 -24.732 1.00 49.87 93 ILE D CA 1
ATOM 6446 C C . ILE D 1 127 ? -3.080 -21.499 -24.543 1.00 50.07 93 ILE D C 1
ATOM 6447 O O . ILE D 1 127 ? -2.599 -20.651 -25.295 1.00 50.67 93 ILE D O 1
ATOM 6452 N N . SER D 1 128 ? -3.916 -21.208 -23.544 1.00 50.83 94 SER D N 1
ATOM 6453 C CA . SER D 1 128 ? -4.336 -19.839 -23.245 1.00 51.19 94 SER D CA 1
ATOM 6454 C C . SER D 1 128 ? -3.134 -18.903 -23.196 1.00 52.18 94 SER D C 1
ATOM 6455 O O . SER D 1 128 ? -2.044 -19.276 -22.736 1.00 54.13 94 SER D O 1
ATOM 6458 N N . ASN D 1 129 ? -3.338 -17.680 -23.672 1.00 49.63 95 ASN D N 1
ATOM 6459 C CA . ASN D 1 129 ? -2.273 -16.692 -23.651 1.00 47.67 95 ASN D CA 1
ATOM 6460 C C . ASN D 1 129 ? -1.847 -16.354 -22.232 1.00 47.61 95 ASN D C 1
ATOM 6461 O O . ASN D 1 129 ? -0.677 -16.079 -21.984 1.00 46.81 95 ASN D O 1
ATOM 6466 N N . GLU D 1 130 ? -2.790 -16.407 -21.292 1.00 48.36 96 GLU D N 1
ATOM 6467 C CA . GLU D 1 130 ? -2.452 -16.257 -19.876 1.00 50.74 96 GLU D CA 1
ATOM 6468 C C . GLU D 1 130 ? -1.296 -17.187 -19.532 1.00 51.42 96 GLU D C 1
ATOM 6469 O O . GLU D 1 130 ? -0.308 -16.759 -18.931 1.00 55.46 96 GLU D O 1
ATOM 6475 N N . PHE D 1 131 ? -1.427 -18.450 -19.935 1.00 48.89 97 PHE D N 1
ATOM 6476 C CA . PHE D 1 131 ? -0.422 -19.459 -19.647 1.00 48.88 97 PHE D CA 1
ATOM 6477 C C . PHE D 1 131 ? 0.870 -19.218 -20.420 1.00 50.83 97 PHE D C 1
ATOM 6478 O O . PHE D 1 131 ? 1.960 -19.198 -19.835 1.00 51.60 97 PHE D O 1
ATOM 6486 N N . LEU D 1 132 ? 0.748 -19.053 -21.737 1.00 52.25 98 LEU D N 1
ATOM 6487 C CA . LEU D 1 132 ? 1.911 -18.883 -22.610 1.00 51.96 98 LEU D CA 1
ATOM 6488 C C . LEU D 1 132 ? 2.817 -17.720 -22.217 1.00 52.12 98 LEU D C 1
ATOM 6489 O O . LEU D 1 132 ? 4.043 -17.869 -22.175 1.00 49.03 98 LEU D O 1
ATOM 6494 N N . GLN D 1 133 ? 2.200 -16.581 -21.916 1.00 53.60 99 GLN D N 1
ATOM 6495 C CA . GLN D 1 133 ? 2.924 -15.324 -21.748 1.00 55.99 99 GLN D CA 1
ATOM 6496 C C . GLN D 1 133 ? 3.360 -15.098 -20.301 1.00 58.62 99 GLN D C 1
ATOM 6497 O O . GLN D 1 133 ? 4.210 -14.252 -20.030 1.00 61.76 99 GLN D O 1
ATOM 6503 N N . HIS D 1 134 ? 2.766 -15.854 -19.381 1.00 59.02 100 HIS D N 1
ATOM 6504 C CA . HIS D 1 134 ? 3.123 -15.769 -17.973 1.00 60.72 100 HIS D CA 1
ATOM 6505 C C . HIS D 1 134 ? 4.647 -15.871 -17.779 1.00 64.08 100 HIS D C 1
ATOM 6506 O O . HIS D 1 134 ? 5.296 -16.719 -18.394 1.00 64.71 100 HIS D O 1
ATOM 6513 N N . PRO D 1 135 ? 5.220 -15.012 -16.916 1.00 65.61 101 PRO D N 1
ATOM 6514 C CA . PRO D 1 135 ? 6.679 -14.976 -16.775 1.00 65.66 101 PRO D CA 1
ATOM 6515 C C . PRO D 1 135 ? 7.302 -16.312 -16.390 1.00 64.30 101 PRO D C 1
ATOM 6516 O O . PRO D 1 135 ? 8.380 -16.641 -16.876 1.00 67.73 101 PRO D O 1
ATOM 6520 N N . VAL D 1 136 ? 6.635 -17.062 -15.518 1.00 61.70 102 VAL D N 1
ATOM 6521 C CA . VAL D 1 136 ? 7.110 -18.382 -15.112 1.00 62.94 102 VAL D CA 1
ATOM 6522 C C . VAL D 1 136 ? 7.268 -19.271 -16.338 1.00 59.54 102 VAL D C 1
ATOM 6523 O O . VAL D 1 136 ? 8.354 -19.808 -16.591 1.00 57.50 102 VAL D O 1
ATOM 6527 N N . THR D 1 137 ? 6.183 -19.402 -17.098 1.00 55.79 103 THR D N 1
ATOM 6528 C CA . THR D 1 137 ? 6.179 -20.223 -18.301 1.00 54.51 103 THR D CA 1
ATOM 6529 C C . THR D 1 137 ? 7.342 -19.836 -19.204 1.00 56.12 103 THR D C 1
ATOM 6530 O O . THR D 1 137 ? 8.114 -20.696 -19.619 1.00 54.83 103 THR D O 1
ATOM 6534 N N . GLN D 1 138 ? 7.471 -18.537 -19.472 1.00 59.39 104 GLN D N 1
ATOM 6535 C CA . GLN D 1 138 ? 8.524 -18.025 -20.351 1.00 63.53 104 GLN D CA 1
ATOM 6536 C C . GLN D 1 138 ? 9.935 -18.306 -19.808 1.00 65.54 104 GLN D C 1
ATOM 6537 O O . GLN D 1 138 ? 10.867 -18.562 -20.569 1.00 69.99 104 GLN D O 1
ATOM 6543 N N . GLN D 1 139 ? 10.088 -18.245 -18.494 1.00 67.05 105 GLN D N 1
ATOM 6544 C CA . GLN D 1 139 ? 11.374 -18.512 -17.862 1.00 71.43 105 GLN D CA 1
ATOM 6545 C C . GLN D 1 139 ? 11.735 -19.982 -17.991 1.00 69.30 105 GLN D C 1
ATOM 6546 O O . GLN D 1 139 ? 12.888 -20.333 -18.236 1.00 71.97 105 GLN D O 1
ATOM 6552 N N . MET D 1 140 ? 10.734 -20.838 -17.837 1.00 65.26 106 MET D N 1
ATOM 6553 C CA . MET D 1 140 ? 10.928 -22.286 -17.970 1.00 61.94 106 MET D CA 1
ATOM 6554 C C . MET D 1 140 ? 11.296 -22.667 -19.401 1.00 59.30 106 MET D C 1
ATOM 6555 O O . MET D 1 140 ? 12.175 -23.497 -19.616 1.00 56.53 106 MET D O 1
ATOM 6560 N N . ILE D 1 141 ? 10.631 -22.045 -20.371 1.00 59.94 107 ILE D N 1
ATOM 6561 C CA . ILE D 1 141 ? 10.910 -22.305 -21.779 1.00 60.97 107 ILE D CA 1
ATOM 6562 C C . ILE D 1 141 ? 12.346 -21.944 -22.130 1.00 63.17 107 ILE D C 1
ATOM 6563 O O . ILE D 1 141 ? 13.020 -22.704 -22.822 1.00 65.04 107 ILE D O 1
ATOM 6568 N N . HIS D 1 142 ? 12.823 -20.798 -21.653 1.00 66.39 108 HIS D N 1
ATOM 6569 C CA . HIS D 1 142 ? 14.178 -20.360 -21.995 1.00 68.53 108 HIS D CA 1
ATOM 6570 C C . HIS D 1 142 ? 15.249 -21.206 -21.283 1.00 64.41 108 HIS D C 1
ATOM 6571 O O . HIS D 1 142 ? 16.290 -21.498 -21.860 1.00 59.37 108 HIS D O 1
ATOM 6578 N N . SER D 1 143 ? 14.975 -21.632 -20.055 1.00 63.59 109 SER D N 1
ATOM 6579 C CA . SER D 1 143 ? 15.871 -22.550 -19.347 1.00 63.83 109 SER D CA 1
ATOM 6580 C C . SER D 1 143 ? 15.954 -23.896 -20.060 1.00 62.00 109 SER D C 1
ATOM 6581 O O . SER D 1 143 ? 17.033 -24.483 -20.168 1.00 61.08 109 SER D O 1
ATOM 6584 N N . ASN D 1 144 ? 14.808 -24.387 -20.528 1.00 61.41 110 ASN D N 1
ATOM 6585 C CA . ASN D 1 144 ? 14.760 -25.607 -21.335 1.00 61.07 110 ASN D CA 1
ATOM 6586 C C . ASN D 1 144 ? 15.515 -25.422 -22.639 1.00 61.44 110 ASN D C 1
ATOM 6587 O O . ASN D 1 144 ? 16.290 -26.288 -23.038 1.00 62.14 110 ASN D O 1
ATOM 6592 N N . VAL D 1 145 ? 15.278 -24.294 -23.301 1.00 62.36 111 VAL D N 1
ATOM 6593 C CA . VAL D 1 145 ? 15.956 -23.972 -24.557 1.00 63.16 111 VAL D CA 1
ATOM 6594 C C . VAL D 1 145 ? 17.473 -24.024 -24.389 1.00 64.12 111 VAL D C 1
ATOM 6595 O O . VAL D 1 145 ? 18.168 -24.623 -25.208 1.00 58.00 111 VAL D O 1
ATOM 6599 N N . GLU D 1 146 ? 17.973 -23.401 -23.323 1.00 70.46 112 GLU D N 1
ATOM 6600 C CA . GLU D 1 146 ? 19.411 -23.365 -23.048 1.00 74.73 112 GLU D CA 1
ATOM 6601 C C . GLU D 1 146 ? 19.975 -24.761 -22.838 1.00 74.01 112 GLU D C 1
ATOM 6602 O O . GLU D 1 146 ? 20.962 -25.128 -23.475 1.00 78.05 112 GLU D O 1
ATOM 6608 N N . MET D 1 147 ? 19.353 -25.540 -21.955 1.00 72.31 113 MET D N 1
ATOM 6609 C CA . MET D 1 147 ? 19.734 -26.937 -21.779 1.00 73.22 113 MET D CA 1
ATOM 6610 C C . MET D 1 147 ? 19.759 -27.661 -23.111 1.00 72.53 113 MET D C 1
ATOM 6611 O O . MET D 1 147 ? 20.744 -28.323 -23.455 1.00 73.45 113 MET D O 1
ATOM 6616 N N . ALA D 1 148 ? 18.658 -27.531 -23.848 1.00 71.42 114 ALA D N 1
ATOM 6617 C CA . ALA D 1 148 ? 18.490 -28.195 -25.133 1.00 70.26 114 ALA D CA 1
ATOM 6618 C C . ALA D 1 148 ? 19.624 -27.838 -26.092 1.00 71.27 114 ALA D C 1
ATOM 6619 O O . ALA D 1 148 ? 20.086 -28.692 -26.847 1.00 75.50 114 ALA D O 1
ATOM 6621 N N . ARG D 1 149 ? 20.070 -26.582 -26.055 1.00 69.63 115 ARG D N 1
ATOM 6622 C CA . ARG D 1 149 ? 21.168 -26.122 -26.919 1.00 67.94 115 ARG D CA 1
ATOM 6623 C C . ARG D 1 149 ? 22.514 -26.768 -26.585 1.00 66.57 115 ARG D C 1
ATOM 6624 O O . ARG D 1 149 ? 23.358 -26.918 -27.464 1.00 67.63 115 ARG D O 1
ATOM 6632 N N . GLN D 1 150 ? 22.703 -27.171 -25.331 1.00 64.77 116 GLN D N 1
ATOM 6633 C CA . GLN D 1 150 ? 23.914 -27.888 -24.931 1.00 66.75 116 GLN D CA 1
ATOM 6634 C C . GLN D 1 150 ? 23.871 -29.367 -25.323 1.00 68.79 116 GLN D C 1
ATOM 6635 O O . GLN D 1 150 ? 24.736 -30.152 -24.906 1.00 70.22 116 GLN D O 1
ATOM 6641 N N . THR D 1 151 ? 22.870 -29.753 -26.115 1.00 69.80 117 THR D N 1
ATOM 6642 C CA . THR D 1 151 ? 22.754 -31.116 -26.609 1.00 68.59 117 THR D CA 1
ATOM 6643 C C . THR D 1 151 ? 22.692 -31.158 -28.127 1.00 71.88 117 THR D C 1
ATOM 6644 O O . THR D 1 151 ? 22.280 -30.196 -28.789 1.00 72.19 117 THR D O 1
ATOM 6648 N N . ASP D 1 152 ? 23.088 -32.303 -28.664 1.00 75.51 118 ASP D N 1
ATOM 6649 C CA . ASP D 1 152 ? 22.980 -32.588 -30.091 1.00 78.33 118 ASP D CA 1
ATOM 6650 C C . ASP D 1 152 ? 21.633 -33.244 -30.424 1.00 78.72 118 ASP D C 1
ATOM 6651 O O . ASP D 1 152 ? 21.452 -33.756 -31.526 1.00 81.64 118 ASP D O 1
ATOM 6656 N N . PHE D 1 153 ? 20.690 -33.222 -29.479 1.00 76.50 119 PHE D N 1
ATOM 6657 C CA . PHE D 1 153 ? 19.401 -33.897 -29.651 1.00 72.79 119 PHE D CA 1
ATOM 6658 C C . PHE D 1 153 ? 18.567 -33.307 -30.803 1.00 68.95 119 PHE D C 1
ATOM 6659 O O . PHE D 1 153 ? 17.706 -33.996 -31.349 1.00 63.95 119 PHE D O 1
ATOM 6667 N N . VAL D 1 154 ? 18.828 -32.050 -31.173 1.00 68.96 120 VAL D N 1
ATOM 6668 C CA . VAL D 1 154 ? 18.264 -31.472 -32.402 1.00 69.82 120 VAL D CA 1
ATOM 6669 C C . VAL D 1 154 ? 19.305 -30.677 -33.182 1.00 68.86 120 VAL D C 1
ATOM 6670 O O . VAL D 1 154 ? 20.313 -30.236 -32.631 1.00 65.10 120 VAL D O 1
ATOM 6674 N N . ASP D 1 155 ? 19.041 -30.510 -34.476 1.00 71.94 121 ASP D N 1
ATOM 6675 C CA . ASP D 1 155 ? 19.905 -29.749 -35.372 1.00 74.58 121 ASP D CA 1
ATOM 6676 C C . ASP D 1 155 ? 19.547 -28.277 -35.251 1.00 73.54 121 ASP D C 1
ATOM 6677 O O . ASP D 1 155 ? 18.530 -27.830 -35.778 1.00 74.91 121 ASP D O 1
ATOM 6682 N N . TRP D 1 156 ? 20.388 -27.528 -34.548 1.00 72.51 122 TRP D N 1
ATOM 6683 C CA . TRP D 1 156 ? 20.157 -26.100 -34.315 1.00 73.80 122 TRP D CA 1
ATOM 6684 C C . TRP D 1 156 ? 20.464 -25.228 -35.542 1.00 76.79 122 TRP D C 1
ATOM 6685 O O . TRP D 1 156 ? 20.165 -24.027 -35.543 1.00 79.52 122 TRP D O 1
ATOM 6696 N N . GLU D 1 157 ? 21.042 -25.835 -36.582 1.00 77.12 123 GLU D N 1
ATOM 6697 C CA . GLU D 1 157 ? 21.238 -25.167 -37.867 1.00 78.27 123 GLU D CA 1
ATOM 6698 C C . GLU D 1 157 ? 19.883 -24.921 -38.531 1.00 76.49 123 GLU D C 1
ATOM 6699 O O . GLU D 1 157 ? 19.702 -23.936 -39.240 1.00 75.67 123 GLU D O 1
ATOM 6705 N N . LYS D 1 158 ? 18.941 -25.835 -38.307 1.00 74.39 124 LYS D N 1
ATOM 6706 C CA . LYS D 1 158 ? 17.612 -25.749 -38.898 1.00 72.42 124 LYS D CA 1
ATOM 6707 C C . LYS D 1 158 ? 16.590 -25.221 -37.899 1.00 69.17 124 LYS D C 1
ATOM 6708 O O . LYS D 1 158 ? 16.874 -25.099 -36.704 1.00 65.26 124 LYS D O 1
ATOM 6714 N N . GLU D 1 159 ? 15.405 -24.895 -38.411 1.00 67.61 125 GLU D N 1
ATOM 6715 C CA . GLU D 1 159 ? 14.281 -24.485 -37.578 1.00 67.20 125 GLU D CA 1
ATOM 6716 C C . GLU D 1 159 ? 14.017 -25.508 -36.487 1.00 64.21 125 GLU D C 1
ATOM 6717 O O . GLU D 1 159 ? 13.999 -26.712 -36.751 1.00 65.84 125 GLU D O 1
ATOM 6723 N N . VAL D 1 160 ? 13.796 -25.018 -35.272 1.00 59.62 126 VAL D N 1
ATOM 6724 C CA . VAL D 1 160 ? 13.469 -25.870 -34.138 1.00 57.95 126 VAL D CA 1
ATOM 6725 C C . VAL D 1 160 ? 12.049 -25.582 -33.667 1.00 56.52 126 VAL D C 1
ATOM 6726 O O . VAL D 1 160 ? 11.678 -24.422 -33.490 1.00 59.39 126 VAL D O 1
ATOM 6730 N N . ILE D 1 161 ? 11.260 -26.636 -33.478 1.00 55.41 127 ILE D N 1
ATOM 6731 C CA . ILE D 1 161 ? 9.894 -26.496 -32.979 1.00 57.48 127 ILE D CA 1
ATOM 6732 C C . ILE D 1 161 ? 9.856 -26.752 -31.478 1.00 58.46 127 ILE D C 1
ATOM 6733 O O . ILE D 1 161 ? 10.101 -27.878 -31.016 1.00 60.33 127 ILE D O 1
ATOM 6738 N N . VAL D 1 162 ? 9.540 -25.697 -30.732 1.00 57.91 128 VAL D N 1
ATOM 6739 C CA . VAL D 1 162 ? 9.356 -25.785 -29.294 1.00 58.15 128 VAL D CA 1
ATOM 6740 C C . VAL D 1 162 ? 7.869 -25.985 -29.008 1.00 58.34 128 VAL D C 1
ATOM 6741 O O . VAL D 1 162 ? 7.098 -25.025 -28.976 1.00 57.25 128 VAL D O 1
ATOM 6745 N N . GLY D 1 163 ? 7.470 -27.242 -28.820 1.00 59.40 129 GLY D N 1
ATOM 6746 C CA . GLY D 1 163 ? 6.061 -27.590 -28.620 1.00 56.84 129 GLY D CA 1
ATOM 6747 C C . GLY D 1 163 ? 5.710 -27.649 -27.151 1.00 55.42 129 GLY D C 1
ATOM 6748 O O . GLY D 1 163 ? 6.494 -28.160 -26.345 1.00 52.22 129 GLY D O 1
ATOM 6749 N N . LEU D 1 164 ? 4.534 -27.127 -26.803 1.00 53.18 130 LEU D N 1
ATOM 6750 C CA . LEU D 1 164 ? 4.064 -27.125 -25.419 1.00 50.79 130 LEU D CA 1
ATOM 6751 C C . LEU D 1 164 ? 2.774 -27.903 -25.298 1.00 47.70 130 LEU D C 1
ATOM 6752 O O . LEU D 1 164 ? 1.845 -27.664 -26.059 1.00 46.38 130 LEU D O 1
ATOM 6757 N N . HIS D 1 165 ? 2.699 -28.811 -24.333 1.00 46.25 131 HIS D N 1
ATOM 6758 C CA . HIS D 1 165 ? 1.443 -29.488 -24.043 1.00 44.73 131 HIS D CA 1
ATOM 6759 C C . HIS D 1 165 ? 1.050 -29.258 -22.605 1.00 43.54 131 HIS D C 1
ATOM 6760 O O . HIS D 1 165 ? 1.709 -29.742 -21.688 1.00 42.19 131 HIS D O 1
ATOM 6767 N N . GLN D 1 166 ? -0.016 -28.493 -22.417 1.00 44.68 132 GLN D N 1
ATOM 6768 C CA . GLN D 1 166 ? -0.632 -28.361 -21.111 1.00 45.75 132 GLN D CA 1
ATOM 6769 C C . GLN D 1 166 ? -1.615 -29.515 -20.959 1.00 43.78 132 GLN D C 1
ATOM 6770 O O . GLN D 1 166 ? -2.569 -29.637 -21.734 1.00 40.89 132 GLN D O 1
ATOM 6776 N N . ILE D 1 167 ? -1.360 -30.377 -19.980 1.00 43.48 133 ILE D N 1
ATOM 6777 C CA . ILE D 1 167 ? -2.158 -31.583 -19.791 1.00 43.45 133 ILE D CA 1
ATOM 6778 C C . ILE D 1 167 ? -2.597 -31.726 -18.340 1.00 44.38 133 ILE D C 1
ATOM 6779 O O . ILE D 1 167 ? -1.783 -31.615 -17.414 1.00 45.31 133 ILE D O 1
ATOM 6784 N N . ARG D 1 168 ? -3.893 -31.971 -18.158 1.00 44.30 134 ARG D N 1
ATOM 6785 C CA . ARG D 1 168 ? -4.423 -32.454 -16.894 1.00 43.67 134 ARG D CA 1
ATOM 6786 C C . ARG D 1 168 ? -4.854 -33.898 -17.071 1.00 43.03 134 ARG D C 1
ATOM 6787 O O . ARG D 1 168 ? -5.672 -34.194 -17.944 1.00 44.02 134 ARG D O 1
ATOM 6795 N N . TYR D 1 169 ? -4.308 -34.785 -16.244 1.00 40.71 135 TYR D N 1
ATOM 6796 C CA . TYR D 1 169 ? -4.880 -36.110 -16.065 1.00 39.26 135 TYR D CA 1
ATOM 6797 C C . TYR D 1 169 ? -5.923 -35.960 -14.974 1.00 39.24 135 TYR D C 1
ATOM 6798 O O . TYR D 1 169 ? -5.589 -35.601 -13.845 1.00 39.05 135 TYR D O 1
ATOM 6807 N N . HIS D 1 170 ? -7.184 -36.195 -15.317 1.00 39.50 136 HIS D N 1
ATOM 6808 C CA . HIS D 1 170 ? -8.284 -36.013 -14.381 1.00 41.63 136 HIS D CA 1
ATOM 6809 C C . HIS D 1 170 ? -8.836 -37.383 -14.038 1.00 41.82 136 HIS D C 1
ATOM 6810 O O . HIS D 1 170 ? -9.045 -38.192 -14.929 1.00 42.85 136 HIS D O 1
ATOM 6817 N N . VAL D 1 171 ? -9.084 -37.640 -12.756 1.00 42.72 137 VAL D N 1
ATOM 6818 C CA . VAL D 1 171 ? -9.520 -38.969 -12.317 1.00 42.91 137 VAL D CA 1
ATOM 6819 C C . VAL D 1 171 ? -10.691 -38.959 -11.351 1.00 43.78 137 VAL D C 1
ATOM 6820 O O . VAL D 1 171 ? -10.859 -38.030 -10.582 1.00 45.61 137 VAL D O 1
ATOM 6824 N N . THR D 1 172 ? -11.490 -40.017 -11.412 1.00 43.89 138 THR D N 1
ATOM 6825 C CA . THR D 1 172 ? -12.509 -40.310 -10.416 1.00 44.93 138 THR D CA 1
ATOM 6826 C C . THR D 1 172 ? -12.466 -41.819 -10.214 1.00 49.68 138 THR D C 1
ATOM 6827 O O . THR D 1 172 ? -12.084 -42.538 -11.130 1.00 52.27 138 THR D O 1
ATOM 6831 N N . PRO D 1 173 ? -12.882 -42.312 -9.038 1.00 53.84 139 PRO D N 1
ATOM 6832 C CA . PRO D 1 173 ? -12.737 -43.747 -8.737 1.00 55.31 139 PRO D CA 1
ATOM 6833 C C . PRO D 1 173 ? -13.204 -44.699 -9.853 1.00 56.47 139 PRO D C 1
ATOM 6834 O O . PRO D 1 173 ? -12.645 -45.786 -10.012 1.00 51.57 139 PRO D O 1
ATOM 6838 N N . ASP D 1 174 ? -14.213 -44.278 -10.606 1.00 61.15 140 ASP D N 1
ATOM 6839 C CA . ASP D 1 174 ? -14.798 -45.093 -11.672 1.00 63.67 140 ASP D CA 1
ATOM 6840 C C . ASP D 1 174 ? -14.009 -45.018 -12.983 1.00 58.67 140 ASP D C 1
ATOM 6841 O O . ASP D 1 174 ? -14.037 -45.960 -13.782 1.00 57.28 140 ASP D O 1
ATOM 6846 N N . ALA D 1 175 ? -13.310 -43.906 -13.198 1.00 53.20 141 ALA D N 1
ATOM 6847 C CA . ALA D 1 175 ? -12.569 -43.679 -14.433 1.00 51.00 141 ALA D CA 1
ATOM 6848 C C . ALA D 1 175 ? -11.195 -43.049 -14.179 1.00 47.59 141 ALA D C 1
ATOM 6849 O O . ALA D 1 175 ? -11.096 -41.855 -13.869 1.00 45.95 141 ALA D O 1
ATOM 6851 N N . PRO D 1 176 ? -10.128 -43.853 -14.291 1.00 44.41 142 PRO D N 1
ATOM 6852 C CA . PRO D 1 176 ? -8.776 -43.321 -14.146 1.00 44.05 142 PRO D CA 1
ATOM 6853 C C . PRO D 1 176 ? -8.286 -42.663 -15.429 1.00 43.22 142 PRO D C 1
ATOM 6854 O O . PRO D 1 176 ? -8.979 -42.692 -16.447 1.00 44.33 142 PRO D O 1
ATOM 6858 N N . SER D 1 177 ? -7.086 -42.094 -15.369 1.00 42.07 143 SER D N 1
ATOM 6859 C CA . SER D 1 177 ? -6.482 -41.411 -16.503 1.00 43.02 143 SER D CA 1
ATOM 6860 C C . SER D 1 177 ? -5.109 -42.006 -16.800 1.00 43.23 143 SER D C 1
ATOM 6861 O O . SER D 1 177 ? -4.452 -42.544 -15.907 1.00 43.06 143 SER D O 1
ATOM 6864 N N . TYR D 1 178 ? -4.679 -41.898 -18.054 1.00 43.19 144 TYR D N 1
ATOM 6865 C CA . TYR D 1 178 ? -3.393 -42.449 -18.485 1.00 43.20 144 TYR D CA 1
ATOM 6866 C C . TYR D 1 178 ? -2.860 -41.718 -19.708 1.00 41.90 144 TYR D C 1
ATOM 6867 O O . TYR D 1 178 ? -3.600 -40.988 -20.373 1.00 42.26 144 TYR D O 1
ATOM 6876 N N . SER D 1 179 ? -1.582 -41.938 -20.008 1.00 39.10 145 SER D N 1
ATOM 6877 C CA . SER D 1 179 ? -0.923 -41.217 -21.088 1.00 38.59 145 SER D CA 1
ATOM 6878 C C . SER D 1 179 ? -1.303 -41.743 -22.457 1.00 38.88 145 SER D C 1
ATOM 6879 O O . SER D 1 179 ? -1.894 -42.815 -22.589 1.00 36.69 145 SER D O 1
ATOM 6882 N N . SER D 1 180 ? -0.970 -40.952 -23.470 1.00 40.24 146 SER D N 1
ATOM 6883 C CA . SER D 1 180 ? -0.937 -41.409 -24.845 1.00 39.61 146 SER D CA 1
ATOM 6884 C C . SER D 1 180 ? 0.528 -41.366 -25.302 1.00 38.22 146 SER D C 1
ATOM 6885 O O . SER D 1 180 ? 1.085 -40.287 -25.422 1.00 36.50 146 SER D O 1
ATOM 6888 N N . PRO D 1 181 ? 1.170 -42.513 -25.537 1.00 36.88 147 PRO D N 1
ATOM 6889 C CA . PRO D 1 181 ? 0.591 -43.834 -25.353 1.00 37.38 147 PRO D CA 1
ATOM 6890 C C . PRO D 1 181 ? 0.638 -44.289 -23.899 1.00 38.45 147 PRO D C 1
ATOM 6891 O O . PRO D 1 181 ? 1.245 -43.645 -23.048 1.00 36.00 147 PRO D O 1
ATOM 6895 N N . ILE D 1 182 ? 0.012 -45.429 -23.656 1.00 39.12 148 ILE D N 1
ATOM 6896 C CA . ILE D 1 182 ? -0.353 -45.870 -22.321 1.00 38.91 148 ILE D CA 1
ATOM 6897 C C . ILE D 1 182 ? 0.816 -46.324 -21.471 1.00 37.80 148 ILE D C 1
ATOM 6898 O O . ILE D 1 182 ? 0.839 -46.068 -20.276 1.00 39.35 148 ILE D O 1
ATOM 6903 N N . TRP D 1 183 ? 1.793 -46.974 -22.087 1.00 38.01 149 TRP D N 1
ATOM 6904 C CA . TRP D 1 183 ? 2.877 -47.653 -21.374 1.00 38.39 149 TRP D CA 1
ATOM 6905 C C . TRP D 1 183 ? 4.216 -47.074 -21.830 1.00 37.82 149 TRP D C 1
ATOM 6906 O O . TRP D 1 183 ? 4.280 -45.896 -22.217 1.00 38.49 149 TRP D O 1
ATOM 6917 N N . LEU D 1 184 ? 5.279 -47.885 -21.765 1.00 37.61 150 LEU D N 1
ATOM 6918 C CA . LEU D 1 184 ? 6.621 -47.489 -22.180 1.00 37.90 150 LEU D CA 1
ATOM 6919 C C . LEU D 1 184 ? 6.645 -47.123 -23.646 1.00 38.88 150 LEU D C 1
ATOM 6920 O O . LEU D 1 184 ? 6.093 -47.833 -24.477 1.00 40.42 150 LEU D O 1
ATOM 6925 N N . HIS D 1 185 ? 7.293 -46.016 -23.964 1.00 37.78 151 HIS D N 1
ATOM 6926 C CA . HIS D 1 185 ? 7.352 -45.545 -25.327 1.00 37.07 151 HIS D CA 1
ATOM 6927 C C . HIS D 1 185 ? 8.505 -44.580 -25.502 1.00 37.35 151 HIS D C 1
ATOM 6928 O O . HIS D 1 185 ? 9.178 -44.220 -24.553 1.00 36.48 151 HIS D O 1
ATOM 6935 N N . ARG D 1 186 ? 8.734 -44.194 -26.743 1.00 38.59 152 ARG D N 1
ATOM 6936 C CA . ARG D 1 186 ? 9.543 -43.037 -27.054 1.00 39.78 152 ARG D CA 1
ATOM 6937 C C . ARG D 1 186 ? 8.629 -42.071 -27.769 1.00 40.18 152 ARG D C 1
ATOM 6938 O O . ARG D 1 186 ? 7.635 -42.479 -28.369 1.00 41.60 152 ARG D O 1
ATOM 6946 N N . ASP D 1 187 ? 8.951 -40.790 -27.702 1.00 40.45 153 ASP D N 1
ATOM 6947 C CA . ASP D 1 187 ? 8.189 -39.793 -28.429 1.00 40.56 153 ASP D CA 1
ATOM 6948 C C . ASP D 1 187 ? 8.945 -39.389 -29.689 1.00 39.90 153 ASP D C 1
ATOM 6949 O O . ASP D 1 187 ? 10.177 -39.482 -29.733 1.00 37.63 153 ASP D O 1
ATOM 6954 N N . ASP D 1 188 ? 8.205 -38.967 -30.714 1.00 40.88 154 ASP D N 1
ATOM 6955 C CA . ASP D 1 188 ? 8.801 -38.439 -31.951 1.00 41.88 154 ASP D CA 1
ATOM 6956 C C . ASP D 1 188 ? 9.819 -37.350 -31.639 1.00 42.01 154 ASP D C 1
ATOM 6957 O O . ASP D 1 188 ? 10.868 -37.276 -32.266 1.00 42.83 154 ASP D O 1
ATOM 6962 N N . GLU D 1 189 ? 9.484 -36.510 -30.667 1.00 41.74 155 GLU D N 1
ATOM 6963 C CA . GLU D 1 189 ? 10.305 -35.368 -30.305 1.00 41.65 155 GLU D CA 1
ATOM 6964 C C . GLU D 1 189 ? 11.541 -35.830 -29.519 1.00 43.22 155 GLU D C 1
ATOM 6965 O O . GLU D 1 189 ? 11.394 -36.397 -28.433 1.00 47.38 155 GLU D O 1
ATOM 6971 N N . PRO D 1 190 ? 12.755 -35.605 -30.064 1.00 43.06 156 PRO D N 1
ATOM 6972 C CA . PRO D 1 190 ? 14.019 -36.074 -29.469 1.00 43.28 156 PRO D CA 1
ATOM 6973 C C . PRO D 1 190 ? 14.249 -35.687 -28.008 1.00 44.02 156 PRO D C 1
ATOM 6974 O O . PRO D 1 190 ? 14.957 -36.405 -27.296 1.00 44.06 156 PRO D O 1
ATOM 6978 N N . LEU D 1 191 ? 13.680 -34.561 -27.582 1.00 44.32 157 LEU D N 1
ATOM 6979 C CA . LEU D 1 191 ? 13.817 -34.102 -26.210 1.00 44.90 157 LEU D CA 1
ATOM 6980 C C . LEU D 1 191 ? 12.475 -33.611 -25.672 1.00 45.30 157 LEU D C 1
ATOM 6981 O O . LEU D 1 191 ? 11.838 -32.738 -26.275 1.00 45.08 157 LEU D O 1
ATOM 6986 N N . VAL D 1 192 ? 12.045 -34.182 -24.546 1.00 45.05 158 VAL D N 1
ATOM 6987 C CA . VAL D 1 192 ? 10.773 -33.814 -23.931 1.00 44.92 158 VAL D CA 1
ATOM 6988 C C . VAL D 1 192 ? 10.984 -33.497 -22.458 1.00 44.19 158 VAL D C 1
ATOM 6989 O O . VAL D 1 192 ? 11.527 -34.318 -21.720 1.00 42.92 158 VAL D O 1
ATOM 6993 N N . PHE D 1 193 ? 10.552 -32.306 -22.044 1.00 45.53 159 PHE D N 1
ATOM 6994 C CA . PHE D 1 193 ? 10.596 -31.893 -20.646 1.00 46.62 159 PHE D CA 1
ATOM 6995 C C . PHE D 1 193 ? 9.227 -32.093 -19.995 1.00 48.07 159 PHE D C 1
ATOM 6996 O O . PHE D 1 193 ? 8.208 -31.640 -20.530 1.00 48.77 159 PHE D O 1
ATOM 7004 N N . VAL D 1 194 ? 9.212 -32.767 -18.845 1.00 47.98 160 VAL D N 1
ATOM 7005 C CA . VAL D 1 194 ? 7.978 -33.011 -18.101 1.00 48.83 160 VAL D CA 1
ATOM 7006 C C . VAL D 1 194 ? 7.971 -32.160 -16.843 1.00 49.52 160 VAL D C 1
ATOM 7007 O O . VAL D 1 194 ? 8.623 -32.506 -15.857 1.00 53.59 160 VAL D O 1
ATOM 7011 N N . HIS D 1 195 ? 7.244 -31.051 -16.872 1.00 48.13 161 HIS D N 1
ATOM 7012 C CA . HIS D 1 195 ? 7.115 -30.211 -15.698 1.00 46.83 161 HIS D CA 1
ATOM 7013 C C . HIS D 1 195 ? 5.810 -30.551 -14.995 1.00 45.73 161 HIS D C 1
ATOM 7014 O O . HIS D 1 195 ? 4.739 -30.510 -15.599 1.00 43.84 161 HIS D O 1
ATOM 7021 N N . LEU D 1 196 ? 5.897 -30.894 -13.718 1.00 45.37 162 LEU D N 1
ATOM 7022 C CA . LEU D 1 196 ? 4.703 -31.065 -12.908 1.00 45.14 162 LEU D CA 1
ATOM 7023 C C . LEU D 1 196 ? 4.230 -29.693 -12.437 1.00 45.82 162 LEU D C 1
ATOM 7024 O O . LEU D 1 196 ? 5.050 -28.867 -12.011 1.00 44.10 162 LEU D O 1
ATOM 7029 N N . PHE D 1 197 ? 2.922 -29.459 -12.504 1.00 46.84 163 PHE D N 1
ATOM 7030 C CA . PHE D 1 197 ? 2.335 -28.243 -11.940 1.00 47.59 163 PHE D CA 1
ATOM 7031 C C . PHE D 1 197 ? 1.502 -28.504 -10.689 1.00 48.31 163 PHE D C 1
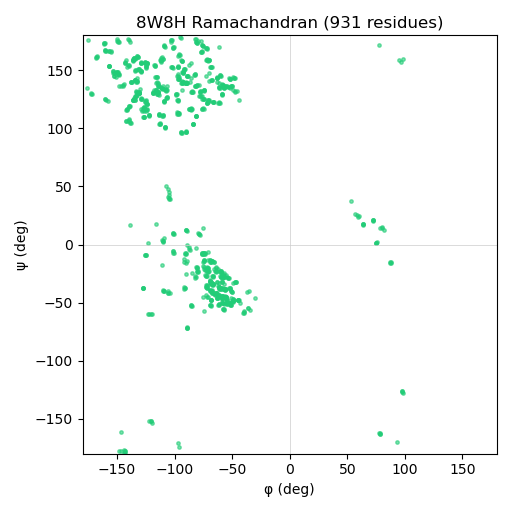ATOM 7032 O O . PHE D 1 197 ? 1.575 -27.729 -9.747 1.00 48.13 163 PH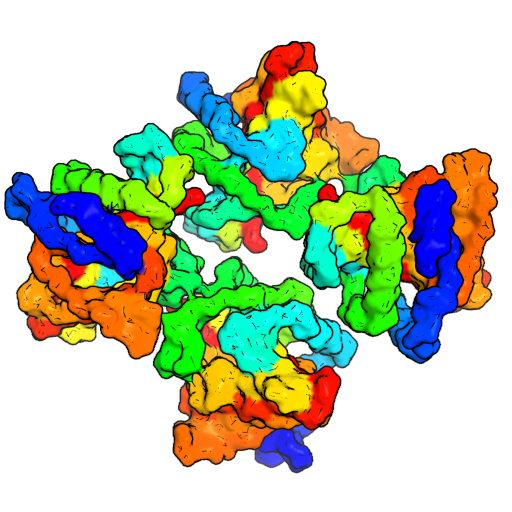E D O 1
ATOM 7040 N N . LYS D 1 198 ? 0.725 -29.584 -10.667 1.00 51.31 164 LYS D N 1
ATOM 7041 C CA . LYS D 1 198 ? -0.021 -29.947 -9.458 1.00 52.03 164 LYS D CA 1
ATOM 7042 C C . LYS D 1 198 ? -0.301 -31.442 -9.385 1.00 51.29 164 LYS D C 1
ATOM 7043 O O . LYS D 1 198 ? -0.459 -32.101 -10.415 1.00 51.05 164 LYS D O 1
ATOM 7049 N N . LEU D 1 199 ? -0.365 -31.958 -8.154 1.00 50.31 165 LEU D N 1
ATOM 7050 C CA . LEU D 1 199 ? -0.738 -33.351 -7.892 1.00 48.78 165 LEU D CA 1
ATOM 7051 C C . LEU D 1 199 ? -1.599 -33.453 -6.620 1.00 47.98 165 LEU D C 1
ATOM 7052 O O . LEU D 1 199 ? -1.092 -33.322 -5.516 1.00 45.35 165 LEU D O 1
ATOM 7057 N N . SER D 1 200 ? -2.897 -33.689 -6.778 1.00 49.70 166 SER D N 1
ATOM 7058 C CA . SER D 1 200 ? -3.820 -33.791 -5.639 1.00 51.54 166 SER D CA 1
ATOM 7059 C C . SER D 1 200 ? -3.361 -34.865 -4.666 1.00 52.24 166 SER D C 1
ATOM 7060 O O . SER D 1 200 ? -3.010 -35.961 -5.080 1.00 52.02 166 SER D O 1
ATOM 7063 N N . GLU D 1 201 ? -3.394 -34.557 -3.372 1.00 55.71 167 GLU D N 1
ATOM 7064 C CA . GLU D 1 201 ? -2.814 -35.454 -2.372 1.00 58.53 167 GLU D CA 1
ATOM 7065 C C . GLU D 1 201 ? -3.471 -36.819 -2.299 1.00 58.17 167 GLU D C 1
ATOM 7066 O O . GLU D 1 201 ? -2.826 -37.768 -1.841 1.00 62.39 167 GLU D O 1
ATOM 7072 N N . ASP D 1 202 ? -4.705 -36.940 -2.774 1.00 54.42 168 ASP D N 1
ATOM 7073 C CA . ASP D 1 202 ? -5.325 -38.271 -2.886 1.00 55.88 168 ASP D CA 1
ATOM 7074 C C . ASP D 1 202 ? -5.388 -38.815 -4.333 1.00 52.41 168 ASP D C 1
ATOM 7075 O O . ASP D 1 202 ? -6.364 -39.465 -4.743 1.00 51.36 168 ASP D O 1
ATOM 7080 N N . ALA D 1 203 ? -4.307 -38.570 -5.076 1.00 47.84 169 ALA D N 1
ATOM 7081 C CA . ALA D 1 203 ? -4.088 -39.132 -6.407 1.00 44.22 169 ALA D CA 1
ATOM 7082 C C . ALA D 1 203 ? -2.980 -40.188 -6.346 1.00 42.96 169 ALA D C 1
ATOM 7083 O O . ALA D 1 203 ? -1.923 -39.960 -5.759 1.00 42.51 169 ALA D O 1
ATOM 7085 N N . ILE D 1 204 ? -3.233 -41.341 -6.967 1.00 42.73 170 ILE D N 1
ATOM 7086 C CA . ILE D 1 204 ? -2.251 -42.429 -7.012 1.00 41.64 170 ILE D CA 1
ATOM 7087 C C . ILE D 1 204 ? -1.752 -42.572 -8.425 1.00 40.62 170 ILE D C 1
ATOM 7088 O O . ILE D 1 204 ? -2.404 -42.125 -9.350 1.00 38.92 170 ILE D O 1
ATOM 7093 N N . GLY D 1 205 ? -0.606 -43.218 -8.596 1.00 40.96 171 GLY D N 1
ATOM 7094 C CA . GLY D 1 205 ? -0.007 -43.359 -9.921 1.00 41.48 171 GLY D CA 1
ATOM 7095 C C . GLY D 1 205 ? 0.678 -42.083 -10.321 1.00 41.26 171 GLY D C 1
ATOM 7096 O O . GLY D 1 205 ? 0.955 -41.248 -9.483 1.00 43.22 171 GLY D O 1
ATOM 7097 N N . GLY D 1 206 ? 0.959 -41.918 -11.599 1.00 42.01 172 GLY D N 1
ATOM 7098 C CA . GLY D 1 206 ? 1.760 -40.783 -12.052 1.00 42.90 172 GLY D CA 1
ATOM 7099 C C . GLY D 1 206 ? 3.227 -40.925 -11.678 1.00 43.18 172 GLY D C 1
ATOM 7100 O O . GLY D 1 206 ? 3.953 -39.917 -11.588 1.00 44.96 172 GLY D O 1
ATOM 7101 N N . ASP D 1 207 ? 3.645 -42.168 -11.424 1.00 41.87 173 ASP D N 1
ATOM 7102 C CA . ASP D 1 207 ? 5.065 -42.505 -11.285 1.00 42.81 173 ASP D CA 1
ATOM 7103 C C . ASP D 1 207 ? 5.613 -42.477 -12.691 1.00 41.27 173 ASP D C 1
ATOM 7104 O O . ASP D 1 207 ? 5.000 -43.012 -13.589 1.00 40.50 173 ASP D O 1
ATOM 7109 N N . ASN D 1 208 ? 6.740 -41.811 -12.891 1.00 40.19 174 ASN D N 1
ATOM 7110 C CA . ASN D 1 208 ? 7.443 -41.850 -14.171 1.00 40.51 174 ASN D CA 1
ATOM 7111 C C . ASN D 1 208 ? 8.414 -43.002 -14.150 1.00 40.42 174 ASN D C 1
ATOM 7112 O O . ASN D 1 208 ? 9.065 -43.236 -13.145 1.00 39.53 174 ASN D O 1
ATOM 7117 N N . LEU D 1 209 ? 8.506 -43.713 -15.264 1.00 42.63 175 LEU D N 1
ATOM 7118 C CA . LEU D 1 209 ? 9.412 -44.843 -15.406 1.00 44.09 175 LEU D CA 1
ATOM 7119 C C . LEU D 1 209 ? 10.470 -44.524 -16.450 1.00 44.72 175 LEU D C 1
ATOM 7120 O O . LEU D 1 209 ? 10.146 -43.927 -17.479 1.00 43.43 175 LEU D O 1
ATOM 7125 N N . ILE D 1 210 ? 11.715 -44.918 -16.174 1.00 44.68 176 ILE D N 1
ATOM 7126 C CA . ILE D 1 210 ? 12.781 -44.926 -17.172 1.00 45.07 176 ILE D CA 1
ATOM 7127 C C . ILE D 1 210 ? 13.220 -46.369 -17.381 1.00 45.21 176 ILE D C 1
ATOM 7128 O O . ILE D 1 210 ? 13.451 -47.097 -16.415 1.00 45.58 176 ILE D O 1
ATOM 7133 N N . ALA D 1 211 ? 13.346 -46.771 -18.643 1.00 46.54 177 ALA D N 1
ATOM 7134 C CA . ALA D 1 211 ? 13.680 -48.139 -18.992 1.00 47.23 177 ALA D CA 1
ATOM 7135 C C . ALA D 1 211 ? 14.576 -48.220 -20.231 1.00 48.76 177 ALA D C 1
ATOM 7136 O O . ALA D 1 211 ? 14.325 -47.533 -21.216 1.00 49.75 177 ALA D O 1
ATOM 7138 N N . PRO D 1 212 ? 15.606 -49.079 -20.186 1.00 49.95 178 PRO D N 1
ATOM 7139 C CA . PRO D 1 212 ? 16.477 -49.311 -21.334 1.00 49.91 178 PRO D CA 1
ATOM 7140 C C . PRO D 1 212 ? 15.856 -50.273 -22.353 1.00 48.27 178 PRO D C 1
ATOM 7141 O O . PRO D 1 212 ? 16.244 -50.273 -23.519 1.00 46.86 178 PRO D O 1
ATOM 7145 N N . SER D 1 213 ? 14.922 -51.099 -21.898 1.00 46.65 179 SER D N 1
ATOM 7146 C CA . SER D 1 213 ? 14.165 -51.961 -22.779 1.00 45.78 179 SER D CA 1
ATOM 7147 C C . SER D 1 213 ? 12.743 -52.044 -22.254 1.00 45.07 179 SER D C 1
ATOM 7148 O O . SER D 1 213 ? 12.406 -51.428 -21.252 1.00 44.50 179 SER D O 1
ATOM 7151 N N . VAL D 1 214 ? 11.917 -52.811 -22.943 1.00 45.28 180 VAL D N 1
ATOM 7152 C CA . VAL D 1 214 ? 10.541 -53.041 -22.517 1.00 44.94 180 VAL D CA 1
ATOM 7153 C C . VAL D 1 214 ? 10.437 -54.218 -21.536 1.00 47.17 180 VAL D C 1
ATOM 7154 O O . VAL D 1 214 ? 9.355 -54.496 -21.036 1.00 50.09 180 VAL D O 1
ATOM 7158 N N . LYS D 1 215 ? 11.556 -54.915 -21.281 1.00 48.43 181 LYS D N 1
ATOM 7159 C CA . LYS D 1 215 ? 11.580 -56.039 -20.357 1.00 49.89 181 LYS D CA 1
ATOM 7160 C C . LYS D 1 215 ? 12.164 -55.686 -18.998 1.00 48.89 181 LYS D C 1
ATOM 7161 O O . LYS D 1 215 ? 12.174 -56.520 -18.095 1.00 47.75 181 LYS D O 1
ATOM 7167 N N . GLN D 1 216 ? 12.666 -54.469 -18.853 1.00 48.78 182 GLN D N 1
ATOM 7168 C CA . GLN D 1 216 ? 13.359 -54.082 -17.630 1.00 50.29 182 GLN D CA 1
ATOM 7169 C C . GLN D 1 216 ? 13.198 -52.599 -17.356 1.00 49.01 182 GLN D C 1
ATOM 7170 O O . GLN D 1 216 ? 13.108 -51.795 -18.277 1.00 49.84 182 GLN D O 1
ATOM 7176 N N . ILE D 1 217 ? 13.184 -52.249 -16.072 1.00 47.05 183 ILE D N 1
ATOM 7177 C CA . ILE D 1 217 ? 12.975 -50.878 -15.629 1.00 45.78 183 ILE D CA 1
ATOM 7178 C C . ILE D 1 217 ? 14.126 -50.456 -14.721 1.00 46.21 183 ILE D C 1
ATOM 7179 O O . ILE D 1 217 ? 14.398 -51.115 -13.718 1.00 47.86 183 ILE D O 1
ATOM 7184 N N . ASP D 1 218 ? 14.801 -49.368 -15.093 1.00 46.38 184 ASP D N 1
ATOM 7185 C CA . ASP D 1 218 ? 15.958 -48.868 -14.350 1.00 47.31 184 ASP D CA 1
ATOM 7186 C C . ASP D 1 218 ? 15.590 -47.852 -13.290 1.00 48.63 184 ASP D C 1
ATOM 7187 O O . ASP D 1 218 ? 16.205 -47.824 -12.231 1.00 49.94 184 ASP D O 1
ATOM 7192 N N . LYS D 1 219 ? 14.617 -47.001 -13.584 1.00 51.38 185 LYS D N 1
ATOM 7193 C CA . LYS D 1 219 ? 14.241 -45.942 -12.655 1.00 54.63 185 LYS D CA 1
ATOM 7194 C C . LYS D 1 219 ? 12.725 -45.850 -12.482 1.00 52.33 185 LYS D C 1
ATOM 7195 O O . LYS D 1 219 ? 11.977 -45.829 -13.461 1.00 50.49 185 LYS D O 1
ATOM 7201 N N . VAL D 1 220 ? 12.296 -45.808 -11.223 1.00 50.68 186 VAL D N 1
ATOM 7202 C CA . VAL D 1 220 ? 10.954 -45.372 -10.857 1.00 49.75 186 VAL D CA 1
ATOM 7203 C C . VAL D 1 220 ? 11.147 -44.112 -10.039 1.00 50.42 186 VAL D C 1
ATOM 7204 O O . VAL D 1 220 ? 12.105 -43.989 -9.285 1.00 50.62 186 VAL D O 1
ATOM 7208 N N . LEU D 1 221 ? 10.232 -43.171 -10.196 1.00 51.57 187 LEU D N 1
ATOM 7209 C CA . LEU D 1 221 ? 10.467 -41.806 -9.779 1.00 51.63 187 LEU D CA 1
ATOM 7210 C C . LEU D 1 221 ? 9.144 -41.070 -9.935 1.00 49.38 187 LEU D C 1
ATOM 7211 O O . LEU D 1 221 ? 8.483 -41.200 -10.963 1.00 51.70 187 LEU D O 1
ATOM 7216 N N . ARG D 1 222 ? 8.726 -40.348 -8.901 1.00 47.03 188 ARG D N 1
ATOM 7217 C CA . ARG D 1 222 ? 7.397 -39.737 -8.881 1.00 46.28 188 ARG D CA 1
ATOM 7218 C C . ARG D 1 222 ? 7.470 -38.243 -8.599 1.00 47.45 188 ARG D C 1
ATOM 7219 O O . ARG D 1 222 ? 7.865 -37.838 -7.507 1.00 45.75 188 ARG D O 1
ATOM 7227 N N . LEU D 1 223 ? 7.071 -37.437 -9.583 1.00 48.45 189 LEU D N 1
ATOM 7228 C CA . LEU D 1 223 ? 7.053 -35.990 -9.422 1.00 46.50 189 LEU D CA 1
ATOM 7229 C C . LEU D 1 223 ? 5.834 -35.611 -8.577 1.00 48.25 189 LEU D C 1
ATOM 7230 O O . LEU D 1 223 ? 4.706 -36.026 -8.890 1.00 49.98 189 LEU D O 1
ATOM 7235 N N . THR D 1 224 ? 6.063 -34.836 -7.508 1.00 49.54 190 THR D N 1
ATOM 7236 C CA . THR D 1 224 ? 4.993 -34.453 -6.564 1.00 50.14 190 THR D CA 1
ATOM 7237 C C . THR D 1 224 ? 4.856 -32.955 -6.281 1.00 49.03 190 THR D C 1
ATOM 7238 O O . THR D 1 224 ? 3.734 -32.466 -6.109 1.00 49.58 190 THR D O 1
ATOM 7242 N N . ASP D 1 225 ? 5.977 -32.241 -6.208 1.00 48.47 191 ASP D N 1
ATOM 7243 C CA . ASP D 1 225 ? 5.959 -30.812 -5.929 1.00 51.38 191 ASP D CA 1
ATOM 7244 C C . ASP D 1 225 ? 6.037 -30.016 -7.229 1.00 53.17 191 ASP D C 1
ATOM 7245 O O . ASP D 1 225 ? 6.747 -30.421 -8.157 1.00 56.36 191 ASP D O 1
ATOM 7250 N N . PRO D 1 226 ? 5.308 -28.884 -7.308 1.00 51.59 192 PRO D N 1
ATOM 7251 C CA . PRO D 1 226 ? 5.290 -28.020 -8.484 1.00 50.47 192 PRO D CA 1
ATOM 7252 C C . PRO D 1 226 ? 6.661 -27.704 -9.079 1.00 49.33 192 PRO D C 1
ATOM 7253 O O . PRO D 1 226 ? 7.594 -27.336 -8.354 1.00 46.88 192 PRO D O 1
ATOM 7257 N N . LEU D 1 227 ? 6.746 -27.856 -10.401 1.00 50.35 193 LEU D N 1
ATOM 7258 C CA . LEU D 1 227 ? 7.944 -27.576 -11.193 1.00 54.14 193 LEU D CA 1
ATOM 7259 C C . LEU D 1 227 ? 9.063 -28.620 -11.077 1.00 54.00 193 LEU D C 1
ATOM 7260 O O . LEU D 1 227 ? 10.120 -28.453 -11.694 1.00 52.38 193 LEU D O 1
ATOM 7265 N N . GLU D 1 228 ? 8.843 -29.691 -10.309 1.00 54.40 194 GLU D N 1
ATOM 7266 C CA . GLU D 1 228 ? 9.720 -30.861 -10.381 1.00 53.47 194 GLU D CA 1
ATOM 7267 C C . GLU D 1 228 ? 9.663 -31.353 -11.817 1.00 53.50 194 GLU D C 1
ATOM 7268 O O . GLU D 1 228 ? 8.570 -31.531 -12.369 1.00 53.38 194 GLU D O 1
ATOM 7274 N N . THR D 1 229 ? 10.826 -31.557 -12.421 1.00 54.73 195 THR D N 1
ATOM 7275 C CA . THR D 1 229 ? 10.902 -31.782 -13.856 1.00 56.76 195 THR D CA 1
ATOM 7276 C C . THR D 1 229 ? 11.650 -33.072 -14.173 1.00 58.45 195 THR D C 1
ATOM 7277 O O . THR D 1 229 ? 12.421 -33.580 -13.354 1.00 60.87 195 THR D O 1
ATOM 7281 N N . LEU D 1 230 ? 11.382 -33.617 -15.354 1.00 58.45 196 LEU D N 1
ATOM 7282 C CA . LEU D 1 230 ? 12.108 -34.770 -15.865 1.00 58.26 196 LEU D CA 1
ATOM 7283 C C . LEU D 1 230 ? 12.313 -34.591 -17.363 1.00 58.86 196 LEU D C 1
ATOM 7284 O O . LEU D 1 230 ? 11.340 -34.520 -18.112 1.00 61.56 196 LEU D O 1
ATOM 7289 N N . ALA D 1 231 ? 13.569 -34.483 -17.790 1.00 57.95 197 ALA D N 1
ATOM 7290 C CA . ALA D 1 231 ? 13.895 -34.397 -19.218 1.00 57.38 197 ALA D CA 1
ATOM 7291 C C . ALA D 1 231 ? 14.099 -35.804 -19.773 1.00 56.16 197 ALA D C 1
ATOM 7292 O O . ALA D 1 231 ? 14.598 -36.690 -19.072 1.00 57.65 197 ALA D O 1
ATOM 7294 N N . LEU D 1 232 ? 13.692 -36.009 -21.029 1.00 52.74 198 LEU D N 1
ATOM 7295 C CA . LEU D 1 232 ? 13.674 -37.341 -21.628 1.00 50.10 198 LEU D CA 1
ATOM 7296 C C . LEU D 1 232 ? 14.154 -37.310 -23.071 1.00 48.70 198 LEU D C 1
ATOM 7297 O O . LEU D 1 232 ? 13.551 -36.666 -23.930 1.00 45.75 198 LEU D O 1
ATOM 7302 N N . GLY D 1 233 ? 15.250 -38.014 -23.326 1.00 49.59 199 GLY D N 1
ATOM 7303 C CA . GLY D 1 233 ? 15.799 -38.159 -24.671 1.00 51.14 199 GLY D CA 1
ATOM 7304 C C . GLY D 1 233 ? 15.326 -39.456 -25.288 1.00 51.29 199 GLY D C 1
ATOM 7305 O O . GLY D 1 233 ? 14.855 -40.356 -24.576 1.00 50.04 199 GLY D O 1
ATOM 7306 N N . GLN D 1 234 ? 15.472 -39.575 -26.600 1.00 53.88 200 GLN D N 1
ATOM 7307 C CA . GLN D 1 234 ? 14.995 -40.780 -27.291 1.00 56.57 200 GLN D CA 1
ATOM 7308 C C . GLN D 1 234 ? 15.796 -42.040 -26.949 1.00 56.33 200 GLN D C 1
ATOM 7309 O O . GLN D 1 234 ? 15.350 -43.147 -27.231 1.00 54.90 200 GLN D O 1
ATOM 7315 N N . LYS D 1 235 ? 16.972 -41.872 -26.346 1.00 56.16 201 LYS D N 1
ATOM 7316 C CA . LYS D 1 235 ? 17.812 -43.019 -26.000 1.00 54.11 201 LYS D CA 1
ATOM 7317 C C . LYS D 1 235 ? 17.051 -44.095 -25.226 1.00 49.94 201 LYS D C 1
ATOM 7318 O O . LYS D 1 235 ? 17.166 -45.269 -25.555 1.00 49.88 201 LYS D O 1
ATOM 7324 N N . VAL D 1 236 ? 16.273 -43.691 -24.222 1.00 45.56 202 VAL D N 1
ATOM 7325 C CA . VAL D 1 236 ? 15.559 -44.635 -23.346 1.00 42.74 202 VAL D CA 1
ATOM 7326 C C . VAL D 1 236 ? 14.065 -44.768 -23.665 1.00 42.30 202 VAL D C 1
ATOM 7327 O O . VAL D 1 236 ? 13.544 -44.082 -24.538 1.00 43.06 202 VAL D O 1
ATOM 7331 N N . PHE D 1 237 ? 13.397 -45.675 -22.955 1.00 40.67 203 PHE D N 1
ATOM 7332 C CA . PHE D 1 237 ? 11.938 -45.726 -22.916 1.00 38.27 203 PHE D CA 1
ATOM 7333 C C . PHE D 1 237 ? 11.492 -45.013 -21.666 1.00 37.17 203 PHE D C 1
ATOM 7334 O O . PHE D 1 237 ? 12.156 -45.077 -20.642 1.00 35.52 203 PHE D O 1
ATOM 7342 N N . HIS D 1 238 ? 10.360 -44.336 -21.747 1.00 38.93 204 HIS D N 1
ATOM 7343 C CA . HIS D 1 238 ? 9.742 -43.736 -20.572 1.00 39.55 204 HIS D CA 1
ATOM 7344 C C . HIS D 1 238 ? 8.254 -44.013 -20.553 1.00 40.00 204 HIS D C 1
ATOM 7345 O O . HIS D 1 238 ? 7.656 -44.340 -21.574 1.00 40.43 204 HIS D O 1
ATOM 7352 N N . ALA D 1 239 ? 7.666 -43.891 -19.377 1.00 40.16 205 ALA D N 1
ATOM 7353 C CA . ALA D 1 239 ? 6.236 -44.043 -19.220 1.00 41.30 205 ALA D CA 1
ATOM 7354 C C . ALA D 1 239 ? 5.755 -43.187 -18.087 1.00 40.64 205 ALA D C 1
ATOM 7355 O O . ALA D 1 239 ? 6.545 -42.560 -17.398 1.00 41.44 205 ALA D O 1
ATOM 7357 N N . VAL D 1 240 ? 4.447 -43.162 -17.915 1.00 40.12 206 VAL D N 1
ATOM 7358 C CA . VAL D 1 240 ? 3.858 -42.634 -16.717 1.00 40.83 206 VAL D CA 1
ATOM 7359 C C . VAL D 1 240 ? 2.776 -43.606 -16.278 1.00 41.78 206 VAL D C 1
ATOM 7360 O O . VAL D 1 240 ? 1.907 -43.973 -17.061 1.00 42.96 206 VAL D O 1
ATOM 7364 N N . THR D 1 241 ? 2.864 -44.056 -15.031 1.00 42.00 207 THR D N 1
ATOM 7365 C CA . THR D 1 241 ? 1.921 -45.009 -14.483 1.00 41.87 207 THR D CA 1
ATOM 7366 C C . THR D 1 241 ? 0.580 -44.319 -14.479 1.00 39.74 207 THR D C 1
ATOM 7367 O O . THR D 1 241 ? 0.501 -43.137 -14.159 1.00 39.20 207 THR D O 1
ATOM 7371 N N . PRO D 1 242 ? -0.486 -45.043 -14.817 1.00 39.93 208 PRO D N 1
ATOM 7372 C CA . PRO D 1 242 ? -1.819 -44.446 -14.825 1.00 40.04 208 PRO D CA 1
ATOM 7373 C C . PRO D 1 242 ? -2.144 -43.778 -13.509 1.00 40.86 208 PRO D C 1
ATOM 7374 O O . PRO D 1 242 ? -1.760 -44.280 -12.457 1.00 42.70 208 PRO D O 1
ATOM 7378 N N . VAL D 1 243 ? -2.846 -42.653 -13.589 1.00 42.23 209 VAL D N 1
ATOM 7379 C CA . VAL D 1 243 ? -3.315 -41.932 -12.417 1.00 44.42 209 VAL D CA 1
ATOM 7380 C C . VAL D 1 243 ? -4.708 -42.436 -12.041 1.00 46.41 209 VAL D C 1
ATOM 7381 O O . VAL D 1 243 ? -5.544 -42.682 -12.921 1.00 47.68 209 VAL D O 1
ATOM 7385 N N . GLY D 1 244 ? -4.944 -42.598 -10.738 1.00 46.25 210 GLY D N 1
ATOM 7386 C CA . GLY D 1 244 ? -6.266 -42.948 -10.205 1.00 47.05 210 GLY D CA 1
ATOM 7387 C C . GLY D 1 244 ? -6.489 -42.220 -8.897 1.00 47.37 210 GLY D C 1
ATOM 7388 O O . GLY D 1 244 ? -5.645 -41.440 -8.480 1.00 46.34 210 GLY D O 1
ATOM 7389 N N . THR D 1 245 ? -7.631 -42.467 -8.262 1.00 48.47 211 THR D N 1
ATOM 7390 C CA . THR D 1 245 ? -7.925 -41.818 -6.986 1.00 50.22 211 THR D CA 1
ATOM 7391 C C . THR D 1 245 ? -8.828 -42.638 -6.067 1.00 52.89 211 THR D C 1
ATOM 7392 O O . THR D 1 245 ? -9.758 -43.327 -6.515 1.00 50.36 211 THR D O 1
ATOM 7396 N N . ALA D 1 246 ? -8.542 -42.533 -4.769 1.00 56.64 212 ALA D N 1
ATOM 7397 C CA . ALA D 1 246 ? -9.365 -43.135 -3.731 1.00 58.87 212 ALA D CA 1
ATOM 7398 C C . ALA D 1 246 ? -10.672 -42.363 -3.582 1.00 62.38 212 ALA D C 1
ATOM 7399 O O . ALA D 1 246 ? -11.746 -42.964 -3.498 1.00 61.47 212 ALA D O 1
ATOM 7401 N N . ASN D 1 247 ? -10.559 -41.036 -3.585 1.00 65.76 213 ASN D N 1
ATOM 7402 C CA . ASN D 1 247 ? -11.639 -40.128 -3.230 1.00 65.60 213 ASN D CA 1
ATOM 7403 C C . ASN D 1 247 ? -12.667 -39.921 -4.354 1.00 67.28 213 ASN D C 1
ATOM 7404 O O . ASN D 1 247 ? -12.294 -39.727 -5.506 1.00 69.07 213 ASN D O 1
ATOM 7409 N N . ILE D 1 248 ? -13.947 -39.914 -3.982 1.00 69.93 214 ILE D N 1
ATOM 7410 C CA . ILE D 1 248 ? -15.064 -39.843 -4.948 1.00 73.22 214 ILE D CA 1
ATOM 7411 C C . ILE D 1 248 ? -15.220 -38.457 -5.601 1.00 69.60 214 ILE D C 1
ATOM 7412 O O . ILE D 1 248 ? -15.816 -38.338 -6.670 1.00 65.24 214 ILE D O 1
ATOM 7417 N N . ASP D 1 249 ? -14.700 -37.415 -4.950 1.00 69.13 215 ASP D N 1
ATOM 7418 C CA . ASP D 1 249 ? -14.743 -36.048 -5.496 1.00 70.94 215 ASP D CA 1
ATOM 7419 C C . ASP D 1 249 ? -13.723 -35.811 -6.619 1.00 69.97 215 ASP D C 1
ATOM 7420 O O . ASP D 1 249 ? -13.734 -34.750 -7.249 1.00 71.18 215 ASP D O 1
ATOM 7425 N N . GLY D 1 250 ? -12.843 -36.780 -6.863 1.00 64.86 216 GLY D N 1
ATOM 7426 C CA . GLY D 1 250 ? -11.881 -36.675 -7.940 1.00 59.95 216 GLY D CA 1
ATOM 7427 C C . GLY D 1 250 ? -10.544 -36.146 -7.487 1.00 58.56 216 GLY D C 1
ATOM 7428 O O . GLY D 1 250 ? -10.421 -35.536 -6.444 1.00 61.35 216 GLY D O 1
ATOM 7429 N N . ALA D 1 251 ? -9.524 -36.429 -8.288 1.00 58.09 217 ALA D N 1
ATOM 7430 C CA . ALA D 1 251 ? -8.184 -35.891 -8.107 1.00 58.97 217 ALA D CA 1
ATOM 7431 C C . ALA D 1 251 ? -7.624 -35.562 -9.487 1.00 59.17 217 ALA D C 1
ATOM 7432 O O . ALA D 1 251 ? -8.279 -35.833 -10.499 1.00 58.98 217 ALA D O 1
ATOM 7434 N N . HIS D 1 252 ? -6.425 -34.989 -9.537 1.00 59.10 218 HIS D N 1
ATOM 7435 C CA . HIS D 1 252 ? -5.826 -34.623 -10.811 1.00 59.24 218 HIS D CA 1
ATOM 7436 C C . HIS D 1 252 ? -4.307 -34.505 -10.735 1.00 55.90 218 HIS D C 1
ATOM 7437 O O . HIS D 1 252 ? -3.746 -34.243 -9.666 1.00 55.51 218 HIS D O 1
ATOM 7444 N N . ARG D 1 253 ? -3.659 -34.712 -11.879 1.00 52.49 219 ARG D N 1
ATOM 7445 C CA . ARG D 1 253 ? -2.229 -34.498 -12.039 1.00 50.03 219 ARG D CA 1
ATOM 7446 C C . ARG D 1 253 ? -2.069 -33.533 -13.209 1.00 46.31 219 ARG D C 1
ATOM 7447 O O . ARG D 1 253 ? -2.461 -33.853 -14.325 1.00 43.67 219 ARG D O 1
ATOM 7455 N N . ASP D 1 254 ? -1.532 -32.343 -12.946 1.00 45.17 220 ASP D N 1
ATOM 7456 C CA . ASP D 1 254 ? -1.367 -31.314 -13.975 1.00 45.00 220 ASP D CA 1
ATOM 7457 C C . ASP D 1 254 ? 0.093 -31.175 -14.383 1.00 43.31 220 ASP D C 1
ATOM 7458 O O . ASP D 1 254 ? 0.962 -30.982 -13.526 1.00 40.77 220 ASP D O 1
ATOM 7463 N N . ILE D 1 255 ? 0.368 -31.271 -15.683 1.00 42.07 221 ILE D N 1
ATOM 7464 C CA . ILE D 1 255 ? 1.741 -31.156 -16.176 1.00 42.20 221 ILE D CA 1
ATOM 7465 C C . ILE D 1 255 ? 1.876 -30.209 -17.363 1.00 41.89 221 ILE D C 1
ATOM 7466 O O . ILE D 1 255 ? 0.886 -29.867 -18.015 1.00 41.92 221 ILE D O 1
ATOM 7471 N N . LEU D 1 256 ? 3.108 -29.782 -17.623 1.00 40.38 222 LEU D N 1
ATOM 7472 C CA . LEU D 1 256 ? 3.438 -29.075 -18.844 1.00 41.15 222 LEU D CA 1
ATOM 7473 C C . LEU D 1 256 ? 4.576 -29.801 -19.523 1.00 41.56 222 LEU D C 1
ATOM 7474 O O . LEU D 1 256 ? 5.648 -29.968 -18.936 1.00 43.13 222 LEU D O 1
ATOM 7479 N N . LEU D 1 257 ? 4.342 -30.227 -20.759 1.00 42.31 223 LEU D N 1
ATOM 7480 C CA . LEU D 1 257 ? 5.405 -30.762 -21.592 1.00 42.63 223 LEU D CA 1
ATOM 7481 C C . LEU D 1 257 ? 5.985 -29.654 -22.430 1.00 41.27 223 LEU D C 1
ATOM 7482 O O . LEU D 1 257 ? 5.254 -28.793 -22.921 1.00 38.88 223 LEU D O 1
ATOM 7487 N N . VAL D 1 258 ? 7.304 -29.675 -22.576 1.00 42.86 224 VAL D N 1
ATOM 7488 C CA . VAL D 1 258 ? 7.987 -28.803 -23.515 1.00 45.36 224 VAL D CA 1
ATOM 7489 C C . VAL D 1 258 ? 8.857 -29.682 -24.409 1.00 45.15 224 VAL D C 1
ATOM 7490 O O . VAL D 1 258 ? 9.843 -30.256 -23.956 1.00 43.94 224 VAL D O 1
ATOM 7494 N N . THR D 1 259 ? 8.457 -29.793 -25.674 1.00 44.86 225 THR D N 1
ATOM 7495 C CA . THR D 1 259 ? 9.109 -30.672 -26.637 1.00 43.63 225 THR D CA 1
ATOM 7496 C C . THR D 1 259 ? 10.092 -29.852 -27.455 1.00 43.34 225 THR D C 1
ATOM 7497 O O . THR D 1 259 ? 9.906 -28.646 -27.631 1.00 42.39 225 THR D O 1
ATOM 7501 N N . PHE D 1 260 ? 11.128 -30.517 -27.957 1.00 42.88 226 PHE D N 1
ATOM 7502 C CA . PHE D 1 260 ? 12.045 -29.925 -28.924 1.00 41.93 226 PHE D CA 1
ATOM 7503 C C . PHE D 1 260 ? 12.228 -30.885 -30.085 1.00 44.64 226 PHE D C 1
ATOM 7504 O O . PHE D 1 260 ? 12.491 -32.077 -29.880 1.00 46.12 226 PHE D O 1
ATOM 7512 N N . SER D 1 261 ? 12.094 -30.365 -31.302 1.00 47.20 227 SER D N 1
ATOM 7513 C CA . SER D 1 261 ? 12.227 -31.178 -32.510 1.00 48.59 227 SER D CA 1
ATOM 7514 C C . SER D 1 261 ? 12.525 -30.289 -33.716 1.00 51.46 227 SER D C 1
ATOM 7515 O O . SER D 1 261 ? 12.394 -29.064 -33.645 1.00 52.09 227 SER D O 1
ATOM 7518 N N . ASN D 1 262 ? 12.932 -30.917 -34.812 1.00 55.41 228 ASN D N 1
ATOM 7519 C CA . ASN D 1 262 ? 13.205 -30.201 -36.056 1.00 58.49 228 ASN D CA 1
ATOM 7520 C C . ASN D 1 262 ? 11.995 -30.246 -36.984 1.00 58.13 228 ASN D C 1
ATOM 7521 O O . ASN D 1 262 ? 10.934 -30.737 -36.616 1.00 57.03 228 ASN D O 1
ATOM 7526 N N . ARG D 1 263 ? 12.161 -29.726 -38.194 1.00 59.14 229 ARG D N 1
ATOM 7527 C CA . ARG D 1 263 ? 11.125 -29.810 -39.204 1.00 59.45 229 ARG D CA 1
ATOM 7528 C C . ARG D 1 263 ? 11.555 -30.749 -40.317 1.00 58.30 229 ARG D C 1
ATOM 7529 O O . ARG D 1 263 ? 11.075 -31.877 -40.399 1.00 56.74 229 ARG D O 1
#

Nearest PDB structures (foldseek):
  8w8h-assembly1_D  TM=1.004E+00  e=2.606E-52  Bacillus licheniformis
  8w8h-assembly1_A  TM=1.003E+00  e=5.297E-52  Bacillus licheniformis
  6lnh-assembly1_B  TM=9.541E-01  e=6.343E-30  Bacillus thuringiensis
  6lnh-assembly1_D  TM=9.656E-01  e=1.540E-29  Bacillus thuringiensis
  6lnh-assembly1_C  TM=9.606E-01  e=1.451E-29  Bacillus thuringiensis

B-factor: mean 54.65, std 15.82, range [28.05, 147.44]

Secondary structure (DSSP, 8-state):
--S-SS-GGGGSTT---SSPPPHHHHHHHHHHHSEEEE-THHHHTT--HHHHHHHHHHGGGPEEPTT-TTEEEEEEEEEE-TT---EEE-S---EE--TTT-TTTTTSEE--PPPPHHHHHSHHHHHHHHHHHHHHHTSSSS-TTS-EEEEEEEEEEEEBTTB-B--SSSSSB--SSSEEEEEEEEE-TTEE--EEEEESSSS---EEEE--STT-EEEEETTSEEEEPPBEES-TT-EEEEEEEEEEEE-/-HHHHHHHHHHHSEEEE-THHHHTT--HHHHHHHHHHGGGPEEPTT-TTEEEEEEEEEE-TT---EEE-S---EE--TTT-TTTTTSEE--BPPPHHHHHSHHHHHHHHHHHHHHHTSSSS-TTS-EEEEEEEEEEEEBTTB-B--SSSSSB--SSSEEEEEEEEE-TTEE--EEEEESSSS---EEEE--STT-EEEEETTSEEEEPPBEESSTT-EEEEEEEEEEEE-/-HHHHHHHHHHSEEEE-THHHHTT--HHHHHHHHHHGGGPEEPTT-TTEEEEEEEEEE-TT---EEE-S---EE--TTT-TTTTTSEE--PPPPHHHHHSHHHHHHHHHHHHHHHTSSSS-TTS-EEEEEEEEEEEEBTTB-B--SSSSSB--SSSEEEEEEEEE-TTEE--EEEEESSSS---EEEE--STT-EEEEETTSEEEEPPBEESSTT-EEEEEEEEEEE--/-HHHHHHHHHHSEEEE-THHHHTT--HHHHHHHHHHGGGPEEPTT-TTEEEEEEEEEE-TT---EEE-S---EE--TTT-TTTTTSEE--PPPPHHHHHSHHHHHHHHHHHHHHHTSSSS-TTS-EEEEEEEEEEEEBTTB-B--SSSSSB--SSSEEEEEEEEE-TTEE--EEEEESSSS---EEEE--STT-EEEEETTSEEEEPPBEESSTT-EEEEEEEEEEEE-

Foldseek 3Di:
DPDFAQDLQCLPVVSNDDAADDLVSQLVCCQVVQKGWHALRNQCVPPDVVLLVVLVVLLVVFDAFPVHQQKGKAKWKFKAALPGPDTHTDPDGWDAFACQFQVPPHPDTGHGHHDDPCNCVRPSNVSVLVSVVVSVVSHVLEDSNAMKMWMKMWMKFKEAQVGWGADRVRFWTATPFQKKKKFWSAWFPFKDWQWKWKAQDPVDTDDTHHDHDGRGMMMGGRNIIMGTHIMYGPDRVIIMTIIMMITIYGD/DLVVQLVCCQVVQKGWDALCVQCVPPDVVLLVVLVVLLVVFDAFPVHQQKGKAKWKFKAALVGPDTHTDPDGWDAFACQWQVPPHPDTGDGHHDDPCNCVRPSNVSVQVSVVVSVVSHVLEDSNAMKMWMKMKMKFKEAQVGWGADRVRFWTATPFQKKKKFWSAWFPFKDWQWKFWAQDPVDTDDTHHDHDGRGMMMGGRNIIMGTTIMYGPDRVIIITIIMMITIYGD/DVVQLVCCQVQQKGWDAQCVQCVPPDVVLLVVLVVLLVVFDAFPVHQQKGKAKWKFKAALPGPDTHTDPDGWDAFACVWQVPPHPDTGHGHHDDPCNCVRPSNVSVQVVVVVSVVSDVLEDSNAMKMWMKMWMKQWEAQVGWGADRVRFWTATPFQKKKKFWSAWDPFKDWQWKWWAQDPVDTDDTHHDHDGRGMMMGGRNIIMTTTIMYGPDNVIIMTIIMMITIYGD/DVVQLVCCQVVQKGWDALCVQCVPPDVVLLVVLVVLLVVFDAFPVHQQKGKAKWKFKAALPGPDTHTDPDGWDAFACQFQVPPHPDTGHGHHRDPCNCVRPSNVSVLVVVVVSVVSHVLEDSNAMKMWMKMKMKFKEAQVGWGADRVRFWTATPFQKKKKWWSAWFPFKDWQWKWKAQDPVDTDDTHHDHDGGGMMMGGRNIIMGTTIMYGPDRVIIMTIIMMITIYGD

Sequence (939 aa):
GLVPRGSHMASMTGGQQMGRGSMSNYASFLKENGYSYIPADFYQQKNTDAAVRELQLTYEDLKADPKGGGRYRAHSRYILAPQSDTLELDPDNGYFQSKEYNYDDGGIVREFDKISNEFLQHPVTQQMIHSNVEMARQTDFVDWEKEVIVGLHQIRYHVTPDAPSYSSPIWLHRDDEPLVFVHLFKLSEDAIGGDNLIAPSVKQIDKVLRLTDPLETLALGQKVFHAVTPVGTANIDGAHRDILLVTFSNRSMSNYASFLKENGYSYIPADFYQQKNTDAAVRELQLTYEDLKADPKGGGRYRAHSRYILAPQSDTLELDPDNGYFQSKEYNYDDGGIVREFDKISNEFLQHPVTQQMIHSNVEMARQTDFVDWEKEVIVGLHQIRYHVTPDAPSYSSPIWLHRDDEPLVFVHLFKLSEDAIGGDNLIAPSVKQIDKVLRLTDPLETLALGQKVFHAVTPVGTANIDGAHRDILLVTFSNRMSNYASFLKENGYSYIPADFYQQKNTDAAVRELQLTYEDLKADPKGGGRYRAHSRYILAPQSDTLELDPDNGYFQSKEYNYDDGGIVREFDKISNEFLQHPVTQQMIHSNVEMARQTDFVDWEKEVIVGLHQIRYHVTPDAPSYSSPIWLHRDDEPLVFVHLFKLSEDAIGGDNLIAPSVKQIDKVLRLTDPLETLALGQKVFHAVTPVGTANIDGAHRDILLVTFSNRMSNYASFLKENGYSYIPADFYQQKNTDAAVRELQLTYEDLKADPKGGGRYRAHSRYILAPQSDTLELDPDNGYFQSKEYNYDDGGIVREFDKISNEFLQHPVTQQMIHSNVEMARQTDFVDWEKEVIVGLHQIRYHVTPDAPSYSSPIWLHRDDEPLVFVHLFKLSEDAIGGDNLIAPSVKQIDKVLRLTDPLETLALGQKVFHAVTPVGTANIDGAHRDILLVTFSNR